Protein AF-0000000069280669 (afdb_homodimer)

Secondary structure (DSSP, 8-state):
--------------SSSSSS-----SSS----------THHHHT----SHHHHHHHHHHTT------S------------------------------TT----S--SSS---SEEEEEE-STT-EEEEEEE-GGG---SEEEEEEGGGTTT--EEEE-EEE--EEE-EE-GGGTS-SS--TTPPPHHHHHHHH--TTTSB-TTT-PBPTT-----HHHHHHHHTT--EEPPTT-GGGEEE--EEEEEEE-SPPTT-EEEEEETT----EEEEPPPBGGG--SEEEEEE----SSHHHHHHHHHHHHH--SEEEE-S--S--TT-THHHHHHHHHHHHHHTTS-EEE---GGGTTTTTTTHHHHHHS---TTTTT-SSTT-EEEEEBTEEEEE--TTS--STTSHHHHHHHHHHHH--TTT-SEEEEE-SS-S---BSTTTTTTHHHHHHHHHHHHHTT--EEEE-SSSSEEEESSEETTEE-TTSBEEEEE--SS-TT-----BPP-STT-SS-TTEEEEE-SEEEEEEEE-SSSEEEEEEEEEEEEETTEEE--TTT---TT---TTTT--EEEEEEE--TTT-GGG--/-----------------SSS-----SSS----------THHHHT----SHHHHHHHHHHTT-TT----------------------------------------S--SSS---SEEEEEE-STT-EEEEEEE-GGG---SEEEEEEGGGTTT--EEEE-EEE--EEE-EE-GGGTS-SS--TTPPPHHHHHHHH--TTTSB-TTT-PBPTT-----HHHHHHHHTT--EEPPTT-GGGEEE--EEEEEEE-SPPTT-EEEEEETT----EEEEPPPBGGG--SEEEEEE----SSHHHHHHHHHHHHH--SEEEE-S--S--TT-THHHHHHHHHHHHHHTTS-EEE---GGGTTTTTTTHHHHHHS---TTTTT-SSTT-EEEEEBTEEEEE--TTS--STTSHHHHHHHHHHHH--TTT-SEEEEE-SS-S---BSTTTTTTHHHHHHHHHHHHHTT--EEEE-SSSSEEEEPSEETTEE-TTSBEEEEE--SS-TT-----BPP-STT-SS-TTEEEEE-SEEEEEEEE-SSSEEEEEEEEEEEEETTEEE--TTT---TT---TTTT--EEEEEEE--TTT-GGG--

Radius of gyration: 35.8 Å; Cα contacts (8 Å, |Δi|>4): 2822; chains: 2; bounding box: 84×148×97 Å

Sequence (1182 aa):
MVSARRVGSSCVHLFALLAGFVFCCSGSTCEEPSALEDDTALLDLRFEDDSALELLQRAATKKEVSSHGARQQSQSADIPLGVTSIYSRPAKFDALPESNFVPNSECGGGNCSQQVHITLGGPGEMVVSFASSPDAETPAEVKFALAADWGLAREAAEGTTETYSQLMFWNPQLVNPAVKGRFDLSAEAEAKIRSTDTWAFDKETGKHYKAWKHMTAKQVVHEFDRGTVQGKYKNPSEYYDSPALHTVVLKGLKPGQEYKYQVANDDRVFSFRMPEDGRKAFPFKVGVISDVGQTPVSNSTFFGLAKMSPDVVVLSGDLSYADGYYHRWDTYGQLAEQLGAFVPVMSCPGNHEVGDGEAFVSYRIRYPMPFAASGSSDSSYWSRDMGPMHVISINSYAGTAPGTSQFRWLSQDLQKYSRERTPWLVVLMHVPFYNSNSGHLGEAKLQQENIEDMLYQYGVNVVISGHVHSYERTFPTYHNKTHPCGLTYLNMGDAGNREGPYMDWLPGQKGASSPEWSAFREGSFGFGSLLIQNETHMHFTWQRNACFDHGQLSFDAENCSTTRDNSEDKASNSDDAWIVRSQLACENQRGMVSARRVGSSCVHLFALLAGFVFCCSGSTCEEPSALEDDTALLDLRFEDDSALELLQRAATKKEVSSHGARQQSQSADIPLGVTSIYSRPAKFDALPESNFVPNSECGGGNCSQQVHITLGGPGEMVVSFASSPDAETPAEVKFALAADWGLAREAAEGTTETYSQLMFWNPQLVNPAVKGRFDLSAEAEAKIRSTDTWAFDKETGKHYKAWKHMTAKQVVHEFDRGTVQGKYKNPSEYYDSPALHTVVLKGLKPGQEYKYQVANDDRVFSFRMPEDGRKAFPFKVGVISDVGQTPVSNSTFFGLAKMSPDVVVLSGDLSYADGYYHRWDTYGQLAEQLGAFVPVMSCPGNHEVGDGEAFVSYRIRYPMPFAASGSSDSSYWSRDMGPMHVISINSYAGTAPGTSQFRWLSQDLQKYSRERTPWLVVLMHVPFYNSNSGHLGEAKLQQENIEDMLYQYGVNVVISGHVHSYERTFPTYHNKTHPCGLTYLNMGDAGNREGPYMDWLPGQKGASSPEWSAFREGSFGFGSLLIQNETHMHFTWQRNACFDHGQLSFDAENCSTTRDNSEDKASNSDDAWIVRSQLACENQRG

InterPro domains:
  IPR004843 Calcineurin-like, phosphoesterase domain [PF00149] (284-471)
  IPR008963 Purple acid phosphatase-like, N-terminal [SSF49363] (238-275)
  IPR015914 Purple acid phosphatase, N-terminal [PF16656] (114-273)
  IPR025733 Purple acid phosphatase, C-terminal domain [PF14008] (488-546)
  IPR029052 Metallo-dependent phosphatase-like [G3DSA:3.60.21.10] (280-581)
  IPR029052 Metallo-dependent phosphatase-like [SSF56300] (283-545)
  IPR039331 Purple acid phosphatase-like [PTHR22953] (96-546)
  IPR041792 Purple acid phosphatase, metallophosphatase domain [cd00839] (283-545)

Foldseek 3Di:
DPDPPCPDPPVPPPDDPPPVPPPPDPDDDPPDPPDCPPPVVVVPDFDLALVVLVCQLQVLAAPDPDPDDDDPPDPPPPPDDQHDHPDDDPDDPPDDPLPPLPPCCPDPDFFAFLFWFWADAFVQKIKIKTFHAQVPPFFQKKWKDFPVCPVPDIDMWHWDKDKDKFFFKDFPCLQPFLFDFDNRDHLARVQVLQAPQVPQADPVPRHGHPNHDRGHSVNSNVVNVVGMDTGDPPRPSRMDIGTIMHMTMDGDHAAQTKMKMDGTRRPDIAIEHHFHFFAPRPFAKEWEAEQQAGHSLSLLLLVVVVVVVHQAYEYQENQHLCLRVCVSLSSSSSSNRSRRRYHHYHYAYDPSCPHNRNNVVSVCRRRFDHAVSQVAPDRRWGWHDGRLEIETEDELPADCAPPGRRVVSVLVSLVPDDCNGRLAYEYRHADDCDDQFPPCPCVSVVVCVRPQVVCLLLQHAEYEYARQQWWWWWRQDDPQAHDSSHYIYTYHNASHHRNAWGAGGHADPPPHRHHNGINDIEGAHWIKMWTRHHSFKIKIKIFGQWGDEPSDIDRSLQQDFYPNRPDPCRNPGMDIRMRGHHLSHHVSSHD/DPPPPPPPPPPPPPQCPDPVPRPPDPDDDPPDPPDCPPPVVVVPDFDLALVVLVCQLQVVADDDPDDDDDDPPDPPPPPDDQDDHPDDDPDDPPPDPVQDDLPCVPQVDFFTFSFWFWADAFVQKIKIKTFHAQVPPFFQKKWKDFPVCPVPDIDMFHWDKDKDKFFFKDFPCLAPFLFDFDNRDHLARVQVLQAPQVPQADPVPRHGHPNHDRGHSVNSNVVNVVGMDTGDPPRPSRMDIGTIMHMTMDGDHAAQTKMKMDGTRRPDIAIEHHHHFFAPRPFAKEWEAEQQAGHSLSLSLLVVVVVVVHQAYEYQENQHLCLRVCVSLSSSSSSNRSRRRYHHYHYAYDPSCPHNRNNVVSVCRRRFDHAVSQVAPDRRWGWHDGRLEIETEDELPADCAPPGRRVVSVLVSLVPDDCNGRLAYEYRHADDCDDQFPPCPCVSVVVCVRPQVVCLLLQHAEYEYARQQWWWWWRQDDPQAHDSSHYIYTYHNASHHRNAWGAGGHADPPPHRHHNGINDIEGAHWIKMWTRHHSFKIKIKIFGQWGDEPSDIDRSLQQDFHPNRPDPCRNPGMDIRIRGHHLSHHVSSHD

Solvent-accessible surface area (backbone atoms only — not comparable to full-atom values): 61969 Å² total; per-residue (Å²): 138,84,79,80,78,78,80,75,79,78,75,79,82,75,71,51,65,74,78,80,40,70,76,66,65,84,81,67,81,78,71,77,80,72,80,81,76,60,73,64,61,69,73,67,67,76,45,73,45,61,67,61,44,36,43,48,58,59,50,54,30,47,66,61,84,76,79,79,82,82,78,80,69,81,78,67,86,63,73,80,61,77,50,69,65,48,73,74,79,69,80,74,71,79,65,68,88,61,83,71,64,68,64,50,70,49,47,92,69,75,51,49,46,55,30,43,32,32,22,55,40,46,94,40,26,41,29,41,26,36,31,36,61,56,74,62,74,66,60,33,36,36,39,33,25,49,52,90,35,54,87,75,55,66,47,77,34,67,45,46,57,39,40,55,52,39,64,26,21,48,38,50,57,50,57,61,42,66,39,71,41,88,80,59,45,48,46,58,58,49,14,59,45,72,31,30,68,89,65,32,43,40,85,88,79,63,47,70,35,87,65,42,34,81,53,43,37,68,54,47,54,55,48,35,75,75,36,69,42,74,47,53,87,66,37,76,67,32,43,43,71,55,52,32,38,25,42,27,60,43,68,85,49,57,62,59,38,50,32,31,34,31,49,52,69,28,76,61,74,43,43,38,56,40,53,32,63,30,76,71,28,57,71,34,39,34,32,38,39,8,21,24,27,63,18,65,50,19,54,49,43,46,51,53,47,47,73,65,63,39,54,33,32,43,31,15,13,26,57,38,64,29,40,19,43,62,69,32,50,56,55,30,43,19,62,44,23,82,33,22,44,47,28,33,52,44,68,24,49,24,65,47,32,34,39,55,41,34,49,35,50,68,53,52,72,65,56,63,58,28,6,66,71,47,68,32,47,26,78,56,30,32,40,48,79,55,22,34,27,36,38,36,29,39,39,69,70,45,58,40,46,89,67,28,60,53,29,50,44,51,54,54,50,59,70,67,59,53,36,68,44,20,55,37,34,35,37,32,24,9,57,45,70,78,67,59,39,64,63,73,39,64,52,23,46,68,53,36,72,50,40,46,66,58,42,44,58,68,27,36,44,37,37,37,15,7,77,39,26,19,36,37,34,37,38,35,31,51,92,90,29,64,31,81,65,26,28,28,41,40,31,34,10,16,19,20,41,35,76,54,59,47,36,57,57,46,61,21,70,95,80,34,74,45,41,88,28,58,52,46,43,33,32,35,24,30,48,35,38,38,38,32,57,53,82,38,42,28,41,36,39,37,39,43,50,28,22,59,38,94,82,38,80,42,60,49,31,85,79,51,55,26,75,74,35,66,39,94,39,38,82,55,41,62,48,62,40,52,48,65,61,39,50,70,51,19,77,40,44,48,97,136,82,77,79,74,77,78,75,79,77,75,76,80,74,78,64,63,68,83,83,46,73,80,66,66,86,81,66,80,77,69,77,78,72,79,80,77,60,74,64,58,70,74,69,67,77,45,72,46,62,68,60,45,36,41,48,60,60,46,58,32,59,81,60,84,76,84,88,87,85,78,84,70,79,78,66,86,63,73,80,64,73,58,72,68,56,73,75,78,71,80,77,76,67,76,66,82,74,66,79,91,68,56,47,69,48,46,93,65,76,50,44,42,51,31,41,32,32,21,55,42,46,95,40,27,42,28,41,27,35,30,37,59,56,72,60,74,65,61,36,36,37,37,32,25,48,51,91,35,55,88,76,55,66,46,76,33,67,44,45,58,37,39,53,51,39,63,26,22,48,38,50,57,49,58,61,42,66,40,72,42,88,82,58,44,49,46,58,58,50,15,58,44,73,31,30,67,86,63,30,43,40,84,87,78,62,47,69,36,88,67,42,35,82,53,45,37,67,55,47,56,54,50,34,76,75,37,70,40,75,47,53,87,65,38,77,65,30,44,44,72,54,51,32,36,24,42,26,61,43,69,83,49,56,60,58,38,49,30,31,35,32,49,51,70,28,76,61,74,43,43,38,55,39,53,31,63,29,75,70,29,57,71,36,39,34,31,37,40,9,22,24,28,62,18,63,52,18,54,49,42,46,51,52,47,47,72,64,62,41,55,32,32,42,31,14,14,26,58,40,63,29,40,19,42,62,70,33,49,58,55,31,43,16,58,45,23,82,33,23,44,44,28,32,53,44,69,25,48,24,65,46,33,33,39,54,42,34,50,35,51,67,52,53,73,65,55,62,59,29,5,64,70,47,69,33,47,26,77,56,30,32,40,48,78,55,22,34,25,35,37,36,30,38,39,67,72,44,57,40,46,88,66,28,62,54,30,50,44,50,53,53,51,59,71,68,58,53,38,67,44,20,54,38,34,35,37,32,24,8,58,44,72,78,65,59,37,62,64,74,37,67,52,24,46,68,54,37,72,48,40,46,66,59,42,46,58,68,27,36,45,36,36,38,17,8,76,40,28,18,35,38,33,36,38,33,30,51,95,88,29,65,31,81,62,26,28,28,41,41,32,33,10,15,19,19,40,34,76,52,59,47,34,57,57,46,61,21,70,94,80,34,74,44,41,88,29,56,49,48,42,33,32,36,25,29,46,33,37,37,39,34,57,56,81,38,41,29,41,36,37,38,39,42,50,28,24,58,38,95,82,38,80,42,67,49,31,83,81,49,56,25,75,73,33,68,41,95,39,39,81,54,44,61,49,67,42,55,50,67,60,39,53,69,49,20,76,42,43,48,96

Structure (mmCIF, N/CA/C/O backbone):
data_AF-0000000069280669-model_v1
#
loop_
_entity.id
_entity.type
_entity.pdbx_description
1 polymer 'Purple acid phosphatase'
#
loop_
_atom_site.group_PDB
_atom_site.id
_atom_site.type_symbol
_atom_site.label_atom_id
_atom_site.label_alt_id
_atom_site.label_comp_id
_atom_site.label_asym_id
_atom_site.label_entity_id
_atom_site.label_seq_id
_atom_site.pdbx_PDB_ins_code
_atom_site.Cartn_x
_atom_site.Cartn_y
_atom_site.Cartn_z
_atom_site.occupancy
_atom_site.B_iso_or_equiv
_atom_site.auth_seq_id
_atom_site.auth_comp_id
_atom_site.auth_asym_id
_atom_site.auth_atom_id
_atom_site.pdbx_PDB_model_num
ATOM 1 N N . MET A 1 1 ? 34.656 -82.125 11.367 1 19.73 1 MET A N 1
ATOM 2 C CA . MET A 1 1 ? 34.125 -82.438 10.039 1 19.73 1 MET A CA 1
ATOM 3 C C . MET A 1 1 ? 33.125 -81.375 9.586 1 19.73 1 MET A C 1
ATOM 5 O O . MET A 1 1 ? 31.953 -81.438 9.945 1 19.73 1 MET A O 1
ATOM 9 N N . VAL A 1 2 ? 33.438 -80.062 9.727 1 22.11 2 VAL A N 1
ATOM 10 C CA . VAL A 1 2 ? 32.8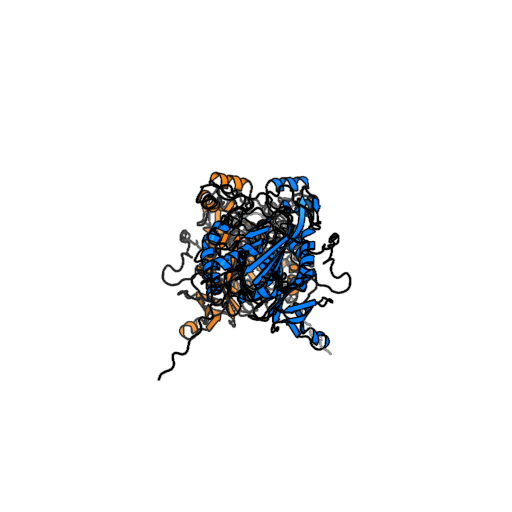75 -78.75 9.656 1 22.11 2 VAL A CA 1
ATOM 11 C C . VAL A 1 2 ? 32.344 -78.5 8.258 1 22.11 2 VAL A C 1
ATOM 13 O O . VAL A 1 2 ? 33.094 -78.5 7.285 1 22.11 2 VAL A O 1
ATOM 16 N N . SER A 1 3 ? 31.062 -78.938 7.977 1 19.75 3 SER A N 1
ATOM 17 C CA . SER A 1 3 ? 30.375 -79.125 6.703 1 19.75 3 SER A CA 1
ATOM 18 C C . SER A 1 3 ? 30.25 -77.812 5.938 1 19.75 3 SER A C 1
ATOM 20 O O . SER A 1 3 ? 30.125 -76.75 6.539 1 19.75 3 SER A O 1
ATOM 22 N N . ALA A 1 4 ? 30.672 -77.625 4.613 1 21 4 ALA A N 1
ATOM 23 C CA . ALA A 1 4 ? 30.922 -76.688 3.479 1 21 4 ALA A CA 1
ATOM 24 C C . ALA A 1 4 ? 29.625 -76.125 2.949 1 21 4 ALA A C 1
ATOM 26 O O . ALA A 1 4 ? 28.922 -76.75 2.158 1 21 4 ALA A O 1
ATOM 27 N N . ARG A 1 5 ? 28.75 -75.562 3.91 1 20.16 5 ARG A N 1
ATOM 28 C CA . ARG A 1 5 ? 27.406 -75.25 3.43 1 20.16 5 ARG A CA 1
ATOM 29 C C . ARG A 1 5 ? 27.438 -74.375 2.186 1 20.16 5 ARG A C 1
ATOM 31 O O . ARG A 1 5 ? 28.172 -73.375 2.148 1 20.16 5 ARG A O 1
ATOM 38 N N . ARG A 1 6 ? 26.984 -74.938 0.994 1 21.2 6 ARG A N 1
ATOM 39 C CA . ARG A 1 6 ? 26.891 -74.5 -0.405 1 21.2 6 ARG A CA 1
ATOM 40 C C . ARG A 1 6 ? 26.062 -73.25 -0.548 1 21.2 6 ARG A C 1
ATOM 42 O O . ARG A 1 6 ? 24.875 -73.25 -0.212 1 21.2 6 ARG A O 1
ATOM 49 N N . VAL A 1 7 ? 26.516 -72.062 -0.05 1 25.36 7 VAL A N 1
ATOM 50 C CA . VAL A 1 7 ? 25.828 -70.75 -0.18 1 25.36 7 VAL A CA 1
ATOM 51 C C . VAL A 1 7 ? 25.469 -70.562 -1.643 1 25.36 7 VAL A C 1
ATOM 53 O O . VAL A 1 7 ? 26.344 -70.438 -2.5 1 25.36 7 VAL A O 1
ATOM 56 N N . GLY A 1 8 ? 24.422 -71.25 -2.119 1 21.98 8 GLY A N 1
ATOM 57 C CA . GLY A 1 8 ? 23.891 -71.25 -3.473 1 21.98 8 GLY A CA 1
ATOM 58 C C . GLY A 1 8 ? 23.656 -69.812 -3.982 1 21.98 8 GLY A C 1
ATOM 59 O O . GLY A 1 8 ? 23.234 -68.938 -3.223 1 21.98 8 GLY A O 1
ATOM 60 N N . SER A 1 9 ? 24.391 -69.312 -5.035 1 22.91 9 SER A N 1
ATOM 61 C CA . SER A 1 9 ? 24.594 -68.188 -5.906 1 22.91 9 SER A CA 1
ATOM 62 C C . SER A 1 9 ? 23.281 -67.688 -6.531 1 22.91 9 SER A C 1
ATOM 64 O O . SER A 1 9 ? 22.828 -68.25 -7.531 1 22.91 9 SER A O 1
ATOM 66 N N . SER A 1 10 ? 22.109 -67.625 -5.734 1 23.42 10 SER A N 1
ATOM 67 C CA . SER A 1 10 ? 20.891 -67.25 -6.461 1 23.42 10 SER A CA 1
ATOM 68 C C . SER A 1 10 ? 21.047 -65.938 -7.215 1 23.42 10 SER A C 1
ATOM 70 O O . SER A 1 10 ? 21.203 -64.875 -6.605 1 23.42 10 SER A O 1
ATOM 72 N N . CYS A 1 11 ? 21.781 -65.938 -8.359 1 22.55 11 CYS A N 1
ATOM 73 C CA . CYS A 1 11 ? 21.984 -64.875 -9.359 1 22.55 11 CYS A CA 1
ATOM 74 C C . CYS A 1 11 ? 20.641 -64.25 -9.781 1 22.55 11 CYS A C 1
ATOM 76 O O . CYS A 1 11 ? 19.781 -65 -10.312 1 22.55 11 CYS A O 1
ATOM 78 N N . VAL A 1 12 ? 20.125 -63.312 -8.945 1 23 12 VAL A N 1
ATOM 79 C CA . VAL A 1 12 ? 18.906 -62.562 -9.195 1 23 12 VAL A CA 1
ATOM 80 C C . VAL A 1 12 ? 18.922 -62.031 -10.633 1 23 12 VAL A C 1
ATOM 82 O O . VAL A 1 12 ? 19.875 -61.375 -11.062 1 23 12 VAL A O 1
ATOM 85 N N . HIS A 1 13 ? 18.234 -62.719 -11.594 1 24.06 13 HIS A N 1
ATOM 86 C CA . HIS A 1 13 ? 17.859 -62.562 -12.992 1 24.06 13 HIS A CA 1
ATOM 87 C C . HIS A 1 13 ? 17.281 -61.156 -13.234 1 24.06 13 HIS A C 1
ATOM 89 O O . HIS A 1 13 ? 16.062 -61.031 -13.383 1 24.06 13 HIS A O 1
ATOM 95 N N . LEU A 1 14 ? 17.547 -60.156 -12.406 1 24.53 14 LEU A N 1
ATOM 96 C CA . LEU A 1 14 ? 16.812 -58.906 -12.523 1 24.53 14 LEU A CA 1
ATOM 97 C C . LEU A 1 14 ? 17.188 -58.156 -13.805 1 24.53 14 LEU A C 1
ATOM 99 O O . LEU A 1 14 ? 17.297 -56.938 -13.805 1 24.53 14 LEU A O 1
ATOM 103 N N . PHE A 1 15 ? 18.031 -58.875 -14.633 1 22.78 15 PHE A N 1
ATOM 104 C CA . PHE A 1 15 ? 18.766 -58 -15.531 1 22.78 15 PHE A CA 1
ATOM 105 C C . PHE A 1 15 ? 17.781 -57.219 -16.406 1 22.78 15 PHE A C 1
ATOM 107 O O . PHE A 1 15 ? 17.859 -55.969 -16.469 1 22.78 15 PHE A O 1
ATOM 114 N N . ALA A 1 16 ? 17.641 -57.719 -17.719 1 23.11 16 ALA A N 1
ATOM 115 C CA . ALA A 1 16 ? 17.75 -57.219 -19.078 1 23.11 16 ALA A CA 1
ATOM 116 C C . ALA A 1 16 ? 16.391 -56.719 -19.594 1 23.11 16 ALA A C 1
ATOM 118 O O . ALA A 1 16 ? 16.25 -56.406 -20.781 1 23.11 16 ALA A O 1
ATOM 119 N N . LEU A 1 17 ? 15.383 -57 -18.797 1 25.45 17 LEU A N 1
ATOM 120 C CA . LEU A 1 17 ? 14.141 -56.906 -19.562 1 25.45 17 LEU A CA 1
ATOM 121 C C . LEU A 1 17 ? 13.867 -55.469 -19.969 1 25.45 17 LEU A C 1
ATOM 123 O O . LEU A 1 17 ? 12.812 -55.156 -20.547 1 25.45 17 LEU A O 1
ATOM 127 N N . LEU A 1 18 ? 14.695 -54.594 -19.422 1 25.52 18 LEU A N 1
ATOM 128 C CA . LEU A 1 18 ? 14.133 -53.281 -19.609 1 25.52 18 LEU A CA 1
ATOM 129 C C . LEU A 1 18 ? 14.211 -52.844 -21.062 1 25.52 18 LEU A C 1
ATOM 131 O O . LEU A 1 18 ? 13.375 -52.062 -21.531 1 25.52 18 LEU A O 1
ATOM 135 N N . ALA A 1 19 ? 15.398 -52.781 -21.578 1 26.34 19 ALA A N 1
ATOM 136 C CA . ALA A 1 19 ? 15.609 -52.156 -22.875 1 26.34 19 ALA A CA 1
ATOM 137 C C . ALA A 1 19 ? 15.281 -53.156 -24 1 26.34 19 ALA A C 1
ATOM 139 O O . ALA A 1 19 ? 16.172 -53.625 -24.688 1 26.34 19 ALA A O 1
ATOM 140 N N . GLY A 1 20 ? 13.938 -53.656 -24.234 1 29.59 20 GLY A N 1
ATOM 141 C CA . GLY A 1 20 ? 13.422 -54.531 -25.281 1 29.59 20 GLY A CA 1
ATOM 142 C C . GLY A 1 20 ? 14.195 -55.812 -25.406 1 29.59 20 GLY A C 1
ATOM 143 O O . GLY A 1 20 ? 13.938 -56.625 -26.312 1 29.59 20 GLY A O 1
ATOM 144 N N . PHE A 1 21 ? 15.359 -55.844 -24.891 1 27.34 21 PHE A N 1
ATOM 145 C CA . PHE A 1 21 ? 16.125 -57.094 -25.047 1 27.34 21 PHE A CA 1
ATOM 146 C C . PHE A 1 21 ? 15.664 -58.156 -24.078 1 27.34 21 PHE A C 1
ATOM 148 O O . PHE A 1 21 ? 15.586 -57.906 -22.875 1 27.34 21 PHE A O 1
ATOM 155 N N . VAL A 1 22 ? 14.602 -58.969 -24.578 1 26.7 22 VAL A N 1
ATOM 156 C CA . VAL A 1 22 ? 14.219 -60.188 -23.859 1 26.7 22 VAL A CA 1
ATOM 157 C C . VAL A 1 22 ? 15.391 -61.156 -23.812 1 26.7 22 VAL A C 1
ATOM 159 O O . VAL A 1 22 ? 15.875 -61.594 -24.859 1 26.7 22 VAL A O 1
ATOM 162 N N . PHE A 1 23 ? 16.344 -61.062 -22.891 1 26.44 23 PHE A N 1
ATOM 163 C CA . PHE A 1 23 ? 17.266 -62.188 -22.828 1 26.44 23 PHE A CA 1
ATOM 164 C C . PHE A 1 23 ? 16.531 -63.438 -22.406 1 26.44 23 PHE A C 1
ATOM 166 O O . PHE A 1 23 ? 15.953 -63.5 -21.312 1 26.44 23 PHE A O 1
ATOM 173 N N . CYS A 1 24 ? 15.789 -64.125 -23.422 1 25.7 24 CYS A N 1
ATOM 174 C CA . CYS A 1 24 ? 15.172 -65.438 -23.25 1 25.7 24 CYS A CA 1
ATOM 175 C C . CYS A 1 24 ? 16.188 -66.5 -22.75 1 25.7 24 CYS A C 1
ATOM 177 O O . CYS A 1 24 ? 17.266 -66.625 -23.344 1 25.7 24 CYS A O 1
ATOM 179 N N . CYS A 1 25 ? 16.281 -66.688 -21.453 1 26.27 25 CYS A N 1
ATOM 180 C CA . CYS A 1 25 ? 17 -67.875 -21.188 1 26.27 25 CYS A CA 1
ATOM 181 C C . CYS A 1 25 ? 16.562 -69 -22.125 1 26.27 25 CYS A C 1
ATOM 183 O O . CYS A 1 25 ? 15.461 -69 -22.656 1 26.27 25 CYS A O 1
ATOM 185 N N . SER A 1 26 ? 17.391 -69.938 -22.594 1 26.88 26 SER A N 1
ATOM 186 C CA . SER A 1 26 ? 17.188 -70.938 -23.609 1 26.88 26 SER A CA 1
ATOM 187 C C . SER A 1 26 ? 15.758 -71.5 -23.594 1 26.88 26 SER A C 1
ATOM 189 O O . SER A 1 26 ? 15.148 -71.625 -24.656 1 26.88 26 SER A O 1
ATOM 191 N N . GLY A 1 27 ? 15.391 -72.375 -22.734 1 28.83 27 GLY A N 1
ATOM 192 C CA . GLY A 1 27 ? 14.375 -73.375 -22.984 1 28.83 27 GLY A CA 1
ATOM 193 C C . GLY A 1 27 ? 12.969 -72.812 -23 1 28.83 27 GLY A C 1
ATOM 194 O O . GLY A 1 27 ? 12.047 -73.438 -23.547 1 28.83 27 GLY A O 1
ATOM 195 N N . SER A 1 28 ? 12.617 -72.062 -21.844 1 26.52 28 SER A N 1
ATOM 196 C CA . SER A 1 28 ? 11.18 -72 -21.609 1 26.52 28 SER A CA 1
ATOM 197 C C . SER A 1 28 ? 10.531 -70.875 -22.453 1 26.52 28 SER A C 1
ATOM 199 O O . SER A 1 28 ? 11.195 -69.875 -22.828 1 26.52 28 SER A O 1
ATOM 201 N N . THR A 1 29 ? 9.414 -71.125 -23.141 1 28.22 29 THR A N 1
ATOM 202 C CA . THR A 1 29 ? 8.602 -70.375 -24.062 1 28.22 29 THR A CA 1
ATOM 203 C C . THR A 1 29 ? 8.328 -68.938 -23.516 1 28.22 29 THR A C 1
ATOM 205 O O . THR A 1 29 ? 7.949 -68.812 -22.344 1 28.22 29 THR A O 1
ATOM 208 N N . CYS A 1 30 ? 9.062 -67.875 -23.891 1 28.83 30 CYS A N 1
ATOM 209 C CA . CYS A 1 30 ? 9.008 -66.5 -23.5 1 28.83 30 CYS A CA 1
ATOM 210 C C . CYS A 1 30 ? 7.586 -65.938 -23.625 1 28.83 30 CYS A C 1
ATOM 212 O O . CYS A 1 30 ? 7.055 -65.812 -24.734 1 28.83 30 CYS A O 1
ATOM 214 N N . GLU A 1 31 ? 6.594 -66.438 -22.734 1 27.55 31 GLU A N 1
ATOM 215 C CA . GLU A 1 31 ? 5.234 -65.938 -22.859 1 27.55 31 GLU A CA 1
ATOM 216 C C . GLU A 1 31 ? 5.227 -64.375 -22.891 1 27.55 31 GLU A C 1
ATOM 218 O O . GLU A 1 31 ? 6.086 -63.75 -22.266 1 27.55 31 GLU A O 1
ATOM 223 N N . GLU A 1 32 ? 4.621 -63.781 -23.875 1 29.58 32 GLU A N 1
ATOM 224 C CA . GLU A 1 32 ? 4.434 -62.344 -24.172 1 29.58 32 GLU A CA 1
ATOM 225 C C . GLU A 1 32 ? 3.996 -61.562 -22.938 1 29.58 32 GLU A C 1
ATOM 227 O O . GLU A 1 32 ? 3.039 -61.969 -22.266 1 29.58 32 GLU A O 1
ATOM 232 N N . PRO A 1 33 ? 4.926 -60.906 -22.25 1 26.59 33 PRO A N 1
ATOM 233 C CA . PRO A 1 33 ? 4.48 -60.219 -21.016 1 26.59 33 PRO A CA 1
ATOM 234 C C . PRO A 1 33 ? 3.24 -59.375 -21.234 1 26.59 33 PRO A C 1
ATOM 236 O O . PRO A 1 33 ? 3.125 -58.688 -22.25 1 26.59 33 PRO A O 1
ATOM 239 N N . SER A 1 34 ? 2.023 -59.781 -20.875 1 26.44 34 SER A N 1
ATOM 240 C CA . SER A 1 34 ? 0.783 -59.031 -20.766 1 26.44 34 SER A CA 1
ATOM 241 C C . SER A 1 34 ? 1.044 -57.594 -20.297 1 26.44 34 SER A C 1
ATOM 243 O O . SER A 1 34 ? 1.966 -57.375 -19.516 1 26.44 34 SER A O 1
ATOM 245 N N . ALA A 1 35 ? 0.532 -56.562 -20.984 1 30.94 35 ALA A N 1
ATOM 246 C CA . ALA A 1 35 ? 0.453 -55.125 -20.75 1 30.94 35 ALA A CA 1
ATOM 247 C C . ALA A 1 35 ? 0.312 -54.812 -19.266 1 30.94 35 ALA A C 1
ATOM 249 O O . ALA A 1 35 ? -0.604 -55.312 -18.609 1 30.94 35 ALA A O 1
ATOM 250 N N . LEU A 1 36 ? 1.306 -54.594 -18.562 1 29.56 36 LEU A N 1
ATOM 251 C CA . LEU A 1 36 ? 1.244 -54.156 -17.156 1 29.56 36 LEU A CA 1
ATOM 252 C C . LEU A 1 36 ? 0.158 -53.125 -16.953 1 29.56 36 LEU A C 1
ATOM 254 O O . LEU A 1 36 ? 0.308 -51.969 -17.391 1 29.56 36 LEU A O 1
ATOM 258 N N . GLU A 1 37 ? -1.107 -53.375 -17.094 1 30.3 37 GLU A N 1
ATOM 259 C CA . GLU A 1 37 ? -2.271 -52.562 -16.719 1 30.3 37 GLU A CA 1
ATOM 260 C C . GLU A 1 37 ? -2.068 -51.906 -15.359 1 30.3 37 GLU A C 1
ATOM 262 O O . GLU A 1 37 ? -2.906 -51.094 -14.93 1 30.3 37 GLU A O 1
ATOM 267 N N . ASP A 1 38 ? -1.384 -52.531 -14.391 1 29.11 38 ASP A N 1
ATOM 268 C CA . ASP A 1 38 ? -1.481 -52.062 -13.008 1 29.11 38 ASP A CA 1
ATOM 269 C C . ASP A 1 38 ? -0.515 -50.906 -12.75 1 29.11 38 ASP A C 1
ATOM 271 O O . ASP A 1 38 ? 0.704 -51.094 -12.805 1 29.11 38 ASP A O 1
ATOM 275 N N . ASP A 1 39 ? -0.913 -49.625 -12.898 1 37.12 39 ASP A N 1
ATOM 276 C CA . ASP A 1 39 ? -0.299 -48.344 -12.508 1 37.12 39 ASP A CA 1
ATOM 277 C C . ASP A 1 39 ? 0.441 -48.469 -11.18 1 37.12 39 ASP A C 1
ATOM 279 O O . ASP A 1 39 ? 1.128 -47.562 -10.75 1 37.12 39 ASP A O 1
ATOM 283 N N . THR A 1 40 ? 0.177 -49.531 -10.406 1 35 40 THR A N 1
ATOM 284 C CA . THR A 1 40 ? 0.791 -49.719 -9.094 1 35 40 THR A CA 1
ATOM 285 C C . THR A 1 40 ? 2.285 -50 -9.234 1 35 40 THR A C 1
ATOM 287 O O . THR A 1 40 ? 3.045 -49.812 -8.281 1 35 40 THR A O 1
ATOM 290 N N . ALA A 1 41 ? 2.693 -50.5 -10.352 1 35.84 41 ALA A N 1
ATOM 291 C CA . ALA A 1 41 ? 4.086 -50.938 -10.453 1 35.84 41 ALA A CA 1
ATOM 292 C C . ALA A 1 41 ? 5.023 -49.719 -10.547 1 35.84 41 ALA A C 1
ATOM 294 O O . ALA A 1 41 ? 6.137 -49.75 -10.008 1 35.84 41 ALA A O 1
ATOM 295 N N . LEU A 1 42 ? 4.547 -48.719 -11.172 1 40.28 42 LEU A N 1
ATOM 296 C CA . LEU A 1 42 ? 5.387 -47.531 -11.297 1 40.28 42 LEU A CA 1
ATOM 297 C C . LEU A 1 42 ? 5.562 -46.844 -9.953 1 40.28 42 LEU A C 1
ATOM 299 O O . LEU A 1 42 ? 6.598 -46.219 -9.695 1 40.28 42 LEU A O 1
ATOM 303 N N . LEU A 1 43 ? 4.621 -47.031 -9.078 1 42.5 43 LEU A N 1
ATOM 304 C CA . LEU A 1 43 ? 4.578 -46.312 -7.805 1 42.5 43 LEU A CA 1
ATOM 305 C C . LEU A 1 43 ? 5.617 -46.875 -6.836 1 42.5 43 LEU A C 1
ATOM 307 O O . LEU A 1 43 ? 5.969 -46.219 -5.852 1 42.5 43 LEU A O 1
ATOM 311 N N . ASP A 1 44 ? 6.129 -48.188 -7.031 1 38.56 44 ASP A N 1
ATOM 312 C CA . ASP A 1 44 ? 7.059 -48.844 -6.113 1 38.56 44 ASP A CA 1
ATOM 313 C C . ASP A 1 44 ? 8.492 -48.75 -6.629 1 38.56 44 ASP A C 1
ATOM 315 O O . ASP A 1 44 ? 9.398 -49.344 -6.055 1 38.56 44 ASP A O 1
ATOM 319 N N . LEU A 1 45 ? 8.672 -48.031 -7.719 1 39.38 45 LEU A N 1
ATOM 320 C CA . LEU A 1 45 ? 10.008 -48.062 -8.297 1 39.38 45 LEU A CA 1
ATOM 321 C C . LEU A 1 45 ? 10.945 -47.094 -7.547 1 39.38 45 LEU A C 1
ATOM 323 O O . LEU A 1 45 ? 10.594 -45.938 -7.305 1 39.38 45 LEU A O 1
ATOM 327 N N . ARG A 1 46 ? 11.891 -47.594 -6.688 1 48 46 ARG A N 1
ATOM 328 C CA . ARG A 1 46 ? 12.984 -46.906 -6.023 1 48 46 ARG A CA 1
ATOM 329 C C . ARG A 1 46 ? 14.266 -46.969 -6.855 1 48 46 ARG A C 1
ATOM 331 O O . ARG A 1 46 ? 14.625 -48.031 -7.359 1 48 46 ARG A O 1
ATOM 338 N N . PHE A 1 47 ? 14.695 -45.875 -7.355 1 44.28 47 PHE A N 1
ATOM 339 C CA . PHE A 1 47 ? 15.836 -45.906 -8.266 1 44.28 47 PHE A CA 1
ATOM 340 C C . PHE A 1 47 ? 17.125 -45.562 -7.523 1 44.28 47 PHE A C 1
ATOM 342 O O . PHE A 1 47 ? 17.219 -44.562 -6.828 1 44.28 47 PHE A O 1
ATOM 349 N N . GLU A 1 48 ? 18.016 -46.5 -7.316 1 43.66 48 GLU A N 1
ATOM 350 C CA . GLU A 1 48 ? 19.328 -46.344 -6.691 1 43.66 48 GLU A CA 1
ATOM 351 C C . GLU A 1 48 ? 20.328 -45.688 -7.645 1 43.66 48 GLU A C 1
ATOM 353 O O . GLU A 1 48 ? 21.406 -45.281 -7.223 1 43.66 48 GLU A O 1
ATOM 358 N N . ASP A 1 49 ? 20.031 -45.719 -9.023 1 45.91 49 ASP A N 1
ATOM 359 C CA . ASP A 1 49 ? 21.031 -45.219 -9.953 1 45.91 49 ASP A CA 1
ATOM 360 C C . ASP A 1 49 ? 20.5 -44.062 -10.789 1 45.91 49 ASP A C 1
ATOM 362 O O . ASP A 1 49 ? 19.312 -44.031 -11.141 1 45.91 49 ASP A O 1
ATOM 366 N N . ASP A 1 50 ? 21.312 -43 -11.062 1 50.12 50 ASP A N 1
ATOM 367 C CA . ASP A 1 50 ? 21.047 -41.75 -11.766 1 50.12 50 ASP A CA 1
ATOM 368 C C . ASP A 1 50 ? 20.453 -42 -13.148 1 50.12 50 ASP A C 1
ATOM 370 O O . ASP A 1 50 ? 19.531 -41.281 -13.578 1 50.12 50 ASP A O 1
ATOM 374 N N . SER A 1 51 ? 20.969 -43.031 -13.812 1 46.66 51 SER A N 1
ATOM 375 C CA . SER A 1 51 ? 20.578 -43.25 -15.195 1 46.66 51 SER A CA 1
ATOM 376 C C . SER A 1 51 ? 19.125 -43.656 -15.297 1 46.66 51 SER A C 1
ATOM 378 O O . SER A 1 51 ? 18.391 -43.188 -16.172 1 46.66 51 SER A O 1
ATOM 380 N N . ALA A 1 52 ? 18.656 -44.531 -14.414 1 44.06 52 ALA A N 1
ATOM 381 C CA . ALA A 1 52 ? 17.266 -45.031 -14.414 1 44.06 52 ALA A CA 1
ATOM 382 C C . ALA A 1 52 ? 16.312 -43.906 -14 1 44.06 52 ALA A C 1
ATOM 384 O O . ALA A 1 52 ? 15.234 -43.75 -14.586 1 44.06 52 ALA A O 1
ATOM 385 N N . LEU A 1 53 ? 16.734 -43.125 -13.133 1 45.25 53 LEU A N 1
ATOM 386 C CA . LEU A 1 53 ? 15.938 -41.969 -12.703 1 45.25 53 LEU A CA 1
ATOM 387 C C . LEU A 1 53 ? 15.734 -41 -13.859 1 45.25 53 LEU A C 1
ATOM 389 O O . LEU A 1 53 ? 14.617 -40.531 -14.086 1 45.25 53 LEU A O 1
ATOM 393 N N . GLU A 1 54 ? 16.75 -40.844 -14.492 1 50.72 54 GLU A N 1
ATOM 394 C CA . GLU A 1 54 ? 16.688 -39.938 -15.641 1 50.72 54 GLU A CA 1
ATOM 395 C C . GLU A 1 54 ? 15.727 -40.469 -16.703 1 50.72 54 GLU A C 1
ATOM 397 O O . GLU A 1 54 ? 14.984 -39.688 -17.297 1 50.72 54 GLU A O 1
ATOM 402 N N . LEU A 1 55 ? 15.82 -41.781 -16.938 1 47.88 55 LEU A N 1
ATOM 403 C CA . LEU A 1 55 ? 14.953 -42.406 -17.938 1 47.88 55 LEU A CA 1
ATOM 404 C C . LEU A 1 55 ? 13.484 -42.25 -17.562 1 47.88 55 LEU A C 1
ATOM 406 O O . LEU A 1 55 ? 12.656 -41.938 -18.406 1 47.88 55 LEU A O 1
ATOM 410 N N . LEU A 1 56 ? 13.312 -42.344 -16.391 1 45.91 56 LEU A N 1
ATOM 411 C CA . LEU A 1 56 ? 11.938 -42.188 -15.914 1 45.91 56 LEU A CA 1
ATOM 412 C C . LEU A 1 56 ? 11.508 -40.719 -15.977 1 45.91 56 LEU A C 1
ATOM 414 O O . LEU A 1 56 ? 10.375 -40.438 -16.344 1 45.91 56 LEU A O 1
ATOM 418 N N . GLN A 1 57 ? 12.492 -40 -15.57 1 48.97 57 GLN A N 1
ATOM 419 C CA . GLN A 1 57 ? 12.211 -38.594 -15.594 1 48.97 57 GLN A CA 1
ATOM 420 C C . GLN A 1 57 ? 12.008 -38.094 -17.016 1 48.97 57 GLN A C 1
ATOM 422 O O . GLN A 1 57 ? 11.281 -37.125 -17.25 1 48.97 57 GLN A O 1
ATOM 427 N N . ARG A 1 58 ? 12.648 -38.906 -17.875 1 43.75 58 ARG A N 1
ATOM 428 C CA . ARG A 1 58 ? 12.555 -38.531 -19.297 1 43.75 58 ARG A CA 1
ATOM 429 C C . ARG A 1 58 ? 11.461 -39.344 -19.984 1 43.75 58 ARG A C 1
ATOM 431 O O . ARG A 1 58 ? 10.883 -38.875 -20.969 1 43.75 58 ARG A O 1
ATOM 438 N N . ALA A 1 59 ? 11.383 -40.812 -19.688 1 40 59 ALA A N 1
ATOM 439 C CA . ALA A 1 59 ? 10.461 -41.75 -20.312 1 40 59 ALA A CA 1
ATOM 440 C C . ALA A 1 59 ? 9.008 -41.375 -20.047 1 40 59 ALA A C 1
ATOM 442 O O . ALA A 1 59 ? 8.125 -41.688 -20.844 1 40 59 ALA A O 1
ATOM 443 N N . ALA A 1 60 ? 8.773 -40.781 -19.078 1 38.53 60 ALA A N 1
ATOM 444 C CA . ALA A 1 60 ? 7.355 -40.594 -18.781 1 38.53 60 ALA A CA 1
ATOM 445 C C . ALA A 1 60 ? 6.648 -39.844 -19.906 1 38.53 60 ALA A C 1
ATOM 447 O O . ALA A 1 60 ? 5.449 -39.562 -19.828 1 38.53 60 ALA A O 1
ATOM 448 N N . THR A 1 61 ? 7.523 -39.656 -21.078 1 34.44 61 THR A N 1
ATOM 449 C CA . THR A 1 61 ? 6.789 -38.938 -22.125 1 34.44 61 THR A CA 1
ATOM 450 C C . THR A 1 61 ? 6.418 -39.906 -23.25 1 34.44 61 THR A C 1
ATOM 452 O O . THR A 1 61 ? 5.621 -39.531 -24.125 1 34.44 61 THR A O 1
ATOM 455 N N . LYS A 1 62 ? 7.039 -41.156 -23.641 1 37.16 62 LYS A N 1
ATOM 456 C CA . LYS A 1 62 ? 7.078 -41.688 -24.984 1 37.16 62 LYS A CA 1
ATOM 457 C C . LYS A 1 62 ? 5.906 -42.656 -25.234 1 37.16 62 LYS A C 1
ATOM 459 O O . LYS A 1 62 ? 5.891 -43.375 -26.219 1 37.16 62 LYS A O 1
ATOM 464 N N . LYS A 1 63 ? 4.863 -42.938 -24.766 1 35.06 63 LYS A N 1
ATOM 465 C CA . LYS A 1 63 ? 4.23 -44.094 -25.359 1 35.06 63 LYS A CA 1
ATOM 466 C C . LYS A 1 63 ? 3.742 -43.812 -26.766 1 35.06 63 LYS A C 1
ATOM 468 O O . LYS A 1 63 ? 2.668 -43.219 -26.953 1 35.06 63 LYS A O 1
ATOM 473 N N . GLU A 1 64 ? 4.691 -43.5 -27.797 1 27.72 64 GLU A N 1
ATOM 474 C CA . GLU A 1 64 ? 4.137 -43.562 -29.141 1 27.72 64 GLU A CA 1
ATOM 475 C C . GLU A 1 64 ? 3.799 -45 -29.531 1 27.72 64 GLU A C 1
ATOM 477 O O . GLU A 1 64 ? 4.57 -45.938 -29.234 1 27.72 64 GLU A O 1
ATOM 482 N N . VAL A 1 65 ? 2.545 -45.219 -29.969 1 25.69 65 VAL A N 1
ATOM 483 C CA . VAL A 1 65 ? 1.944 -46.375 -30.641 1 25.69 65 VAL A CA 1
ATOM 484 C C . VAL A 1 65 ? 2.615 -46.594 -31.984 1 25.69 65 VAL A C 1
ATOM 486 O O . VAL A 1 65 ? 2.426 -45.812 -32.906 1 25.69 65 VAL A O 1
ATOM 489 N N . SER A 1 66 ? 3.926 -46.844 -32.188 1 24.61 66 SER A N 1
ATOM 490 C CA . SER A 1 66 ? 4.414 -47.188 -33.5 1 24.61 66 SER A CA 1
ATOM 491 C C . SER A 1 66 ? 3.732 -48.438 -34.062 1 24.61 66 SER A C 1
ATOM 493 O O . SER A 1 66 ? 3.77 -49.5 -33.438 1 24.61 66 SER A O 1
ATOM 495 N N . SER A 1 67 ? 2.844 -48.312 -35 1 22.94 67 SER A N 1
ATOM 496 C CA . SER A 1 67 ? 2.389 -49.375 -35.844 1 22.94 67 SER A CA 1
ATOM 497 C C . SER A 1 67 ? 3.555 -50.031 -36.594 1 22.94 67 SER A C 1
ATOM 499 O O . SER A 1 67 ? 3.557 -51.25 -36.844 1 22.94 67 SER A O 1
ATOM 501 N N . HIS A 1 68 ? 4.203 -49.219 -37.594 1 23.27 68 HIS A N 1
ATOM 502 C CA . HIS A 1 68 ? 4.684 -49.969 -38.75 1 23.27 68 HIS A CA 1
ATOM 503 C C . HIS A 1 68 ? 5.902 -50.812 -38.406 1 23.27 68 HIS A C 1
ATOM 505 O O . HIS A 1 68 ? 6.457 -50.688 -37.312 1 23.27 68 HIS A O 1
ATOM 511 N N . GLY A 1 69 ? 6.816 -51.062 -39.594 1 24.78 69 GLY A N 1
ATOM 512 C CA . GLY A 1 69 ? 7.785 -52.094 -39.969 1 24.78 69 GLY A CA 1
ATOM 513 C C . GLY A 1 69 ? 9.055 -52.062 -39.156 1 24.78 69 GLY A C 1
ATOM 514 O O . GLY A 1 69 ? 9.438 -51 -38.625 1 24.78 69 GLY A O 1
ATOM 515 N N . ALA A 1 70 ? 9.602 -53.281 -38.812 1 25.81 70 ALA A N 1
ATOM 516 C CA . ALA A 1 70 ? 10.641 -53.875 -37.969 1 25.81 70 ALA A CA 1
ATOM 517 C C . ALA A 1 70 ? 12.031 -53.406 -38.438 1 25.81 70 ALA A C 1
ATOM 519 O O . ALA A 1 70 ? 12.992 -54.188 -38.375 1 25.81 70 ALA A O 1
ATOM 520 N N . ARG A 1 71 ? 12.258 -52.375 -39.406 1 27.7 71 ARG A N 1
ATOM 521 C CA . ARG A 1 71 ? 13.664 -52.5 -39.781 1 27.7 71 ARG A CA 1
ATOM 522 C C . ARG A 1 71 ? 14.578 -52.188 -38.625 1 27.7 71 ARG A C 1
ATOM 524 O O . ARG A 1 71 ? 14.289 -51.312 -37.812 1 27.7 71 ARG A O 1
ATOM 531 N N . GLN A 1 72 ? 15.531 -53.062 -38.312 1 23.05 72 GLN A N 1
ATOM 532 C CA . GLN A 1 72 ? 16.594 -53.281 -37.312 1 23.05 72 GLN A CA 1
ATOM 533 C C . GLN A 1 72 ? 17.531 -52.094 -37.25 1 23.05 72 GLN A C 1
ATOM 535 O O . GLN A 1 72 ? 18.688 -52.188 -37.656 1 23.05 72 GLN A O 1
ATOM 540 N N . GLN A 1 73 ? 17.188 -50.844 -37.688 1 22.62 73 GLN A N 1
ATOM 541 C CA . GLN A 1 73 ? 18.359 -49.969 -37.719 1 22.62 73 GLN A CA 1
ATOM 542 C C . GLN A 1 73 ? 18.984 -49.844 -36.344 1 22.62 73 GLN A C 1
ATOM 544 O O . GLN A 1 73 ? 18.281 -49.906 -35.312 1 22.62 73 GLN A O 1
ATOM 549 N N . SER A 1 74 ? 20.344 -49.812 -36.312 1 25.67 74 SER A N 1
ATOM 550 C CA . SER A 1 74 ? 21.328 -49.719 -35.25 1 25.67 74 SER A CA 1
ATOM 551 C C . SER A 1 74 ? 20.984 -48.594 -34.281 1 25.67 74 SER A C 1
ATOM 553 O O . SER A 1 74 ? 20.734 -47.469 -34.688 1 25.67 74 SER A O 1
ATOM 555 N N . GLN A 1 75 ? 20.484 -48.969 -33.062 1 24.52 75 GLN A N 1
ATOM 556 C CA . GLN A 1 75 ? 19.969 -48.219 -31.891 1 24.52 75 GLN A CA 1
ATOM 557 C C . GLN A 1 75 ? 20.984 -47.219 -31.375 1 24.52 75 GLN A C 1
ATOM 559 O O . GLN A 1 75 ? 21.828 -47.562 -30.531 1 24.52 75 GLN A O 1
ATOM 564 N N . SER A 1 76 ? 21.719 -46.5 -32.344 1 25.17 76 SER A N 1
ATOM 565 C CA . SER A 1 76 ? 22.562 -45.5 -31.672 1 25.17 76 SER A CA 1
ATOM 566 C C . SER A 1 76 ? 21.797 -44.781 -30.562 1 25.17 76 SER A C 1
ATOM 568 O O . SER A 1 76 ? 20.594 -44.531 -30.688 1 25.17 76 SER A O 1
ATOM 570 N N . ALA A 1 77 ? 22.406 -44.75 -29.328 1 32.81 77 ALA A N 1
ATOM 571 C CA . ALA A 1 77 ? 22.062 -44.125 -28.047 1 32.81 77 ALA A CA 1
ATOM 572 C C . ALA A 1 77 ? 21.516 -42.719 -28.266 1 32.81 77 ALA A C 1
ATOM 574 O O . ALA A 1 77 ? 22.234 -41.719 -28.141 1 32.81 77 ALA A O 1
ATOM 575 N N . ASP A 1 78 ? 20.797 -42.594 -29.344 1 28.52 78 ASP A N 1
ATOM 576 C CA . ASP A 1 78 ? 20.297 -41.25 -29.578 1 28.52 78 ASP A CA 1
ATOM 577 C C . ASP A 1 78 ? 19.438 -40.75 -28.406 1 28.52 78 ASP A C 1
ATOM 579 O O . ASP A 1 78 ? 18.578 -41.5 -27.938 1 28.52 78 ASP A O 1
ATOM 583 N N . ILE A 1 79 ? 20.047 -39.906 -27.578 1 30.45 79 ILE A N 1
ATOM 584 C CA . ILE A 1 79 ? 19.438 -39.188 -26.469 1 30.45 79 ILE A CA 1
ATOM 585 C C . ILE A 1 79 ? 18.016 -38.781 -26.828 1 30.45 79 ILE A C 1
ATOM 587 O O . ILE A 1 79 ? 17.797 -38.125 -27.859 1 30.45 79 ILE A O 1
ATOM 591 N N . PRO A 1 80 ? 17.172 -39.594 -26.297 1 30.58 80 PRO A N 1
ATOM 592 C CA . PRO A 1 80 ? 15.781 -39.344 -26.688 1 30.58 80 PRO A CA 1
ATOM 593 C C . PRO A 1 80 ? 15.438 -37.844 -26.688 1 30.58 80 PRO A C 1
ATOM 595 O O . PRO A 1 80 ? 15.867 -37.125 -25.812 1 30.58 80 PRO A O 1
ATOM 598 N N . LEU A 1 81 ? 15.312 -37.344 -27.875 1 30.5 81 LEU A N 1
ATOM 599 C CA . LEU A 1 81 ? 14.688 -36.062 -28.141 1 30.5 81 LEU A CA 1
ATOM 600 C C . LEU A 1 81 ? 13.352 -35.938 -27.422 1 30.5 81 LEU A C 1
ATOM 602 O O . LEU A 1 81 ? 12.734 -36.938 -27.078 1 30.5 81 LEU A O 1
ATOM 606 N N . GLY A 1 82 ? 13 -34.812 -27.125 1 27.48 82 GLY A N 1
ATOM 607 C CA . GLY A 1 82 ? 11.742 -34.438 -26.484 1 27.48 82 GLY A CA 1
ATOM 608 C C . GLY A 1 82 ? 10.539 -35.156 -27.094 1 27.48 82 GLY A C 1
ATOM 609 O O . GLY A 1 82 ? 10.484 -35.375 -28.297 1 27.48 82 GLY A O 1
ATOM 610 N N . VAL A 1 83 ? 10.203 -36.281 -26.594 1 29.08 83 VAL A N 1
ATOM 611 C CA . VAL A 1 83 ? 9.086 -37.062 -27.109 1 29.08 83 VAL A CA 1
ATOM 612 C C . VAL A 1 83 ? 7.809 -36.219 -27.062 1 29.08 83 VAL A C 1
ATOM 614 O O . VAL A 1 83 ? 7.617 -35.438 -26.156 1 29.08 83 VAL A O 1
ATOM 617 N N . THR A 1 84 ? 7.156 -36.25 -28.266 1 23.52 84 THR A N 1
ATOM 618 C CA . THR A 1 84 ? 5.781 -35.781 -28.422 1 23.52 84 THR A CA 1
ATOM 619 C C . THR A 1 84 ? 4.801 -36.781 -27.828 1 23.52 84 THR A C 1
ATOM 621 O O . THR A 1 84 ? 4.914 -38 -28.062 1 23.52 84 THR A O 1
ATOM 624 N N . SER A 1 85 ? 4.129 -36.469 -26.844 1 27.45 85 SER A N 1
ATOM 625 C CA . SER A 1 85 ? 3.119 -37.219 -26.078 1 27.45 85 SER A CA 1
ATOM 626 C C . SER A 1 85 ? 2.135 -37.906 -27.016 1 27.45 85 SER A C 1
ATOM 628 O O . SER A 1 85 ? 1.74 -37.375 -28.047 1 27.45 85 SER A O 1
ATOM 630 N N . ILE A 1 86 ? 2.211 -39.25 -27.031 1 25.44 86 ILE A N 1
ATOM 631 C CA . ILE A 1 86 ? 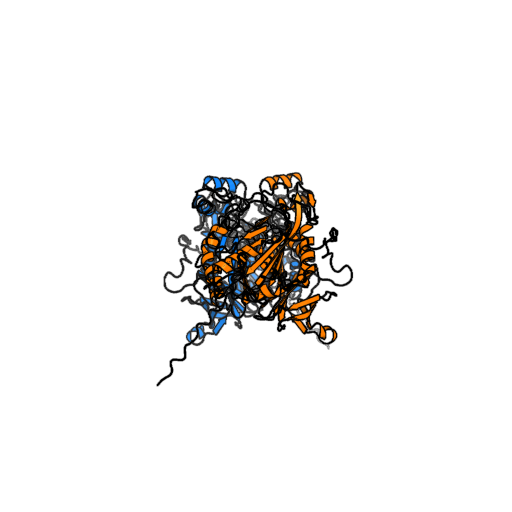1.146 -40.031 -27.672 1 25.44 86 ILE A CA 1
ATOM 632 C C . ILE A 1 86 ? -0.129 -39.938 -26.844 1 25.44 86 ILE A C 1
ATOM 634 O O . ILE A 1 86 ? -0.32 -40.719 -25.906 1 25.44 86 ILE A O 1
ATOM 638 N N . TYR A 1 87 ? -0.707 -38.812 -26.656 1 27.89 87 TYR A N 1
ATOM 639 C CA . TYR A 1 87 ? -1.919 -38.5 -25.906 1 27.89 87 TYR A CA 1
ATOM 640 C C . TYR A 1 87 ? -3.09 -39.344 -26.375 1 27.89 87 TYR A C 1
ATOM 642 O O . TYR A 1 87 ? -3.357 -39.438 -27.578 1 27.89 87 TYR A O 1
ATOM 650 N N . SER A 1 88 ? -3.33 -40.5 -25.766 1 26.77 88 SER A N 1
ATOM 651 C CA . SER A 1 88 ? -4.707 -40.906 -26 1 26.77 88 SER A CA 1
ATOM 652 C C . SER A 1 88 ? -5.699 -39.969 -25.328 1 26.77 88 SER A C 1
ATOM 654 O O . SER A 1 88 ? -5.461 -39.531 -24.203 1 26.77 88 SER A O 1
ATOM 656 N N . ARG A 1 89 ? -6.836 -39.656 -26.094 1 27.41 89 ARG A N 1
ATOM 657 C CA . ARG A 1 89 ? -7.742 -38.531 -25.938 1 27.41 89 ARG A CA 1
ATOM 658 C C . ARG A 1 89 ? -8.625 -38.719 -24.703 1 27.41 89 ARG A C 1
ATOM 660 O O . ARG A 1 89 ? -9.359 -39.688 -24.578 1 27.41 89 ARG A O 1
ATOM 667 N N . PRO A 1 90 ? -8.242 -38.375 -23.578 1 28 90 PRO A N 1
ATOM 668 C CA . PRO A 1 90 ? -9.32 -38.438 -22.578 1 28 90 PRO A CA 1
ATOM 669 C C . PRO A 1 90 ? -10.633 -37.844 -23.094 1 28 90 PRO A C 1
ATOM 671 O O . PRO A 1 90 ? -10.633 -37.062 -24.047 1 28 90 PRO A O 1
ATOM 674 N N . ALA A 1 91 ? -11.82 -38.5 -22.609 1 28.25 91 ALA A N 1
ATOM 675 C CA . ALA A 1 91 ? -13.18 -38.094 -23 1 28.25 91 ALA A CA 1
ATOM 676 C C . ALA A 1 91 ? -13.352 -36.594 -22.969 1 28.25 91 ALA A C 1
ATOM 678 O O . ALA A 1 91 ? -12.656 -35.906 -22.219 1 28.25 91 ALA A O 1
ATOM 679 N N . LYS A 1 92 ? -13.961 -36.219 -24.078 1 30.47 92 LYS A N 1
ATOM 680 C CA . LYS A 1 92 ? -14.32 -34.875 -24.469 1 30.47 92 LYS A CA 1
ATOM 681 C C . LYS A 1 92 ? -15 -34.125 -23.328 1 30.47 92 LYS A C 1
ATOM 683 O O . LYS A 1 92 ? -15.898 -34.688 -22.672 1 30.47 92 LYS A O 1
ATOM 688 N N . PHE A 1 93 ? -14.211 -33.406 -22.703 1 32.81 93 PHE A N 1
ATOM 689 C CA . PHE A 1 93 ? -14.953 -32.5 -21.828 1 32.81 93 PHE A CA 1
ATOM 690 C C . PHE A 1 93 ? -15.961 -31.672 -22.609 1 32.81 93 PHE A C 1
ATOM 692 O O . PHE A 1 93 ? -15.633 -31.156 -23.688 1 32.81 93 PHE A O 1
ATOM 699 N N . ASP A 1 94 ? -17.234 -32.219 -22.703 1 32.09 94 ASP A N 1
ATOM 700 C CA . ASP A 1 94 ? -18.234 -31.359 -23.281 1 32.09 94 ASP A CA 1
ATOM 701 C C . ASP A 1 94 ? -18.016 -29.906 -22.859 1 32.09 94 ASP A C 1
ATOM 703 O O . ASP A 1 94 ? -17.828 -29.609 -21.688 1 32.09 94 ASP A O 1
ATOM 707 N N . ALA A 1 95 ? -17.5 -29.203 -23.859 1 35.28 95 ALA A N 1
ATOM 708 C CA . ALA A 1 95 ? -17.25 -27.766 -23.797 1 35.28 95 ALA A CA 1
ATOM 709 C C . ALA A 1 95 ? -18.359 -27.047 -23.031 1 35.28 95 ALA A C 1
ATOM 711 O O . ALA A 1 95 ? -19.516 -27.484 -23.047 1 35.28 95 ALA A O 1
ATOM 712 N N . LEU A 1 96 ? -18.047 -26.406 -22.391 1 39 96 LEU A N 1
ATOM 713 C CA . LEU A 1 96 ? -18.422 -25.266 -21.562 1 39 96 LEU A CA 1
ATOM 714 C C . LEU A 1 96 ? -18.984 -24.141 -22.391 1 39 96 LEU A C 1
ATOM 716 O O . LEU A 1 96 ? -18.328 -23.641 -23.312 1 39 96 LEU A O 1
ATOM 720 N N . PRO A 1 97 ? -20.109 -24.141 -23.266 1 37.19 97 PRO A N 1
ATOM 721 C CA . PRO A 1 97 ? -20.562 -22.766 -23.375 1 37.19 97 PRO A CA 1
ATOM 722 C C . PRO A 1 97 ? -20.516 -22.016 -22.047 1 37.19 97 PRO A C 1
ATOM 724 O O . PRO A 1 97 ? -21.203 -22.375 -21.094 1 37.19 97 PRO A O 1
ATOM 727 N N . GLU A 1 98 ? -19.453 -21.297 -21.812 1 40.22 98 GLU A N 1
ATOM 728 C CA . GLU A 1 98 ? -19.109 -20.391 -20.719 1 40.22 98 GLU A CA 1
ATOM 729 C C . GLU A 1 98 ? -20 -19.156 -20.734 1 40.22 98 GLU A C 1
ATOM 731 O O . GLU A 1 98 ? -19.766 -18.203 -19.984 1 40.22 98 GLU A O 1
ATOM 736 N N . SER A 1 99 ? -20.75 -18.734 -21.531 1 39.44 99 SER A N 1
ATOM 737 C CA . SER A 1 99 ? -21.266 -17.375 -21.625 1 39.44 99 SER A CA 1
ATOM 738 C C . SER A 1 99 ? -21.438 -16.734 -20.25 1 39.44 99 SER A C 1
ATOM 740 O O . SER A 1 99 ? -21.234 -15.531 -20.094 1 39.44 99 SER A O 1
ATOM 742 N N . ASN A 1 100 ? -22.422 -17.266 -19.312 1 38.69 100 ASN A N 1
ATOM 743 C CA . ASN A 1 100 ? -23.031 -16.547 -18.203 1 38.69 100 ASN A CA 1
ATOM 744 C C . ASN A 1 100 ? -22.031 -16.281 -17.078 1 38.69 100 ASN A C 1
ATOM 746 O O . ASN A 1 100 ? -22.406 -16.281 -15.906 1 38.69 100 ASN A O 1
ATOM 750 N N . PHE A 1 101 ? -21.125 -16.156 -17.25 1 42.94 101 PHE A N 1
ATOM 751 C CA . PHE A 1 101 ? -20.391 -15.898 -16.016 1 42.94 101 PHE A CA 1
ATOM 752 C C . PHE A 1 101 ? -21.156 -14.93 -15.117 1 42.94 101 PHE A C 1
ATOM 754 O O . PHE A 1 101 ? -20.938 -14.891 -13.906 1 42.94 101 PHE A O 1
ATOM 761 N N . VAL A 1 102 ? -22.359 -14.5 -14.859 1 47.66 102 VAL A N 1
ATOM 762 C CA . VAL A 1 102 ? -22.484 -13.305 -14.031 1 47.66 102 VAL A CA 1
ATOM 763 C C . VAL A 1 102 ? -22.406 -13.68 -12.555 1 47.66 102 VAL A C 1
ATOM 765 O O . VAL A 1 102 ? -23.266 -13.312 -11.766 1 47.66 102 VAL A O 1
ATOM 768 N N . PRO A 1 103 ? -21.922 -14.75 -12.078 1 47.75 103 PRO A N 1
ATOM 769 C CA . PRO A 1 103 ? -22.344 -14.984 -10.688 1 47.75 103 PRO A CA 1
ATOM 770 C C . PRO A 1 103 ? -21.734 -13.969 -9.719 1 47.75 103 PRO A C 1
ATOM 772 O O . PRO A 1 103 ? -22.078 -13.977 -8.531 1 47.75 103 PRO A O 1
ATOM 775 N N . ASN A 1 104 ? -21.031 -12.891 -8.945 1 49.72 104 ASN A N 1
ATOM 776 C CA . ASN A 1 104 ? -21.547 -12.398 -7.664 1 49.72 104 ASN A CA 1
ATOM 777 C C . ASN A 1 104 ? -22.828 -11.609 -7.836 1 49.72 104 ASN A C 1
ATOM 779 O O . ASN A 1 104 ? -22.844 -10.383 -7.691 1 49.72 104 ASN A O 1
ATOM 783 N N . SER A 1 105 ? -23.688 -11.734 -8.633 1 47.19 105 SER A N 1
ATOM 784 C CA . SER A 1 105 ? -24.859 -10.992 -9.086 1 47.19 105 SER A CA 1
ATOM 785 C C . SER A 1 105 ? -25.875 -10.82 -7.961 1 47.19 105 SER A C 1
ATOM 787 O O . SER A 1 105 ? -27.094 -10.844 -8.203 1 47.19 105 SER A O 1
ATOM 789 N N . GLU A 1 106 ? -25.25 -10.555 -6.852 1 48.44 106 GLU A N 1
ATOM 790 C CA . GLU A 1 106 ? -24.938 -11.094 -5.535 1 48.44 106 GLU A CA 1
ATOM 791 C C . GLU A 1 106 ? -26.188 -11.555 -4.805 1 48.44 106 GLU A C 1
ATOM 793 O O . GLU A 1 106 ? -27.266 -11.008 -5.016 1 48.44 106 GLU A O 1
ATOM 798 N N . CYS A 1 107 ? -26.875 -11.656 -4.027 1 52.94 107 CYS A N 1
ATOM 799 C CA . CYS A 1 107 ? -27.547 -12.734 -3.316 1 52.94 107 CYS A CA 1
ATOM 800 C C . CYS A 1 107 ? -28.984 -12.906 -3.83 1 52.94 107 CYS A C 1
ATOM 802 O O . CYS A 1 107 ? -29.828 -12.039 -3.635 1 52.94 107 CYS A O 1
ATOM 804 N N . GLY A 1 108 ? -29.375 -12.969 -5.223 1 49.22 108 GLY A N 1
ATOM 805 C CA . GLY A 1 108 ? -30.625 -13.047 -5.957 1 49.22 108 GLY A CA 1
ATOM 806 C C . GLY A 1 108 ? -31.844 -13.242 -5.059 1 49.22 108 GLY A C 1
ATOM 807 O O . GLY A 1 108 ? -32.969 -13.156 -5.516 1 49.22 108 GLY A O 1
ATOM 808 N N . GLY A 1 109 ? -31.547 -13.766 -3.678 1 56.16 109 GLY A N 1
ATOM 809 C CA . GLY A 1 109 ? -32.531 -13.805 -2.609 1 56.16 109 GLY A CA 1
ATOM 810 C C . GLY A 1 109 ? -31.906 -13.82 -1.225 1 56.16 109 GLY A C 1
ATOM 811 O O . GLY A 1 109 ? -30.766 -14.25 -1.057 1 56.16 109 GLY A O 1
ATOM 812 N N . GLY A 1 110 ? -32.188 -13.008 -0.264 1 63.81 110 GLY A N 1
ATOM 813 C CA . GLY A 1 110 ? -31.797 -12.898 1.136 1 63.81 110 GLY A CA 1
ATOM 814 C C . GLY A 1 110 ? -30.578 -12.031 1.36 1 63.81 110 GLY A C 1
ATOM 815 O O . GLY A 1 110 ? -30.125 -11.336 0.448 1 63.81 110 GLY A O 1
ATOM 816 N N . ASN A 1 111 ? -29.938 -12.086 2.543 1 79.31 111 ASN A N 1
ATOM 817 C CA . ASN A 1 111 ? -28.734 -11.352 2.924 1 79.31 111 ASN A CA 1
ATOM 818 C C . ASN A 1 111 ? -27.469 -12.039 2.408 1 79.31 111 ASN A C 1
ATOM 820 O O . ASN A 1 111 ? -27.312 -13.25 2.564 1 79.31 111 ASN A O 1
ATOM 824 N N . CYS A 1 112 ? -26.703 -11.305 1.61 1 81.38 112 CYS A N 1
ATOM 825 C CA . CYS A 1 112 ? -25.484 -11.945 1.102 1 81.38 112 CYS A CA 1
ATOM 826 C C . CYS A 1 112 ? -24.312 -10.977 1.139 1 81.38 112 CYS A C 1
ATOM 828 O O . CYS A 1 112 ? -24.469 -9.773 0.943 1 81.38 112 CYS A O 1
ATOM 830 N N . SER A 1 113 ? -23.172 -11.617 1.478 1 86.38 113 SER A N 1
ATOM 831 C CA . SER A 1 113 ? -21.922 -10.891 1.336 1 86.38 113 SER A CA 1
ATOM 832 C C . SER A 1 113 ? -21.531 -10.734 -0.13 1 86.38 113 SER A C 1
ATOM 834 O O . SER A 1 113 ? -22.016 -11.484 -0.987 1 86.38 113 SER A O 1
ATOM 836 N N . GLN A 1 114 ? -20.656 -9.852 -0.391 1 89.06 114 GLN A N 1
ATOM 837 C CA . GLN A 1 114 ? -20.25 -9.578 -1.766 1 89.06 114 GLN A CA 1
ATOM 838 C C . GLN A 1 114 ? -19.359 -10.68 -2.311 1 89.06 114 GLN A C 1
ATOM 840 O O . GLN A 1 114 ? -19.359 -10.953 -3.512 1 89.06 114 GLN A O 1
ATOM 845 N N . GLN A 1 115 ? -18.609 -11.297 -1.449 1 93.62 115 GLN A N 1
ATOM 846 C CA . GLN A 1 115 ? -17.703 -12.391 -1.792 1 93.62 115 GLN A CA 1
ATOM 847 C C . GLN A 1 115 ? -17.141 -13.062 -0.537 1 93.62 115 GLN A C 1
ATOM 849 O O . GLN A 1 115 ? -17.047 -12.438 0.518 1 93.62 115 GLN A O 1
ATOM 854 N N . VAL A 1 116 ? -16.797 -14.344 -0.688 1 96.56 116 VAL A N 1
ATOM 855 C CA . VAL A 1 116 ? -16.219 -15.141 0.386 1 96.56 116 VAL A CA 1
ATOM 856 C C . VAL A 1 116 ? -15.047 -15.953 -0.158 1 96.56 116 VAL A C 1
ATOM 858 O O . VAL A 1 116 ? -15.141 -16.547 -1.239 1 96.56 116 VAL A O 1
ATOM 861 N N . HIS A 1 117 ? -13.969 -15.961 0.541 1 98.25 117 HIS A N 1
ATOM 862 C CA . HIS A 1 117 ? -12.781 -16.719 0.166 1 98.25 117 HIS A CA 1
ATOM 863 C C . HIS A 1 117 ? -12.125 -17.344 1.389 1 98.25 117 HIS A C 1
ATOM 865 O O . HIS A 1 117 ? -12.258 -16.844 2.504 1 98.25 117 HIS A O 1
ATOM 871 N N . ILE A 1 118 ? -11.398 -18.453 1.194 1 98.75 118 ILE A N 1
ATOM 872 C CA . ILE A 1 118 ? -10.648 -19.047 2.293 1 98.75 118 ILE A CA 1
ATOM 873 C C . ILE A 1 118 ? -9.203 -19.266 1.866 1 98.75 118 ILE A C 1
ATOM 875 O O . ILE A 1 118 ? -8.922 -19.5 0.689 1 98.75 118 ILE A O 1
ATOM 879 N N . THR A 1 119 ? -8.266 -19.188 2.715 1 98.75 119 THR A N 1
ATOM 880 C CA . THR A 1 119 ? -6.844 -19.5 2.619 1 98.75 119 THR A CA 1
ATOM 881 C C . THR A 1 119 ? -6.375 -20.25 3.865 1 98.75 119 THR A C 1
ATOM 883 O O . THR A 1 119 ? -7.027 -20.203 4.91 1 98.75 119 THR A O 1
ATOM 886 N N . LEU A 1 120 ? -5.285 -20.922 3.738 1 98.38 120 LEU A N 1
ATOM 887 C CA . LEU A 1 120 ? -4.715 -21.578 4.914 1 98.38 120 LEU A CA 1
ATOM 888 C C . LEU A 1 120 ? -3.941 -20.562 5.766 1 98.38 120 LEU A C 1
ATOM 890 O O . LEU A 1 120 ? -3.129 -19.797 5.242 1 98.38 120 LEU A O 1
ATOM 894 N N . GLY A 1 121 ? -4.273 -20.531 7.086 1 97.88 121 GLY A N 1
ATOM 895 C CA . GLY A 1 121 ? -3.445 -19.812 8.039 1 97.88 121 GLY A CA 1
ATOM 896 C C . GLY A 1 121 ? -2.297 -20.641 8.578 1 97.88 121 GLY A C 1
ATOM 897 O O . GLY A 1 121 ? -1.671 -21.406 7.84 1 97.88 121 GLY A O 1
ATOM 898 N N . GLY A 1 122 ? -1.943 -20.453 9.797 1 96.5 122 GLY A N 1
ATOM 899 C CA . GLY A 1 122 ? -0.987 -21.328 10.453 1 96.5 122 GLY A CA 1
ATOM 900 C C . GLY A 1 122 ? -1.508 -22.734 10.633 1 96.5 122 GLY A C 1
ATOM 901 O O . GLY A 1 122 ? -2.602 -23.078 10.172 1 96.5 122 GLY A O 1
ATOM 902 N N . PRO A 1 123 ? -0.733 -23.594 11.266 1 94.81 123 PRO A N 1
ATOM 903 C CA . PRO A 1 123 ? -1.194 -24.969 11.508 1 94.81 123 PRO A CA 1
ATOM 904 C C . PRO A 1 123 ? -2.559 -25.016 12.195 1 94.81 123 PRO A C 1
ATOM 906 O O . PRO A 1 123 ? -2.766 -24.359 13.219 1 94.81 123 PRO A O 1
ATOM 909 N N . GLY A 1 124 ? -3.475 -25.719 11.57 1 96.44 124 GLY A N 1
ATOM 910 C CA . GLY A 1 124 ? -4.805 -25.891 12.133 1 96.44 124 GLY A CA 1
ATOM 911 C C . GLY A 1 124 ? -5.699 -24.688 11.93 1 96.44 124 GLY A C 1
ATOM 912 O O . GLY A 1 124 ? -6.727 -24.547 12.602 1 96.44 124 GLY A O 1
ATOM 913 N N . GLU A 1 125 ? -5.262 -23.859 11.055 1 98.19 125 GLU A N 1
ATOM 914 C CA . GLU A 1 125 ? -6.035 -22.641 10.883 1 98.19 125 GLU A CA 1
ATOM 915 C C . GLU A 1 125 ? -6.523 -22.5 9.438 1 98.19 125 GLU A C 1
ATOM 917 O O . GLU A 1 125 ? -5.832 -22.891 8.5 1 98.19 125 GLU A O 1
ATOM 922 N N . MET A 1 126 ? -7.715 -22.031 9.289 1 98.75 126 MET A N 1
ATOM 923 C CA . MET A 1 126 ? -8.281 -21.547 8.031 1 98.75 126 MET A CA 1
ATOM 924 C C . MET A 1 126 ? -8.688 -20.078 8.133 1 98.75 126 MET A C 1
ATOM 926 O O . MET A 1 126 ? -9.312 -19.672 9.117 1 98.75 126 MET A O 1
ATOM 930 N N . VAL A 1 127 ? -8.25 -19.266 7.215 1 98.88 127 VAL A N 1
ATOM 931 C CA . VAL A 1 127 ? -8.609 -17.844 7.199 1 98.88 127 VAL A CA 1
ATOM 932 C C . VAL A 1 127 ? -9.805 -17.641 6.27 1 98.88 127 VAL A C 1
ATOM 934 O O . VAL A 1 127 ? -9.773 -18.031 5.102 1 98.88 127 VAL A O 1
ATOM 937 N N . VAL A 1 128 ? -10.852 -17.078 6.754 1 98.88 128 VAL A N 1
ATOM 938 C CA . VAL A 1 128 ? -12.016 -16.703 5.961 1 98.88 128 VAL A CA 1
ATOM 939 C C . VAL A 1 128 ? -12 -15.195 5.711 1 98.88 128 VAL A C 1
ATOM 941 O O . VAL A 1 128 ? -11.953 -14.398 6.652 1 98.88 128 VAL A O 1
ATOM 944 N N . SER A 1 129 ? -11.984 -14.812 4.473 1 98.69 129 SER A N 1
ATOM 945 C CA . SER A 1 129 ? -12.102 -13.414 4.055 1 98.69 129 SER A CA 1
ATOM 946 C C . SER A 1 129 ? -13.422 -13.164 3.336 1 98.69 129 SER A C 1
ATOM 948 O O . SER A 1 129 ? -13.82 -13.938 2.463 1 98.69 129 SER A O 1
ATOM 950 N N . PHE A 1 130 ? -14.117 -12.141 3.723 1 97.31 130 PHE A N 1
ATOM 951 C CA . PHE A 1 130 ? -15.344 -11.789 3.016 1 97.31 130 PHE A CA 1
ATOM 952 C C . PHE A 1 130 ? -15.555 -10.281 3.016 1 97.31 130 PHE A C 1
ATOM 954 O O . PHE A 1 130 ? -14.859 -9.555 3.727 1 97.31 130 PHE A O 1
ATOM 961 N N . ALA A 1 131 ? -16.375 -9.82 2.059 1 95.44 131 ALA A N 1
ATOM 962 C CA . ALA A 1 131 ? -16.594 -8.383 1.877 1 95.44 131 ALA A CA 1
ATOM 963 C C . ALA A 1 131 ? -18.062 -8.031 2.039 1 95.44 131 ALA A C 1
ATOM 965 O O . ALA A 1 131 ? -18.938 -8.789 1.618 1 95.44 131 ALA A O 1
ATOM 966 N N . SER A 1 132 ? -18.297 -6.93 2.703 1 92.38 132 SER A N 1
ATOM 967 C CA . SER A 1 132 ? -19.641 -6.383 2.832 1 92.38 132 SER A CA 1
ATOM 968 C C . SER A 1 132 ? -19.672 -4.891 2.527 1 92.38 132 SER A C 1
ATOM 970 O O . SER A 1 132 ? -18.609 -4.254 2.445 1 92.38 132 SER A O 1
ATOM 972 N N . SER A 1 133 ? -20.844 -4.457 2.334 1 85.12 133 SER A N 1
ATOM 973 C CA . SER A 1 133 ? -20.953 -3.008 2.201 1 85.12 133 SER A CA 1
ATOM 974 C C . SER A 1 133 ? -20.562 -2.299 3.494 1 85.12 133 SER A C 1
ATOM 976 O O . SER A 1 133 ? -20.891 -2.771 4.586 1 85.12 133 SER A O 1
ATOM 978 N N . PRO A 1 134 ? -19.922 -1.202 3.309 1 74.75 134 PRO A N 1
ATOM 979 C CA . PRO A 1 134 ? -19.516 -0.496 4.527 1 74.75 134 PRO A CA 1
ATOM 980 C C . PRO A 1 134 ? -20.703 -0.033 5.363 1 74.75 134 PRO A C 1
ATOM 982 O O . PRO A 1 134 ? -20.578 0.147 6.578 1 74.75 134 PRO A O 1
ATOM 985 N N . ASP A 1 135 ? -21.75 0.093 4.801 1 69.44 135 ASP A N 1
ATOM 986 C CA . ASP A 1 135 ? -22.938 0.606 5.492 1 69.44 135 ASP A CA 1
ATOM 987 C C . ASP A 1 135 ? -23.641 -0.503 6.262 1 69.44 135 ASP A C 1
ATOM 989 O O . ASP A 1 135 ? -24.484 -0.229 7.113 1 69.44 135 ASP A O 1
ATOM 993 N N . ALA A 1 136 ? -23.312 -1.687 6.082 1 66.06 136 ALA A N 1
ATOM 994 C CA . ALA A 1 136 ? -24.062 -2.805 6.645 1 66.06 136 ALA A CA 1
ATOM 995 C C . ALA A 1 136 ? -23.594 -3.125 8.062 1 66.06 136 ALA A C 1
ATOM 997 O O . ALA A 1 136 ? -24.25 -3.871 8.789 1 66.06 136 ALA A O 1
ATOM 998 N N . GLU A 1 137 ? -22.844 -2.488 8.656 1 78.69 137 GLU A N 1
ATOM 999 C CA . GLU A 1 137 ? -22.312 -2.793 9.984 1 78.69 137 GLU A CA 1
ATOM 1000 C C . GLU A 1 137 ? -22.125 -4.297 10.172 1 78.69 137 GLU A C 1
ATOM 1002 O O . GLU A 1 137 ? -22.547 -4.855 11.188 1 78.69 137 GLU A O 1
ATOM 1007 N N . THR A 1 138 ? -21.766 -5.027 9.234 1 91.38 138 THR A N 1
ATOM 1008 C CA . THR A 1 138 ? -21.5 -6.461 9.305 1 91.38 138 THR A CA 1
ATOM 1009 C C . THR A 1 138 ? -20.281 -6.746 10.188 1 91.38 138 THR A C 1
ATOM 1011 O O . THR A 1 138 ? -19.188 -6.23 9.938 1 91.38 138 THR A O 1
ATOM 1014 N N . PRO A 1 139 ? -20.547 -7.527 11.258 1 94.75 139 PRO A N 1
ATOM 1015 C CA . PRO A 1 139 ? -19.391 -7.871 12.086 1 94.75 139 PRO A CA 1
ATOM 1016 C C . PRO A 1 139 ? -18.453 -8.867 11.406 1 94.75 139 PRO A C 1
ATOM 1018 O O . PRO A 1 139 ? -18.891 -9.656 10.562 1 94.75 139 PRO A O 1
ATOM 1021 N N . ALA A 1 140 ? -17.234 -8.852 11.758 1 97.31 140 ALA A N 1
ATOM 1022 C CA . ALA A 1 140 ? -16.281 -9.859 11.312 1 97.31 140 ALA A CA 1
ATOM 1023 C C . ALA A 1 140 ? -16.422 -11.156 12.109 1 97.31 140 ALA A C 1
ATOM 1025 O O . ALA A 1 140 ? -15.656 -11.414 13.031 1 97.31 140 ALA A O 1
ATOM 1026 N N . GLU A 1 141 ? -17.406 -11.852 11.758 1 98.31 141 GLU A N 1
ATOM 1027 C CA . GLU A 1 141 ? -17.719 -13.078 12.484 1 98.31 141 GLU A CA 1
ATOM 1028 C C . GLU A 1 141 ? -18.031 -14.227 11.531 1 98.31 141 GLU A C 1
ATOM 1030 O O . GLU A 1 141 ? -18.703 -14.031 10.516 1 98.31 141 GLU A O 1
ATOM 1035 N N . VAL A 1 142 ? -17.547 -15.391 11.883 1 98.75 142 VAL A N 1
ATOM 1036 C CA . VAL A 1 142 ? -17.812 -16.609 11.125 1 98.75 142 VAL A CA 1
ATOM 1037 C C . VAL A 1 142 ? -18.234 -17.734 12.07 1 98.75 142 VAL A C 1
ATOM 1039 O O . VAL A 1 142 ? -17.547 -18 13.062 1 98.75 142 VAL A O 1
ATOM 1042 N N . LYS A 1 143 ? -19.328 -18.297 11.789 1 98.62 143 LYS A N 1
ATOM 1043 C CA . LYS A 1 143 ? -19.719 -19.531 12.469 1 98.62 143 LYS A CA 1
ATOM 1044 C C . LYS A 1 143 ? -19.219 -20.766 11.727 1 98.62 143 LYS A C 1
ATOM 1046 O O . LYS A 1 143 ? -19.203 -20.781 10.492 1 98.62 143 LYS A O 1
ATOM 1051 N N . PHE A 1 144 ? -18.75 -21.75 12.508 1 98.81 144 PHE A N 1
ATOM 1052 C CA . PHE A 1 144 ? -18.234 -22.953 11.844 1 98.81 144 PHE A CA 1
ATOM 1053 C C . PHE A 1 144 ? -18.375 -24.172 12.75 1 98.81 144 PHE A C 1
ATOM 1055 O O . PHE A 1 144 ? -18.547 -24.031 13.961 1 98.81 144 PHE A O 1
ATOM 1062 N N . ALA A 1 145 ? -18.328 -25.281 12.203 1 98.56 145 ALA A N 1
ATOM 1063 C CA . ALA A 1 145 ? -18.406 -26.578 12.891 1 98.56 145 ALA A CA 1
ATOM 1064 C C . ALA A 1 145 ? -17.984 -27.703 11.969 1 98.56 145 ALA A C 1
ATOM 1066 O O . ALA A 1 145 ? -17.922 -27.531 10.742 1 98.56 145 ALA A O 1
ATOM 1067 N N . LEU A 1 146 ? -17.656 -28.781 12.664 1 98.12 146 LEU A N 1
ATOM 1068 C CA . LEU A 1 146 ? -17.594 -29.984 11.852 1 98.12 146 LEU A CA 1
ATOM 1069 C C . LEU A 1 146 ? -18.891 -30.188 11.07 1 98.12 146 LEU A C 1
ATOM 1071 O O . LEU A 1 146 ? -19.969 -29.938 11.594 1 98.12 146 LEU A O 1
ATOM 1075 N N . ALA A 1 147 ? -18.719 -30.641 9.812 1 97.25 147 ALA A N 1
ATOM 1076 C CA . ALA A 1 147 ? -19.875 -30.781 8.938 1 97.25 147 ALA A CA 1
ATOM 1077 C C . ALA A 1 147 ? -20.953 -31.656 9.586 1 97.25 147 ALA A C 1
ATOM 1079 O O . ALA A 1 147 ? -22.141 -31.344 9.492 1 97.25 147 ALA A O 1
ATOM 1080 N N . ALA A 1 148 ? -20.562 -32.625 10.258 1 95.25 148 ALA A N 1
ATOM 1081 C CA . ALA A 1 148 ? -21.484 -33.562 10.898 1 95.25 148 ALA A CA 1
ATOM 1082 C C . ALA A 1 148 ? -22.203 -32.906 12.078 1 95.25 148 ALA A C 1
ATOM 1084 O O . ALA A 1 148 ? -23.297 -33.312 12.453 1 95.25 148 ALA A O 1
ATOM 1085 N N . ASP A 1 149 ? -21.578 -31.844 12.617 1 96.06 149 ASP A N 1
ATOM 1086 C CA . ASP A 1 149 ? -22.094 -31.219 13.836 1 96.06 149 ASP A CA 1
ATOM 1087 C C . ASP A 1 149 ? -22.797 -29.891 13.523 1 96.06 149 ASP A C 1
ATOM 1089 O O . ASP A 1 149 ? -23.188 -29.156 14.438 1 96.06 149 ASP A O 1
ATOM 1093 N N . TRP A 1 150 ? -22.938 -29.547 12.336 1 95.81 150 TRP A N 1
ATOM 1094 C CA . TRP A 1 150 ? -23.438 -28.234 11.938 1 95.81 150 TRP A CA 1
ATOM 1095 C C . TRP A 1 150 ? -24.828 -27.984 12.508 1 95.81 150 TRP A C 1
ATOM 1097 O O . TRP A 1 150 ? -25.156 -26.859 12.859 1 95.81 150 TRP A O 1
ATOM 1107 N N . GLY A 1 151 ? -25.641 -28.969 12.656 1 93.81 151 GLY A N 1
ATOM 1108 C CA . GLY A 1 151 ? -27 -28.844 13.148 1 93.81 151 GLY A CA 1
ATOM 1109 C C . GLY A 1 151 ? -27.094 -28.875 14.664 1 93.81 151 GLY A C 1
ATOM 1110 O O . GLY A 1 151 ? -28.141 -28.594 15.234 1 93.81 151 GLY A O 1
ATOM 1111 N N . LEU A 1 152 ? -26.031 -29.141 15.273 1 93.69 152 LEU A N 1
ATOM 1112 C CA . LEU A 1 152 ? -26.016 -29.312 16.719 1 93.69 152 LEU A CA 1
ATOM 1113 C C . LEU A 1 152 ? -25.406 -28.094 17.406 1 93.69 152 LEU A C 1
ATOM 1115 O O . LEU A 1 152 ? -26.094 -27.375 18.141 1 93.69 152 LEU A O 1
ATOM 1119 N N . ALA A 1 153 ? -24.078 -27.906 17.219 1 92.56 153 ALA A N 1
ATOM 1120 C CA . ALA A 1 153 ? -23.359 -26.797 17.828 1 92.56 153 ALA A CA 1
ATOM 1121 C C . ALA A 1 153 ? -22.375 -26.156 16.844 1 92.56 153 ALA A C 1
ATOM 1123 O O . ALA A 1 153 ? -21.719 -26.859 16.078 1 92.56 153 ALA A O 1
ATOM 1124 N N . ARG A 1 154 ? -22.422 -24.906 16.906 1 95.31 154 ARG A N 1
ATOM 1125 C CA . ARG A 1 154 ? -21.5 -24.125 16.062 1 95.31 154 ARG A CA 1
ATOM 1126 C C . ARG A 1 154 ? -20.609 -23.25 16.922 1 95.31 154 ARG A C 1
ATOM 1128 O O . ARG A 1 154 ? -21.016 -22.766 17.969 1 95.31 154 ARG A O 1
ATOM 1135 N N . GLU A 1 155 ? -19.406 -23.188 16.562 1 97.56 155 GLU A N 1
ATOM 1136 C CA . GLU A 1 155 ? -18.484 -22.234 17.172 1 97.56 155 GLU A CA 1
ATOM 1137 C C . GLU A 1 155 ? -18.453 -20.922 16.406 1 97.56 155 GLU A C 1
ATOM 1139 O O . GLU A 1 155 ? -18.719 -20.891 15.195 1 97.56 155 GLU A O 1
ATOM 1144 N N . ALA A 1 156 ? -18.203 -19.906 17.094 1 98.31 156 ALA A N 1
ATOM 1145 C CA . ALA A 1 156 ? -18.078 -18.594 16.469 1 98.31 156 ALA A CA 1
ATOM 1146 C C . ALA A 1 156 ? -16.672 -18.047 16.625 1 98.31 156 ALA A C 1
ATOM 1148 O O . ALA A 1 156 ? -16.062 -18.141 17.703 1 98.31 156 ALA A O 1
ATOM 1149 N N . ALA A 1 157 ? -16.109 -17.625 15.523 1 98.75 157 ALA A N 1
ATOM 1150 C CA . ALA A 1 157 ? -14.828 -16.938 15.531 1 98.75 157 ALA A CA 1
ATOM 1151 C C . ALA A 1 157 ? -14.984 -15.477 15.156 1 98.75 157 ALA A C 1
ATOM 1153 O O . ALA A 1 157 ? -15.789 -15.133 14.281 1 98.75 157 ALA A O 1
ATOM 1154 N N . GLU A 1 158 ? -14.25 -14.633 15.812 1 98.5 158 GLU A N 1
ATOM 1155 C CA . GLU A 1 158 ? -14.242 -13.203 15.531 1 98.5 158 GLU A CA 1
ATOM 1156 C C . GLU A 1 158 ? -12.938 -12.773 14.867 1 98.5 158 GLU A C 1
ATOM 1158 O O . GLU A 1 158 ? -11.898 -13.398 15.07 1 98.5 158 GLU A O 1
ATOM 1163 N N . GLY A 1 159 ? -13.055 -11.758 14 1 98.12 159 GLY A N 1
ATOM 1164 C CA . GLY A 1 159 ? -11.883 -11.258 13.297 1 98.12 159 GLY A CA 1
ATOM 1165 C C . GLY A 1 159 ? -11.828 -9.742 13.242 1 98.12 159 GLY A C 1
ATOM 1166 O O . GLY A 1 159 ? -12.195 -9.062 14.203 1 98.12 159 GLY A O 1
ATOM 1167 N N . THR A 1 160 ? -11.195 -9.281 12.188 1 96.5 160 THR A N 1
ATOM 1168 C CA . THR A 1 160 ? -11 -7.844 12.023 1 96.5 160 THR A CA 1
ATOM 1169 C C . THR A 1 160 ? -11.633 -7.359 10.719 1 96.5 160 THR A C 1
ATOM 1171 O O . THR A 1 160 ? -11.867 -8.148 9.812 1 96.5 160 THR A O 1
ATOM 1174 N N . THR A 1 161 ? -11.984 -6.137 10.664 1 96.31 161 THR A N 1
ATOM 1175 C CA . THR A 1 161 ? -12.484 -5.461 9.477 1 96.31 161 THR A CA 1
ATOM 1176 C C . THR A 1 161 ? -11.539 -4.328 9.062 1 96.31 161 THR A C 1
ATOM 1178 O O . THR A 1 161 ? -11.086 -3.557 9.906 1 96.31 161 THR A O 1
ATOM 1181 N N . GLU A 1 162 ? -11.227 -4.242 7.801 1 96.31 162 GLU A N 1
ATOM 1182 C CA . GLU A 1 162 ? -10.398 -3.166 7.262 1 96.31 162 GLU A CA 1
ATOM 1183 C C . GLU A 1 162 ? -11.039 -2.541 6.027 1 96.31 162 GLU A C 1
ATOM 1185 O O . GLU A 1 162 ? -11.719 -3.229 5.258 1 96.31 162 GLU A O 1
ATOM 1190 N N . THR A 1 163 ? -10.898 -1.288 5.852 1 96.44 163 THR A N 1
ATOM 1191 C CA . THR A 1 163 ? -11.18 -0.555 4.625 1 96.44 163 THR A CA 1
ATOM 1192 C C . THR A 1 163 ? -9.961 0.242 4.172 1 96.44 163 THR A C 1
ATOM 1194 O O . THR A 1 163 ? -9.016 0.434 4.945 1 96.44 163 THR A O 1
ATOM 1197 N N . TYR A 1 164 ? -9.891 0.611 2.906 1 96.75 164 TYR A N 1
ATOM 1198 C CA . TYR A 1 164 ? -8.789 1.412 2.381 1 96.75 164 TYR A CA 1
ATOM 1199 C C . TYR A 1 164 ? -9.234 2.215 1.164 1 96.75 164 TYR A C 1
ATOM 1201 O O . TYR A 1 164 ? -10.242 1.896 0.536 1 96.75 164 TYR A O 1
ATOM 1209 N N . SER A 1 165 ? -8.508 3.25 0.904 1 96.44 165 SER A N 1
ATOM 1210 C CA . SER A 1 165 ? -8.664 4.059 -0.301 1 96.44 165 SER A CA 1
ATOM 1211 C C . SER A 1 165 ? -7.359 4.137 -1.089 1 96.44 165 SER A C 1
ATOM 1213 O O . SER A 1 165 ? -6.273 4.102 -0.507 1 96.44 165 SER A O 1
ATOM 1215 N N . GLN A 1 166 ? -7.492 4.191 -2.42 1 96.75 166 GLN A N 1
ATOM 1216 C CA . GLN A 1 166 ? -6.328 4.32 -3.293 1 96.75 166 GLN A CA 1
ATOM 1217 C C . GLN A 1 166 ? -6.621 5.254 -4.465 1 96.75 166 GLN A C 1
ATOM 1219 O O . GLN A 1 166 ? -7.758 5.328 -4.938 1 96.75 166 GLN A O 1
ATOM 1224 N N . LEU A 1 167 ? -5.609 6.012 -4.93 1 96.88 167 LEU A N 1
ATOM 1225 C CA . LEU A 1 167 ? -5.684 6.805 -6.152 1 96.88 167 LEU A CA 1
ATOM 1226 C C . LEU A 1 167 ? -5.574 5.918 -7.387 1 96.88 167 LEU A C 1
ATOM 1228 O O . LEU A 1 167 ? -4.633 5.125 -7.504 1 96.88 167 LEU A O 1
ATOM 1232 N N . MET A 1 168 ? -6.469 6.039 -8.328 1 95.81 168 MET A N 1
ATOM 1233 C CA . MET A 1 168 ? -6.516 5.145 -9.484 1 95.81 168 MET A CA 1
ATOM 1234 C C . MET A 1 168 ? -5.406 5.477 -10.477 1 95.81 168 MET A C 1
ATOM 1236 O O . MET A 1 168 ? -4.953 6.617 -10.555 1 95.81 168 MET A O 1
ATOM 1240 N N . PHE A 1 169 ? -4.973 4.539 -11.227 1 93.44 169 PHE A N 1
ATOM 1241 C CA . PHE A 1 169 ? -4.098 4.617 -12.391 1 93.44 169 PHE A CA 1
ATOM 1242 C C . PHE A 1 169 ? -4.793 4.062 -13.625 1 93.44 169 PHE A C 1
ATOM 1244 O O . PHE A 1 169 ? -5.555 3.098 -13.539 1 93.44 169 PHE A O 1
ATOM 1251 N N . TRP A 1 170 ? -4.492 4.695 -14.758 1 91.62 170 TRP A N 1
ATOM 1252 C CA . TRP A 1 170 ? -5.184 4.355 -16 1 91.62 170 TRP A CA 1
ATOM 1253 C C . TRP A 1 170 ? -4.234 3.691 -16.984 1 91.62 170 TRP A C 1
ATOM 1255 O O . TRP A 1 170 ? -3.389 4.359 -17.594 1 91.62 170 TRP A O 1
ATOM 1265 N N . ASN A 1 171 ? -4.434 2.453 -17.125 1 89.38 171 ASN A N 1
ATOM 1266 C CA . ASN A 1 171 ? -3.652 1.61 -18.016 1 89.38 171 ASN A CA 1
ATOM 1267 C C . ASN A 1 171 ? -4.371 1.392 -19.344 1 89.38 171 ASN A C 1
ATOM 1269 O O . ASN A 1 171 ? -5.594 1.224 -19.375 1 89.38 171 ASN A O 1
ATOM 1273 N N . PRO A 1 172 ? -3.6 1.479 -20.453 1 86.88 172 PRO A N 1
ATOM 1274 C CA . PRO A 1 172 ? -4.242 1.347 -21.766 1 86.88 172 PRO A CA 1
ATOM 1275 C C . PRO A 1 172 ? -5.043 0.054 -21.906 1 86.88 172 PRO A C 1
ATOM 1277 O O . PRO A 1 172 ? -6.059 0.024 -22.609 1 86.88 172 PRO A O 1
ATOM 1280 N N . GLN A 1 173 ? -4.668 -1.017 -21.25 1 87 173 GLN A N 1
ATOM 1281 C CA . GLN A 1 173 ? -5.32 -2.312 -21.391 1 87 173 GLN A CA 1
ATOM 1282 C C . GLN A 1 173 ? -6.688 -2.318 -20.719 1 87 173 GLN A C 1
ATOM 1284 O O . GLN A 1 173 ? -7.488 -3.23 -20.922 1 87 173 GLN A O 1
ATOM 1289 N N . LEU A 1 174 ? -6.988 -1.319 -19.906 1 86.56 174 LEU A N 1
ATOM 1290 C CA . LEU A 1 174 ? -8.297 -1.221 -19.281 1 86.56 174 LEU A CA 1
ATOM 1291 C C . LEU A 1 174 ? -9.375 -0.909 -20.312 1 86.56 174 LEU A C 1
ATOM 1293 O O . LEU A 1 174 ? -10.531 -1.322 -20.156 1 86.56 174 LEU A O 1
ATOM 1297 N N . VAL A 1 175 ? -8.969 -0.194 -21.359 1 86.19 175 VAL A N 1
ATOM 1298 C CA . VAL A 1 175 ? -9.93 0.269 -22.359 1 86.19 175 VAL A CA 1
ATOM 1299 C C . VAL A 1 175 ? -9.844 -0.604 -23.609 1 86.19 175 VAL A C 1
ATOM 1301 O O . VAL A 1 175 ? -10.844 -0.805 -24.312 1 86.19 175 VAL A O 1
ATOM 1304 N N . ASN A 1 176 ? -8.633 -1.113 -23.875 1 84.06 176 ASN A N 1
ATOM 1305 C CA . ASN A 1 176 ? -8.422 -1.898 -25.094 1 84.06 176 ASN A CA 1
ATOM 1306 C C . ASN A 1 176 ? -7.609 -3.158 -24.812 1 84.06 176 ASN A C 1
ATOM 1308 O O . ASN A 1 176 ? -6.5 -3.314 -25.328 1 84.06 176 ASN A O 1
ATOM 1312 N N . PRO A 1 177 ? -8.305 -4.094 -24.156 1 86.62 177 PRO A N 1
ATOM 1313 C CA . PRO A 1 177 ? -7.586 -5.348 -23.891 1 86.62 177 PRO A CA 1
ATOM 1314 C C . PRO A 1 177 ? -7.543 -6.266 -25.109 1 86.62 177 PRO A C 1
ATOM 1316 O O . PRO A 1 177 ? -8.391 -6.152 -26 1 86.62 177 PRO A O 1
ATOM 1319 N N . ALA A 1 178 ? -6.555 -7.125 -25.141 1 83.19 178 ALA A N 1
ATOM 1320 C CA . ALA A 1 178 ? -6.469 -8.125 -26.203 1 83.19 178 ALA A CA 1
ATOM 1321 C C . ALA A 1 178 ? -7.613 -9.125 -26.109 1 83.19 178 ALA A C 1
ATOM 1323 O O . ALA A 1 178 ? -8.172 -9.539 -27.125 1 83.19 178 ALA A O 1
ATOM 1324 N N . VAL A 1 179 ? -7.871 -9.555 -24.891 1 84.06 179 VAL A N 1
ATOM 1325 C CA . VAL A 1 179 ? -8.992 -10.445 -24.625 1 84.06 179 VAL A CA 1
ATOM 1326 C C . VAL A 1 179 ? -10.055 -9.703 -23.812 1 84.06 179 VAL A C 1
ATOM 1328 O O . VAL A 1 179 ? -9.82 -9.352 -22.656 1 84.06 179 VAL A O 1
ATOM 1331 N N . LYS A 1 180 ? -11.172 -9.508 -24.328 1 79.94 180 LYS A N 1
ATOM 1332 C CA . LYS A 1 180 ? -12.219 -8.695 -23.719 1 79.94 180 LYS A CA 1
ATOM 1333 C C . LYS A 1 180 ? -12.953 -9.469 -22.625 1 79.94 180 LYS A C 1
ATOM 1335 O O . LYS A 1 180 ? -13.117 -10.688 -22.719 1 79.94 180 LYS A O 1
ATOM 1340 N N . GLY A 1 181 ? -13.328 -8.641 -21.594 1 77.19 181 GLY A N 1
ATOM 1341 C CA . GLY A 1 181 ? -14.133 -9.172 -20.516 1 77.19 181 GLY A CA 1
ATOM 1342 C C . GLY A 1 181 ? -15.336 -8.32 -20.188 1 77.19 181 GLY A C 1
ATOM 1343 O O . GLY A 1 181 ? -15.562 -7.285 -20.812 1 77.19 181 GLY A O 1
ATOM 1344 N N . ARG A 1 182 ? -16.094 -8.719 -19.203 1 70.25 182 ARG A N 1
ATOM 1345 C CA . ARG A 1 182 ? -17.359 -8.117 -18.828 1 70.25 182 ARG A CA 1
ATOM 1346 C C . ARG A 1 182 ? -17.141 -6.754 -18.172 1 70.25 182 ARG A C 1
ATOM 1348 O O . ARG A 1 182 ? -18 -5.867 -18.266 1 70.25 182 ARG A O 1
ATOM 1355 N N . PHE A 1 183 ? -16.047 -6.551 -17.594 1 68.44 183 PHE A N 1
ATOM 1356 C CA . PHE A 1 183 ? -15.875 -5.379 -16.75 1 68.44 183 PHE A CA 1
ATOM 1357 C C . PHE A 1 183 ? -14.891 -4.395 -17.375 1 68.44 183 PHE A C 1
ATOM 1359 O O . PHE A 1 183 ? -14.258 -3.611 -16.672 1 68.44 183 PHE A O 1
ATOM 1366 N N . ASP A 1 184 ? -14.82 -4.477 -18.594 1 77.25 184 ASP A N 1
ATOM 1367 C CA . ASP A 1 184 ? -13.961 -3.535 -19.312 1 77.25 184 ASP A CA 1
ATOM 1368 C C . ASP A 1 184 ? -14.578 -2.137 -19.344 1 77.25 184 ASP A C 1
ATOM 1370 O O . ASP A 1 184 ? -15.805 -1.993 -19.359 1 77.25 184 ASP A O 1
ATOM 1374 N N . LEU A 1 185 ? -13.695 -1.172 -19.234 1 84.62 185 LEU A N 1
ATOM 1375 C CA . LEU A 1 185 ? -14.094 0.232 -19.25 1 84.62 185 LEU A CA 1
ATOM 1376 C C . LEU A 1 185 ? -14.094 0.776 -20.688 1 84.62 185 LEU A C 1
ATOM 1378 O O . LEU A 1 185 ? -13.195 0.462 -21.469 1 84.62 185 LEU A O 1
ATOM 1382 N N . SER A 1 186 ? -15.125 1.555 -21.016 1 88.81 186 SER A N 1
ATOM 1383 C CA . SER A 1 186 ? -15.062 2.279 -22.281 1 88.81 186 SER A CA 1
ATOM 1384 C C . SER A 1 186 ? -14.281 3.58 -22.141 1 88.81 186 SER A C 1
ATOM 1386 O O . SER A 1 186 ? -14.133 4.102 -21.031 1 88.81 186 SER A O 1
ATOM 1388 N N . ALA A 1 187 ? -13.773 4.027 -23.266 1 92.69 187 ALA A N 1
ATOM 1389 C CA . ALA A 1 187 ? -13.078 5.312 -23.266 1 92.69 187 ALA A CA 1
ATOM 1390 C C . ALA A 1 187 ? -14.008 6.43 -22.797 1 92.69 187 ALA A C 1
ATOM 1392 O O . ALA A 1 187 ? -13.578 7.367 -22.125 1 92.69 187 ALA A O 1
ATOM 1393 N N . GLU A 1 188 ? -15.305 6.34 -23.156 1 94.19 188 GLU A N 1
ATOM 1394 C CA . GLU A 1 188 ? -16.297 7.332 -22.75 1 94.19 188 GLU A CA 1
ATOM 1395 C C . GLU A 1 188 ? -16.5 7.324 -21.234 1 94.19 188 GLU A C 1
ATOM 1397 O O . GLU A 1 188 ? -16.547 8.383 -20.609 1 94.19 188 GLU A O 1
ATOM 1402 N N . ALA A 1 189 ? -16.594 6.141 -20.766 1 93 189 ALA A N 1
ATOM 1403 C CA . ALA A 1 189 ? -16.797 6.012 -19.328 1 93 189 ALA A CA 1
ATOM 1404 C C . ALA A 1 189 ? -15.578 6.527 -18.562 1 93 189 ALA A C 1
ATOM 1406 O O . ALA A 1 189 ? -15.727 7.215 -17.547 1 93 189 ALA A O 1
ATOM 1407 N N . GLU A 1 190 ? -14.477 6.176 -19.016 1 93.88 190 GLU A N 1
ATOM 1408 C CA . GLU A 1 190 ? -13.258 6.656 -18.375 1 93.88 190 GLU A CA 1
ATOM 1409 C C . GLU A 1 190 ? -13.156 8.18 -18.453 1 93.88 190 GLU A C 1
ATOM 1411 O O . GLU A 1 190 ? -12.75 8.828 -17.5 1 93.88 190 GLU A O 1
ATOM 1416 N N . ALA A 1 191 ? -13.461 8.727 -19.562 1 95.94 191 ALA A N 1
ATOM 1417 C CA . ALA A 1 191 ? -13.445 10.18 -19.734 1 95.94 191 ALA A CA 1
ATOM 1418 C C . ALA A 1 191 ? -14.336 10.859 -18.703 1 95.94 191 ALA A C 1
ATOM 1420 O O . ALA A 1 191 ? -13.961 11.883 -18.125 1 95.94 191 ALA A O 1
ATOM 1421 N N . LYS A 1 192 ? -15.453 10.305 -18.5 1 95.62 192 LYS A N 1
ATOM 1422 C CA . LYS A 1 192 ? -16.391 10.867 -17.516 1 95.62 192 LYS A CA 1
ATOM 1423 C C . LYS A 1 192 ? -15.797 10.844 -16.109 1 95.62 192 LYS A C 1
ATOM 1425 O O . LYS A 1 192 ? -15.914 11.82 -15.367 1 95.62 192 LYS A O 1
ATOM 1430 N N . ILE A 1 193 ? -15.172 9.773 -15.789 1 94.81 193 ILE A N 1
ATOM 1431 C CA . ILE A 1 193 ? -14.586 9.609 -14.461 1 94.81 193 ILE A CA 1
ATOM 1432 C C . ILE A 1 193 ? -13.445 10.609 -14.273 1 94.81 193 ILE A C 1
ATOM 1434 O O . ILE A 1 193 ? -13.305 11.211 -13.211 1 94.81 193 ILE A O 1
ATOM 1438 N N . ARG A 1 194 ? -12.688 10.844 -15.273 1 95.5 194 ARG A N 1
ATOM 1439 C CA . ARG A 1 194 ? -11.469 11.641 -15.172 1 95.5 194 ARG A CA 1
ATOM 1440 C C . ARG A 1 194 ? -11.766 13.125 -15.32 1 95.5 194 ARG A C 1
ATOM 1442 O O . ARG A 1 194 ? -10.898 13.969 -15.086 1 95.5 194 ARG A O 1
ATOM 1449 N N . SER A 1 195 ? -12.984 13.469 -15.68 1 96.81 195 SER A N 1
ATOM 1450 C CA . SER A 1 195 ? -13.367 14.875 -15.812 1 96.81 195 SER A CA 1
ATOM 1451 C C . SER A 1 195 ? -13.68 15.492 -14.461 1 96.81 195 SER A C 1
ATOM 1453 O O . SER A 1 195 ? -14.117 14.797 -13.539 1 96.81 195 SER A O 1
ATOM 1455 N N . THR A 1 196 ? -13.359 16.812 -14.328 1 95.44 196 THR A N 1
ATOM 1456 C CA . THR A 1 196 ? -13.672 17.562 -13.117 1 95.44 196 THR A CA 1
ATOM 1457 C C . THR A 1 196 ? -14.68 18.672 -13.414 1 95.44 196 THR A C 1
ATOM 1459 O O . THR A 1 196 ? -14.898 19.562 -12.578 1 95.44 196 THR A O 1
ATOM 1462 N N . ASP A 1 197 ? -15.297 18.625 -14.531 1 94.62 197 ASP A N 1
ATOM 1463 C CA . ASP A 1 197 ? -16.141 19.688 -15.047 1 94.62 197 ASP A CA 1
ATOM 1464 C C . ASP A 1 197 ? -17.484 19.734 -14.32 1 94.62 197 ASP A C 1
ATOM 1466 O O . ASP A 1 197 ? -18.281 20.641 -14.547 1 94.62 197 ASP A O 1
ATOM 1470 N N . THR A 1 198 ? -17.656 18.844 -13.406 1 90.75 198 THR A N 1
ATOM 1471 C CA . THR A 1 198 ? -18.922 18.844 -12.672 1 90.75 198 THR A CA 1
ATOM 1472 C C . THR A 1 198 ? -18.797 19.594 -11.352 1 90.75 198 THR A C 1
ATOM 1474 O O . THR A 1 198 ? -19.797 19.938 -10.719 1 90.75 198 THR A O 1
ATOM 1477 N N . TRP A 1 199 ? -17.484 19.938 -11.016 1 90.25 199 TRP A N 1
ATOM 1478 C CA . TRP A 1 199 ? -17.391 20.531 -9.688 1 90.25 199 TRP A CA 1
ATOM 1479 C C . TRP A 1 199 ? -16.297 21.594 -9.648 1 90.25 199 TRP A C 1
ATOM 1481 O O . TRP A 1 199 ? -16.266 22.438 -8.742 1 90.25 199 TRP A O 1
ATOM 1491 N N . ALA A 1 200 ? -15.328 21.625 -10.523 1 92.62 200 ALA A N 1
ATOM 1492 C CA . ALA A 1 200 ? -14.148 22.484 -10.438 1 92.62 200 ALA A CA 1
ATOM 1493 C C . ALA A 1 200 ? -14.438 23.859 -11.031 1 92.62 200 ALA A C 1
ATOM 1495 O O . ALA A 1 200 ? -13.688 24.344 -11.883 1 92.62 200 ALA A O 1
ATOM 1496 N N . PHE A 1 201 ? -15.453 24.453 -10.625 1 91.44 201 PHE A N 1
ATOM 1497 C CA . PHE A 1 201 ? -15.836 25.797 -11.031 1 91.44 201 PHE A CA 1
ATOM 1498 C C . PHE A 1 201 ? -16.641 26.5 -9.938 1 91.44 201 PHE A C 1
ATOM 1500 O O . PHE A 1 201 ? -17.141 25.844 -9.023 1 91.44 201 PHE A O 1
ATOM 1507 N N . ASP A 1 202 ? -16.578 27.812 -9.953 1 88.19 202 ASP A N 1
ATOM 1508 C CA . ASP A 1 202 ? -17.391 28.609 -9.031 1 88.19 202 ASP A CA 1
ATOM 1509 C C . ASP A 1 202 ? -18.859 28.531 -9.406 1 88.19 202 ASP A C 1
ATOM 1511 O O . ASP A 1 202 ? -19.266 28.984 -10.484 1 88.19 202 ASP A O 1
ATOM 1515 N N . LYS A 1 203 ? -19.609 28.062 -8.57 1 84.88 203 LYS A N 1
ATOM 1516 C CA . LYS A 1 203 ? -21.016 27.844 -8.883 1 84.88 203 LYS A CA 1
ATOM 1517 C C . LYS A 1 203 ? -21.75 29.156 -9.062 1 84.88 203 LYS A C 1
ATOM 1519 O O . LYS A 1 203 ? -22.75 29.234 -9.781 1 84.88 203 LYS A O 1
ATOM 1524 N N . GLU A 1 204 ? -21.297 30.156 -8.398 1 82.94 204 GLU A N 1
ATOM 1525 C CA . GLU A 1 204 ? -21.969 31.453 -8.469 1 82.94 204 GLU A CA 1
ATOM 1526 C C . GLU A 1 204 ? -21.562 32.219 -9.734 1 82.94 204 GLU A C 1
ATOM 1528 O O . GLU A 1 204 ? -22.422 32.781 -10.43 1 82.94 204 GLU A O 1
ATOM 1533 N N . THR A 1 205 ? -20.312 32.188 -10.055 1 85.38 205 THR A N 1
ATOM 1534 C CA . THR A 1 205 ? -19.812 33 -11.148 1 85.38 205 THR A CA 1
ATOM 1535 C C . THR A 1 205 ? -19.641 32.188 -12.422 1 85.38 205 THR A C 1
ATOM 1537 O O . THR A 1 205 ? -19.562 32.75 -13.523 1 85.38 205 THR A O 1
ATOM 1540 N N . GLY A 1 206 ? -19.5 30.922 -12.242 1 88.81 206 GLY A N 1
ATOM 1541 C CA . GLY A 1 206 ? -19.25 30.047 -13.383 1 88.81 206 GLY A CA 1
ATOM 1542 C C . GLY A 1 206 ? -17.781 29.984 -13.773 1 88.81 206 GLY A C 1
ATOM 1543 O O . GLY A 1 206 ? -17.406 29.234 -14.68 1 88.81 206 GLY A O 1
ATOM 1544 N N . LYS A 1 207 ? -17.016 30.688 -13.055 1 89.75 207 LYS A N 1
ATOM 1545 C CA . LYS A 1 207 ? -15.586 30.719 -13.375 1 89.75 207 LYS A CA 1
ATOM 1546 C C . LYS A 1 207 ? -14.93 29.375 -13.109 1 89.75 207 LYS A C 1
ATOM 1548 O O . LYS A 1 207 ? -15.156 28.75 -12.062 1 89.75 207 LYS A O 1
ATOM 1553 N N . HIS A 1 208 ? -14.086 28.984 -14.055 1 93.44 208 HIS A N 1
ATOM 1554 C CA . HIS A 1 208 ? -13.383 27.703 -13.945 1 93.44 208 HIS A CA 1
ATOM 1555 C C . HIS A 1 208 ? -12.156 27.828 -13.039 1 93.44 208 HIS A C 1
ATOM 1557 O O . HIS A 1 208 ? -11.422 28.812 -13.117 1 93.44 208 HIS A O 1
ATOM 1563 N N . TYR A 1 209 ? -12.031 26.891 -12.18 1 91.5 209 TYR A N 1
ATOM 1564 C CA . TYR A 1 209 ? -10.781 26.781 -11.43 1 91.5 209 TYR A CA 1
ATOM 1565 C C . TYR A 1 209 ? -9.688 26.156 -12.289 1 91.5 209 TYR A C 1
ATOM 1567 O O . TYR A 1 209 ? -9.977 25.594 -13.352 1 91.5 209 TYR A O 1
ATOM 1575 N N . LYS A 1 210 ? -8.445 26.25 -11.82 1 88.75 210 LYS A N 1
ATOM 1576 C CA . LYS A 1 210 ? -7.32 25.656 -12.539 1 88.75 210 LYS A CA 1
ATOM 1577 C C . LYS A 1 210 ? -7.512 24.156 -12.711 1 88.75 210 LYS A C 1
ATOM 1579 O O . LYS A 1 210 ? -7.074 23.562 -13.703 1 88.75 210 LYS A O 1
ATOM 1584 N N . ALA A 1 211 ? -8.219 23.531 -11.82 1 90.31 211 ALA A N 1
ATOM 1585 C CA . ALA A 1 211 ? -8.414 22.078 -11.82 1 90.31 211 ALA A CA 1
ATOM 1586 C C . ALA A 1 211 ? -9.508 21.672 -12.812 1 90.31 211 ALA A C 1
ATOM 1588 O O . ALA A 1 211 ? -9.711 20.484 -13.07 1 90.31 211 ALA A O 1
ATOM 1589 N N . TRP A 1 212 ? -10.172 22.656 -13.453 1 94.62 212 TRP A N 1
ATOM 1590 C CA . TRP A 1 212 ? -11.266 22.344 -14.367 1 94.62 212 TRP A CA 1
ATOM 1591 C C . TRP A 1 212 ? -10.758 21.594 -15.594 1 94.62 212 TRP A C 1
ATOM 1593 O O . TRP A 1 212 ? -9.812 22.031 -16.25 1 94.62 212 TRP A O 1
ATOM 1603 N N . LYS A 1 213 ? -11.391 20.484 -15.836 1 94.5 213 LYS A N 1
ATOM 1604 C CA . LYS A 1 213 ? -11.016 19.656 -16.984 1 94.5 213 LYS A CA 1
ATOM 1605 C C . LYS A 1 213 ? -12.227 18.891 -17.531 1 94.5 213 LYS A C 1
ATOM 1607 O O . LYS A 1 213 ? -12.945 18.25 -16.766 1 94.5 213 LYS A O 1
ATOM 1612 N N . HIS A 1 214 ? -12.477 19.094 -18.766 1 95.75 214 HIS A N 1
ATOM 1613 C CA . HIS A 1 214 ? -13.406 18.25 -19.516 1 95.75 214 HIS A CA 1
ATOM 1614 C C . HIS A 1 214 ? -12.672 17.344 -20.484 1 95.75 214 HIS A C 1
ATOM 1616 O O . HIS A 1 214 ? -12.047 17.812 -21.438 1 95.75 214 HIS A O 1
ATOM 1622 N N . MET A 1 215 ? -12.828 16.062 -20.266 1 95.56 215 MET A N 1
ATOM 1623 C CA . MET A 1 215 ? -12.102 15.094 -21.094 1 95.56 215 MET A CA 1
ATOM 1624 C C . MET A 1 215 ? -13.047 14.391 -22.062 1 95.56 215 MET A C 1
ATOM 1626 O O . MET A 1 215 ? -14.172 14.039 -21.703 1 95.56 215 MET A O 1
ATOM 1630 N N . THR A 1 216 ? -12.562 14.164 -23.281 1 96.44 216 THR A N 1
ATOM 1631 C CA . THR A 1 216 ? -13.289 13.383 -24.266 1 96.44 216 THR A CA 1
ATOM 1632 C C . THR A 1 216 ? -12.711 11.977 -24.375 1 96.44 216 THR A C 1
ATOM 1634 O O . THR A 1 216 ? -11.594 11.719 -23.922 1 96.44 216 THR A O 1
ATOM 1637 N N . ALA A 1 217 ? -13.508 11.125 -25 1 95.06 217 ALA A N 1
ATOM 1638 C CA . ALA A 1 217 ? -13.023 9.766 -25.266 1 95.06 217 ALA A CA 1
ATOM 1639 C C . ALA A 1 217 ? -11.758 9.789 -26.109 1 95.06 217 ALA A C 1
ATOM 1641 O O . ALA A 1 217 ? -10.844 8.984 -25.891 1 95.06 217 ALA A O 1
ATOM 1642 N N . LYS A 1 218 ? -11.703 10.672 -27.016 1 94.69 218 LYS A N 1
ATOM 1643 C CA . LYS A 1 218 ? -10.547 10.805 -27.906 1 94.69 218 LYS A CA 1
ATOM 1644 C C . LYS A 1 218 ? -9.297 11.18 -27.109 1 94.69 218 LYS A C 1
ATOM 1646 O O . LYS A 1 218 ? -8.203 10.68 -27.406 1 94.69 218 LYS A O 1
ATOM 1651 N N . GLN A 1 219 ? -9.445 12 -26.156 1 94.06 219 GLN A N 1
ATOM 1652 C CA . GLN A 1 219 ? -8.32 12.414 -25.328 1 94.06 219 GLN A CA 1
ATOM 1653 C C . GLN A 1 219 ? -7.82 11.25 -24.469 1 94.06 219 GLN A C 1
ATOM 1655 O O . GLN A 1 219 ? -6.617 11.109 -24.25 1 94.06 219 GLN A O 1
ATOM 1660 N N . VAL A 1 220 ? -8.742 10.492 -24 1 92.31 220 VAL A N 1
ATOM 1661 C CA . VAL A 1 220 ? -8.375 9.312 -23.219 1 92.31 220 VAL A CA 1
ATOM 1662 C C . VAL A 1 220 ? -7.488 8.398 -24.062 1 92.31 220 VAL A C 1
ATOM 1664 O O . VAL A 1 220 ? -6.406 8 -23.625 1 92.31 220 VAL A O 1
ATOM 1667 N N . VAL A 1 221 ? -7.867 8.172 -25.234 1 90.06 221 VAL A N 1
ATOM 1668 C CA . VAL A 1 221 ? -7.145 7.266 -26.125 1 90.06 221 VAL A CA 1
ATOM 1669 C C . VAL A 1 221 ? -5.77 7.848 -26.453 1 90.06 221 VAL A C 1
ATOM 1671 O O . VAL A 1 221 ? -4.773 7.121 -26.484 1 90.06 221 VAL A O 1
ATOM 1674 N N . HIS A 1 222 ? -5.719 9.133 -26.641 1 88.75 222 HIS A N 1
ATOM 1675 C CA . HIS A 1 222 ? -4.453 9.797 -26.938 1 88.75 222 HIS A CA 1
ATOM 1676 C C . HIS A 1 222 ? -3.473 9.664 -25.781 1 88.75 222 HIS A C 1
ATOM 1678 O O . HIS A 1 222 ? -2.273 9.469 -26 1 88.75 222 HIS A O 1
ATOM 1684 N N . GLU A 1 223 ? -3.947 9.773 -24.594 1 86.12 223 GLU A N 1
ATOM 1685 C CA . GLU A 1 223 ? -3.092 9.641 -23.422 1 86.12 223 GLU A CA 1
ATOM 1686 C C . GLU A 1 223 ? -2.555 8.219 -23.297 1 86.12 223 GLU A C 1
ATOM 1688 O O . GLU A 1 223 ? -1.419 8.016 -22.859 1 86.12 223 GLU A O 1
ATOM 1693 N N . PHE A 1 224 ? -3.314 7.32 -23.656 1 83.31 224 PHE A N 1
ATOM 1694 C CA . PHE A 1 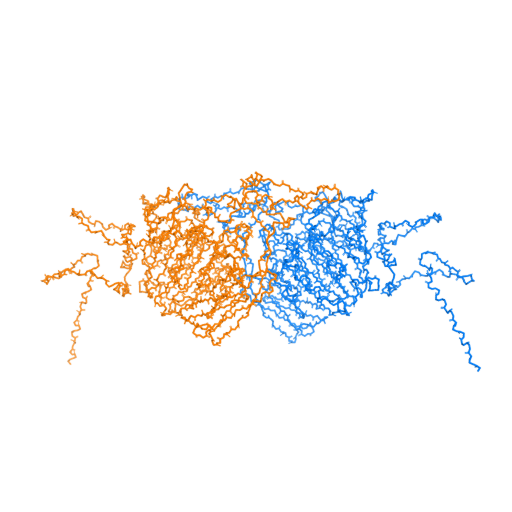224 ? -2.889 5.93 -23.594 1 83.31 224 PHE A CA 1
ATOM 1695 C C . PHE A 1 224 ? -1.728 5.668 -24.547 1 83.31 224 PHE A C 1
ATOM 1697 O O . PHE A 1 224 ? -0.906 4.781 -24.297 1 83.31 224 PHE A O 1
ATOM 1704 N N . ASP A 1 225 ? -1.679 6.449 -25.609 1 80.88 225 ASP A N 1
ATOM 1705 C CA . ASP A 1 225 ? -0.563 6.328 -26.547 1 80.88 225 ASP A CA 1
ATOM 1706 C C . ASP A 1 225 ? 0.762 6.66 -25.859 1 80.88 225 ASP A C 1
ATOM 1708 O O . ASP A 1 225 ? 1.824 6.234 -26.328 1 80.88 225 ASP A O 1
ATOM 1712 N N . ARG A 1 226 ? 0.587 7.266 -24.734 1 78.06 226 ARG A N 1
ATOM 1713 C CA . ARG A 1 226 ? 1.793 7.684 -24.031 1 78.06 226 ARG A CA 1
ATOM 1714 C C . ARG A 1 226 ? 2.078 6.77 -22.844 1 78.06 226 ARG A C 1
ATOM 1716 O O . ARG A 1 226 ? 3.115 6.902 -22.188 1 78.06 226 ARG A O 1
ATOM 1723 N N . GLY A 1 227 ? 1.183 5.852 -22.578 1 81.44 227 GLY A N 1
ATOM 1724 C CA . GLY A 1 227 ? 1.389 4.902 -21.5 1 81.44 227 GLY A CA 1
ATOM 1725 C C . GLY A 1 227 ? 0.417 5.086 -20.344 1 81.44 227 GLY A C 1
ATOM 1726 O O . GLY A 1 227 ? -0.655 5.672 -20.516 1 81.44 227 GLY A O 1
ATOM 1727 N N . THR A 1 228 ? 0.71 4.477 -19.234 1 86.38 228 THR A N 1
ATOM 1728 C CA . THR A 1 228 ? -0.132 4.551 -18.047 1 86.38 228 THR A CA 1
ATOM 1729 C C . THR A 1 228 ? -0.113 5.957 -17.453 1 86.38 228 THR A C 1
ATOM 1731 O O . THR A 1 228 ? 0.942 6.594 -17.375 1 86.38 228 THR A O 1
ATOM 1734 N N . VAL A 1 229 ? -1.318 6.328 -17.031 1 88.31 229 VAL A N 1
ATOM 1735 C CA . VAL A 1 229 ? -1.463 7.672 -16.5 1 88.31 229 VAL A CA 1
ATOM 1736 C C . VAL A 1 229 ? -1.989 7.598 -15.062 1 88.31 229 VAL A C 1
ATOM 1738 O O . VAL A 1 229 ? -2.943 6.867 -14.781 1 88.31 229 VAL A O 1
ATOM 1741 N N . GLN A 1 230 ? -1.395 8.266 -14.172 1 89.31 230 GLN A N 1
ATOM 1742 C CA . GLN A 1 230 ? -1.892 8.367 -12.805 1 89.31 230 GLN A CA 1
ATOM 1743 C C . GLN A 1 230 ? -3.113 9.281 -12.727 1 89.31 230 GLN A C 1
ATOM 1745 O O . GLN A 1 230 ? -3.166 10.312 -13.398 1 89.31 230 GLN A O 1
ATOM 1750 N N . GLY A 1 231 ? -4.039 8.859 -11.867 1 91.56 231 GLY A N 1
ATOM 1751 C CA . GLY A 1 231 ? -5.16 9.734 -11.586 1 91.56 231 GLY A CA 1
ATOM 1752 C C . GLY A 1 231 ? -4.754 11.016 -10.883 1 91.56 231 GLY A C 1
ATOM 1753 O O . GLY A 1 231 ? -3.625 11.133 -10.398 1 91.56 231 GLY A O 1
ATOM 1754 N N . LYS A 1 232 ? -5.703 11.914 -10.953 1 91.38 232 LYS A N 1
ATOM 1755 C CA . LYS A 1 232 ? -5.441 13.203 -10.328 1 91.38 232 LYS A CA 1
ATOM 1756 C C . LYS A 1 232 ? -5.945 13.227 -8.883 1 91.38 232 LYS A C 1
ATOM 1758 O O . LYS A 1 232 ? -7.148 13.102 -8.641 1 91.38 232 LYS A O 1
ATOM 1763 N N . TYR A 1 233 ? -5.066 13.477 -7.969 1 92.19 233 TYR A N 1
ATOM 1764 C CA . TYR A 1 233 ? -5.418 13.422 -6.555 1 92.19 233 TYR A CA 1
ATOM 1765 C C . TYR A 1 233 ? -6.512 14.43 -6.23 1 92.19 233 TYR A C 1
ATOM 1767 O O . TYR A 1 233 ? -7.238 14.273 -5.246 1 92.19 233 TYR A O 1
ATOM 1775 N N . LYS A 1 234 ? -6.703 15.477 -7.023 1 92.44 234 LYS A N 1
ATOM 1776 C CA . LYS A 1 234 ? -7.691 16.516 -6.734 1 92.44 234 LYS A CA 1
ATOM 1777 C C . LYS A 1 234 ? -9.07 16.125 -7.273 1 92.44 234 LYS A C 1
ATOM 1779 O O . LYS A 1 234 ? -10.039 16.875 -7.098 1 92.44 234 LYS A O 1
ATOM 1784 N N . ASN A 1 235 ? -9.195 15.031 -7.953 1 93.88 235 ASN A N 1
ATOM 1785 C CA . ASN A 1 235 ? -10.484 14.555 -8.445 1 93.88 235 ASN A CA 1
ATOM 1786 C C . ASN A 1 235 ? -11.023 13.414 -7.59 1 93.88 235 ASN A C 1
ATOM 1788 O O . ASN A 1 235 ? -10.594 12.266 -7.727 1 93.88 235 ASN A O 1
ATOM 1792 N N . PRO A 1 236 ? -12.039 13.641 -6.859 1 91.06 236 PRO A N 1
ATOM 1793 C CA . PRO A 1 236 ? -12.57 12.609 -5.969 1 91.06 236 PRO A CA 1
ATOM 1794 C C . PRO A 1 236 ? -13.094 11.391 -6.723 1 91.06 236 PRO A C 1
ATOM 1796 O O . PRO A 1 236 ? -13.188 10.297 -6.148 1 91.06 236 PRO A O 1
ATOM 1799 N N . SER A 1 237 ? -13.406 11.594 -7.98 1 91.69 237 SER A N 1
ATOM 1800 C CA . SER A 1 237 ? -13.898 10.461 -8.758 1 91.69 237 SER A CA 1
ATOM 1801 C C . SER A 1 237 ? -12.773 9.5 -9.117 1 91.69 237 SER A C 1
ATOM 1803 O O . SER A 1 237 ? -13.023 8.367 -9.531 1 91.69 237 SER A O 1
ATOM 1805 N N . GLU A 1 238 ? -11.57 9.93 -8.922 1 94.62 238 GLU A N 1
ATOM 1806 C CA . GLU A 1 238 ? -10.43 9.102 -9.32 1 94.62 238 GLU A CA 1
ATOM 1807 C C . GLU A 1 238 ? -9.836 8.383 -8.117 1 94.62 238 GLU A C 1
ATOM 1809 O O . GLU A 1 238 ? -8.719 7.852 -8.195 1 94.62 238 GLU A O 1
ATOM 1814 N N . TYR A 1 239 ? -10.594 8.32 -7.012 1 94.69 239 TYR A N 1
ATOM 1815 C CA . TYR A 1 239 ? -10.25 7.492 -5.863 1 94.69 239 TYR A CA 1
ATOM 1816 C C . TYR A 1 239 ? -11.141 6.258 -5.797 1 94.69 239 TYR A C 1
ATOM 1818 O O . TYR A 1 239 ? -12.32 6.316 -6.16 1 94.69 239 TYR A O 1
ATOM 1826 N N . TYR A 1 240 ? -10.523 5.27 -5.328 1 96.25 240 TYR A N 1
ATOM 1827 C CA . TYR A 1 240 ? -11.25 4.047 -5.004 1 96.25 240 TYR A CA 1
ATOM 1828 C C . TYR A 1 240 ? -11.406 3.887 -3.498 1 96.25 240 TYR A C 1
ATOM 1830 O O . TYR A 1 240 ? -10.445 4.059 -2.746 1 96.25 240 TYR A O 1
ATOM 1838 N N . ASP A 1 241 ? -12.625 3.646 -2.996 1 96.06 241 ASP A N 1
ATOM 1839 C CA . ASP A 1 241 ? -12.922 3.201 -1.636 1 96.06 241 ASP A CA 1
ATOM 1840 C C . ASP A 1 241 ? -13.312 1.726 -1.613 1 96.06 241 ASP A C 1
ATOM 1842 O O . ASP A 1 241 ? -14.281 1.325 -2.266 1 96.06 241 ASP A O 1
ATOM 1846 N N . SER A 1 242 ? -12.648 0.973 -0.833 1 96.69 242 SER A N 1
ATOM 1847 C CA . SER A 1 242 ? -12.938 -0.456 -0.778 1 96.69 242 SER A CA 1
ATOM 1848 C C . SER A 1 242 ? -14.227 -0.731 -0.01 1 96.69 242 SER A C 1
ATOM 1850 O O . SER A 1 242 ? -14.68 0.108 0.77 1 96.69 242 SER A O 1
ATOM 1852 N N . PRO A 1 243 ? -14.859 -1.909 -0.225 1 94.88 243 PRO A N 1
ATOM 1853 C CA . PRO A 1 243 ? -15.844 -2.381 0.753 1 94.88 243 PRO A CA 1
ATOM 1854 C C . PRO A 1 243 ? -15.219 -2.709 2.107 1 94.88 243 PRO A C 1
ATOM 1856 O O . PRO A 1 243 ? -14.008 -2.527 2.295 1 94.88 243 PRO A O 1
ATOM 1859 N N . ALA A 1 244 ? -16.109 -3.021 3.053 1 96 244 ALA A N 1
ATOM 1860 C CA . ALA A 1 244 ? -15.578 -3.551 4.305 1 96 244 ALA A CA 1
ATOM 1861 C C . ALA A 1 244 ? -15.016 -4.957 4.109 1 96 244 ALA A C 1
ATOM 1863 O O . ALA A 1 244 ? -15.734 -5.867 3.695 1 96 244 ALA A O 1
ATOM 1864 N N . LEU A 1 245 ? -13.773 -5.09 4.34 1 97.69 245 LEU A N 1
ATOM 1865 C CA . LEU A 1 245 ? -13.094 -6.367 4.156 1 97.69 245 LEU A CA 1
ATOM 1866 C C . LEU A 1 245 ? -12.852 -7.055 5.5 1 97.69 245 LEU A C 1
ATOM 1868 O O . LEU A 1 245 ? -12.148 -6.52 6.355 1 97.69 245 LEU A O 1
ATOM 1872 N N . HIS A 1 246 ? -13.445 -8.188 5.645 1 97.94 246 HIS A N 1
ATOM 1873 C CA . HIS A 1 246 ? -13.391 -8.93 6.902 1 97.94 246 HIS A CA 1
ATOM 1874 C C . HIS A 1 246 ? -12.43 -10.102 6.809 1 97.94 246 HIS A C 1
ATOM 1876 O O . HIS A 1 246 ? -12.398 -10.812 5.801 1 97.94 246 HIS A O 1
ATOM 1882 N N . THR A 1 247 ? -11.633 -10.273 7.828 1 98.62 247 THR A N 1
ATOM 1883 C CA . THR A 1 247 ? -10.727 -11.414 7.949 1 98.62 247 THR A CA 1
ATOM 1884 C C . THR A 1 247 ? -10.938 -12.141 9.273 1 98.62 247 THR A C 1
ATOM 1886 O O . THR A 1 247 ? -10.789 -11.547 10.344 1 98.62 247 THR A O 1
ATOM 1889 N N . VAL A 1 248 ? -11.273 -13.367 9.219 1 98.88 248 VAL A N 1
ATOM 1890 C CA . VAL A 1 248 ? -11.531 -14.172 10.406 1 98.88 248 VAL A CA 1
ATOM 1891 C C . VAL A 1 248 ? -10.695 -15.453 10.352 1 98.88 248 VAL A C 1
ATOM 1893 O O . VAL A 1 248 ? -10.75 -16.188 9.367 1 98.88 248 VAL A O 1
ATOM 1896 N N . VAL A 1 249 ? -9.977 -15.727 11.383 1 98.88 249 VAL A N 1
ATOM 1897 C CA . VAL A 1 249 ? -9.164 -16.938 11.453 1 98.88 249 VAL A CA 1
ATOM 1898 C C . VAL A 1 249 ? -9.891 -18 12.273 1 98.88 249 VAL A C 1
ATOM 1900 O O . VAL A 1 249 ? -10.188 -17.781 13.445 1 98.88 249 VAL A O 1
ATOM 1903 N N . LEU A 1 250 ? -10.219 -19.062 11.648 1 98.88 250 LEU A N 1
ATOM 1904 C CA . LEU A 1 250 ? -10.727 -20.234 12.344 1 98.88 250 LEU A CA 1
ATOM 1905 C C . LEU A 1 250 ? -9.578 -21.078 12.891 1 98.88 250 LEU A C 1
ATOM 1907 O O . LEU A 1 250 ? -8.633 -21.406 12.164 1 98.88 250 LEU A O 1
ATOM 1911 N N . LYS A 1 251 ? -9.672 -21.469 14.125 1 98.38 251 LYS A N 1
ATOM 1912 C CA . LYS A 1 251 ? -8.578 -22.172 14.781 1 98.38 251 LYS A CA 1
ATOM 1913 C C . LYS A 1 251 ? -9.016 -23.547 15.281 1 98.38 251 LYS A C 1
ATOM 1915 O O . LYS A 1 251 ? -10.219 -23.828 15.344 1 98.38 251 LYS A O 1
ATOM 1920 N N . GLY A 1 252 ? -8.016 -24.344 15.562 1 97.62 252 GLY A N 1
ATOM 1921 C CA . GLY A 1 252 ? -8.281 -25.641 16.156 1 97.62 252 GLY A CA 1
ATOM 1922 C C . GLY A 1 252 ? -8.859 -26.641 15.18 1 97.62 252 GLY A C 1
ATOM 1923 O O . GLY A 1 252 ? -9.578 -27.562 15.57 1 97.62 252 GLY A O 1
ATOM 1924 N N . LEU A 1 253 ? -8.602 -26.516 13.945 1 97.81 253 LEU A N 1
ATOM 1925 C CA . LEU A 1 253 ? -9.18 -27.375 12.914 1 97.81 253 LEU A CA 1
ATOM 1926 C C . LEU A 1 253 ? -8.367 -28.641 12.75 1 97.81 253 LEU A C 1
ATOM 1928 O O . LEU A 1 253 ? -7.137 -28.625 12.828 1 97.81 253 LEU A O 1
ATOM 1932 N N . LYS A 1 254 ? -9.047 -29.688 12.523 1 95.69 254 LYS A N 1
ATOM 1933 C CA . LYS A 1 254 ? -8.414 -31 12.43 1 95.69 254 LYS A CA 1
ATOM 1934 C C . LYS A 1 254 ? -8.109 -31.359 10.984 1 95.69 254 LYS A C 1
ATOM 1936 O O . LYS A 1 254 ? -8.938 -31.141 10.094 1 95.69 254 LYS A O 1
ATOM 1941 N N . PRO A 1 255 ? -6.949 -31.953 10.781 1 94.62 255 PRO A N 1
ATOM 1942 C CA . PRO A 1 255 ? -6.598 -32.375 9.422 1 94.62 255 PRO A CA 1
ATOM 1943 C C . PRO A 1 255 ? -7.582 -33.375 8.844 1 94.62 255 PRO A C 1
ATOM 1945 O O . PRO A 1 255 ? -8.055 -34.281 9.555 1 94.62 255 PRO A O 1
ATOM 1948 N N . GLY A 1 256 ? -7.945 -33.156 7.57 1 93.62 256 GLY A N 1
ATOM 1949 C CA . GLY A 1 256 ? -8.734 -34.094 6.812 1 93.62 256 GLY A CA 1
ATOM 1950 C C . GLY A 1 256 ? -10.227 -34 7.082 1 93.62 256 GLY A C 1
ATOM 1951 O O . GLY A 1 256 ? -11.023 -34.688 6.445 1 93.62 256 GLY A O 1
ATOM 1952 N N . GLN A 1 257 ? -10.586 -33.125 7.953 1 96.12 257 GLN A N 1
ATOM 1953 C CA . GLN A 1 257 ? -11.992 -33.031 8.32 1 96.12 257 GLN A CA 1
ATOM 1954 C C . GLN A 1 257 ? -12.711 -31.969 7.5 1 96.12 257 GLN A C 1
ATOM 1956 O O . GLN A 1 257 ? -12.102 -30.969 7.117 1 96.12 257 GLN A O 1
ATOM 1961 N N . GLU A 1 258 ? -13.977 -32.312 7.277 1 97.62 258 GLU A N 1
ATOM 1962 C CA . GLU A 1 258 ? -14.828 -31.344 6.574 1 97.62 258 GLU A CA 1
ATOM 1963 C C . GLU A 1 258 ? -15.531 -30.406 7.551 1 97.62 258 GLU A C 1
ATOM 1965 O O . GLU A 1 258 ? -16.062 -30.859 8.57 1 97.62 258 GLU A O 1
ATOM 1970 N N . TYR A 1 259 ? -15.539 -29.141 7.25 1 98.69 259 TYR A N 1
ATOM 1971 C CA . TYR A 1 259 ? -16.203 -28.125 8.047 1 98.69 259 TYR A CA 1
ATOM 1972 C C . TYR A 1 259 ? -17.25 -27.375 7.227 1 98.69 259 TYR A C 1
ATOM 1974 O O . TYR A 1 259 ? -17.109 -27.266 6.004 1 98.69 259 TYR A O 1
ATOM 1982 N N . LYS A 1 260 ? -18.281 -27.016 7.895 1 98.56 260 LYS A N 1
ATOM 1983 C CA . LYS A 1 260 ? -19.203 -26.016 7.367 1 98.56 260 LYS A CA 1
ATOM 1984 C C . LYS A 1 260 ? -19 -24.656 8.055 1 98.56 260 LYS A C 1
ATOM 1986 O O . LYS A 1 260 ? -18.562 -24.594 9.203 1 98.56 260 LYS A O 1
ATOM 1991 N N . TYR A 1 261 ? -19.266 -23.578 7.328 1 98.62 261 TYR A N 1
ATOM 1992 C CA . TYR A 1 261 ? -19.125 -22.266 7.926 1 98.62 261 TYR A CA 1
ATOM 1993 C C . TYR A 1 261 ? -20.078 -21.266 7.281 1 98.62 261 TYR A C 1
ATOM 1995 O O . TYR A 1 261 ? -20.562 -21.484 6.168 1 98.62 261 TYR A O 1
ATOM 2003 N N . GLN A 1 262 ? -20.375 -20.25 8.023 1 97.38 262 GLN A N 1
ATOM 2004 C CA . GLN A 1 262 ? -21.266 -19.156 7.613 1 97.38 262 GLN A CA 1
ATOM 2005 C C . GLN A 1 262 ? -20.734 -17.812 8.07 1 97.38 262 GLN A C 1
ATOM 2007 O O . GLN A 1 262 ? -20.406 -17.625 9.25 1 97.38 262 GLN A O 1
ATOM 2012 N N . VAL A 1 263 ? -20.625 -16.906 7.102 1 97.5 263 VAL A N 1
ATOM 2013 C CA . VAL A 1 263 ? -20.125 -15.586 7.461 1 97.5 263 VAL A CA 1
ATOM 2014 C C . VAL A 1 263 ? -21.297 -14.711 7.918 1 97.5 263 VAL A C 1
ATOM 2016 O O . VAL A 1 263 ? -22.438 -14.953 7.562 1 97.5 263 VAL A O 1
ATOM 2019 N N . ALA A 1 264 ? -20.969 -13.672 8.625 1 96.19 264 ALA A N 1
ATOM 2020 C CA . ALA A 1 264 ? -22 -12.797 9.188 1 96.19 264 ALA A CA 1
ATOM 2021 C C . ALA A 1 264 ? -22.812 -12.125 8.086 1 96.19 264 ALA A C 1
ATOM 2023 O O . ALA A 1 264 ? -22.266 -11.711 7.066 1 96.19 264 ALA A O 1
ATOM 2024 N N . ASN A 1 265 ? -24.125 -12.086 8.305 1 92.25 265 ASN A N 1
ATOM 2025 C CA . ASN A 1 265 ? -25.094 -11.43 7.441 1 92.25 265 ASN A CA 1
ATOM 2026 C C . ASN A 1 265 ? -25.141 -12.086 6.062 1 92.25 265 ASN A C 1
ATOM 2028 O O . ASN A 1 265 ? -25.281 -11.398 5.051 1 92.25 265 ASN A O 1
ATOM 2032 N N . ASP A 1 266 ? -24.844 -13.289 5.953 1 93.25 266 ASP A N 1
ATOM 2033 C CA . ASP A 1 266 ? -24.953 -14.117 4.758 1 93.25 266 ASP A CA 1
ATOM 2034 C C . ASP A 1 266 ? -25.734 -15.398 5.035 1 93.25 266 ASP A C 1
ATOM 2036 O O . ASP A 1 266 ? -25.359 -16.188 5.898 1 93.25 266 ASP A O 1
ATOM 2040 N N . ASP A 1 267 ? -26.781 -15.594 4.305 1 92 267 ASP A N 1
ATOM 2041 C CA . ASP A 1 267 ? -27.656 -16.734 4.539 1 92 267 ASP A CA 1
ATOM 2042 C C . ASP A 1 267 ? -27.062 -18.016 3.951 1 92 267 ASP A C 1
ATOM 2044 O O . ASP A 1 267 ? -27.5 -19.109 4.27 1 92 267 ASP A O 1
ATOM 2048 N N . ARG A 1 268 ? -26.109 -17.922 3.135 1 93.88 268 ARG A N 1
ATOM 2049 C CA . ARG A 1 268 ? -25.484 -19.094 2.533 1 93.88 268 ARG A CA 1
ATOM 2050 C C . ARG A 1 268 ? -24.562 -19.797 3.529 1 93.88 268 ARG A C 1
ATOM 2052 O O . ARG A 1 268 ? -23.906 -19.141 4.344 1 93.88 268 ARG A O 1
ATOM 2059 N N . VAL A 1 269 ? -24.484 -21.062 3.404 1 94.81 269 VAL A N 1
ATOM 2060 C CA . VAL A 1 269 ? -23.562 -21.891 4.176 1 94.81 269 VAL A CA 1
ATOM 2061 C C . VAL A 1 269 ? -22.531 -22.5 3.248 1 94.81 269 VAL A C 1
ATOM 2063 O O . VAL A 1 269 ? -22.875 -23.094 2.219 1 94.81 269 VAL A O 1
ATOM 2066 N N . PHE A 1 270 ? -21.297 -22.406 3.605 1 96.75 270 PHE A N 1
ATOM 2067 C CA . PHE A 1 270 ? -20.203 -22.938 2.814 1 96.75 270 PHE A CA 1
ATOM 2068 C C . PHE A 1 270 ? -19.531 -24.109 3.523 1 96.75 270 PHE A C 1
ATOM 2070 O O . PHE A 1 270 ? -19.859 -24.406 4.676 1 96.75 270 PHE A O 1
ATOM 2077 N N . SER A 1 271 ? -18.672 -24.766 2.785 1 97.62 271 SER A N 1
ATOM 2078 C CA . SER A 1 271 ? -17.922 -25.875 3.379 1 97.62 271 SER A CA 1
ATOM 2079 C C . SER A 1 271 ? -16.516 -25.953 2.803 1 97.62 271 SER A C 1
ATOM 2081 O O . SER A 1 271 ? -16.25 -25.438 1.713 1 97.62 271 SER A O 1
ATOM 2083 N N . PHE A 1 272 ? -15.688 -26.453 3.602 1 98.25 272 PHE A N 1
ATOM 2084 C CA . PHE A 1 272 ? -14.328 -26.75 3.16 1 98.25 272 PHE A CA 1
ATOM 2085 C C . PHE A 1 272 ? -13.789 -27.984 3.879 1 98.25 272 PHE A C 1
ATOM 2087 O O . PHE A 1 272 ? -14.336 -28.406 4.898 1 98.25 272 PHE A O 1
ATOM 2094 N N . ARG A 1 273 ? -12.781 -28.578 3.273 1 96.88 273 ARG A N 1
ATOM 2095 C CA . ARG A 1 273 ? -12.047 -29.672 3.908 1 96.88 273 ARG A CA 1
ATOM 2096 C C . ARG A 1 273 ? -10.625 -29.25 4.254 1 96.88 273 ARG A C 1
ATOM 2098 O O . ARG A 1 273 ? -9.906 -28.703 3.408 1 96.88 273 ARG A O 1
ATOM 2105 N N . MET A 1 274 ? -10.227 -29.438 5.547 1 96.75 274 MET A N 1
ATOM 2106 C CA . MET A 1 274 ? -8.836 -29.188 5.91 1 96.75 274 MET A CA 1
ATOM 2107 C C . MET A 1 274 ? -7.914 -30.203 5.219 1 96.75 274 MET A C 1
ATOM 2109 O O . MET A 1 274 ? -8.227 -31.391 5.137 1 96.75 274 MET A O 1
ATOM 2113 N N . PRO A 1 275 ? -6.812 -29.625 4.66 1 94.06 275 PRO A N 1
ATOM 2114 C CA . PRO A 1 275 ? -5.852 -30.578 4.113 1 94.06 275 PRO A CA 1
ATOM 2115 C C . PRO A 1 275 ? -5.344 -31.562 5.164 1 94.06 275 PRO A C 1
ATOM 2117 O O . PRO A 1 275 ? -5.18 -31.203 6.332 1 94.06 275 PRO A O 1
ATOM 2120 N N . GLU A 1 276 ? -5.078 -32.75 4.66 1 89.5 276 GLU A N 1
ATOM 2121 C CA . GLU A 1 276 ? -4.469 -33.75 5.539 1 89.5 276 GLU A CA 1
ATOM 2122 C C . GLU A 1 276 ? -3.072 -33.312 5.98 1 89.5 276 GLU A C 1
ATOM 2124 O O . GLU A 1 276 ? -2.422 -32.531 5.305 1 89.5 276 GLU A O 1
ATOM 2129 N N . ASP A 1 277 ? -2.762 -33.781 7.188 1 76.69 277 ASP A N 1
ATOM 2130 C CA . ASP A 1 277 ? -1.454 -33.406 7.723 1 76.69 277 ASP A CA 1
ATOM 2131 C C . ASP A 1 277 ? -0.372 -34.375 7.234 1 76.69 277 ASP A C 1
ATOM 2133 O O . ASP A 1 277 ? -0.6 -35.562 7.145 1 76.69 277 ASP A O 1
ATOM 2137 N N . GLY A 1 278 ? 0.751 -33.969 6.91 1 71.12 278 GLY A N 1
ATOM 2138 C CA . GLY A 1 278 ? 2.086 -34.531 6.828 1 71.12 278 GLY A CA 1
ATOM 2139 C C . GLY A 1 278 ? 2.168 -35.719 5.902 1 71.12 278 GLY A C 1
ATOM 2140 O O . GLY A 1 278 ? 1.524 -35.75 4.848 1 71.12 278 GLY A O 1
ATOM 2141 N N . ARG A 1 279 ? 2.857 -36.875 6.398 1 65.38 279 ARG A N 1
ATOM 2142 C CA . ARG A 1 279 ? 3.479 -37.969 5.684 1 65.38 279 ARG A CA 1
ATOM 2143 C C . ARG A 1 279 ? 2.424 -38.938 5.129 1 65.38 279 ARG A C 1
ATOM 2145 O O . ARG A 1 279 ? 2.691 -39.688 4.188 1 65.38 279 ARG A O 1
ATOM 2152 N N . LYS A 1 280 ? 1.27 -38.75 5.504 1 70.75 280 LYS A N 1
ATOM 2153 C CA . LYS A 1 280 ? 0.367 -39.781 5 1 70.75 280 LYS A CA 1
ATOM 2154 C C . LYS A 1 280 ? -0.805 -39.156 4.242 1 70.75 280 LYS A C 1
ATOM 2156 O O . LYS A 1 280 ? -1.831 -39.812 4.039 1 70.75 280 LYS A O 1
ATOM 2161 N N . ALA A 1 281 ? -0.505 -38.125 3.684 1 79.62 281 ALA A N 1
ATOM 2162 C CA . ALA A 1 281 ? -1.595 -37.375 3.033 1 79.62 281 ALA A CA 1
ATOM 2163 C C . ALA A 1 281 ? -1.609 -37.656 1.531 1 79.62 281 ALA A C 1
ATOM 2165 O O . ALA A 1 281 ? -1.284 -36.781 0.734 1 79.62 281 ALA A O 1
ATOM 2166 N N . PHE A 1 282 ? -1.837 -39.031 1.189 1 89.19 282 PHE A N 1
ATOM 2167 C CA . PHE A 1 282 ? -1.865 -39.375 -0.23 1 89.19 282 PHE A CA 1
ATOM 2168 C C . PHE A 1 282 ? -3.172 -40.062 -0.598 1 89.19 282 PHE A C 1
ATOM 2170 O O . PHE A 1 282 ? -3.721 -40.812 0.199 1 89.19 282 PHE A O 1
ATOM 2177 N N . PRO A 1 283 ? -3.664 -39.875 -1.865 1 93.62 283 PRO A N 1
ATOM 2178 C CA . PRO A 1 283 ? -3.229 -38.875 -2.848 1 93.62 283 PRO A CA 1
ATOM 2179 C C . PRO A 1 283 ? -3.631 -37.469 -2.465 1 93.62 283 PRO A C 1
ATOM 2181 O O . PRO A 1 283 ? -4.566 -37.281 -1.687 1 93.62 283 PRO A O 1
ATOM 2184 N N . PHE A 1 284 ? -2.889 -36.562 -2.82 1 95.81 284 PHE A N 1
ATOM 2185 C CA . PHE A 1 284 ? -3.133 -35.156 -2.596 1 95.81 284 PHE A CA 1
ATOM 2186 C C . PHE A 1 284 ? -3.211 -34.406 -3.92 1 95.81 284 PHE A C 1
ATOM 2188 O O . PHE A 1 284 ? -2.303 -34.5 -4.75 1 95.81 284 PHE A O 1
ATOM 2195 N N . LYS A 1 285 ? -4.285 -33.719 -4.148 1 96.44 285 LYS A N 1
ATOM 2196 C CA . LYS A 1 285 ? -4.535 -33.062 -5.434 1 96.44 285 LYS A CA 1
ATOM 2197 C C . LYS A 1 285 ? -4.359 -31.547 -5.328 1 96.44 285 LYS A C 1
ATOM 2199 O O . LYS A 1 285 ? -5.012 -30.906 -4.504 1 96.44 285 LYS A O 1
ATOM 2204 N N . VAL A 1 286 ? -3.541 -30.984 -6.191 1 97.94 286 VAL A N 1
ATOM 2205 C CA . VAL A 1 286 ? -3.24 -29.547 -6.188 1 97.94 286 VAL A CA 1
ATOM 2206 C C . VAL A 1 286 ? -3.635 -28.938 -7.531 1 97.94 286 VAL A C 1
ATOM 2208 O O . VAL A 1 286 ? -3.207 -29.422 -8.586 1 97.94 286 VAL A O 1
ATOM 2211 N N . GLY A 1 287 ? -4.52 -27.938 -7.469 1 98.38 287 GLY A N 1
ATOM 2212 C CA . GLY A 1 287 ? -4.723 -27.125 -8.656 1 98.38 287 GLY A CA 1
ATOM 2213 C C . GLY A 1 287 ? -3.654 -26.062 -8.836 1 98.38 287 GLY A C 1
ATOM 2214 O O . GLY A 1 287 ? -3.184 -25.469 -7.863 1 98.38 287 GLY A O 1
ATOM 2215 N N . VAL A 1 288 ? -3.232 -25.844 -10.086 1 98.44 288 VAL A N 1
ATOM 2216 C CA . VAL A 1 288 ? -2.129 -24.922 -10.359 1 98.44 288 VAL A CA 1
ATOM 2217 C C . VAL A 1 288 ? -2.535 -23.938 -11.445 1 98.44 288 VAL A C 1
ATOM 2219 O O . VAL A 1 288 ? -2.889 -24.328 -12.555 1 98.44 288 VAL A O 1
ATOM 2222 N N . ILE A 1 289 ? -2.467 -22.625 -11.07 1 98.12 289 ILE A N 1
ATOM 2223 C CA . ILE A 1 289 ? -2.777 -21.609 -12.062 1 98.12 289 ILE A CA 1
ATOM 2224 C C . ILE A 1 289 ? -1.944 -20.359 -11.789 1 98.12 289 ILE A C 1
ATOM 2226 O O . ILE A 1 289 ? -1.373 -20.203 -10.711 1 98.12 289 ILE A O 1
ATOM 2230 N N . SER A 1 290 ? -1.782 -19.484 -12.766 1 98.31 290 SER A N 1
ATOM 2231 C CA . SER A 1 290 ? -1.238 -18.141 -12.672 1 98.31 290 SER A CA 1
ATOM 2232 C C . SER A 1 290 ? -1.784 -17.25 -13.773 1 98.31 290 SER A C 1
ATOM 2234 O O . SER A 1 290 ? -2.293 -17.734 -14.789 1 98.31 290 SER A O 1
ATOM 2236 N N . ASP A 1 291 ? -1.766 -15.953 -13.578 1 98.38 291 ASP A N 1
ATOM 2237 C CA . ASP A 1 291 ? -2.148 -14.977 -14.594 1 98.38 291 ASP A CA 1
ATOM 2238 C C . ASP A 1 291 ? -3.594 -15.188 -15.039 1 98.38 291 ASP A C 1
ATOM 2240 O O . ASP A 1 291 ? -3.854 -15.438 -16.219 1 98.38 291 ASP A O 1
ATOM 2244 N N . VAL A 1 292 ? -4.504 -14.992 -14.164 1 96.56 292 VAL A N 1
ATOM 2245 C CA . VAL A 1 292 ? -5.891 -15.398 -14.383 1 96.56 292 VAL A CA 1
ATOM 2246 C C . VAL A 1 292 ? -6.664 -14.258 -15.047 1 96.56 292 VAL A C 1
ATOM 2248 O O . VAL A 1 292 ? -7.125 -14.391 -16.188 1 96.56 292 VAL A O 1
ATOM 2251 N N . GLY A 1 293 ? -6.777 -13.117 -14.32 1 92.88 293 GLY A N 1
ATOM 2252 C CA . GLY A 1 293 ? -7.578 -12.008 -14.82 1 92.88 293 GLY A CA 1
ATOM 2253 C C . GLY A 1 293 ? -9.07 -12.25 -14.695 1 92.88 293 GLY A C 1
ATOM 2254 O O . GLY A 1 293 ? -9.531 -12.836 -13.719 1 92.88 293 GLY A O 1
ATOM 2255 N N . GLN A 1 294 ? -9.844 -11.641 -15.562 1 89.94 294 GLN A N 1
ATOM 2256 C CA . GLN A 1 294 ? -11.297 -11.703 -15.492 1 89.94 294 GLN A CA 1
ATOM 2257 C C . GLN A 1 294 ? -11.914 -11.82 -16.891 1 89.94 294 GLN A C 1
ATOM 2259 O O . GLN A 1 294 ? -12.812 -11.055 -17.234 1 89.94 294 GLN A O 1
ATOM 2264 N N . THR A 1 295 ? -11.484 -12.719 -17.609 1 88.62 295 THR A N 1
ATOM 2265 C CA . THR A 1 295 ? -12 -13.008 -18.938 1 88.62 295 THR A CA 1
ATOM 2266 C C . THR A 1 295 ? -12.883 -14.25 -18.922 1 88.62 295 THR A C 1
ATOM 2268 O O . THR A 1 295 ? -12.977 -14.938 -17.891 1 88.62 295 THR A O 1
ATOM 2271 N N . PRO A 1 296 ? -13.516 -14.523 -20.062 1 86.06 296 PRO A N 1
ATOM 2272 C CA . PRO A 1 296 ? -14.258 -15.789 -20.125 1 86.06 296 PRO A CA 1
ATOM 2273 C C . PRO A 1 296 ? -13.359 -17 -19.891 1 86.06 296 PRO A C 1
ATOM 2275 O O . PRO A 1 296 ? -13.812 -18.016 -19.344 1 86.06 296 PRO A O 1
ATOM 2278 N N . VAL A 1 297 ? -12.156 -16.922 -20.312 1 90 297 VAL A N 1
ATOM 2279 C CA . VAL A 1 297 ? -11.195 -18 -20.078 1 90 297 VAL A CA 1
ATOM 2280 C C . VAL A 1 297 ? -10.953 -18.172 -18.578 1 90 297 VAL A C 1
ATOM 2282 O O . VAL A 1 297 ? -10.852 -19.297 -18.078 1 90 297 VAL A O 1
ATOM 2285 N N . SER A 1 298 ? -10.82 -17.047 -17.875 1 91.94 298 SER A N 1
ATOM 2286 C CA . SER A 1 298 ? -10.641 -17.078 -16.422 1 91.94 298 SER A CA 1
ATOM 2287 C C . SER A 1 298 ? -11.766 -17.844 -15.742 1 91.94 298 SER A C 1
ATOM 2289 O O . SER A 1 298 ? -11.523 -18.656 -14.859 1 91.94 298 SER A O 1
ATOM 2291 N N . ASN A 1 299 ? -12.938 -17.469 -16.156 1 88.56 299 ASN A N 1
ATOM 2292 C CA . ASN A 1 299 ? -14.109 -18.156 -15.609 1 88.56 299 ASN A CA 1
ATOM 2293 C C . ASN A 1 299 ? -14.055 -19.656 -15.867 1 88.56 299 ASN A C 1
ATOM 2295 O O . ASN A 1 299 ? -14.344 -20.453 -14.977 1 88.56 299 ASN A O 1
ATOM 2299 N N . SER A 1 300 ? -13.719 -20 -17.062 1 88.56 300 SER A N 1
ATOM 2300 C CA . SER A 1 300 ? -13.602 -21.406 -17.438 1 88.56 300 SER A CA 1
ATOM 2301 C C . SER A 1 300 ? -12.531 -22.109 -16.609 1 88.56 300 SER A C 1
ATOM 2303 O O . SER A 1 300 ? -12.695 -23.266 -16.234 1 88.56 300 SER A O 1
ATOM 2305 N N . THR A 1 301 ? -11.508 -21.438 -16.375 1 93.25 301 THR A N 1
ATOM 2306 C CA . THR A 1 301 ? -10.414 -21.984 -15.578 1 93.25 301 THR A CA 1
ATOM 2307 C C . THR A 1 301 ? -10.883 -22.266 -14.156 1 93.25 301 THR A C 1
ATOM 2309 O O . THR A 1 301 ? -10.617 -23.344 -13.609 1 93.25 301 THR A O 1
ATOM 2312 N N . PHE A 1 302 ? -11.602 -21.344 -13.523 1 92.12 302 PHE A N 1
ATOM 2313 C CA . PHE A 1 302 ? -12.094 -21.547 -12.164 1 92.12 302 PHE A CA 1
ATOM 2314 C C . PHE A 1 302 ? -13.078 -22.703 -12.117 1 92.12 302 PHE A C 1
ATOM 2316 O O . PHE A 1 302 ? -13.055 -23.5 -11.18 1 92.12 302 PHE A O 1
ATOM 2323 N N . PHE A 1 303 ? -13.875 -22.781 -13.055 1 86.69 303 PHE A N 1
ATOM 2324 C CA . PHE A 1 303 ? -14.836 -23.875 -13.125 1 86.69 303 PHE A CA 1
ATOM 2325 C C . PHE A 1 303 ? -14.117 -25.219 -13.273 1 86.69 303 PHE A C 1
ATOM 2327 O O . PHE A 1 303 ? -14.492 -26.203 -12.633 1 86.69 303 PHE A O 1
ATOM 2334 N N . GLY A 1 304 ? -13.156 -25.203 -14.211 1 88.88 304 GLY A N 1
ATOM 2335 C CA . GLY A 1 304 ? -12.375 -26.406 -14.406 1 88.88 304 GLY A CA 1
ATOM 2336 C C . GLY A 1 304 ? -11.672 -26.875 -13.141 1 88.88 304 GLY A C 1
ATOM 2337 O O . GLY A 1 304 ? -11.664 -28.062 -12.836 1 88.88 304 GLY A O 1
ATOM 2338 N N . LEU A 1 305 ? -11.094 -25.953 -12.492 1 93.5 305 LEU A N 1
ATOM 2339 C CA . LEU A 1 305 ? -10.422 -26.281 -11.234 1 93.5 305 LEU A CA 1
ATOM 2340 C C . LEU A 1 305 ? -11.414 -26.797 -10.203 1 93.5 305 LEU A C 1
ATOM 2342 O O . LEU A 1 305 ? -11.125 -27.75 -9.484 1 93.5 305 LEU A O 1
ATOM 2346 N N . ALA A 1 306 ? -12.539 -26.141 -10.07 1 89.62 306 ALA A N 1
ATOM 2347 C CA . ALA A 1 306 ? -13.547 -26.578 -9.109 1 89.62 306 ALA A CA 1
ATOM 2348 C C . ALA A 1 306 ? -13.992 -28 -9.375 1 89.62 306 ALA A C 1
ATOM 2350 O O . ALA A 1 306 ? -14.195 -28.781 -8.445 1 89.62 306 ALA A O 1
ATOM 2351 N N . LYS A 1 307 ? -14.117 -28.344 -10.555 1 86.56 307 LYS A N 1
ATOM 2352 C CA . LYS A 1 307 ? -14.586 -29.672 -10.953 1 86.56 307 LYS A CA 1
ATOM 2353 C C . LYS A 1 307 ? -13.578 -30.75 -10.555 1 86.56 307 LYS A C 1
ATOM 2355 O O . LYS A 1 307 ? -13.953 -31.891 -10.266 1 86.56 307 LYS A O 1
ATOM 2360 N N . MET A 1 308 ? -12.383 -30.328 -10.5 1 89.88 308 MET A N 1
ATOM 2361 C CA . MET A 1 308 ? -11.336 -31.281 -10.141 1 89.88 308 MET A CA 1
ATOM 2362 C C . MET A 1 308 ? -11.352 -31.562 -8.641 1 89.88 308 MET A C 1
ATOM 2364 O O . MET A 1 308 ? -10.75 -32.531 -8.18 1 89.88 308 MET A O 1
ATOM 2368 N N . SER A 1 309 ? -12 -30.828 -7.844 1 91.81 309 SER A N 1
ATOM 2369 C CA . SER A 1 309 ? -12.094 -30.953 -6.395 1 91.81 309 SER A CA 1
ATOM 2370 C C . SER A 1 309 ? -10.703 -31.047 -5.762 1 91.81 309 SER A C 1
ATOM 2372 O O . SER A 1 309 ? -10.406 -31.984 -5.035 1 91.81 309 SER A O 1
ATOM 2374 N N . PRO A 1 310 ? -9.922 -30.062 -6.035 1 97.31 310 PRO A N 1
ATOM 2375 C CA . PRO A 1 310 ? -8.578 -30.078 -5.449 1 97.31 310 PRO A CA 1
ATOM 2376 C C . PRO A 1 310 ? -8.594 -29.875 -3.934 1 97.31 310 PRO A C 1
ATOM 2378 O O . PRO A 1 310 ? -9.555 -29.312 -3.391 1 97.31 310 PRO A O 1
ATOM 2381 N N . ASP A 1 311 ? -7.531 -30.391 -3.266 1 96.81 311 ASP A N 1
ATOM 2382 C CA . ASP A 1 311 ? -7.352 -30.141 -1.839 1 96.81 311 ASP A CA 1
ATOM 2383 C C . ASP A 1 311 ? -6.895 -28.719 -1.581 1 96.81 311 ASP A C 1
ATOM 2385 O O . ASP A 1 311 ? -7.195 -28.141 -0.532 1 96.81 311 ASP A O 1
ATOM 2389 N N . VAL A 1 312 ? -6.117 -28.234 -2.479 1 97.88 312 VAL A N 1
ATOM 2390 C CA . VAL A 1 312 ? -5.621 -26.859 -2.432 1 97.88 312 VAL A CA 1
ATOM 2391 C C . VAL A 1 312 ? -5.352 -26.359 -3.848 1 97.88 312 VAL A C 1
ATOM 2393 O O . VAL A 1 312 ? -5.152 -27.156 -4.77 1 97.88 312 VAL A O 1
ATOM 2396 N N . VAL A 1 313 ? -5.445 -25.078 -4.035 1 98.62 313 VAL A N 1
ATOM 2397 C CA . VAL A 1 313 ? -5.035 -24.438 -5.277 1 98.62 313 VAL A CA 1
ATOM 2398 C C . VAL A 1 313 ? -3.881 -23.484 -5.008 1 98.62 313 VAL A C 1
ATOM 2400 O O . VAL A 1 313 ? -3.896 -22.75 -4.016 1 98.62 313 VAL A O 1
ATOM 2403 N N . VAL A 1 314 ? -2.834 -23.578 -5.828 1 98.75 314 VAL A N 1
ATOM 2404 C CA . VAL A 1 314 ? -1.748 -22.594 -5.762 1 98.75 314 VAL A CA 1
ATOM 2405 C C . VAL A 1 314 ? -1.798 -21.688 -6.984 1 98.75 314 VAL A C 1
ATOM 2407 O O . VAL A 1 314 ? -2.021 -22.156 -8.109 1 98.75 314 VAL A O 1
ATOM 2410 N N . LEU A 1 315 ? -1.736 -20.406 -6.746 1 98.75 315 LEU A N 1
ATOM 2411 C CA . LEU A 1 315 ? -1.818 -19.359 -7.762 1 98.75 315 LEU A CA 1
ATOM 2412 C C . LEU A 1 315 ? -0.573 -18.484 -7.734 1 98.75 315 LEU A C 1
ATOM 2414 O O . LEU A 1 315 ? -0.396 -17.672 -6.82 1 98.75 315 LEU A O 1
ATOM 2418 N N . SER A 1 316 ? 0.25 -18.547 -8.797 1 98.38 316 SER A N 1
ATOM 2419 C CA . SER A 1 316 ? 1.578 -17.938 -8.75 1 98.38 316 SER A CA 1
ATOM 2420 C C . SER A 1 316 ? 1.565 -16.531 -9.328 1 98.38 316 SER A C 1
ATOM 2422 O O . SER A 1 316 ? 2.373 -16.203 -10.195 1 98.38 316 SER A O 1
ATOM 2424 N N . GLY A 1 317 ? 0.657 -15.773 -8.969 1 98.44 317 GLY A N 1
ATOM 2425 C CA . GLY A 1 317 ? 0.712 -14.336 -9.203 1 98.44 317 GLY A CA 1
ATOM 2426 C C . GLY A 1 317 ? -0.191 -13.883 -10.336 1 98.44 317 GLY A C 1
ATOM 2427 O O . GLY A 1 317 ? -0.611 -14.695 -11.164 1 98.44 317 GLY A O 1
ATOM 2428 N N . ASP A 1 318 ? -0.45 -12.523 -10.398 1 98.5 318 ASP A N 1
ATOM 2429 C CA . ASP A 1 318 ? -1.304 -11.828 -11.352 1 98.5 318 ASP A CA 1
ATOM 2430 C C . ASP A 1 318 ? -2.748 -12.312 -11.266 1 98.5 318 ASP A C 1
ATOM 2432 O O . ASP A 1 318 ? -3.221 -13.039 -12.141 1 98.5 318 ASP A O 1
ATOM 2436 N N . LEU A 1 319 ? -3.424 -11.859 -10.281 1 98.31 319 LEU A N 1
ATOM 2437 C CA . LEU A 1 319 ? -4.758 -12.344 -9.938 1 98.31 319 LEU A CA 1
ATOM 2438 C C . LEU A 1 319 ? -5.824 -11.57 -10.703 1 98.31 319 LEU A C 1
ATOM 2440 O O . LEU A 1 319 ? -6.285 -12.016 -11.758 1 98.31 319 LEU A O 1
ATOM 2444 N N . SER A 1 320 ? -6.004 -10.273 -10.398 1 95.81 320 SER A N 1
ATOM 2445 C CA . SER A 1 320 ? -7.191 -9.539 -10.812 1 95.81 320 SER A CA 1
ATOM 2446 C C . SER A 1 320 ? -6.953 -8.789 -12.117 1 95.81 320 SER A C 1
ATOM 2448 O O . SER A 1 320 ? -7.902 -8.461 -12.828 1 95.81 320 SER A O 1
ATOM 2450 N N . TYR A 1 321 ? -5.68 -8.43 -12.375 1 95.56 321 TYR A N 1
ATOM 2451 C CA . TYR A 1 321 ? -5.348 -7.512 -13.453 1 95.56 321 TYR A CA 1
ATOM 2452 C C . TYR A 1 321 ? -6.109 -6.199 -13.312 1 95.56 321 TYR A C 1
ATOM 2454 O O . TYR A 1 321 ? -6.641 -5.672 -14.297 1 95.56 321 TYR A O 1
ATOM 2462 N N . ALA A 1 322 ? -6.18 -5.723 -12.062 1 95.31 322 ALA A N 1
ATOM 2463 C CA . ALA A 1 322 ? -6.816 -4.43 -11.828 1 95.31 322 ALA A CA 1
ATOM 2464 C C . ALA A 1 322 ? -6.012 -3.301 -12.469 1 95.31 322 ALA A C 1
ATOM 2466 O O . ALA A 1 322 ? -6.582 -2.355 -13.016 1 95.31 322 ALA A O 1
ATOM 2467 N N . ASP A 1 323 ? -4.68 -3.383 -12.312 1 93.56 323 ASP A N 1
ATOM 2468 C CA . ASP A 1 323 ? -3.752 -2.475 -12.969 1 93.56 323 ASP A CA 1
ATOM 2469 C C . ASP A 1 323 ? -4.117 -1.018 -12.695 1 93.56 323 ASP A C 1
ATOM 2471 O O . ASP A 1 323 ? -4.215 -0.21 -13.625 1 93.56 323 ASP A O 1
ATOM 2475 N N . GLY A 1 324 ? -4.449 -0.702 -11.445 1 94 324 GLY A N 1
ATOM 2476 C CA . GLY A 1 324 ? -4.719 0.668 -11.039 1 94 324 GLY A CA 1
ATOM 2477 C C . GLY A 1 324 ? -6.195 1 -11 1 94 324 GLY A C 1
ATOM 2478 O O . GLY A 1 324 ? -6.602 1.99 -10.383 1 94 324 GLY A O 1
ATOM 2479 N N . TYR A 1 325 ? -7.066 0.344 -11.75 1 94.88 325 TYR A N 1
ATOM 2480 C CA . TYR A 1 325 ? -8.516 0.446 -11.617 1 94.88 325 TYR A CA 1
ATOM 2481 C C . TYR A 1 325 ? -9.039 -0.559 -10.602 1 94.88 325 TYR A C 1
ATOM 2483 O O . TYR A 1 325 ? -9.578 -1.604 -10.977 1 94.88 325 TYR A O 1
ATOM 2491 N N . TYR A 1 326 ? -9.094 -0.236 -9.414 1 96.19 326 TYR A N 1
ATOM 2492 C CA . TYR A 1 326 ? -9.148 -1.121 -8.258 1 96.19 326 TYR A CA 1
ATOM 2493 C C . TYR A 1 326 ? -10.523 -1.759 -8.125 1 96.19 326 TYR A C 1
ATOM 2495 O O . TYR A 1 326 ? -10.688 -2.75 -7.406 1 96.19 326 TYR A O 1
ATOM 2503 N N . HIS A 1 327 ? -11.578 -1.277 -8.812 1 93.75 327 HIS A N 1
ATOM 2504 C CA . HIS A 1 327 ? -12.891 -1.926 -8.852 1 93.75 327 HIS A CA 1
ATOM 2505 C C . HIS A 1 327 ? -12.773 -3.359 -9.359 1 93.75 327 HIS A C 1
ATOM 2507 O O . HIS A 1 327 ? -13.602 -4.211 -9.016 1 93.75 327 HIS A O 1
ATOM 2513 N N . ARG A 1 328 ? -11.742 -3.607 -10.062 1 93.81 328 ARG A N 1
ATOM 2514 C CA . ARG A 1 328 ? -11.57 -4.938 -10.648 1 93.81 328 ARG A CA 1
ATOM 2515 C C . ARG A 1 328 ? -11.156 -5.949 -9.578 1 93.81 328 ARG A C 1
ATOM 2517 O O . ARG A 1 328 ? -11.289 -7.16 -9.781 1 93.81 328 ARG A O 1
ATOM 2524 N N . TRP A 1 329 ? -10.648 -5.531 -8.43 1 96.25 329 TRP A N 1
ATOM 2525 C CA . TRP A 1 329 ? -10.453 -6.453 -7.316 1 96.25 329 TRP A CA 1
ATOM 2526 C C . TRP A 1 329 ? -11.789 -6.949 -6.777 1 96.25 329 TRP A C 1
ATOM 2528 O O . TRP A 1 329 ? -11.906 -8.094 -6.332 1 96.25 329 TRP A O 1
ATOM 2538 N N . ASP A 1 330 ? -12.836 -6.062 -6.793 1 93.25 330 ASP A N 1
ATOM 2539 C CA . ASP A 1 330 ? -14.164 -6.461 -6.355 1 93.25 330 ASP A CA 1
ATOM 2540 C C . ASP A 1 330 ? -14.758 -7.516 -7.285 1 93.25 330 ASP A C 1
ATOM 2542 O O . ASP A 1 330 ? -15.234 -8.562 -6.828 1 93.25 330 ASP A O 1
ATOM 2546 N N . THR A 1 331 ? -14.664 -7.262 -8.547 1 91.19 331 THR A N 1
ATOM 2547 C CA . THR A 1 331 ? -15.273 -8.18 -9.5 1 91.19 331 THR A CA 1
ATOM 2548 C C . THR A 1 331 ? -14.477 -9.477 -9.602 1 91.19 331 THR A C 1
ATOM 2550 O O . THR A 1 331 ? -15.039 -10.547 -9.812 1 91.19 331 THR A O 1
ATOM 2553 N N . TYR A 1 332 ? -13.172 -9.398 -9.438 1 94.56 332 TYR A N 1
ATOM 2554 C CA . TYR A 1 332 ? -12.359 -10.617 -9.406 1 94.56 332 TYR A CA 1
ATOM 2555 C C . TYR A 1 332 ? -12.781 -11.523 -8.258 1 94.56 332 TYR A C 1
ATOM 2557 O O . TYR A 1 332 ? -12.914 -12.734 -8.438 1 94.56 332 TYR A O 1
ATOM 2565 N N . GLY A 1 333 ? -12.906 -10.883 -7.086 1 94.12 333 GLY A N 1
ATOM 2566 C CA . GLY A 1 333 ? -13.336 -11.68 -5.945 1 94.12 333 GLY A CA 1
ATOM 2567 C C . GLY A 1 333 ? -14.664 -12.367 -6.164 1 94.12 333 GLY A C 1
ATOM 2568 O O . GLY A 1 333 ? -14.852 -13.516 -5.75 1 94.12 333 GLY A O 1
ATOM 2569 N N . GLN A 1 334 ? -15.57 -11.68 -6.77 1 90.88 334 GLN A N 1
ATOM 2570 C CA . GLN A 1 334 ? -16.875 -12.266 -7.07 1 90.88 334 GLN A CA 1
ATOM 2571 C C . GLN A 1 334 ? -16.75 -13.445 -8.031 1 90.88 334 GLN A C 1
ATOM 2573 O O . GLN A 1 334 ? -17.375 -14.484 -7.832 1 90.88 334 GLN A O 1
ATOM 2578 N N . LEU A 1 335 ? -15.922 -13.258 -8.992 1 89.75 335 LEU A N 1
ATOM 2579 C CA . LEU A 1 335 ? -15.688 -14.312 -9.977 1 89.75 335 LEU A CA 1
ATOM 2580 C C . LEU A 1 335 ? -15.031 -15.523 -9.344 1 89.75 335 LEU A C 1
ATOM 2582 O O . LEU A 1 335 ? -15.422 -16.656 -9.609 1 89.75 335 LEU A O 1
ATOM 2586 N N . ALA A 1 336 ? -14.094 -15.289 -8.523 1 93.62 336 ALA A N 1
ATOM 2587 C CA . ALA A 1 336 ? -13.258 -16.344 -7.969 1 93.62 336 ALA A CA 1
ATOM 2588 C C . ALA A 1 336 ? -13.961 -17.062 -6.824 1 93.62 336 ALA A C 1
ATOM 2590 O O . ALA A 1 336 ? -13.547 -18.141 -6.402 1 93.62 336 ALA A O 1
ATOM 2591 N N . GLU A 1 337 ? -15.039 -16.531 -6.324 1 93.62 337 GLU A N 1
ATOM 2592 C CA . GLU A 1 337 ? -15.734 -17.078 -5.16 1 93.62 337 GLU A CA 1
ATOM 2593 C C . GLU A 1 337 ? -16.172 -18.516 -5.41 1 93.62 337 GLU A C 1
ATOM 2595 O O . GLU A 1 337 ? -16.156 -19.344 -4.492 1 93.62 337 GLU A O 1
ATOM 2600 N N . GLN A 1 338 ? -16.484 -18.891 -6.602 1 89.5 338 GLN A N 1
ATOM 2601 C CA . GLN A 1 338 ? -16.969 -20.219 -6.945 1 89.5 338 GLN A CA 1
ATOM 2602 C C . GLN A 1 338 ? -15.953 -21.281 -6.574 1 89.5 338 GLN A C 1
ATOM 2604 O O . GLN A 1 338 ? -16.312 -22.438 -6.328 1 89.5 338 GLN A O 1
ATOM 2609 N N . LEU A 1 339 ? -14.758 -20.859 -6.562 1 94.5 339 LEU A N 1
ATOM 2610 C CA . LEU A 1 339 ? -13.672 -21.734 -6.141 1 94.5 339 LEU A CA 1
ATOM 2611 C C . LEU A 1 339 ? -13.203 -21.391 -4.734 1 94.5 339 LEU A C 1
ATOM 2613 O O . LEU A 1 339 ? -13.102 -22.266 -3.869 1 94.5 339 LEU A O 1
ATOM 2617 N N . GLY A 1 340 ? -13.023 -20.125 -4.488 1 96.38 340 GLY A N 1
ATOM 2618 C CA . GLY A 1 340 ? -12.312 -19.609 -3.332 1 96.38 340 GLY A CA 1
ATOM 2619 C C . GLY A 1 340 ? -13.094 -19.75 -2.039 1 96.38 340 GLY A C 1
ATOM 2620 O O . GLY A 1 340 ? -12.531 -19.625 -0.95 1 96.38 340 GLY A O 1
ATOM 2621 N N . ALA A 1 341 ? -14.367 -20.031 -2.113 1 96.19 341 ALA A N 1
ATOM 2622 C CA . ALA A 1 341 ? -15.172 -20.203 -0.906 1 96.19 341 ALA A CA 1
ATOM 2623 C C . ALA A 1 341 ? -15.133 -21.656 -0.435 1 96.19 341 ALA A C 1
ATOM 2625 O O . ALA A 1 341 ? -15.547 -21.969 0.687 1 96.19 341 ALA A O 1
ATOM 2626 N N . PHE A 1 342 ? -14.57 -22.547 -1.229 1 96.56 342 PHE A N 1
ATOM 2627 C CA . PHE A 1 342 ? -14.703 -23.969 -0.944 1 96.56 342 PHE A CA 1
ATOM 2628 C C . PHE A 1 342 ? -13.328 -24.625 -0.838 1 96.56 342 PHE A C 1
ATOM 2630 O O . PHE A 1 342 ? -13.188 -25.672 -0.193 1 96.56 342 PHE A O 1
ATOM 2637 N N . VAL A 1 343 ? -12.375 -24.078 -1.571 1 97.62 343 VAL A N 1
ATOM 2638 C CA . VAL A 1 343 ? -11.016 -24.594 -1.6 1 97.62 343 VAL A CA 1
ATOM 2639 C C . VAL A 1 343 ? -10.031 -23.469 -1.254 1 97.62 343 VAL A C 1
ATOM 2641 O O . VAL A 1 343 ? -10.156 -22.359 -1.753 1 97.62 343 VAL A O 1
ATOM 2644 N N . PRO A 1 344 ? -9.055 -23.781 -0.287 1 98.31 344 PRO A N 1
ATOM 2645 C CA . PRO A 1 344 ? -8.062 -22.734 -0.044 1 98.31 344 PRO A CA 1
ATOM 2646 C C . PRO A 1 344 ? -7.223 -22.422 -1.28 1 98.31 344 PRO A C 1
ATOM 2648 O O . PRO A 1 344 ? -6.664 -23.328 -1.899 1 98.31 344 PRO A O 1
ATOM 2651 N N . VAL A 1 345 ? -7.16 -21.156 -1.672 1 98.69 345 VAL A N 1
ATOM 2652 C CA . VAL A 1 345 ? -6.316 -20.688 -2.762 1 98.69 345 VAL A CA 1
ATOM 2653 C C . VAL A 1 345 ? -5.113 -19.938 -2.195 1 98.69 345 VAL A C 1
ATOM 2655 O O . VAL A 1 345 ? -5.258 -18.828 -1.664 1 98.69 345 VAL A O 1
ATOM 2658 N N . MET A 1 346 ? -3.947 -20.547 -2.318 1 98.75 346 MET A N 1
ATOM 2659 C CA . MET A 1 346 ? -2.703 -19.953 -1.822 1 98.75 346 MET A CA 1
ATOM 2660 C C . MET A 1 346 ? -1.932 -19.281 -2.949 1 98.75 346 MET A C 1
ATOM 2662 O O . MET A 1 346 ? -1.78 -19.844 -4.031 1 98.75 346 MET A O 1
ATOM 2666 N N . SER A 1 347 ? -1.446 -18 -2.713 1 98.75 347 SER A N 1
ATOM 2667 C CA . SER A 1 347 ? -0.88 -17.281 -3.854 1 98.75 347 SER A CA 1
ATOM 2668 C C . SER A 1 347 ? 0.389 -16.531 -3.461 1 98.75 347 SER A C 1
ATOM 2670 O O . SER A 1 347 ? 0.664 -16.344 -2.273 1 98.75 347 SER A O 1
ATOM 2672 N N . CYS A 1 348 ? 1.238 -16.234 -4.387 1 98.44 348 CYS A N 1
ATOM 2673 C CA . CYS A 1 348 ? 2.252 -15.18 -4.316 1 98.44 348 CYS A CA 1
ATOM 2674 C C . CYS A 1 348 ? 1.891 -14.008 -5.223 1 98.44 348 CYS A C 1
ATOM 2676 O O . CYS A 1 348 ? 1.068 -14.156 -6.129 1 98.44 348 CYS A O 1
ATOM 2678 N N . PRO A 1 349 ? 2.408 -12.883 -4.977 1 98.25 349 PRO A N 1
ATOM 2679 C CA . PRO A 1 349 ? 2.055 -11.742 -5.82 1 98.25 349 PRO A CA 1
ATOM 2680 C C . PRO A 1 349 ? 2.887 -11.68 -7.102 1 98.25 349 PRO A C 1
ATOM 2682 O O . PRO A 1 349 ? 3.99 -12.227 -7.152 1 98.25 349 PRO A O 1
ATOM 2685 N N . GLY A 1 350 ? 2.35 -11.109 -8.18 1 98.38 350 GLY A N 1
ATOM 2686 C CA . GLY A 1 350 ? 3.039 -10.812 -9.422 1 98.38 350 GLY A CA 1
ATOM 2687 C C . GLY A 1 350 ? 3.162 -9.328 -9.703 1 98.38 350 GLY A C 1
ATOM 2688 O O . GLY A 1 350 ? 2.992 -8.508 -8.797 1 98.38 350 GLY A O 1
ATOM 2689 N N . ASN A 1 351 ? 3.617 -9.008 -10.953 1 97.62 351 ASN A N 1
ATOM 2690 C CA . ASN A 1 351 ? 3.832 -7.602 -11.289 1 97.62 351 ASN A CA 1
ATOM 2691 C C . ASN A 1 351 ? 2.516 -6.828 -11.328 1 97.62 351 ASN A C 1
ATOM 2693 O O . ASN A 1 351 ? 2.49 -5.625 -11.047 1 97.62 351 ASN A O 1
ATOM 2697 N N . HIS A 1 352 ? 1.4 -7.453 -11.531 1 97.44 352 HIS A N 1
ATOM 2698 C CA . HIS A 1 352 ? 0.109 -6.773 -11.578 1 97.44 352 HIS A CA 1
ATOM 2699 C C . HIS A 1 352 ? -0.418 -6.5 -10.172 1 97.44 352 HIS A C 1
ATOM 2701 O O . HIS A 1 352 ? -1.397 -5.773 -10 1 97.44 352 HIS A O 1
ATOM 2707 N N . GLU A 1 353 ? 0.214 -7.062 -9.164 1 97.94 353 GLU A N 1
ATOM 2708 C CA . GLU A 1 353 ? -0.126 -6.754 -7.777 1 97.94 353 GLU A CA 1
ATOM 2709 C C . GLU A 1 353 ? 0.745 -5.625 -7.234 1 97.94 353 GLU A C 1
ATOM 2711 O O . GLU A 1 353 ? 0.472 -5.086 -6.16 1 97.94 353 GLU A O 1
ATOM 2716 N N . VAL A 1 354 ? 1.806 -5.238 -7.961 1 97.06 354 VAL A N 1
ATOM 2717 C CA . VAL A 1 354 ? 2.686 -4.203 -7.426 1 97.06 354 VAL A CA 1
ATOM 2718 C C . VAL A 1 354 ? 2.713 -3.008 -8.375 1 97.06 354 VAL A C 1
ATOM 2720 O O . VAL A 1 354 ? 2.842 -1.862 -7.938 1 97.06 354 VAL A O 1
ATOM 2723 N N . GLY A 1 355 ? 2.602 -3.184 -9.68 1 95.06 355 GLY A N 1
ATOM 2724 C CA . GLY A 1 355 ? 2.682 -2.127 -10.672 1 95.06 355 GLY A CA 1
ATOM 2725 C C . GLY A 1 355 ? 1.438 -1.259 -10.719 1 95.06 355 GLY A C 1
ATOM 2726 O O . GLY A 1 355 ? 0.471 -1.51 -10 1 95.06 355 GLY A O 1
ATOM 2727 N N . ASP A 1 356 ? 1.539 -0.176 -11.453 1 92.75 356 ASP A N 1
ATOM 2728 C CA . ASP A 1 356 ? 0.419 0.729 -11.688 1 92.75 356 ASP A CA 1
ATOM 2729 C C . ASP A 1 356 ? -0.191 1.206 -10.375 1 92.75 356 ASP A C 1
ATOM 2731 O O . ASP A 1 356 ? -1.412 1.178 -10.203 1 92.75 356 ASP A O 1
ATOM 2735 N N . GLY A 1 357 ? 0.627 1.457 -9.414 1 93.5 357 GLY A N 1
ATOM 2736 C CA . GLY A 1 357 ? 0.171 2.043 -8.164 1 93.5 357 GLY A CA 1
ATOM 2737 C C . GLY A 1 357 ? -0.411 1.024 -7.207 1 93.5 357 GLY A C 1
ATOM 2738 O O . GLY A 1 357 ? -0.827 1.373 -6.098 1 93.5 357 GLY A O 1
ATOM 2739 N N . GLU A 1 358 ? -0.452 -0.277 -7.523 1 97 358 GLU A N 1
ATOM 2740 C CA . GLU A 1 358 ? -1.055 -1.315 -6.691 1 97 358 GLU A CA 1
ATOM 2741 C C . GLU A 1 358 ? -0.341 -1.43 -5.348 1 97 358 GLU A C 1
ATOM 2743 O O . GLU A 1 358 ? -0.987 -1.49 -4.301 1 97 358 GLU A O 1
ATOM 2748 N N . ALA A 1 359 ? 0.977 -1.521 -5.398 1 97.06 359 ALA A N 1
ATOM 2749 C CA . ALA A 1 359 ? 1.839 -1.517 -4.219 1 97.06 359 ALA A CA 1
ATOM 2750 C C . ALA A 1 359 ? 1.456 -2.639 -3.258 1 97.06 359 ALA A C 1
ATOM 2752 O O . ALA A 1 359 ? 1.585 -2.49 -2.041 1 97.06 359 ALA A O 1
ATOM 2753 N N . PHE A 1 360 ? 0.816 -3.697 -3.725 1 98 360 PHE A N 1
ATOM 2754 C CA . PHE A 1 360 ? 0.43 -4.914 -3.021 1 98 360 PHE A CA 1
ATOM 2755 C C . PHE A 1 360 ? -0.724 -4.641 -2.064 1 98 360 PHE A C 1
ATOM 2757 O O . PHE A 1 360 ? -1.146 -5.535 -1.323 1 98 360 PHE A O 1
ATOM 2764 N N . VAL A 1 361 ? -1.307 -3.451 -2.023 1 98.06 361 VAL A N 1
ATOM 2765 C CA . VAL A 1 361 ? -2.27 -3.072 -0.996 1 98.06 361 VAL A CA 1
ATOM 2766 C C . VAL A 1 361 ? -3.514 -3.951 -1.104 1 98.06 361 VAL A C 1
ATOM 2768 O O . VAL A 1 361 ? -3.883 -4.633 -0.145 1 98.06 361 VAL A O 1
ATOM 2771 N N . SER A 1 362 ? -4.121 -3.973 -2.299 1 98.19 362 SER A N 1
ATOM 2772 C CA . SER A 1 362 ? -5.344 -4.746 -2.48 1 98.19 362 SER A CA 1
ATOM 2773 C C . SER A 1 362 ? -5.098 -6.234 -2.236 1 98.19 362 SER A C 1
ATOM 2775 O O . SER A 1 362 ? -5.898 -6.898 -1.578 1 98.19 362 SER A O 1
ATOM 2777 N N . TYR A 1 363 ? -3.998 -6.699 -2.723 1 98.44 363 TYR A N 1
ATOM 2778 C CA . TYR A 1 363 ? -3.652 -8.109 -2.605 1 98.44 363 TYR A CA 1
ATOM 2779 C C . TYR A 1 363 ? -3.5 -8.516 -1.145 1 98.44 363 TYR A C 1
ATOM 2781 O O . TYR A 1 363 ? -4.098 -9.5 -0.7 1 98.44 363 TYR A O 1
ATOM 2789 N N . ARG A 1 364 ? -2.738 -7.75 -0.405 1 97.25 364 ARG A N 1
ATOM 2790 C CA . ARG A 1 364 ? -2.406 -8.086 0.976 1 97.25 364 ARG A CA 1
ATOM 2791 C C . ARG A 1 364 ? -3.652 -8.078 1.854 1 97.25 364 ARG A C 1
ATOM 2793 O O . ARG A 1 364 ? -3.807 -8.93 2.73 1 97.25 364 ARG A O 1
ATOM 2800 N N . ILE A 1 365 ? -4.508 -7.121 1.644 1 97.62 365 ILE A N 1
ATOM 2801 C CA . ILE A 1 365 ? -5.656 -6.949 2.531 1 97.62 365 ILE A CA 1
ATOM 2802 C C . ILE A 1 365 ? -6.723 -7.988 2.201 1 97.62 365 ILE A C 1
ATOM 2804 O O . ILE A 1 365 ? -7.391 -8.508 3.1 1 97.62 365 ILE A O 1
ATOM 2808 N N . ARG A 1 366 ? -6.871 -8.367 1.007 1 98.12 366 ARG A N 1
ATOM 2809 C CA . ARG A 1 366 ? -7.973 -9.219 0.565 1 98.12 366 ARG A CA 1
ATOM 2810 C C . ARG A 1 366 ? -7.613 -10.695 0.701 1 98.12 366 ARG A C 1
ATOM 2812 O O . ARG A 1 366 ? -8.492 -11.531 0.928 1 98.12 366 ARG A O 1
ATOM 2819 N N . TYR A 1 367 ? -6.348 -10.984 0.537 1 98 367 TYR A N 1
ATOM 2820 C CA . TYR A 1 367 ? -5.926 -12.383 0.521 1 98 367 TYR A CA 1
ATOM 2821 C C . TYR A 1 367 ? -4.734 -12.602 1.443 1 98 367 TYR A C 1
ATOM 2823 O O . TYR A 1 367 ? -3.631 -12.906 0.98 1 98 367 TYR A O 1
ATOM 2831 N N . PRO A 1 368 ? -5 -12.609 2.738 1 97.38 368 PRO A N 1
ATOM 2832 C CA . PRO A 1 368 ? -3.898 -12.789 3.688 1 97.38 368 PRO A CA 1
ATOM 2833 C C . PRO A 1 368 ? -3.26 -14.172 3.6 1 97.38 368 PRO A C 1
ATOM 2835 O O . PRO A 1 368 ? -3.967 -15.188 3.617 1 97.38 368 PRO A O 1
ATOM 2838 N N . MET A 1 369 ? -2.01 -14.188 3.441 1 98.56 369 MET A N 1
ATOM 2839 C CA . MET A 1 369 ? -1.198 -15.398 3.436 1 98.56 369 MET A CA 1
ATOM 2840 C C . MET A 1 369 ? -0.529 -15.609 4.789 1 98.56 369 MET A C 1
ATOM 2842 O O . MET A 1 369 ? -0.461 -14.695 5.605 1 98.56 369 MET A O 1
ATOM 2846 N N . PRO A 1 370 ? -0.075 -16.766 5.09 1 98.38 370 PRO A N 1
ATOM 2847 C CA . PRO A 1 370 ? 0.44 -17.078 6.426 1 98.38 370 PRO A CA 1
ATOM 2848 C C . PRO A 1 370 ? 1.893 -16.641 6.613 1 98.38 370 PRO A C 1
ATOM 2850 O O . PRO A 1 370 ? 2.711 -17.422 7.113 1 98.38 370 PRO A O 1
ATOM 2853 N N . PHE A 1 371 ? 2.191 -15.43 6.34 1 98.19 371 PHE A N 1
ATOM 2854 C CA . PHE A 1 371 ? 3.561 -14.938 6.41 1 98.19 371 PHE A CA 1
ATOM 2855 C C . PHE A 1 371 ? 4.059 -14.93 7.848 1 98.19 371 PHE A C 1
ATOM 2857 O O . PHE A 1 371 ? 5.184 -15.352 8.125 1 98.19 371 PHE A O 1
ATOM 2864 N N . ALA A 1 372 ? 3.213 -14.516 8.766 1 96.38 372 ALA A N 1
ATOM 2865 C CA . ALA A 1 372 ? 3.641 -14.461 10.156 1 96.38 372 ALA A CA 1
ATOM 2866 C C . ALA A 1 372 ? 3.893 -15.852 10.719 1 96.38 372 ALA A C 1
ATOM 2868 O O . ALA A 1 372 ? 4.875 -16.078 11.43 1 96.38 372 ALA A O 1
ATOM 2869 N N . ALA A 1 373 ? 3.023 -16.734 10.383 1 96.94 373 ALA A N 1
ATOM 2870 C CA . ALA A 1 373 ? 3.154 -18.109 10.867 1 96.94 373 ALA A CA 1
ATOM 2871 C C . ALA A 1 373 ? 4.422 -18.766 10.32 1 96.94 373 ALA A C 1
ATOM 2873 O O . ALA A 1 373 ? 4.934 -19.719 10.898 1 96.94 373 ALA A O 1
ATOM 2874 N N . SER A 1 374 ? 4.891 -18.234 9.227 1 97.75 374 SER A N 1
ATOM 2875 C CA . SER A 1 374 ? 6.082 -18.828 8.617 1 97.75 374 SER A CA 1
ATOM 2876 C C . SER A 1 374 ? 7.34 -18.078 9.031 1 97.75 374 SER A C 1
ATOM 2878 O O . SER A 1 374 ? 8.422 -18.328 8.508 1 97.75 374 SER A O 1
ATOM 2880 N N . GLY A 1 375 ? 7.168 -17.078 9.883 1 95.62 375 GLY A N 1
ATOM 2881 C CA . GLY A 1 375 ? 8.305 -16.344 10.406 1 95.62 375 GLY A CA 1
ATOM 2882 C C . GLY A 1 375 ? 8.742 -15.203 9.508 1 95.62 375 GLY A C 1
ATOM 2883 O O . GLY A 1 375 ? 9.828 -14.648 9.695 1 95.62 375 GLY A O 1
ATOM 2884 N N . SER A 1 376 ? 7.984 -14.883 8.539 1 96.69 376 SER A N 1
ATOM 2885 C CA . SER A 1 376 ? 8.305 -13.773 7.645 1 96.69 376 SER A CA 1
ATOM 2886 C C . SER A 1 376 ? 7.84 -12.445 8.227 1 96.69 376 SER A C 1
ATOM 2888 O O . SER A 1 376 ? 6.777 -12.367 8.852 1 96.69 376 SER A O 1
ATOM 2890 N N . SER A 1 377 ? 8.609 -11.375 8.016 1 95 377 SER A N 1
ATOM 2891 C CA . SER A 1 377 ? 8.227 -10.023 8.414 1 95 377 SER A CA 1
ATOM 2892 C C . SER A 1 377 ? 7.543 -9.289 7.27 1 95 377 SER A C 1
ATOM 2894 O O . SER A 1 377 ? 7.184 -8.117 7.406 1 95 377 SER A O 1
ATOM 2896 N N . ASP A 1 378 ? 7.414 -9.914 6.191 1 96.5 378 ASP A N 1
ATOM 2897 C CA . ASP A 1 378 ? 6.824 -9.352 4.98 1 96.5 378 ASP A CA 1
ATOM 2898 C C . ASP A 1 378 ? 5.648 -10.203 4.496 1 96.5 378 ASP A C 1
ATOM 2900 O O . ASP A 1 378 ? 5.789 -11.414 4.312 1 96.5 378 ASP A O 1
ATOM 2904 N N . SER A 1 379 ? 4.578 -9.547 4.238 1 95.62 379 SER A N 1
ATOM 2905 C CA . SER A 1 379 ? 3.35 -10.266 3.91 1 95.62 379 SER A CA 1
ATOM 2906 C C . SER A 1 379 ? 3.4 -10.836 2.496 1 95.62 379 SER A C 1
ATOM 2908 O O . SER A 1 379 ? 2.562 -11.656 2.121 1 95.62 379 SER A O 1
ATOM 2910 N N . SER A 1 380 ? 4.441 -10.516 1.733 1 97.12 380 SER A N 1
ATOM 2911 C CA . SER A 1 380 ? 4.449 -10.875 0.32 1 97.12 380 SER A CA 1
ATOM 2912 C C . SER A 1 380 ? 5.195 -12.188 0.088 1 97.12 380 SER A C 1
ATOM 2914 O O . SER A 1 380 ? 5.25 -12.688 -1.038 1 97.12 380 SER A O 1
ATOM 2916 N N . TYR A 1 381 ? 5.82 -12.773 1.109 1 98.44 381 TYR A N 1
ATOM 2917 C CA . TYR A 1 381 ? 6.414 -14.102 0.991 1 98.44 381 TYR A CA 1
ATOM 2918 C C . TYR A 1 381 ? 6.195 -14.914 2.264 1 98.44 381 TYR A C 1
ATOM 2920 O O . TYR A 1 381 ? 6.109 -14.352 3.357 1 98.44 381 TYR A O 1
ATOM 2928 N N . TRP A 1 382 ? 6.07 -16.219 2.094 1 98.69 382 TRP A N 1
ATOM 2929 C CA . TRP A 1 382 ? 5.602 -17.094 3.16 1 98.69 382 TRP A CA 1
ATOM 2930 C C . TRP A 1 382 ? 5.91 -18.547 2.838 1 98.69 382 TRP A C 1
ATOM 2932 O O . TRP A 1 382 ? 6.324 -18.875 1.722 1 98.69 382 TRP A O 1
ATOM 2942 N N . SER A 1 383 ? 5.723 -19.406 3.857 1 98.69 383 SER A N 1
ATOM 2943 C CA . SER A 1 383 ? 5.73 -20.859 3.658 1 98.69 383 SER A CA 1
ATOM 2944 C C . SER A 1 383 ? 4.66 -21.531 4.504 1 98.69 383 SER A C 1
ATOM 2946 O O . SER A 1 383 ? 4.168 -20.953 5.477 1 98.69 383 SER A O 1
ATOM 2948 N N . ARG A 1 384 ? 4.305 -22.688 4.074 1 97.44 384 ARG A N 1
ATOM 2949 C CA . ARG A 1 384 ? 3.264 -23.453 4.758 1 97.44 384 ARG A CA 1
ATOM 2950 C C . ARG A 1 384 ? 3.311 -24.922 4.359 1 97.44 384 ARG A C 1
ATOM 2952 O O . ARG A 1 384 ? 3.484 -25.25 3.184 1 97.44 384 ARG A O 1
ATOM 2959 N N . ASP A 1 385 ? 3.199 -25.797 5.359 1 96.25 385 ASP A N 1
ATOM 2960 C CA . ASP A 1 385 ? 2.951 -27.203 5.078 1 96.25 385 ASP A CA 1
ATOM 2961 C C . ASP A 1 385 ? 1.5 -27.438 4.66 1 96.25 385 ASP A C 1
ATOM 2963 O O . ASP A 1 385 ? 0.575 -27.016 5.359 1 96.25 385 ASP A O 1
ATOM 2967 N N . MET A 1 386 ? 1.329 -28.047 3.541 1 94.12 386 MET A N 1
ATOM 2968 C CA . MET A 1 386 ? 0.025 -28.438 3.006 1 94.12 386 MET A CA 1
ATOM 2969 C C . MET A 1 386 ? 0.033 -29.875 2.525 1 94.12 386 MET A C 1
ATOM 2971 O O . MET A 1 386 ? 0.402 -30.156 1.383 1 94.12 386 MET A O 1
ATOM 2975 N N . GLY A 1 387 ? -0.565 -30.719 3.289 1 94.56 387 GLY A N 1
ATOM 2976 C CA . GLY A 1 387 ? -0.414 -32.125 2.977 1 94.56 387 GLY A CA 1
ATOM 2977 C C . GLY A 1 387 ? 1.032 -32.594 2.955 1 94.56 387 GLY A C 1
ATOM 2978 O O . GLY A 1 387 ? 1.78 -32.344 3.904 1 94.56 387 GLY A O 1
ATOM 2979 N N . PRO A 1 388 ? 1.361 -33.219 1.835 1 95.12 388 PRO A N 1
ATOM 2980 C CA . PRO A 1 388 ? 2.725 -33.75 1.765 1 95.12 388 PRO A CA 1
ATOM 2981 C C . PRO A 1 388 ? 3.734 -32.719 1.259 1 95.12 388 PRO A C 1
ATOM 2983 O O . PRO A 1 388 ? 4.891 -33.062 0.995 1 95.12 388 PRO A O 1
ATOM 2986 N N . MET A 1 389 ? 3.326 -31.5 1.172 1 96.06 389 MET A N 1
ATOM 2987 C CA . MET A 1 389 ? 4.203 -30.484 0.6 1 96.06 389 MET A CA 1
ATOM 2988 C C . MET A 1 389 ? 4.551 -29.422 1.636 1 96.06 389 MET A C 1
ATOM 2990 O O . MET A 1 389 ? 3.703 -29.031 2.439 1 96.06 389 MET A O 1
ATOM 2994 N N . HIS A 1 390 ? 5.762 -29.078 1.652 1 97.12 390 HIS A N 1
ATOM 2995 C CA . HIS A 1 390 ? 6.145 -27.75 2.156 1 97.12 390 HIS A CA 1
ATOM 2996 C C . HIS A 1 390 ? 6.223 -26.734 1.025 1 97.12 390 HIS A C 1
ATOM 2998 O O . HIS A 1 390 ? 7.035 -26.875 0.109 1 97.12 390 HIS A O 1
ATOM 3004 N N . VAL A 1 391 ? 5.348 -25.734 1.045 1 98.38 391 VAL A N 1
ATOM 3005 C CA . VAL A 1 391 ? 5.281 -24.75 -0.027 1 98.38 391 VAL A CA 1
ATOM 3006 C C . VAL A 1 391 ? 5.902 -23.438 0.441 1 98.38 391 VAL A C 1
ATOM 3008 O O . VAL A 1 391 ? 5.562 -22.922 1.513 1 98.38 391 VAL A O 1
ATOM 3011 N N . ILE A 1 392 ? 6.852 -22.938 -0.33 1 98.88 392 ILE A N 1
ATOM 3012 C CA . ILE A 1 392 ? 7.492 -21.641 -0.092 1 98.88 392 ILE A CA 1
ATOM 3013 C C . ILE A 1 392 ? 7.098 -20.656 -1.189 1 98.88 392 ILE A C 1
ATOM 3015 O O . ILE A 1 392 ? 7.254 -20.953 -2.377 1 98.88 392 ILE A O 1
ATOM 3019 N N . SER A 1 393 ? 6.527 -19.547 -0.819 1 98.88 393 SER A N 1
ATOM 3020 C CA . SER A 1 393 ? 6.215 -18.469 -1.751 1 98.88 393 SER A CA 1
ATOM 3021 C C . SER A 1 393 ? 7.266 -17.359 -1.692 1 98.88 393 SER A C 1
ATOM 3023 O O . SER A 1 393 ? 7.523 -16.797 -0.627 1 98.88 393 SER A O 1
ATOM 3025 N N . ILE A 1 394 ? 7.809 -17.078 -2.855 1 98.38 394 ILE A N 1
ATOM 3026 C CA . ILE A 1 394 ? 8.805 -16.031 -3.02 1 98.38 394 ILE A CA 1
ATOM 3027 C C . ILE A 1 394 ? 8.195 -14.852 -3.775 1 98.38 394 ILE A C 1
ATOM 3029 O O . ILE A 1 394 ? 7.449 -15.047 -4.738 1 98.38 394 ILE A O 1
ATOM 3033 N N . ASN A 1 395 ? 8.516 -13.664 -3.295 1 98.56 395 ASN A N 1
ATOM 3034 C CA . ASN A 1 395 ? 8.141 -12.461 -4.039 1 98.56 395 ASN A CA 1
ATOM 3035 C C . ASN A 1 395 ? 9.195 -12.102 -5.082 1 98.56 395 ASN A C 1
ATOM 3037 O O . ASN A 1 395 ? 10.312 -11.711 -4.734 1 98.56 395 ASN A O 1
ATOM 3041 N N . SER A 1 396 ? 8.812 -12.188 -6.348 1 98.19 396 SER A N 1
ATOM 3042 C CA . SER A 1 396 ? 9.742 -11.906 -7.438 1 98.19 396 SER A CA 1
ATOM 3043 C C . SER A 1 396 ? 10.141 -10.438 -7.465 1 98.19 396 SER A C 1
ATOM 3045 O O . SER A 1 396 ? 11.094 -10.055 -8.156 1 98.19 396 SER A O 1
ATOM 3047 N N . TYR A 1 397 ? 9.516 -9.609 -6.711 1 97.5 397 TYR A N 1
ATOM 3048 C CA . TYR A 1 397 ? 9.727 -8.164 -6.75 1 97.5 397 TYR A CA 1
ATOM 3049 C C . TYR A 1 397 ? 10.227 -7.652 -5.41 1 97.5 397 TYR A C 1
ATOM 3051 O O . TYR A 1 397 ? 9.945 -6.516 -5.027 1 97.5 397 TYR A O 1
ATOM 3059 N N . ALA A 1 398 ? 10.844 -8.461 -4.672 1 97.06 398 ALA A N 1
ATOM 3060 C CA . ALA A 1 398 ? 11.633 -8.164 -3.48 1 97.06 398 ALA A CA 1
ATOM 3061 C C . ALA A 1 398 ? 13.055 -8.688 -3.621 1 97.06 398 ALA A C 1
ATOM 3063 O O . ALA A 1 398 ? 13.32 -9.594 -4.418 1 97.06 398 ALA A O 1
ATOM 3064 N N . GLY A 1 399 ? 13.906 -8.133 -2.842 1 95.5 399 GLY A N 1
ATOM 3065 C CA . GLY A 1 399 ? 15.305 -8.516 -2.938 1 95.5 399 GLY A CA 1
ATOM 3066 C C . GLY A 1 399 ? 15.562 -9.961 -2.549 1 95.5 399 GLY A C 1
ATOM 3067 O O . GLY A 1 399 ? 14.938 -10.477 -1.621 1 95.5 399 GLY A O 1
ATOM 3068 N N . THR A 1 400 ? 16.484 -10.562 -3.262 1 96.38 400 THR A N 1
ATOM 3069 C CA . THR A 1 400 ? 16.859 -11.945 -2.965 1 96.38 400 THR A CA 1
ATOM 3070 C C . THR A 1 400 ? 18.375 -12.086 -2.836 1 96.38 400 THR A C 1
ATOM 3072 O O . THR A 1 400 ? 18.891 -13.203 -2.695 1 96.38 400 THR A O 1
ATOM 3075 N N . ALA A 1 401 ? 19.094 -10.984 -2.984 1 94.88 401 ALA A N 1
ATOM 3076 C CA . ALA A 1 401 ? 20.531 -11.039 -2.744 1 94.88 401 ALA A CA 1
ATOM 3077 C C . ALA A 1 401 ? 20.828 -11.328 -1.276 1 94.88 401 ALA A C 1
ATOM 3079 O O . ALA A 1 401 ? 20.031 -10.992 -0.395 1 94.88 401 ALA A O 1
ATOM 3080 N N . PRO A 1 402 ? 21.984 -11.922 -1.013 1 94.12 402 PRO A N 1
ATOM 3081 C CA . PRO A 1 402 ? 22.344 -12.125 0.391 1 94.12 402 PRO A CA 1
ATOM 3082 C C . PRO A 1 402 ? 22.25 -10.844 1.216 1 94.12 402 PRO A C 1
ATOM 3084 O O . PRO A 1 402 ? 22.688 -9.781 0.758 1 94.12 402 PRO A O 1
ATOM 3087 N N . GLY A 1 403 ? 21.656 -10.938 2.295 1 90.56 403 GLY A N 1
ATOM 3088 C CA . GLY A 1 403 ? 21.516 -9.781 3.166 1 90.56 403 GLY A CA 1
ATOM 3089 C C . GLY A 1 403 ? 20.125 -9.156 3.123 1 90.56 403 GLY A C 1
ATOM 3090 O O . GLY A 1 403 ? 19.766 -8.398 4.016 1 90.56 403 GLY A O 1
ATOM 3091 N N . THR A 1 404 ? 19.406 -9.391 2.111 1 93.5 404 THR A N 1
ATOM 3092 C CA . THR A 1 404 ? 18.047 -8.875 2.043 1 93.5 404 THR A CA 1
ATOM 3093 C C . THR A 1 404 ? 17.125 -9.656 2.982 1 93.5 404 THR A C 1
ATOM 3095 O O . THR A 1 404 ? 17.438 -10.773 3.387 1 93.5 404 THR A O 1
ATOM 3098 N N . SER A 1 405 ? 16.047 -9.078 3.318 1 94.94 405 SER A N 1
ATOM 3099 C CA . SER A 1 405 ? 15.086 -9.695 4.234 1 94.94 405 SER A CA 1
ATOM 3100 C C . SER A 1 405 ? 14.547 -11 3.662 1 94.94 405 SER A C 1
ATOM 3102 O O . SER A 1 405 ? 14.453 -12.008 4.371 1 94.94 405 SER A O 1
ATOM 3104 N N . GLN A 1 406 ? 14.211 -11.062 2.424 1 97.12 406 GLN A N 1
ATOM 3105 C CA . GLN A 1 406 ? 13.648 -12.266 1.829 1 97.12 406 GLN A CA 1
ATOM 3106 C C . GLN A 1 406 ? 14.688 -13.383 1.765 1 97.12 406 GLN A C 1
ATOM 3108 O O . GLN A 1 406 ? 14.375 -14.547 2.039 1 97.12 406 GLN A O 1
ATOM 3113 N N . PHE A 1 407 ? 15.922 -13.039 1.37 1 96.94 407 PHE A N 1
ATOM 3114 C CA . PHE A 1 407 ? 16.984 -14.031 1.318 1 96.94 407 PHE A CA 1
ATOM 3115 C C . PHE A 1 407 ? 17.203 -14.664 2.686 1 96.94 407 PHE A C 1
ATOM 3117 O O . PHE A 1 407 ? 17.312 -15.891 2.797 1 96.94 407 PHE A O 1
ATOM 3124 N N . ARG A 1 408 ? 17.25 -13.859 3.691 1 95.38 408 ARG A N 1
ATOM 3125 C CA . ARG A 1 408 ? 17.5 -14.352 5.047 1 95.38 408 ARG A CA 1
ATOM 3126 C C . ARG A 1 408 ? 16.344 -15.234 5.52 1 95.38 408 ARG A C 1
ATOM 3128 O O . ARG A 1 408 ? 16.578 -16.297 6.094 1 95.38 408 ARG A O 1
ATOM 3135 N N . TRP A 1 409 ? 15.164 -14.742 5.305 1 96.94 409 TRP A N 1
ATOM 3136 C CA . TRP A 1 409 ? 13.984 -15.516 5.695 1 96.94 409 TRP A CA 1
ATOM 3137 C C . TRP A 1 409 ? 13.961 -16.859 4.98 1 96.94 409 TRP A C 1
ATOM 3139 O O . TRP A 1 409 ? 13.719 -17.891 5.602 1 96.94 409 TRP A O 1
ATOM 3149 N N . LEU A 1 410 ? 14.211 -16.859 3.68 1 98.38 410 LEU A N 1
ATOM 3150 C CA . LEU A 1 410 ? 14.219 -18.078 2.885 1 98.38 410 LEU A CA 1
ATOM 3151 C C . LEU A 1 410 ? 15.25 -19.062 3.41 1 98.38 410 LEU A C 1
ATOM 3153 O O . LEU A 1 410 ? 14.961 -20.25 3.547 1 98.38 410 LEU A O 1
ATOM 3157 N N . SER A 1 411 ? 16.422 -18.594 3.654 1 97.44 411 SER A N 1
ATOM 3158 C CA . SER A 1 411 ? 17.5 -19.422 4.188 1 97.44 411 SER A CA 1
ATOM 3159 C C . SER A 1 411 ? 17.078 -20.062 5.508 1 97.44 411 SER A C 1
ATOM 3161 O O . SER A 1 411 ? 17.312 -21.266 5.719 1 97.44 411 SER A O 1
ATOM 3163 N N . GLN A 1 412 ? 16.469 -19.312 6.367 1 96.56 412 GLN A N 1
ATOM 3164 C CA . GLN A 1 412 ? 16.047 -19.828 7.668 1 96.56 412 GLN A CA 1
ATOM 3165 C C . GLN A 1 412 ? 14.93 -20.844 7.516 1 96.56 412 GLN A C 1
ATOM 3167 O O . GLN A 1 412 ? 14.914 -21.875 8.211 1 96.56 412 GLN A O 1
ATOM 3172 N N . ASP A 1 413 ? 14.023 -20.562 6.668 1 98.19 413 ASP A N 1
ATOM 3173 C CA . ASP A 1 413 ? 12.914 -21.469 6.434 1 98.19 413 ASP A CA 1
ATOM 3174 C C . ASP A 1 413 ? 13.414 -22.812 5.91 1 98.19 413 ASP A C 1
ATOM 3176 O O . ASP A 1 413 ? 12.969 -23.875 6.371 1 98.19 413 ASP A O 1
ATOM 3180 N N . LEU A 1 414 ? 14.336 -22.812 4.977 1 98.31 414 LEU A N 1
ATOM 3181 C CA . LEU A 1 414 ? 14.875 -24.016 4.367 1 98.31 414 LEU A CA 1
ATOM 3182 C C . LEU A 1 414 ? 15.711 -24.812 5.371 1 98.31 414 LEU A C 1
ATOM 3184 O O . LEU A 1 414 ? 15.734 -26.047 5.328 1 98.31 414 LEU A O 1
ATOM 3188 N N . GLN A 1 415 ? 16.344 -24.141 6.262 1 97.19 415 GLN A N 1
ATOM 3189 C CA . GLN A 1 415 ? 17.141 -24.797 7.293 1 97.19 415 GLN A CA 1
ATOM 3190 C C . GLN A 1 415 ? 16.25 -25.594 8.242 1 97.19 415 GLN A C 1
ATOM 3192 O O . GLN A 1 415 ? 16.656 -26.625 8.781 1 97.19 415 GLN A O 1
ATOM 3197 N N . LYS A 1 416 ? 15.047 -25.156 8.383 1 96.12 416 LYS A N 1
ATOM 3198 C CA . LYS A 1 416 ? 14.117 -25.797 9.305 1 96.12 416 LYS A CA 1
ATOM 3199 C C . LYS A 1 416 ? 13.305 -26.875 8.602 1 96.12 416 LYS A C 1
ATOM 3201 O O . LYS A 1 416 ? 12.609 -27.656 9.25 1 96.12 416 LYS A O 1
ATOM 3206 N N . TYR A 1 417 ? 13.414 -26.984 7.375 1 95.12 417 TYR A N 1
ATOM 3207 C CA . TYR A 1 417 ? 12.625 -27.906 6.562 1 95.12 417 TYR A CA 1
ATOM 3208 C C . TYR A 1 417 ? 12.977 -29.344 6.871 1 95.12 417 TYR A C 1
ATOM 3210 O O . TYR A 1 417 ? 14.156 -29.688 7.02 1 95.12 417 TYR A O 1
ATOM 3218 N N . SER A 1 418 ? 11.891 -30.141 7.039 1 93.62 418 SER A N 1
ATOM 3219 C CA . SER A 1 418 ? 12.047 -31.578 7.25 1 93.62 418 SER A CA 1
ATOM 3220 C C . SER A 1 418 ? 11.383 -32.375 6.137 1 93.62 418 SER A C 1
ATOM 3222 O O . SER A 1 418 ? 10.156 -32.438 6.066 1 93.62 418 SER A O 1
ATOM 3224 N N . ARG A 1 419 ? 12.141 -33.062 5.379 1 93.12 419 ARG A N 1
ATOM 3225 C CA . ARG A 1 419 ? 11.617 -33.844 4.273 1 93.12 419 ARG A CA 1
ATOM 3226 C C . ARG A 1 419 ? 10.875 -35.094 4.789 1 93.12 419 ARG A C 1
ATOM 3228 O O . ARG A 1 419 ? 10.008 -35.625 4.098 1 93.12 419 ARG A O 1
ATOM 3235 N N . GLU A 1 420 ? 11.164 -35.5 5.984 1 90.62 420 GLU A N 1
ATOM 3236 C CA . GLU A 1 420 ? 10.438 -36.594 6.594 1 90.62 420 GLU A CA 1
ATOM 3237 C C . GLU A 1 420 ? 8.977 -36.25 6.836 1 90.62 420 GLU A C 1
ATOM 3239 O O . GLU A 1 420 ? 8.094 -37.094 6.684 1 90.62 420 GLU A O 1
ATOM 3244 N N . ARG A 1 421 ? 8.773 -35.031 7.102 1 92.12 421 ARG A N 1
ATOM 3245 C CA . ARG A 1 421 ? 7.414 -34.594 7.387 1 92.12 421 ARG A CA 1
ATOM 3246 C C . ARG A 1 421 ? 6.656 -34.281 6.102 1 92.12 421 ARG A C 1
ATOM 3248 O O . ARG A 1 421 ? 5.488 -34.656 5.957 1 92.12 421 ARG A O 1
ATOM 3255 N N . THR A 1 422 ? 7.262 -33.562 5.246 1 95.12 422 THR A N 1
ATOM 3256 C CA . THR A 1 422 ? 6.711 -33.219 3.939 1 95.12 422 THR A CA 1
ATOM 3257 C C . THR A 1 422 ? 7.688 -33.625 2.828 1 95.12 422 THR A C 1
ATOM 3259 O O . THR A 1 422 ? 8.57 -32.844 2.477 1 95.12 422 THR A O 1
ATOM 3262 N N . PRO A 1 423 ? 7.516 -34.75 2.256 1 94.06 423 PRO A N 1
ATOM 3263 C CA . PRO A 1 423 ? 8.5 -35.25 1.307 1 94.06 423 PRO A CA 1
ATOM 3264 C C . PRO A 1 423 ? 8.688 -34.344 0.093 1 94.06 423 PRO A C 1
ATOM 3266 O O . PRO A 1 423 ? 9.719 -34.438 -0.581 1 94.06 423 PRO A O 1
ATOM 3269 N N . TRP A 1 424 ? 7.719 -33.562 -0.222 1 96.19 424 TRP A N 1
ATOM 3270 C CA . TRP A 1 424 ? 7.797 -32.688 -1.405 1 96.19 424 TRP A CA 1
ATOM 3271 C C . TRP A 1 424 ? 8.023 -31.25 -1.014 1 96.19 424 TRP A C 1
ATOM 3273 O O . TRP A 1 424 ? 7.352 -30.719 -0.122 1 96.19 424 TRP A O 1
ATOM 3283 N N . LEU A 1 425 ? 8.984 -30.609 -1.563 1 97.81 425 LEU A N 1
ATOM 3284 C CA . LEU A 1 425 ? 9.305 -29.188 -1.396 1 97.81 425 LEU A CA 1
ATOM 3285 C C . LEU A 1 425 ? 9 -28.422 -2.674 1 97.81 425 LEU A C 1
ATOM 3287 O O . LEU A 1 425 ? 9.594 -28.672 -3.721 1 97.81 425 LEU A O 1
ATOM 3291 N N . VAL A 1 426 ? 8.039 -27.484 -2.58 1 98.56 426 VAL A N 1
ATOM 3292 C CA . VAL A 1 426 ? 7.543 -26.75 -3.738 1 98.56 426 VAL A CA 1
ATOM 3293 C C . VAL A 1 426 ? 7.742 -25.25 -3.523 1 98.56 426 VAL A C 1
ATOM 3295 O O . VAL A 1 426 ? 7.535 -24.734 -2.42 1 98.56 426 VAL A O 1
ATOM 3298 N N . VAL A 1 427 ? 8.203 -24.531 -4.547 1 98.88 427 VAL A N 1
ATOM 3299 C CA . VAL A 1 427 ? 8.375 -23.078 -4.488 1 98.88 427 VAL A CA 1
ATOM 3300 C C . VAL A 1 427 ? 7.395 -22.406 -5.449 1 98.88 427 VAL A C 1
ATOM 3302 O O . VAL A 1 427 ? 7.242 -22.828 -6.594 1 98.88 427 VAL A O 1
ATOM 3305 N N . LEU A 1 428 ? 6.73 -21.453 -4.953 1 98.75 428 LEU A N 1
ATOM 3306 C CA . LEU A 1 428 ? 5.859 -20.578 -5.73 1 98.75 428 LEU A CA 1
ATOM 3307 C C . LEU A 1 428 ? 6.52 -19.219 -5.953 1 98.75 428 LEU A C 1
ATOM 3309 O O . LEU A 1 428 ? 6.941 -18.562 -4.996 1 98.75 428 LEU A O 1
ATOM 3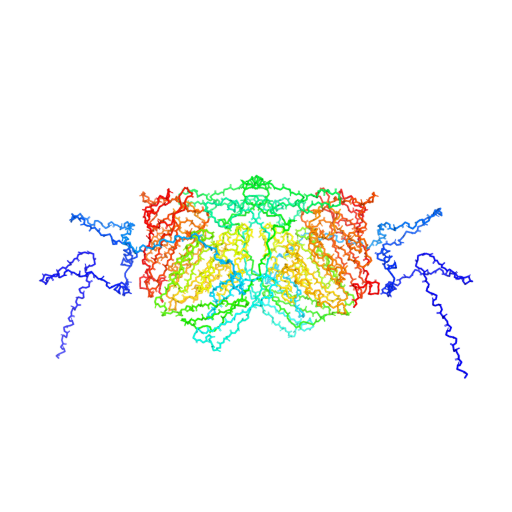313 N N . MET A 1 429 ? 6.66 -18.766 -7.191 1 98.69 429 MET A N 1
ATOM 3314 C CA . MET A 1 429 ? 7.141 -17.422 -7.551 1 98.69 429 MET A CA 1
ATOM 3315 C C . MET A 1 429 ? 6.527 -16.969 -8.867 1 98.69 429 MET A C 1
ATOM 3317 O O . MET A 1 429 ? 6.043 -17.781 -9.656 1 98.69 429 MET A O 1
ATOM 3321 N N . HIS A 1 430 ? 6.555 -15.727 -9.125 1 98.81 430 HIS A N 1
ATOM 3322 C CA . HIS A 1 430 ? 5.812 -15.25 -10.289 1 98.81 430 HIS A CA 1
ATOM 3323 C C . HIS A 1 430 ? 6.691 -15.25 -11.531 1 98.81 430 HIS A C 1
ATOM 3325 O O . HIS A 1 430 ? 6.281 -15.734 -12.586 1 98.81 430 HIS A O 1
ATOM 3331 N N . VAL A 1 431 ? 7.918 -14.727 -11.445 1 98.5 431 VAL A N 1
ATOM 3332 C CA . VAL A 1 431 ? 8.789 -14.602 -12.602 1 98.5 431 VAL A CA 1
ATOM 3333 C C . VAL A 1 431 ? 9.672 -15.852 -12.719 1 98.5 431 VAL A C 1
ATOM 3335 O O . VAL A 1 431 ? 10.406 -16.188 -11.789 1 98.5 431 VAL A O 1
ATOM 3338 N N . PRO A 1 432 ? 9.633 -16.516 -13.828 1 98.31 432 PRO A N 1
ATOM 3339 C CA . PRO A 1 432 ? 10.336 -17.797 -13.938 1 98.31 432 PRO A CA 1
ATOM 3340 C C . PRO A 1 432 ? 11.836 -17.625 -14.148 1 98.31 432 PRO A C 1
ATOM 3342 O O . PRO A 1 432 ? 12.266 -16.719 -14.867 1 98.31 432 PRO A O 1
ATOM 3345 N N . PHE A 1 433 ? 12.633 -18.516 -13.578 1 97.56 433 PHE A N 1
ATOM 3346 C CA . PHE A 1 433 ? 14.07 -18.594 -13.828 1 97.56 433 PHE A CA 1
ATOM 3347 C C . PHE A 1 433 ? 14.344 -19.047 -15.25 1 97.56 433 PHE A C 1
ATOM 3349 O O . PHE A 1 433 ? 15.266 -18.547 -15.906 1 97.56 433 PHE A O 1
ATOM 3356 N N . TYR A 1 434 ? 13.617 -20.031 -15.695 1 96.69 434 TYR A N 1
ATOM 3357 C CA . TYR A 1 434 ? 13.797 -20.625 -17.016 1 96.69 434 TYR A CA 1
ATOM 3358 C C . TYR A 1 434 ? 12.609 -20.297 -17.922 1 96.69 434 TYR A C 1
ATOM 3360 O O . TYR A 1 434 ? 11.477 -20.672 -17.625 1 96.69 434 TYR A O 1
ATOM 3368 N N . ASN A 1 435 ? 12.867 -19.641 -18.922 1 95.25 435 ASN A N 1
ATOM 3369 C CA . ASN A 1 435 ? 11.914 -19.172 -19.922 1 95.25 435 ASN A CA 1
ATOM 3370 C C . ASN A 1 435 ? 12.531 -19.141 -21.312 1 95.25 435 ASN A C 1
ATOM 3372 O O . ASN A 1 435 ? 13.547 -18.484 -21.531 1 95.25 435 ASN A O 1
ATOM 3376 N N . SER A 1 436 ? 11.938 -19.906 -22.203 1 94.5 436 SER A N 1
ATOM 3377 C CA . SER A 1 436 ? 12.477 -19.906 -23.562 1 94.5 436 SER A CA 1
ATOM 3378 C C . SER A 1 436 ? 11.578 -19.141 -24.516 1 94.5 436 SER A C 1
ATOM 3380 O O . SER A 1 436 ? 11.656 -19.312 -25.734 1 94.5 436 SER A O 1
ATOM 3382 N N . ASN A 1 437 ? 10.625 -18.391 -23.984 1 94.56 437 ASN A N 1
ATOM 3383 C CA . ASN A 1 437 ? 9.852 -17.438 -24.766 1 94.56 437 ASN A CA 1
ATOM 3384 C C . ASN A 1 437 ? 10.539 -16.062 -24.828 1 94.56 437 ASN A C 1
ATOM 3386 O O . ASN A 1 437 ? 11.258 -15.688 -23.906 1 94.56 437 ASN A O 1
ATOM 3390 N N . SER A 1 438 ? 10.305 -15.359 -25.953 1 91.62 438 SER A N 1
ATOM 3391 C CA . SER A 1 438 ? 10.891 -14.031 -26.078 1 91.62 438 SER A CA 1
ATOM 3392 C C . SER A 1 438 ? 10.266 -13.062 -25.078 1 91.62 438 SER A C 1
ATOM 3394 O O . SER A 1 438 ? 10.891 -12.078 -24.672 1 91.62 438 SER A O 1
ATOM 3396 N N . GLY A 1 439 ? 9.039 -13.406 -24.734 1 92.81 439 GLY A N 1
ATOM 3397 C CA . GLY A 1 439 ? 8.367 -12.578 -23.734 1 92.81 439 GLY A CA 1
ATOM 3398 C C . GLY A 1 439 ? 9.016 -12.648 -22.359 1 92.81 439 GLY A C 1
ATOM 3399 O O . GLY A 1 439 ? 9.219 -13.742 -21.828 1 92.81 439 GLY A O 1
ATOM 3400 N N . HIS A 1 440 ? 9.414 -11.5 -21.844 1 94.56 440 HIS A N 1
ATOM 3401 C CA . HIS A 1 440 ? 9.953 -11.336 -20.5 1 94.56 440 HIS A CA 1
ATOM 3402 C C . HIS A 1 440 ? 11.266 -12.102 -20.344 1 94.56 440 HIS A C 1
ATOM 3404 O O . HIS A 1 440 ? 11.625 -12.492 -19.234 1 94.56 440 HIS A O 1
ATOM 3410 N N . LEU A 1 441 ? 11.961 -12.297 -21.422 1 93 441 LEU A N 1
ATOM 3411 C CA . LEU A 1 441 ? 13.195 -13.07 -21.406 1 93 441 LEU A CA 1
ATOM 3412 C C . LEU A 1 441 ? 14.234 -12.43 -20.484 1 93 441 LEU A C 1
ATOM 3414 O O . LEU A 1 441 ? 14.5 -11.234 -20.594 1 93 441 LEU A O 1
ATOM 3418 N N . GLY A 1 442 ? 14.727 -13.219 -19.531 1 91.12 442 GLY A N 1
ATOM 3419 C CA . GLY A 1 442 ? 15.844 -12.812 -18.688 1 91.12 442 GLY A CA 1
ATOM 3420 C C . GLY A 1 442 ? 15.422 -12.039 -17.453 1 91.12 442 GLY A C 1
ATOM 3421 O O . GLY A 1 442 ? 16.25 -11.68 -16.625 1 91.12 442 GLY A O 1
ATOM 3422 N N . GLU A 1 443 ? 14.219 -11.836 -17.219 1 93.81 443 GLU A N 1
ATOM 3423 C CA . GLU A 1 443 ? 13.742 -10.93 -16.172 1 93.81 443 GLU A CA 1
ATOM 3424 C C . GLU A 1 443 ? 14.078 -11.453 -14.781 1 93.81 443 GLU A C 1
ATOM 3426 O O . GLU A 1 443 ? 14.219 -10.68 -13.836 1 93.81 443 GLU A O 1
ATOM 3431 N N . ALA A 1 444 ? 14.227 -12.758 -14.625 1 95.12 444 ALA A N 1
ATOM 3432 C CA . ALA A 1 444 ? 14.492 -13.32 -13.305 1 95.12 444 ALA A CA 1
ATOM 3433 C C . ALA A 1 444 ? 15.945 -13.758 -13.18 1 95.12 444 ALA A C 1
ATOM 3435 O O . ALA A 1 444 ? 16.297 -14.484 -12.258 1 95.12 444 ALA A O 1
ATOM 3436 N N . LYS A 1 445 ? 16.812 -13.359 -14.062 1 93.5 445 LYS A N 1
ATOM 3437 C CA . LYS A 1 445 ? 18.188 -13.836 -14.102 1 93.5 445 LYS A CA 1
ATOM 3438 C C . LYS A 1 445 ? 18.906 -13.539 -12.789 1 93.5 445 LYS A C 1
ATOM 3440 O O . LYS A 1 445 ? 19.609 -14.398 -12.25 1 93.5 445 LYS A O 1
ATOM 3445 N N . LEU A 1 446 ? 18.812 -12.328 -12.297 1 93.62 446 LEU A N 1
ATOM 3446 C CA . LEU A 1 446 ? 19.516 -11.961 -11.07 1 93.62 446 LEU A CA 1
ATOM 3447 C C . LEU A 1 446 ? 18.969 -12.75 -9.883 1 93.62 446 LEU A C 1
ATOM 3449 O O . LEU A 1 446 ? 19.734 -13.172 -9.016 1 93.62 446 LEU A O 1
ATOM 3453 N N . GLN A 1 447 ? 17.688 -12.883 -9.797 1 96.81 447 GLN A N 1
ATOM 3454 C CA . GLN A 1 447 ? 17.109 -13.703 -8.742 1 96.81 447 GLN A CA 1
ATOM 3455 C C . GLN A 1 447 ? 17.594 -15.148 -8.828 1 96.81 447 GLN A C 1
ATOM 3457 O O . GLN A 1 447 ? 17.891 -15.773 -7.805 1 96.81 447 GLN A O 1
ATOM 3462 N N . GLN A 1 448 ? 17.625 -15.688 -10.031 1 97.25 448 GLN A N 1
ATOM 3463 C CA . GLN A 1 448 ? 18.156 -17.031 -10.25 1 97.25 448 GLN A CA 1
ATOM 3464 C C . GLN A 1 448 ? 19.594 -17.141 -9.727 1 97.25 448 GLN A C 1
ATOM 3466 O O . GLN A 1 448 ? 19.906 -18.109 -9.016 1 97.25 448 GLN A O 1
ATOM 3471 N N . GLU A 1 449 ? 20.375 -16.172 -10.062 1 95.81 449 GLU A N 1
ATOM 3472 C CA . GLU A 1 449 ? 21.766 -16.188 -9.617 1 95.81 449 GLU A CA 1
ATOM 3473 C C . GLU A 1 449 ? 21.859 -16.125 -8.094 1 95.81 449 GLU A C 1
ATOM 3475 O O . GLU A 1 449 ? 22.781 -16.703 -7.5 1 95.81 449 GLU A O 1
ATOM 3480 N N . ASN A 1 450 ? 20.938 -15.469 -7.504 1 97.38 450 ASN A N 1
ATOM 3481 C CA . ASN A 1 450 ? 20.984 -15.258 -6.062 1 97.38 450 ASN A CA 1
ATOM 3482 C C . ASN A 1 450 ? 20.531 -16.5 -5.301 1 97.38 450 ASN A C 1
ATOM 3484 O O . ASN A 1 450 ? 21.062 -16.797 -4.23 1 97.38 450 ASN A O 1
ATOM 3488 N N . ILE A 1 451 ? 19.484 -17.297 -5.875 1 98.44 451 ILE A N 1
ATOM 3489 C CA . ILE A 1 451 ? 18.891 -18.219 -4.914 1 98.44 451 ILE A CA 1
ATOM 3490 C C . ILE A 1 451 ? 18.766 -19.609 -5.547 1 98.44 451 ILE A C 1
ATOM 3492 O O . ILE A 1 451 ? 18.422 -20.578 -4.867 1 98.44 451 ILE A O 1
ATOM 3496 N N . GLU A 1 452 ? 19.094 -19.828 -6.812 1 98.5 452 GLU A N 1
ATOM 3497 C CA . GLU A 1 452 ? 18.938 -21.141 -7.426 1 98.5 452 GLU A CA 1
ATOM 3498 C C . GLU A 1 452 ? 19.781 -22.203 -6.711 1 98.5 452 GLU A C 1
ATOM 3500 O O . GLU A 1 452 ? 19.328 -23.328 -6.496 1 98.5 452 GLU A O 1
ATOM 3505 N N . ASP A 1 453 ? 21.031 -21.859 -6.406 1 98.5 453 ASP A N 1
ATOM 3506 C CA . ASP A 1 453 ? 21.906 -22.797 -5.715 1 98.5 453 ASP A CA 1
ATOM 3507 C C . ASP A 1 453 ? 21.297 -23.25 -4.387 1 98.5 453 ASP A C 1
ATOM 3509 O O . ASP A 1 453 ? 21.375 -24.422 -4.027 1 98.5 453 ASP A O 1
ATOM 3513 N N . MET A 1 454 ? 20.766 -22.281 -3.689 1 98.44 454 MET A N 1
ATOM 3514 C CA . MET A 1 454 ? 20.141 -22.594 -2.412 1 98.44 454 MET A CA 1
ATOM 3515 C C . MET A 1 454 ? 18.953 -23.531 -2.607 1 98.44 454 MET A C 1
ATOM 3517 O O . MET A 1 454 ? 18.812 -24.5 -1.864 1 98.44 454 MET A O 1
ATOM 3521 N N . LEU A 1 455 ? 18.141 -23.312 -3.582 1 98.75 455 LEU A N 1
ATOM 3522 C CA . LEU A 1 455 ? 16.984 -24.172 -3.846 1 98.75 455 LEU A CA 1
ATOM 3523 C C . LEU A 1 455 ? 17.422 -25.578 -4.215 1 98.75 455 LEU A C 1
ATOM 3525 O O . LEU A 1 455 ? 16.812 -26.562 -3.764 1 98.75 455 LEU A O 1
ATOM 3529 N N . TYR A 1 456 ? 18.438 -25.641 -5.039 1 98.38 456 TYR A N 1
ATOM 3530 C CA . TYR A 1 456 ? 18.984 -26.938 -5.426 1 98.38 456 TYR A CA 1
ATOM 3531 C C . TYR A 1 456 ? 19.531 -27.672 -4.215 1 98.38 456 TYR A C 1
ATOM 3533 O O . TYR A 1 456 ? 19.266 -28.875 -4.031 1 98.38 456 TYR A O 1
ATOM 3541 N N . GLN A 1 457 ? 20.297 -27.031 -3.412 1 97.62 457 GLN A N 1
ATOM 3542 C CA . GLN A 1 457 ? 20.969 -27.625 -2.266 1 97.62 457 GLN A CA 1
ATOM 3543 C C . GLN A 1 457 ? 19.969 -28.219 -1.288 1 97.62 457 GLN A C 1
ATOM 3545 O O . GLN A 1 457 ? 20.219 -29.266 -0.693 1 97.62 457 GLN A O 1
ATOM 3550 N N . TYR A 1 458 ? 18.859 -27.594 -1.151 1 97.81 458 TYR A N 1
ATOM 3551 C CA . TYR A 1 458 ? 17.875 -28.062 -0.188 1 97.81 458 TYR A CA 1
ATOM 3552 C C . TYR A 1 458 ? 16.891 -29.016 -0.846 1 97.81 458 TYR A C 1
ATOM 3554 O O . TYR A 1 458 ? 15.953 -29.5 -0.195 1 97.81 458 TYR A O 1
ATOM 3562 N N . GLY A 1 459 ? 17.031 -29.281 -2.131 1 97.5 459 GLY A N 1
ATOM 3563 C CA . GLY A 1 459 ? 16.281 -30.328 -2.82 1 97.5 459 GLY A CA 1
ATOM 3564 C C . GLY A 1 459 ? 14.875 -29.922 -3.189 1 97.5 459 GLY A C 1
ATOM 3565 O O . GLY A 1 459 ? 13.938 -30.719 -3.09 1 97.5 459 GLY A O 1
ATOM 3566 N N . VAL A 1 460 ? 14.703 -28.641 -3.545 1 98.44 460 VAL A N 1
ATOM 3567 C CA . VAL A 1 460 ? 13.406 -28.234 -4.074 1 98.44 460 VAL A CA 1
ATOM 3568 C C . VAL A 1 460 ? 13.047 -29.094 -5.281 1 98.44 460 VAL A C 1
ATOM 3570 O O . VAL A 1 460 ? 13.883 -29.344 -6.152 1 98.44 460 VAL A O 1
ATOM 3573 N N . ASN A 1 461 ? 11.773 -29.562 -5.301 1 98 461 ASN A N 1
ATOM 3574 C CA . ASN A 1 461 ? 11.367 -30.484 -6.352 1 98 461 ASN A CA 1
ATOM 3575 C C . ASN A 1 461 ? 10.727 -29.75 -7.531 1 98 461 ASN A C 1
ATOM 3577 O O . ASN A 1 461 ? 11 -30.078 -8.688 1 98 461 ASN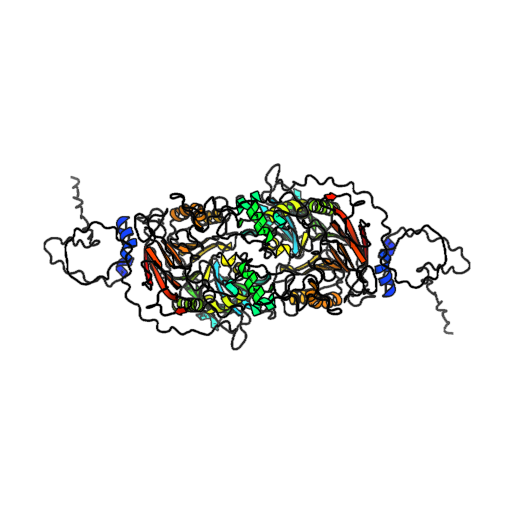 A O 1
ATOM 3581 N N . VAL A 1 462 ? 9.859 -28.844 -7.184 1 98.56 462 VAL A N 1
ATOM 3582 C CA . VAL A 1 462 ? 9.07 -28.172 -8.211 1 98.56 462 VAL A CA 1
ATOM 3583 C C . VAL A 1 462 ? 9.047 -26.656 -7.93 1 98.56 462 VAL A C 1
ATOM 3585 O O . VAL A 1 462 ? 8.953 -26.234 -6.773 1 98.56 462 VAL A O 1
ATOM 3588 N N . VAL A 1 463 ? 9.203 -25.859 -8.938 1 98.88 463 VAL A N 1
ATOM 3589 C CA . VAL A 1 463 ? 8.961 -24.422 -8.906 1 98.88 463 VAL A CA 1
ATOM 3590 C C . VAL A 1 463 ? 7.797 -24.062 -9.828 1 98.88 463 VAL A C 1
ATOM 3592 O O . VAL A 1 463 ? 7.793 -24.453 -11.008 1 98.88 463 VAL A O 1
ATOM 3595 N N . ILE A 1 464 ? 6.832 -23.422 -9.305 1 98.88 464 ILE A N 1
ATOM 3596 C CA . ILE A 1 464 ? 5.664 -23 -10.07 1 98.88 464 ILE A CA 1
ATOM 3597 C C . ILE A 1 464 ? 5.695 -21.484 -10.281 1 98.88 464 ILE A C 1
ATOM 3599 O O . ILE A 1 464 ? 5.816 -20.734 -9.32 1 98.88 464 ILE A O 1
ATOM 3603 N N . SER A 1 465 ? 5.602 -21.062 -11.531 1 98.75 465 SER A N 1
ATOM 3604 C CA . SER A 1 465 ? 5.684 -19.656 -11.883 1 98.75 465 SER A CA 1
ATOM 3605 C C . SER A 1 465 ? 4.59 -19.266 -12.875 1 98.75 465 SER A C 1
ATOM 3607 O O . SER A 1 465 ? 3.793 -20.109 -13.289 1 98.75 465 SER A O 1
ATOM 3609 N N . GLY A 1 466 ? 4.473 -17.969 -13.195 1 98.5 466 GLY A N 1
ATOM 3610 C CA . GLY A 1 466 ? 3.596 -17.391 -14.195 1 98.5 466 GLY A CA 1
ATOM 3611 C C . GLY A 1 466 ? 4.285 -16.328 -15.047 1 98.5 466 GLY A C 1
ATOM 3612 O O . GLY A 1 466 ? 5.363 -16.578 -15.586 1 98.5 466 GLY A O 1
ATOM 3613 N N . HIS A 1 467 ? 3.68 -15.234 -15.242 1 98.25 467 HIS A N 1
ATOM 3614 C CA . HIS A 1 467 ? 4.281 -14.023 -15.797 1 98.25 467 HIS A CA 1
ATOM 3615 C C . HIS A 1 467 ? 4.414 -14.125 -17.312 1 98.25 467 HIS A C 1
ATOM 3617 O O . HIS A 1 467 ? 4.102 -13.172 -18.031 1 98.25 467 HIS A O 1
ATOM 3623 N N . VAL A 1 468 ? 5.039 -15.188 -17.812 1 98 468 VAL A N 1
ATOM 3624 C CA . VAL A 1 468 ? 5.086 -15.445 -19.25 1 98 468 VAL A CA 1
ATOM 3625 C C . VAL A 1 468 ? 3.768 -16.062 -19.703 1 98 468 VAL A C 1
ATOM 3627 O O . VAL A 1 468 ? 3.406 -17.156 -19.266 1 98 468 VAL A O 1
ATOM 3630 N N . HIS A 1 469 ? 3.062 -15.391 -20.609 1 96.25 469 HIS A N 1
ATOM 3631 C CA . HIS A 1 469 ? 1.698 -15.773 -20.953 1 96.25 469 HIS A CA 1
ATOM 3632 C C . HIS A 1 469 ? 1.688 -16.953 -21.906 1 96.25 469 HIS A C 1
ATOM 3634 O O . HIS A 1 469 ? 1.122 -16.875 -23 1 96.25 469 HIS A O 1
ATOM 3640 N N . SER A 1 470 ? 2.23 -18 -21.469 1 95.62 470 SER A N 1
ATOM 3641 C CA . SER A 1 470 ? 2.33 -19.297 -22.125 1 95.62 470 SER A CA 1
ATOM 3642 C C . SER A 1 470 ? 2.664 -20.406 -21.141 1 95.62 470 SER A C 1
ATOM 3644 O O . SER A 1 470 ? 2.873 -20.141 -19.953 1 95.62 470 SER A O 1
ATOM 3646 N N . TYR A 1 471 ? 2.59 -21.641 -21.656 1 96.75 471 TYR A N 1
ATOM 3647 C CA . TYR A 1 471 ? 2.92 -22.781 -20.812 1 96.75 471 TYR A CA 1
ATOM 3648 C C . TYR A 1 471 ? 4.266 -23.391 -21.203 1 96.75 471 TYR A C 1
ATOM 3650 O O . TYR A 1 471 ? 4.555 -23.562 -22.391 1 96.75 471 TYR A O 1
ATOM 3658 N N . GLU A 1 472 ? 5.137 -23.609 -20.203 1 97.56 472 GLU A N 1
ATOM 3659 C CA . GLU A 1 472 ? 6.402 -24.312 -20.422 1 97.56 472 GLU A CA 1
ATOM 3660 C C . GLU A 1 472 ? 6.789 -25.141 -19.203 1 97.56 472 GLU A C 1
ATOM 3662 O O . GLU A 1 472 ? 6.73 -24.672 -18.062 1 97.56 472 GLU A O 1
ATOM 3667 N N . ARG A 1 473 ? 7.094 -26.406 -19.391 1 98.38 473 ARG A N 1
ATOM 3668 C CA . ARG A 1 473 ? 7.652 -27.297 -18.359 1 98.38 473 ARG A CA 1
ATOM 3669 C C . ARG A 1 473 ? 9.094 -27.672 -18.703 1 98.38 473 ARG A C 1
ATOM 3671 O O . ARG A 1 473 ? 9.406 -27.969 -19.859 1 98.38 473 ARG A O 1
ATOM 3678 N N . THR A 1 474 ? 9.922 -27.688 -17.688 1 98 474 THR A N 1
ATOM 3679 C CA . THR A 1 474 ? 11.297 -28.156 -17.891 1 98 474 THR A CA 1
ATOM 3680 C C . THR A 1 474 ? 11.43 -29.625 -17.484 1 98 474 THR A C 1
ATOM 3682 O O . THR A 1 474 ? 10.609 -30.141 -16.734 1 98 474 THR A O 1
ATOM 3685 N N . PHE A 1 475 ? 12.445 -30.219 -18.047 1 95.19 475 PHE A N 1
ATOM 3686 C CA . PHE A 1 475 ? 13.031 -31.359 -17.359 1 95.19 475 PHE A CA 1
ATOM 3687 C C . PHE A 1 475 ? 13.641 -30.938 -16.031 1 95.19 475 PHE A C 1
ATOM 3689 O O . PHE A 1 475 ? 13.773 -29.734 -15.758 1 95.19 475 PHE A O 1
ATOM 3696 N N . PRO A 1 476 ? 13.945 -31.953 -15.078 1 96.56 476 PRO A N 1
ATOM 3697 C CA . PRO A 1 476 ? 14.758 -31.5 -13.938 1 96.56 476 PRO A CA 1
ATOM 3698 C C . PRO A 1 476 ? 16 -30.734 -14.367 1 96.56 476 PRO A C 1
ATOM 3700 O O . PRO A 1 476 ? 16.781 -31.219 -15.195 1 96.56 476 PRO A O 1
ATOM 3703 N N . THR A 1 477 ? 16.109 -29.5 -13.875 1 97.31 477 THR A N 1
ATOM 3704 C CA . THR A 1 477 ? 17.078 -28.562 -14.422 1 97.31 477 THR A CA 1
ATOM 3705 C C . THR A 1 477 ? 17.844 -27.859 -13.305 1 97.31 477 THR A C 1
ATOM 3707 O O . THR A 1 477 ? 17.266 -27.531 -12.266 1 97.31 477 THR A O 1
ATOM 3710 N N . TYR A 1 478 ? 19.094 -27.641 -13.461 1 97 478 TYR A N 1
ATOM 3711 C CA . TYR A 1 478 ? 20 -26.891 -12.594 1 97 478 TYR A CA 1
ATOM 3712 C C . TYR A 1 478 ? 21.141 -26.297 -13.383 1 97 478 TYR A C 1
ATOM 3714 O O . TYR A 1 478 ? 21.781 -26.984 -14.188 1 97 478 TYR A O 1
ATOM 3722 N N . HIS A 1 479 ? 21.328 -25.016 -13.234 1 95.31 479 HIS A N 1
ATOM 3723 C CA . HIS A 1 479 ? 22.391 -24.281 -13.914 1 95.31 479 HIS A CA 1
ATOM 3724 C C . HIS A 1 479 ? 22.281 -24.438 -15.43 1 95.31 479 HIS A C 1
ATOM 3726 O O . HIS A 1 479 ? 23.266 -24.75 -16.094 1 95.31 479 HIS A O 1
ATOM 3732 N N . ASN A 1 480 ? 21.078 -24.359 -15.93 1 91.62 480 ASN A N 1
ATOM 3733 C CA . ASN A 1 480 ? 20.75 -24.266 -17.344 1 91.62 480 ASN A CA 1
ATOM 3734 C C . ASN A 1 480 ? 20.984 -25.594 -18.062 1 91.62 480 ASN A C 1
ATOM 3736 O O . ASN A 1 480 ? 21.109 -25.625 -19.297 1 91.62 480 ASN A O 1
ATOM 3740 N N . LYS A 1 481 ? 21.062 -26.625 -17.297 1 93.12 481 LYS A N 1
ATOM 3741 C CA . LYS A 1 481 ? 21.219 -27.969 -17.844 1 93.12 481 LYS A CA 1
ATOM 3742 C C . LYS A 1 481 ? 20.281 -28.969 -17.156 1 93.12 481 LYS A C 1
ATOM 3744 O O . LYS A 1 481 ? 19.906 -28.781 -16 1 93.12 481 LYS A O 1
ATOM 3749 N N . THR A 1 482 ? 19.906 -29.922 -17.953 1 94.56 482 THR A N 1
ATOM 3750 C CA . THR A 1 482 ? 19.172 -31 -17.312 1 94.56 482 THR A CA 1
ATOM 3751 C C . THR A 1 482 ? 20.016 -31.672 -16.234 1 94.56 482 THR A C 1
ATOM 3753 O O . THR A 1 482 ? 21.219 -31.875 -16.422 1 94.56 482 THR A O 1
ATOM 3756 N N . HIS A 1 483 ? 19.453 -31.938 -15.117 1 94 483 HIS A N 1
ATOM 3757 C CA . HIS A 1 483 ? 20.109 -32.594 -13.977 1 94 483 HIS A CA 1
ATOM 3758 C C . HIS A 1 483 ? 19.125 -33.5 -13.242 1 94 483 HIS A C 1
ATOM 3760 O O . HIS A 1 483 ? 18.094 -33.031 -12.758 1 94 483 HIS A O 1
ATOM 3766 N N . PRO A 1 484 ? 19.406 -34.812 -13.117 1 90.25 484 PRO A N 1
ATOM 3767 C CA . PRO A 1 484 ? 18.438 -35.75 -12.547 1 90.25 484 PRO A CA 1
ATOM 3768 C C . PRO A 1 484 ? 17.984 -35.344 -11.148 1 90.25 484 PRO A C 1
ATOM 3770 O O . PRO A 1 484 ? 16.875 -35.688 -10.734 1 90.25 484 PRO A O 1
ATOM 3773 N N . CYS A 1 485 ? 18.828 -34.594 -10.445 1 94.44 485 CYS A N 1
ATOM 3774 C CA . CYS A 1 485 ? 18.484 -34.188 -9.094 1 94.44 485 CYS A CA 1
ATOM 3775 C C . CYS A 1 485 ? 18.062 -32.719 -9.07 1 94.44 485 CYS A C 1
ATOM 3777 O O . CYS A 1 485 ? 18 -32.094 -8.008 1 94.44 485 CYS A O 1
ATOM 3779 N N . GLY A 1 486 ? 17.844 -32.094 -10.258 1 97 486 GLY A N 1
ATOM 3780 C CA . GLY A 1 486 ? 17.453 -30.719 -10.359 1 97 486 GLY A CA 1
ATOM 3781 C C . GLY A 1 486 ? 15.977 -30.484 -10.07 1 97 486 GLY A C 1
ATOM 3782 O O . GLY A 1 486 ? 15.289 -31.391 -9.594 1 97 486 GLY A O 1
ATOM 3783 N N . LEU A 1 487 ? 15.555 -29.312 -10.203 1 97.81 487 LEU A N 1
ATOM 3784 C CA . LEU A 1 487 ? 14.172 -28.906 -10 1 97.81 487 LEU A CA 1
ATOM 3785 C C . LEU A 1 487 ? 13.391 -28.984 -11.305 1 97.81 487 LEU A C 1
ATOM 3787 O O . LEU A 1 487 ? 13.945 -28.75 -12.383 1 97.81 487 LEU A O 1
ATOM 3791 N N . THR A 1 488 ? 12.141 -29.344 -11.25 1 98.38 488 THR A N 1
ATOM 3792 C CA . THR A 1 488 ? 11.227 -29.156 -12.375 1 98.38 488 THR A CA 1
ATOM 3793 C C . THR A 1 488 ? 10.523 -27.812 -12.281 1 98.38 488 THR A C 1
ATOM 3795 O O . THR A 1 488 ? 9.93 -27.484 -11.258 1 98.38 488 THR A O 1
ATOM 3798 N N . TYR A 1 489 ? 10.609 -27.031 -13.344 1 98.62 489 TYR A N 1
ATOM 3799 C CA . TYR A 1 489 ? 9.961 -25.719 -13.406 1 98.62 489 TYR A CA 1
ATOM 3800 C C . TYR A 1 489 ? 8.688 -25.797 -14.242 1 98.62 489 TYR A C 1
ATOM 3802 O O . TYR A 1 489 ? 8.711 -26.266 -15.375 1 98.62 489 TYR A O 1
ATOM 3810 N N . LEU A 1 490 ? 7.594 -25.406 -13.641 1 98.62 490 LEU A N 1
ATOM 3811 C CA . LEU A 1 490 ? 6.297 -25.281 -14.297 1 98.62 490 LEU A CA 1
ATOM 3812 C C . LEU A 1 490 ? 5.926 -23.812 -14.492 1 98.62 490 LEU A C 1
ATOM 3814 O O . LEU A 1 490 ? 5.488 -23.156 -13.547 1 98.62 490 LEU A O 1
ATOM 3818 N N . ASN A 1 491 ? 6.074 -23.281 -15.656 1 97.94 491 ASN A N 1
ATOM 3819 C CA . ASN A 1 491 ? 5.66 -21.938 -16 1 97.94 491 ASN A CA 1
ATOM 3820 C C . ASN A 1 491 ? 4.238 -21.906 -16.547 1 97.94 491 ASN A C 1
ATOM 3822 O O . ASN A 1 491 ? 4 -22.297 -17.688 1 97.94 491 ASN A O 1
ATOM 3826 N N . MET A 1 492 ? 3.346 -21.297 -15.773 1 96.56 492 MET A N 1
ATOM 3827 C CA . MET A 1 492 ? 1.923 -21.422 -16.078 1 96.56 492 MET A CA 1
ATOM 3828 C C . MET A 1 492 ? 1.28 -20.047 -16.219 1 96.56 492 MET A C 1
ATOM 3830 O O . MET A 1 492 ? 0.246 -19.766 -15.602 1 96.56 492 MET A O 1
ATOM 3834 N N . GLY A 1 493 ? 1.783 -19.156 -17.016 1 97.25 493 GLY A N 1
ATOM 3835 C CA . GLY A 1 493 ? 1.242 -17.812 -17.141 1 97.25 493 GLY A CA 1
ATOM 3836 C C . GLY A 1 493 ? 0.059 -17.734 -18.094 1 97.25 493 GLY A C 1
ATOM 3837 O O . GLY A 1 493 ? -0.056 -16.781 -18.875 1 97.25 493 GLY A O 1
ATOM 3838 N N . ASP A 1 494 ? -0.92 -18.656 -18.047 1 95.31 494 ASP A N 1
ATOM 3839 C CA . ASP A 1 494 ? -1.86 -18.812 -19.156 1 95.31 494 ASP A CA 1
ATOM 3840 C C . ASP A 1 494 ? -3.262 -19.141 -18.641 1 95.31 494 ASP A C 1
ATOM 3842 O O . ASP A 1 494 ? -4.051 -19.781 -19.328 1 95.31 494 ASP A O 1
ATOM 3846 N N . ALA A 1 495 ? -3.619 -18.703 -17.469 1 96.81 495 ALA A N 1
ATOM 3847 C CA . ALA A 1 495 ? -4.879 -19.172 -16.891 1 96.81 495 ALA A CA 1
ATOM 3848 C C . ALA A 1 495 ? -6.043 -18.297 -17.359 1 96.81 495 ALA A C 1
ATOM 3850 O O . ALA A 1 495 ? -7.203 -18.594 -17.062 1 96.81 495 ALA A O 1
ATOM 3851 N N . GLY A 1 496 ? -5.793 -17.141 -18.047 1 92.62 496 GLY A N 1
ATOM 3852 C CA . GLY A 1 496 ? -6.945 -16.422 -18.562 1 92.62 496 GLY A CA 1
ATOM 3853 C C . GLY A 1 496 ? -6.719 -14.93 -18.703 1 92.62 496 GLY A C 1
ATOM 3854 O O . GLY A 1 496 ? -7.672 -14.164 -18.859 1 92.62 496 GLY A O 1
ATOM 3855 N N . ASN A 1 497 ? -5.562 -14.398 -18.578 1 89.81 497 ASN A N 1
ATOM 3856 C CA . ASN A 1 497 ? -5.246 -12.977 -18.578 1 89.81 497 ASN A CA 1
ATOM 3857 C C . ASN A 1 497 ? -5.781 -12.281 -19.828 1 89.81 497 ASN A C 1
ATOM 3859 O O . ASN A 1 497 ? -6.027 -12.922 -20.844 1 89.81 497 ASN A O 1
ATOM 3863 N N . ARG A 1 498 ? -5.938 -11.047 -19.781 1 89.44 498 ARG A N 1
ATOM 3864 C CA . ARG A 1 498 ? -6.57 -10.273 -20.844 1 89.44 498 ARG A CA 1
ATOM 3865 C C . ARG A 1 498 ? -5.547 -9.859 -21.906 1 89.44 498 ARG A C 1
ATOM 3867 O O . ARG A 1 498 ? -5.91 -9.297 -22.938 1 89.44 498 ARG A O 1
ATOM 3874 N N . GLU A 1 499 ? -4.293 -10.102 -21.703 1 90.56 499 GLU A N 1
ATOM 3875 C CA . GLU A 1 499 ? -3.24 -9.594 -22.578 1 90.56 499 GLU A CA 1
ATOM 3876 C C . GLU A 1 499 ? -2.936 -10.578 -23.703 1 90.56 499 GLU A C 1
ATOM 3878 O O . GLU A 1 499 ? -2.26 -10.234 -24.672 1 90.56 499 GLU A O 1
ATOM 3883 N N . GLY A 1 500 ? -3.459 -11.828 -23.641 1 87.56 500 GLY A N 1
ATOM 3884 C CA . GLY A 1 500 ? -3.254 -12.82 -24.672 1 87.56 500 GLY A CA 1
ATOM 3885 C C . GLY A 1 500 ? -1.984 -13.633 -24.484 1 87.56 500 GLY A C 1
ATOM 3886 O O . GLY A 1 500 ? -1.149 -13.297 -23.641 1 87.56 500 GLY A O 1
ATOM 3887 N N . PRO A 1 501 ? -1.847 -14.68 -25.266 1 90.88 501 PRO A N 1
ATOM 3888 C CA . PRO A 1 501 ? -0.697 -15.578 -25.109 1 90.88 501 PRO A CA 1
ATOM 3889 C C . PRO A 1 501 ? 0.532 -15.086 -25.875 1 90.88 501 PRO A C 1
ATOM 3891 O O . PRO A 1 501 ? 0.4 -14.383 -26.891 1 90.88 501 PRO A O 1
ATOM 3894 N N . TYR A 1 502 ? 1.696 -15.453 -25.375 1 92.69 502 TYR A N 1
ATOM 3895 C CA . TYR A 1 502 ? 2.955 -15.242 -26.078 1 92.69 502 TYR A CA 1
ATOM 3896 C C . TYR A 1 502 ? 3.295 -16.438 -26.969 1 92.69 502 TYR A C 1
ATOM 3898 O O . TYR A 1 502 ? 3.055 -17.578 -26.578 1 92.69 502 TYR A O 1
ATOM 3906 N N . MET A 1 503 ? 3.865 -16.203 -28.219 1 90.62 503 MET A N 1
ATOM 3907 C CA . MET A 1 503 ? 3.924 -17.266 -29.219 1 90.62 503 MET A CA 1
ATOM 3908 C C . MET A 1 503 ? 5.34 -17.422 -29.766 1 90.62 503 MET A C 1
ATOM 3910 O O . MET A 1 503 ? 5.625 -18.359 -30.5 1 90.62 503 MET A O 1
ATOM 3914 N N . ASP A 1 504 ? 6.199 -16.484 -29.422 1 91.62 504 ASP A N 1
ATOM 3915 C CA . ASP A 1 504 ? 7.535 -16.5 -30 1 91.62 504 ASP A CA 1
ATOM 3916 C C . ASP A 1 504 ? 8.523 -17.25 -29.109 1 91.62 504 ASP A C 1
ATOM 3918 O O . ASP A 1 504 ? 9.078 -16.688 -28.172 1 91.62 504 ASP A O 1
ATOM 3922 N N . TRP A 1 505 ? 8.812 -18.5 -29.469 1 93.81 505 TRP A N 1
ATOM 3923 C CA . TRP A 1 505 ? 9.711 -19.359 -28.703 1 93.81 505 TRP A CA 1
ATOM 3924 C C . TRP A 1 505 ? 11.109 -19.359 -29.297 1 93.81 505 TRP A C 1
ATOM 3926 O O . TRP A 1 505 ? 11.273 -19.344 -30.531 1 93.81 505 TRP A O 1
ATOM 3936 N N . LEU A 1 506 ? 12.102 -19.375 -28.438 1 89.75 506 LEU A N 1
ATOM 3937 C CA . LEU A 1 506 ? 13.5 -19.406 -28.859 1 89.75 506 LEU A CA 1
ATOM 3938 C C . LEU A 1 506 ? 13.922 -20.812 -29.234 1 89.75 506 LEU A C 1
ATOM 3940 O O . LEU A 1 506 ? 13.484 -21.781 -28.609 1 89.75 506 LEU A O 1
ATOM 3944 N N . PRO A 1 507 ? 14.867 -20.859 -30.203 1 86.75 507 PRO A N 1
ATOM 3945 C CA . PRO A 1 507 ? 15.438 -22.172 -30.516 1 86.75 507 PRO A CA 1
ATOM 3946 C C . PRO A 1 507 ? 16.484 -22.625 -29.5 1 86.75 507 PRO A C 1
ATOM 3948 O O . PRO A 1 507 ? 16.875 -21.844 -28.625 1 86.75 507 PRO A O 1
ATOM 3951 N N . GLY A 1 508 ? 16.812 -23.891 -29.531 1 83.62 508 GLY A N 1
ATOM 3952 C CA . GLY A 1 508 ? 17.922 -24.406 -28.734 1 83.62 508 GLY A CA 1
ATOM 3953 C C . GLY A 1 508 ? 19.281 -24.141 -29.344 1 83.62 508 GLY A C 1
ATOM 3954 O O . GLY A 1 508 ? 19.406 -23.344 -30.281 1 83.62 508 GLY A O 1
ATOM 3955 N N . GLN A 1 509 ? 20.328 -24.672 -28.625 1 74.12 509 GLN A N 1
ATOM 3956 C CA . GLN A 1 509 ? 21.688 -24.547 -29.125 1 74.12 509 GLN A CA 1
ATOM 3957 C C . GLN A 1 509 ? 21.953 -25.562 -30.234 1 74.12 509 GLN A C 1
ATOM 3959 O O . GLN A 1 509 ? 21.297 -26.609 -30.297 1 74.12 509 GLN A O 1
ATOM 3964 N N . LYS A 1 510 ? 22.875 -25.234 -31.141 1 76.38 510 LYS A N 1
ATOM 3965 C CA . LYS A 1 510 ? 23.422 -26.125 -32.156 1 76.38 510 LYS A CA 1
ATOM 3966 C C . LYS A 1 510 ? 22.312 -26.672 -33.062 1 76.38 510 LYS A C 1
ATOM 3968 O O . LYS A 1 510 ? 22.25 -27.891 -33.281 1 76.38 510 LYS A O 1
ATOM 3973 N N . GLY A 1 511 ? 21.359 -25.844 -33.312 1 73.19 511 GLY A N 1
ATOM 3974 C CA . GLY A 1 511 ? 20.344 -26.203 -34.281 1 73.19 511 GLY A CA 1
ATOM 3975 C C . GLY A 1 511 ? 19.141 -26.891 -33.656 1 73.19 511 GLY A C 1
ATOM 3976 O O . GLY A 1 511 ? 18.172 -27.203 -34.344 1 73.19 511 GLY A O 1
ATOM 3977 N N . ALA A 1 512 ? 19.172 -27.094 -32.406 1 72.88 512 ALA A N 1
ATOM 3978 C CA . ALA A 1 512 ? 18.031 -27.688 -31.703 1 72.88 512 ALA A CA 1
ATOM 3979 C C . ALA A 1 512 ? 16.828 -26.75 -31.703 1 72.88 512 ALA A C 1
ATOM 3981 O O . ALA A 1 512 ? 17 -25.531 -31.766 1 72.88 512 ALA A O 1
ATOM 3982 N N . SER A 1 513 ? 15.656 -27.312 -31.688 1 79.56 513 SER A N 1
ATOM 3983 C CA . SER A 1 513 ? 14.422 -26.547 -31.766 1 79.56 513 SER A CA 1
ATOM 3984 C C . SER A 1 513 ? 14.102 -25.875 -30.438 1 79.56 513 SER A C 1
ATOM 3986 O O . SER A 1 513 ? 13.391 -24.859 -30.406 1 79.56 513 SER A O 1
ATOM 3988 N N . SER A 1 514 ? 14.539 -26.453 -29.406 1 88.19 514 SER A N 1
ATOM 3989 C CA . SER A 1 514 ? 14.312 -25.891 -28.078 1 88.19 514 SER A CA 1
ATOM 3990 C C . SER A 1 514 ? 15.523 -26.094 -27.188 1 88.19 514 SER A C 1
ATOM 3992 O O . SER A 1 514 ? 16.375 -26.938 -27.469 1 88.19 514 SER A O 1
ATOM 3994 N N . PRO A 1 515 ? 15.648 -25.25 -26.188 1 90.69 515 PRO A N 1
ATOM 3995 C CA . PRO A 1 515 ? 16.719 -25.5 -25.219 1 90.69 515 PRO A CA 1
ATOM 3996 C C . PRO A 1 515 ? 16.641 -26.891 -24.609 1 90.69 515 PRO A C 1
ATOM 3998 O O . PRO A 1 515 ? 15.539 -27.422 -24.406 1 90.69 515 PRO A O 1
ATOM 4001 N N . GLU A 1 516 ? 17.781 -27.469 -24.172 1 89.62 516 GLU A N 1
ATOM 4002 C CA . GLU A 1 516 ? 17.875 -28.828 -23.688 1 89.62 516 GLU A CA 1
ATOM 4003 C C . GLU A 1 516 ? 17 -29.031 -22.438 1 89.62 516 GLU A C 1
ATOM 4005 O O . GLU A 1 516 ? 16.453 -30.109 -22.234 1 89.62 516 GLU A O 1
ATOM 4010 N N . TRP A 1 517 ? 16.828 -27.969 -21.688 1 94.81 517 TRP A N 1
ATOM 4011 C CA . TRP A 1 517 ? 16.109 -28.094 -20.422 1 94.81 517 TRP A CA 1
ATOM 4012 C C . TRP A 1 517 ? 14.609 -27.984 -20.641 1 94.81 517 TRP A C 1
ATOM 4014 O O . TRP A 1 517 ? 13.828 -28.297 -19.734 1 94.81 517 TRP A O 1
ATOM 4024 N N . SER A 1 518 ? 14.125 -27.516 -21.75 1 95.62 518 SER A N 1
ATOM 4025 C CA . SER A 1 518 ? 12.695 -27.344 -22.016 1 95.62 518 SER A CA 1
ATOM 4026 C C . SER A 1 518 ? 12.055 -28.656 -22.453 1 95.62 518 SER A C 1
ATOM 4028 O O . SER A 1 518 ? 12.422 -29.25 -23.469 1 95.62 518 SER A O 1
ATOM 4030 N N . ALA A 1 519 ? 11.047 -29.141 -21.719 1 95.75 519 ALA A N 1
ATOM 4031 C CA . ALA A 1 519 ? 10.43 -30.438 -21.969 1 95.75 519 ALA A CA 1
ATOM 4032 C C . ALA A 1 519 ? 9.156 -30.297 -22.797 1 95.75 519 ALA A C 1
ATOM 4034 O O . ALA A 1 519 ? 8.828 -31.172 -23.609 1 95.75 519 ALA A O 1
ATOM 4035 N N . PHE A 1 520 ? 8.367 -29.281 -22.562 1 95.06 520 PHE A N 1
ATOM 4036 C CA . PHE A 1 520 ? 7.09 -29.031 -23.219 1 95.06 520 PHE A CA 1
ATOM 4037 C C . PHE A 1 520 ? 6.777 -27.531 -23.219 1 95.06 520 PHE A C 1
ATOM 4039 O O . PHE A 1 520 ? 7.012 -26.844 -22.219 1 95.06 520 PHE A O 1
ATOM 4046 N N . ARG A 1 521 ? 6.312 -27.016 -24.297 1 94.62 521 ARG A N 1
ATOM 4047 C CA . ARG A 1 521 ? 5.953 -25.609 -24.344 1 94.62 521 ARG A CA 1
ATOM 4048 C C . ARG A 1 521 ? 4.805 -25.375 -25.328 1 94.62 521 ARG A C 1
ATOM 4050 O O . ARG A 1 521 ? 4.715 -26.047 -26.359 1 94.62 521 ARG A O 1
ATOM 4057 N N . GLU A 1 522 ? 3.852 -24.516 -24.953 1 92.5 522 GLU A N 1
ATOM 4058 C CA . GLU A 1 522 ? 2.637 -24.25 -25.719 1 92.5 522 GLU A CA 1
ATOM 4059 C C . GLU A 1 522 ? 2.141 -22.828 -25.469 1 92.5 522 GLU A C 1
ATOM 4061 O O . GLU A 1 522 ? 2.08 -22.375 -24.312 1 92.5 522 GLU A O 1
ATOM 4066 N N . GLY A 1 523 ? 1.771 -22.094 -26.578 1 93.06 523 GLY A N 1
ATOM 4067 C CA . GLY A 1 523 ? 1.266 -20.734 -26.469 1 93.06 523 GLY A CA 1
ATOM 4068 C C . GLY A 1 523 ? -0.249 -20.656 -26.5 1 93.06 523 GLY A C 1
ATOM 4069 O O . GLY A 1 523 ? -0.829 -20.094 -27.422 1 93.06 523 GLY A O 1
ATOM 4070 N N . SER A 1 524 ? -0.983 -21.25 -25.516 1 92.69 524 SER A N 1
ATOM 4071 C CA . SER A 1 524 ? -2.432 -21.25 -25.344 1 92.69 524 SER A CA 1
ATOM 4072 C C . SER A 1 524 ? -2.816 -21.062 -23.875 1 92.69 524 SER A C 1
ATOM 4074 O O . SER A 1 524 ? -1.948 -20.875 -23.016 1 92.69 524 SER A O 1
ATOM 4076 N N . PHE A 1 525 ? -4.137 -21.031 -23.609 1 93.94 525 PHE A N 1
ATOM 4077 C CA . PHE A 1 525 ? -4.625 -20.922 -22.234 1 93.94 525 PHE A CA 1
ATOM 4078 C C . PHE A 1 525 ? -4.902 -22.297 -21.656 1 93.94 525 PHE A C 1
ATOM 4080 O O . PHE A 1 525 ? -5.34 -23.203 -22.375 1 93.94 525 PHE A O 1
ATOM 4087 N N . GLY A 1 526 ? -4.613 -22.438 -20.422 1 95.31 526 GLY A N 1
ATOM 4088 C CA . GLY A 1 526 ? -4.855 -23.703 -19.75 1 95.31 526 GLY A CA 1
ATOM 4089 C C . GLY A 1 526 ? -4.633 -23.641 -18.25 1 95.31 526 GLY A C 1
ATOM 4090 O O . GLY A 1 526 ? -4.473 -22.562 -17.688 1 95.31 526 GLY A O 1
ATOM 4091 N N . PHE A 1 527 ? -4.754 -24.719 -17.516 1 96.38 527 PHE A N 1
ATOM 4092 C CA . PHE A 1 527 ? -4.496 -24.859 -16.078 1 96.38 527 PHE A CA 1
ATOM 4093 C C . PHE A 1 527 ? -3.914 -26.234 -15.766 1 96.38 527 PHE A C 1
ATOM 4095 O O . PHE A 1 527 ? -3.957 -27.141 -16.594 1 96.38 527 PHE A O 1
ATOM 4102 N N . GLY A 1 528 ? -3.275 -26.297 -14.641 1 97.12 528 GLY A N 1
ATOM 4103 C CA . GLY A 1 528 ? -2.547 -27.5 -14.281 1 97.12 528 GLY A CA 1
ATOM 4104 C C . GLY A 1 528 ? -3.115 -28.188 -13.055 1 97.12 528 GLY A C 1
ATOM 4105 O O . GLY A 1 528 ? -3.906 -27.609 -12.312 1 97.12 528 GLY A O 1
ATOM 4106 N N . SER A 1 529 ? -2.729 -29.469 -12.898 1 96.62 529 SER A N 1
ATOM 4107 C CA . SER A 1 529 ? -3.037 -30.281 -11.727 1 96.62 529 SER A CA 1
ATOM 4108 C C . SER A 1 529 ? -1.843 -31.141 -11.32 1 96.62 529 SER A C 1
ATOM 4110 O O . SER A 1 529 ? -1.14 -31.672 -12.172 1 96.62 529 SER A O 1
ATOM 4112 N N . LEU A 1 530 ? -1.579 -31.094 -10.086 1 97.06 530 LEU A N 1
ATOM 4113 C CA . LEU A 1 530 ? -0.61 -32 -9.477 1 97.06 530 LEU A CA 1
ATOM 4114 C C . LEU A 1 530 ? -1.306 -33.031 -8.586 1 97.06 530 LEU A C 1
ATOM 4116 O O . LEU A 1 530 ? -1.979 -32.656 -7.621 1 97.06 530 LEU A O 1
ATOM 4120 N N . LEU A 1 531 ? -1.163 -34.281 -8.977 1 96.56 531 LEU A N 1
ATOM 4121 C CA . LEU A 1 531 ? -1.619 -35.375 -8.109 1 96.56 531 LEU A CA 1
ATOM 4122 C C . LEU A 1 531 ? -0.44 -36.062 -7.422 1 96.56 531 LEU A C 1
ATOM 4124 O O . LEU A 1 531 ? 0.292 -36.812 -8.047 1 96.56 531 LEU A O 1
ATOM 4128 N N . ILE A 1 532 ? -0.284 -35.688 -6.195 1 95.88 532 ILE A N 1
ATOM 4129 C CA . ILE A 1 532 ? 0.783 -36.312 -5.414 1 95.88 532 ILE A CA 1
ATOM 4130 C C . ILE A 1 532 ? 0.344 -37.688 -4.938 1 95.88 532 ILE A C 1
ATOM 4132 O O . ILE A 1 532 ? -0.449 -37.812 -4 1 95.88 532 ILE A O 1
ATOM 4136 N N . GLN A 1 533 ? 1.001 -38.688 -5.504 1 93.94 533 GLN A N 1
ATOM 4137 C CA . GLN A 1 533 ? 0.549 -40.031 -5.293 1 93.94 533 GLN A CA 1
ATOM 4138 C C . GLN A 1 533 ? 1.186 -40.656 -4.043 1 93.94 533 GLN A C 1
ATOM 4140 O O . GLN A 1 533 ? 0.547 -41.406 -3.322 1 93.94 533 GLN A O 1
ATOM 4145 N N . ASN A 1 534 ? 2.43 -40.375 -3.84 1 91.75 534 ASN A N 1
ATOM 4146 C CA . ASN A 1 534 ? 3.176 -40.844 -2.678 1 91.75 534 ASN A CA 1
ATOM 4147 C C . ASN A 1 534 ? 4.43 -40 -2.438 1 91.75 534 ASN A C 1
ATOM 4149 O O . ASN A 1 534 ? 4.516 -38.875 -2.898 1 91.75 534 ASN A O 1
ATOM 4153 N N . GLU A 1 535 ? 5.398 -40.562 -1.71 1 91.62 535 GLU A N 1
ATOM 4154 C CA . GLU A 1 535 ? 6.559 -39.812 -1.266 1 91.62 535 GLU A CA 1
ATOM 4155 C C . GLU A 1 535 ? 7.523 -39.531 -2.42 1 91.62 535 GLU A C 1
ATOM 4157 O O . GLU A 1 535 ? 8.383 -38.656 -2.33 1 91.62 535 GLU A O 1
ATOM 4162 N N . THR A 1 536 ? 7.336 -40.25 -3.564 1 90.88 536 THR A N 1
ATOM 4163 C CA . THR A 1 536 ? 8.367 -40.125 -4.59 1 90.88 536 THR A CA 1
ATOM 4164 C C . THR A 1 536 ? 7.746 -39.812 -5.949 1 90.88 536 THR A C 1
ATOM 4166 O O . THR A 1 536 ? 8.445 -39.406 -6.879 1 90.88 536 THR A O 1
ATOM 4169 N N . HIS A 1 537 ? 6.43 -40.031 -6.094 1 91.06 537 HIS A N 1
ATOM 4170 C CA . HIS A 1 537 ? 5.805 -39.875 -7.402 1 91.06 537 HIS A CA 1
ATOM 4171 C C . HIS A 1 537 ? 4.676 -38.844 -7.359 1 91.06 537 HIS A C 1
ATOM 4173 O O . HIS A 1 537 ? 3.744 -38.969 -6.562 1 91.06 537 HIS A O 1
ATOM 4179 N N . MET A 1 538 ? 4.762 -37.812 -8.211 1 94.62 538 MET A N 1
ATOM 4180 C CA . MET A 1 538 ? 3.67 -36.906 -8.492 1 94.62 538 MET A CA 1
ATOM 4181 C C . MET A 1 538 ? 3.354 -36.875 -9.984 1 94.62 538 MET A C 1
ATOM 4183 O O . MET A 1 538 ? 4.262 -36.906 -10.812 1 94.62 538 MET A O 1
ATOM 4187 N N . HIS A 1 539 ? 2.109 -36.875 -10.258 1 94.31 539 HIS A N 1
ATOM 4188 C CA . HIS A 1 539 ? 1.644 -36.781 -11.641 1 94.31 539 HIS A CA 1
ATOM 4189 C C . HIS A 1 539 ? 1.146 -35.375 -11.961 1 94.31 539 HIS A C 1
ATOM 4191 O O . HIS A 1 539 ? 0.247 -34.875 -11.289 1 94.31 539 HIS A O 1
ATOM 4197 N N . PHE A 1 540 ? 1.822 -34.781 -12.953 1 96.94 540 PHE A N 1
ATOM 4198 C CA . PHE A 1 540 ? 1.428 -33.438 -13.383 1 96.94 540 PHE A CA 1
ATOM 4199 C C . PHE A 1 540 ? 0.702 -33.5 -14.727 1 96.94 540 PHE A C 1
ATOM 4201 O O . PHE A 1 540 ? 1.127 -34.219 -15.633 1 96.94 540 PHE A O 1
ATOM 4208 N N . THR A 1 541 ? -0.407 -32.719 -14.766 1 95.88 541 THR A N 1
ATOM 4209 C CA . THR A 1 541 ? -1.12 -32.562 -16.031 1 95.88 541 THR A CA 1
ATOM 4210 C C . THR A 1 541 ? -1.414 -31.094 -16.297 1 95.88 541 THR A C 1
ATOM 4212 O O . THR A 1 541 ? -1.778 -30.344 -15.391 1 95.88 541 THR A O 1
ATOM 4215 N N . TRP A 1 542 ? -1.092 -30.656 -17.438 1 96.69 542 TRP A N 1
ATOM 4216 C CA . TRP A 1 542 ? -1.579 -29.391 -17.984 1 96.69 542 TRP A CA 1
ATOM 4217 C C . TRP A 1 542 ? -2.586 -29.641 -19.109 1 96.69 542 TRP A C 1
ATOM 4219 O O . TRP A 1 542 ? -2.365 -30.5 -19.969 1 96.69 542 TRP A O 1
ATOM 4229 N N . GLN A 1 543 ? -3.699 -28.891 -19.094 1 93.12 543 GLN A N 1
ATOM 4230 C CA . GLN A 1 543 ? -4.73 -29.047 -20.109 1 93.12 543 GLN A CA 1
ATOM 4231 C C . GLN A 1 543 ? -5.078 -27.703 -20.734 1 93.12 543 GLN A C 1
ATOM 4233 O O . GLN A 1 543 ? -5.352 -26.734 -20.031 1 93.12 543 GLN A O 1
ATOM 4238 N N . ARG A 1 544 ? -5.09 -27.703 -22.047 1 92.88 544 ARG A N 1
ATOM 4239 C CA . ARG A 1 544 ? -5.562 -26.531 -22.781 1 92.88 544 ARG A CA 1
ATOM 4240 C C . ARG A 1 544 ? -7.047 -26.281 -22.5 1 92.88 544 ARG A C 1
ATOM 4242 O O . ARG A 1 544 ? -7.84 -27.234 -22.484 1 92.88 544 ARG A O 1
ATOM 4249 N N . ASN A 1 545 ? -7.332 -25.031 -22.266 1 89.94 545 ASN A N 1
ATOM 4250 C CA . ASN A 1 545 ? -8.742 -24.719 -22.047 1 89.94 545 ASN A CA 1
ATOM 4251 C C . ASN A 1 545 ? -9.281 -23.781 -23.125 1 89.94 545 ASN A C 1
ATOM 4253 O O . ASN A 1 545 ? -10.492 -23.703 -23.328 1 89.94 545 ASN A O 1
ATOM 4257 N N . ALA A 1 546 ? -8.367 -23.016 -23.703 1 89.88 546 ALA A N 1
ATOM 4258 C CA . ALA A 1 546 ? -8.766 -22.109 -24.766 1 89.88 546 ALA A CA 1
ATOM 4259 C C . ALA A 1 546 ? -7.562 -21.656 -25.594 1 89.88 546 ALA A C 1
ATOM 4261 O O . ALA A 1 546 ? -6.418 -21.797 -25.156 1 89.88 546 ALA A O 1
ATOM 4262 N N . CYS A 1 547 ? -7.887 -21.25 -26.797 1 88.94 547 CYS A N 1
ATOM 4263 C CA . CYS A 1 547 ? -6.883 -20.609 -27.641 1 88.94 547 CYS A CA 1
ATOM 4264 C C . CYS A 1 547 ? -7.383 -19.25 -28.141 1 88.94 547 CYS A C 1
ATOM 4266 O O . CYS A 1 547 ? -8.586 -18.984 -28.109 1 88.94 547 CYS A O 1
ATOM 4268 N N . PHE A 1 548 ? -6.496 -18.438 -28.281 1 84.62 548 PHE A N 1
ATOM 4269 C CA . PHE A 1 548 ? -6.797 -17.094 -28.766 1 84.62 548 PHE A CA 1
ATOM 4270 C C . PHE A 1 548 ? -6.039 -16.797 -30.062 1 84.62 548 PHE A C 1
ATOM 4272 O O . PHE A 1 548 ? -4.812 -16.922 -30.109 1 84.62 548 PHE A O 1
ATOM 4279 N N . ASP A 1 549 ? -6.855 -16.578 -31.203 1 76.56 549 ASP A N 1
ATOM 4280 C CA . ASP A 1 549 ? -6.234 -16.297 -32.5 1 76.56 549 ASP A CA 1
ATOM 4281 C C . ASP A 1 549 ? -6.969 -15.188 -33.219 1 76.56 549 ASP A C 1
ATOM 4283 O O . ASP A 1 549 ? -8.18 -15.258 -33.438 1 76.56 549 ASP A O 1
ATOM 4287 N N . HIS A 1 550 ? -6.199 -14.266 -33.625 1 70 550 HIS A N 1
ATOM 4288 C CA . HIS A 1 550 ? -6.668 -13.141 -34.438 1 70 550 HIS A CA 1
ATOM 4289 C C . HIS A 1 550 ? -7.945 -12.547 -33.844 1 70 550 HIS A C 1
ATOM 4291 O O . HIS A 1 550 ? -8.93 -12.359 -34.562 1 70 550 HIS A O 1
ATOM 4297 N N . GLY A 1 551 ? -7.934 -12.438 -32.594 1 72.25 551 GLY A N 1
ATOM 4298 C CA . GLY A 1 551 ? -9.031 -11.734 -31.938 1 72.25 551 GLY A CA 1
ATOM 4299 C C . GLY A 1 551 ? -10.188 -12.641 -31.594 1 72.25 551 GLY A C 1
ATOM 4300 O O . GLY A 1 551 ? -11.211 -12.172 -31.078 1 72.25 551 GLY A O 1
ATOM 4301 N N . GLN A 1 552 ? -10 -13.812 -31.844 1 80.25 552 GLN A N 1
ATOM 4302 C CA . GLN A 1 552 ? -11.117 -14.703 -31.562 1 80.25 552 GLN A CA 1
ATOM 4303 C C . GLN A 1 552 ? -10.742 -15.75 -30.5 1 80.25 552 GLN A C 1
ATOM 4305 O O . GLN A 1 552 ? -9.664 -16.344 -30.578 1 80.25 552 GLN A O 1
ATOM 4310 N N . LEU A 1 553 ? -11.609 -15.812 -29.578 1 85.38 553 LEU A N 1
ATOM 4311 C CA . LEU A 1 553 ? -11.453 -16.812 -28.516 1 85.38 553 LEU A CA 1
ATOM 4312 C C . LEU A 1 553 ? -12.203 -18.094 -28.859 1 85.38 553 LEU A C 1
ATOM 4314 O O . LEU A 1 553 ? -13.352 -18.047 -29.312 1 85.38 553 LEU A O 1
ATOM 4318 N N . SER A 1 554 ? -11.5 -19.188 -28.781 1 86.81 554 SER A N 1
ATOM 4319 C CA . SER A 1 554 ? -12.102 -20.5 -28.984 1 86.81 554 SER A CA 1
ATOM 4320 C C . SER A 1 554 ? -11.914 -21.391 -27.75 1 86.81 554 SER A C 1
ATOM 4322 O O . SER A 1 554 ? -10.812 -21.469 -27.203 1 86.81 554 SER A O 1
ATOM 4324 N N . PHE A 1 555 ? -12.953 -22.094 -27.375 1 87.75 555 PHE A N 1
ATOM 4325 C CA . PHE A 1 555 ? -12.898 -22.969 -26.203 1 87.75 555 PHE A CA 1
ATOM 4326 C C . PHE A 1 555 ? -12.859 -24.438 -26.641 1 87.75 555 PHE A C 1
ATOM 4328 O O . PHE A 1 555 ? -13.062 -25.344 -25.812 1 87.75 555 PHE A O 1
ATOM 4335 N N . ASP A 1 556 ? -12.602 -24.656 -27.891 1 85.75 556 ASP A N 1
ATOM 4336 C CA . ASP A 1 556 ? -12.43 -26.016 -28.375 1 85.75 556 ASP A CA 1
ATOM 4337 C C . ASP A 1 556 ? -11.016 -26.531 -28.078 1 85.75 556 ASP A C 1
ATOM 4339 O O . ASP A 1 556 ? -10.18 -26.609 -28.984 1 85.75 556 ASP A O 1
ATOM 4343 N N . ALA A 1 557 ? -10.766 -26.969 -26.984 1 84.69 557 ALA A N 1
ATOM 4344 C CA . ALA A 1 557 ? -9.438 -27.312 -26.484 1 84.69 557 ALA A CA 1
ATOM 4345 C C . ALA A 1 557 ? -8.773 -28.375 -27.359 1 84.69 557 ALA A C 1
ATOM 4347 O O . ALA A 1 557 ? -7.551 -28.391 -27.5 1 84.69 557 ALA A O 1
ATOM 4348 N N . GLU A 1 558 ? -9.539 -29.203 -27.984 1 85.25 558 GLU A N 1
ATOM 4349 C CA . GLU A 1 558 ? -9.008 -30.344 -28.734 1 85.25 558 GLU A CA 1
ATOM 4350 C C . GLU A 1 558 ? -8.562 -29.922 -30.125 1 85.25 558 GLU A C 1
ATOM 4352 O O . GLU A 1 558 ? -7.652 -30.516 -30.703 1 85.25 558 GLU A O 1
ATOM 4357 N N . ASN A 1 559 ? -9.172 -28.906 -30.562 1 83.75 559 ASN A N 1
ATOM 4358 C CA . ASN A 1 559 ? -8.977 -28.641 -31.984 1 83.75 559 ASN A CA 1
ATOM 4359 C C . ASN A 1 559 ? -8.555 -27.203 -32.219 1 83.75 559 ASN A C 1
ATOM 4361 O O . ASN A 1 559 ? -8.43 -26.781 -33.375 1 83.75 559 ASN A O 1
ATOM 4365 N N . CYS A 1 560 ? -8.297 -26.531 -31.188 1 84.81 560 CYS A N 1
ATOM 4366 C CA . CYS A 1 560 ? -7.879 -25.156 -31.469 1 84.81 560 CYS A CA 1
ATOM 4367 C C . CYS A 1 560 ? -6.375 -25 -31.281 1 84.81 560 CYS A C 1
ATOM 4369 O O . CYS A 1 560 ? -5.719 -25.891 -30.734 1 84.81 560 CYS A O 1
ATOM 4371 N N . SER A 1 561 ? -5.836 -24.031 -32.031 1 81.75 561 SER A N 1
ATOM 4372 C CA . SER A 1 561 ? -4.445 -23.641 -31.859 1 81.75 561 SER A CA 1
ATOM 4373 C C . SER A 1 561 ? -4.289 -22.125 -31.969 1 81.75 561 SER A C 1
ATOM 4375 O O . SER A 1 561 ? -5.168 -21.438 -32.5 1 81.75 561 SER A O 1
ATOM 4377 N N . THR A 1 562 ? -3.303 -21.656 -31.297 1 85.81 562 THR A N 1
ATOM 4378 C CA . THR A 1 562 ? -2.996 -20.234 -31.438 1 85.81 562 THR A CA 1
ATOM 4379 C C . THR A 1 562 ? -2.105 -19.984 -32.656 1 85.81 562 THR A C 1
ATOM 4381 O O . THR A 1 562 ? -1.026 -20.562 -32.75 1 85.81 562 THR A O 1
ATOM 4384 N N . THR A 1 563 ? -2.549 -19.062 -33.469 1 80.5 563 THR A N 1
ATOM 4385 C CA . THR A 1 563 ? -1.786 -18.766 -34.656 1 80.5 563 THR A CA 1
ATOM 4386 C C . THR A 1 563 ? -0.419 -18.188 -34.312 1 80.5 563 THR A C 1
ATOM 4388 O O . THR A 1 563 ? -0.295 -17.406 -33.375 1 80.5 563 THR A O 1
ATOM 4391 N N . ARG A 1 564 ? 0.626 -18.562 -34.906 1 83.38 564 ARG A N 1
ATOM 4392 C CA . ARG A 1 564 ? 1.991 -18.047 -34.781 1 83.38 564 ARG A CA 1
ATOM 4393 C C . ARG A 1 564 ? 2.75 -18.766 -33.688 1 83.38 564 ARG A C 1
ATOM 4395 O O . ARG A 1 564 ? 3.938 -18.5 -33.469 1 83.38 564 ARG A O 1
ATOM 4402 N N . ASP A 1 565 ? 2.008 -19.547 -32.906 1 89.88 565 ASP A N 1
ATOM 4403 C CA . ASP A 1 565 ? 2.748 -20.375 -31.953 1 89.88 565 ASP A CA 1
ATOM 4404 C C . ASP A 1 565 ? 3.787 -21.234 -32.688 1 89.88 565 ASP A C 1
ATOM 4406 O O . ASP A 1 565 ? 3.436 -22.141 -33.438 1 89.88 565 ASP A O 1
ATOM 4410 N N . ASN A 1 566 ? 5.066 -20.984 -32.469 1 89.31 566 ASN A N 1
ATOM 4411 C CA . ASN A 1 566 ? 6.117 -21.688 -33.188 1 89.31 566 ASN A CA 1
ATOM 4412 C C . ASN A 1 566 ? 6.688 -22.844 -32.344 1 89.31 566 ASN A C 1
ATOM 4414 O O . ASN A 1 566 ? 7.781 -23.328 -32.656 1 89.31 566 ASN A O 1
ATOM 4418 N N . SER A 1 567 ? 5.949 -23.188 -31.312 1 88.94 567 SER A N 1
ATOM 4419 C CA . SER A 1 567 ? 6.395 -24.328 -30.5 1 88.94 567 SER A CA 1
ATOM 4420 C C . SER A 1 567 ? 6.207 -25.641 -31.234 1 88.94 567 SER A C 1
ATOM 4422 O O . SER A 1 567 ? 5.281 -25.781 -32.031 1 88.94 567 SER A O 1
ATOM 4424 N N . GLU A 1 568 ? 7.051 -26.562 -30.922 1 84.62 568 GLU A N 1
ATOM 4425 C CA . GLU A 1 568 ? 6.922 -27.906 -31.5 1 84.62 568 GLU A CA 1
ATOM 4426 C C . GLU A 1 568 ? 5.652 -28.594 -31 1 84.62 568 GLU A C 1
ATOM 4428 O O . GLU A 1 568 ? 5.094 -29.453 -31.688 1 84.62 568 GLU A O 1
ATOM 4433 N N . ASP A 1 569 ? 5.125 -28.172 -29.828 1 87.12 569 ASP A N 1
ATOM 4434 C CA . ASP A 1 569 ? 3.98 -28.812 -29.203 1 87.12 569 ASP A CA 1
ATOM 4435 C C . ASP A 1 569 ? 2.691 -28.047 -29.453 1 87.12 569 ASP A C 1
ATOM 4437 O O . ASP A 1 569 ? 1.67 -28.281 -28.812 1 87.12 569 ASP A O 1
ATOM 4441 N N . LYS A 1 570 ? 2.666 -27.203 -30.391 1 86.69 570 LYS A N 1
ATOM 4442 C CA . LYS A 1 570 ? 1.559 -26.266 -30.594 1 86.69 570 LYS A CA 1
ATOM 4443 C C . LYS A 1 570 ? 0.266 -27.016 -30.906 1 86.69 570 LYS A C 1
ATOM 4445 O O . LYS A 1 570 ? -0.829 -26.484 -30.734 1 86.69 570 LYS A O 1
ATOM 4450 N N . ALA A 1 571 ? 0.421 -28.266 -31.344 1 85.19 571 ALA A N 1
ATOM 4451 C CA . ALA A 1 571 ? -0.767 -29.031 -31.719 1 85.19 571 ALA A CA 1
ATOM 4452 C C . ALA A 1 571 ? -1.212 -29.953 -30.562 1 85.19 571 ALA A C 1
ATOM 4454 O O . ALA A 1 571 ? -2.264 -30.594 -30.656 1 85.19 571 ALA A O 1
ATOM 4455 N N . SER A 1 572 ? -0.51 -29.938 -29.516 1 87.06 572 SER A N 1
ATOM 4456 C CA . SER A 1 572 ? -0.859 -30.75 -28.359 1 87.06 572 SER A CA 1
ATOM 4457 C C . SER A 1 572 ? -1.76 -29.984 -27.391 1 87.06 572 SER A C 1
ATOM 4459 O O . SER A 1 572 ? -1.497 -28.828 -27.078 1 87.06 572 SER A O 1
ATOM 4461 N N . ASN A 1 573 ? -2.77 -30.672 -26.969 1 87.44 573 ASN A N 1
ATOM 4462 C CA . ASN A 1 573 ? -3.721 -29.969 -26.125 1 87.44 573 ASN A CA 1
ATOM 4463 C C . ASN A 1 573 ? -3.516 -30.328 -24.656 1 87.44 573 ASN A C 1
ATOM 4465 O O . ASN A 1 573 ? -4.285 -29.906 -23.781 1 87.44 573 ASN A O 1
ATOM 4469 N N . SER A 1 574 ? -2.555 -31.172 -24.375 1 91.19 574 SER A N 1
ATOM 4470 C CA . SER A 1 574 ? -2.271 -31.531 -22.984 1 91.19 574 SER A CA 1
ATOM 4471 C C . SER A 1 574 ? -0.812 -31.938 -22.812 1 91.19 574 SER A C 1
ATOM 4473 O O . SER A 1 574 ? -0.154 -32.344 -23.766 1 91.19 574 SER A O 1
ATOM 4475 N N . ASP A 1 575 ? -0.317 -31.609 -21.641 1 93.88 575 ASP A N 1
ATOM 4476 C CA . ASP A 1 575 ? 0.961 -32.125 -21.156 1 93.88 575 ASP A CA 1
ATOM 4477 C C . ASP A 1 575 ? 0.764 -33.031 -19.938 1 93.88 575 ASP A C 1
ATOM 4479 O O . ASP A 1 575 ? -0.02 -32.719 -19.047 1 93.88 575 ASP A O 1
ATOM 4483 N N . ASP A 1 576 ? 1.337 -34.188 -19.938 1 93 576 ASP A N 1
ATOM 4484 C CA . ASP A 1 576 ? 1.259 -35.188 -18.891 1 93 576 ASP A CA 1
ATOM 4485 C C . ASP A 1 576 ? 2.648 -35.688 -18.516 1 93 576 ASP A C 1
ATOM 4487 O O . ASP A 1 576 ? 3.371 -36.25 -19.344 1 93 576 ASP A O 1
ATOM 4491 N N . ALA A 1 577 ? 2.967 -35.469 -17.281 1 92.56 577 ALA A N 1
ATOM 4492 C CA . ALA A 1 577 ? 4.328 -35.812 -16.891 1 92.56 577 ALA A CA 1
ATOM 4493 C C . ALA A 1 577 ? 4.371 -36.344 -15.445 1 92.56 577 ALA A C 1
ATOM 4495 O O . ALA A 1 577 ? 3.619 -35.875 -14.594 1 92.56 577 ALA A O 1
ATOM 4496 N N . TRP A 1 578 ? 5.293 -37.312 -15.219 1 92.88 578 TRP A N 1
ATOM 4497 C CA . TRP A 1 578 ? 5.605 -37.75 -13.859 1 92.88 578 TRP A CA 1
ATOM 4498 C C . TRP A 1 578 ? 6.797 -37 -13.305 1 92.88 578 TRP A C 1
ATOM 4500 O O . TRP A 1 578 ? 7.797 -36.781 -14 1 92.88 578 TRP A O 1
ATOM 4510 N N . ILE A 1 579 ? 6.691 -36.5 -12.195 1 93.75 579 ILE A N 1
ATOM 4511 C CA . ILE A 1 579 ? 7.785 -35.906 -11.43 1 93.75 579 ILE A CA 1
ATOM 4512 C C . ILE A 1 579 ? 8.195 -36.875 -10.305 1 93.75 579 ILE A C 1
ATOM 4514 O O . ILE A 1 579 ? 7.41 -37.125 -9.398 1 93.75 579 ILE A O 1
ATOM 4518 N N . VAL A 1 580 ? 9.398 -37.344 -10.453 1 92.38 580 VAL A N 1
ATOM 4519 C CA . VAL A 1 580 ? 9.859 -38.406 -9.562 1 92.38 580 VAL A CA 1
ATOM 4520 C C . VAL A 1 580 ? 11.094 -37.938 -8.797 1 92.38 580 VAL A C 1
ATOM 4522 O O . VAL A 1 580 ? 12.031 -37.406 -9.391 1 92.38 580 VAL A O 1
ATOM 4525 N N . ARG A 1 581 ? 11.039 -38.094 -7.5 1 90.25 581 ARG A N 1
ATOM 4526 C CA . ARG A 1 581 ? 12.219 -37.812 -6.691 1 90.25 581 ARG A CA 1
ATOM 4527 C C . ARG A 1 581 ? 12.836 -39.094 -6.172 1 90.25 581 ARG A C 1
ATOM 4529 O O . ARG A 1 581 ? 12.164 -40.125 -6.105 1 90.25 581 ARG A O 1
ATOM 4536 N N . SER A 1 582 ? 14.141 -39.031 -5.883 1 87.62 582 SER A N 1
ATOM 4537 C CA . SER A 1 582 ? 14.852 -40.188 -5.344 1 87.62 582 SER A CA 1
ATOM 4538 C C . SER A 1 582 ? 15.781 -39.781 -4.207 1 87.62 582 SER A C 1
ATOM 4540 O O . SER A 1 582 ? 16.75 -39.031 -4.414 1 87.62 582 SER A O 1
ATOM 4542 N N . GLN A 1 583 ? 15.539 -40.312 -3.061 1 86.44 583 GLN A N 1
ATOM 4543 C CA . GLN A 1 583 ? 16.406 -40.062 -1.912 1 86.44 583 GLN A CA 1
ATOM 4544 C C . GLN A 1 583 ? 17.719 -40.812 -2.051 1 86.44 583 GLN A C 1
ATOM 4546 O O . GLN A 1 583 ? 18.734 -40.406 -1.466 1 86.44 583 GLN A O 1
ATOM 4551 N N . LEU A 1 584 ? 17.719 -41.812 -2.785 1 83.81 584 LEU A N 1
ATOM 4552 C CA . LEU A 1 584 ? 18.906 -42.656 -2.922 1 83.81 584 LEU A CA 1
ATOM 4553 C C . LEU A 1 584 ? 19.875 -42.094 -3.955 1 83.81 584 LEU A C 1
ATOM 4555 O O . LEU A 1 584 ? 21.078 -42.062 -3.73 1 83.81 584 LEU A O 1
ATOM 4559 N N . ALA A 1 585 ? 19.266 -41.625 -4.988 1 86.94 585 ALA A N 1
ATOM 4560 C CA . ALA A 1 585 ? 20.094 -41.156 -6.094 1 86.94 585 ALA A CA 1
ATOM 4561 C C . ALA A 1 585 ? 20.516 -39.688 -5.898 1 86.94 585 ALA A C 1
ATOM 4563 O O . ALA A 1 585 ? 21.562 -39.25 -6.379 1 86.94 585 ALA A O 1
ATOM 4564 N N . CYS A 1 586 ? 19.734 -38.969 -5.219 1 93.31 586 CYS A N 1
ATOM 4565 C CA . CYS A 1 586 ? 19.953 -37.531 -5.098 1 93.31 586 CYS A CA 1
ATOM 4566 C C . CYS A 1 586 ? 20.281 -37.156 -3.662 1 93.31 586 CYS A C 1
ATOM 4568 O O . CYS A 1 586 ? 19.391 -37.062 -2.814 1 93.31 586 CYS A O 1
ATOM 4570 N N . GLU A 1 587 ? 21.469 -36.75 -3.432 1 92.19 587 GLU A N 1
ATOM 4571 C CA . GLU A 1 587 ? 21.922 -36.375 -2.092 1 92.19 587 GLU A CA 1
ATOM 4572 C C . GLU A 1 587 ? 21.141 -35.188 -1.544 1 92.19 587 GLU A C 1
ATOM 4574 O O . GLU A 1 587 ? 20.859 -35.125 -0.344 1 92.19 587 GLU A O 1
ATOM 4579 N N . ASN A 1 588 ? 20.797 -34.281 -2.385 1 93.69 588 ASN A N 1
ATOM 4580 C CA . ASN A 1 588 ? 20.094 -33.094 -1.94 1 93.69 588 ASN A CA 1
ATOM 4581 C C . ASN A 1 588 ? 18.625 -33.375 -1.618 1 93.69 588 ASN A C 1
ATOM 4583 O O . ASN A 1 588 ? 17.906 -32.531 -1.118 1 93.69 588 ASN A O 1
ATOM 4587 N N . GLN A 1 589 ? 18.203 -34.594 -1.877 1 92.38 589 GLN A N 1
ATOM 4588 C CA . GLN A 1 589 ? 16.797 -34.938 -1.638 1 92.38 589 GLN A CA 1
ATOM 4589 C C . GLN A 1 589 ? 16.672 -36 -0.553 1 92.38 589 GLN A C 1
ATOM 4591 O O . GLN A 1 589 ? 15.641 -36.656 -0.446 1 92.38 589 GLN A O 1
ATOM 4596 N N . ARG A 1 590 ? 17.766 -36.156 0.151 1 86.94 590 ARG A N 1
ATOM 4597 C CA . ARG A 1 590 ? 17.734 -37.125 1.238 1 86.94 590 ARG A CA 1
ATOM 4598 C C . ARG A 1 590 ? 16.922 -36.625 2.42 1 86.94 590 ARG A C 1
ATOM 4600 O O . ARG A 1 590 ? 16.797 -35.406 2.609 1 86.94 590 ARG A O 1
ATOM 4607 N N . GLY A 1 591 ? 16.422 -37.625 3.225 1 72.88 591 GLY A N 1
ATOM 4608 C CA . GLY A 1 591 ? 15.625 -37.344 4.406 1 72.88 591 GLY A CA 1
ATOM 4609 C C . GLY A 1 591 ? 14.148 -37.656 4.234 1 72.88 591 GLY A C 1
ATOM 4610 O O . GLY A 1 591 ? 13.688 -37.875 3.117 1 72.88 591 GLY A O 1
ATOM 4611 N N . MET B 1 1 ? -50.344 41.875 57.188 1 20.69 1 MET B N 1
ATOM 4612 C CA . MET B 1 1 ? -49.812 43.125 56.656 1 20.69 1 MET B CA 1
ATOM 4613 C C . MET B 1 1 ? -48.438 42.906 56.094 1 20.69 1 MET B C 1
ATOM 4615 O O . MET B 1 1 ? -47.438 42.781 56.812 1 20.69 1 MET B O 1
ATOM 4619 N N . VAL B 1 2 ? -48.281 42.031 55.156 1 21.14 2 VAL B N 1
ATOM 4620 C CA . VAL B 1 2 ? -47.312 41.188 54.406 1 21.14 2 VAL B CA 1
ATOM 4621 C C . VAL B 1 2 ? -46.406 42.094 53.594 1 21.14 2 VAL B C 1
ATOM 4623 O O . VAL B 1 2 ? -46.844 42.781 52.656 1 21.14 2 VAL B O 1
ATOM 4626 N N . SER B 1 3 ? -45.5 42.781 54.375 1 20.91 3 SER B N 1
ATOM 4627 C CA . SER B 1 3 ? -44.719 43.938 53.969 1 20.91 3 SER B CA 1
ATOM 4628 C C . SER B 1 3 ? -43.844 43.656 52.781 1 20.91 3 SER B C 1
ATOM 4630 O O . SER B 1 3 ? -43.156 42.625 52.75 1 20.91 3 SER B O 1
ATOM 4632 N N . ALA B 1 4 ? -44.219 44.062 51.531 1 20.36 4 ALA B N 1
ATOM 4633 C CA . ALA B 1 4 ? -43.812 43.969 50.125 1 20.36 4 ALA B CA 1
ATOM 4634 C C . ALA B 1 4 ? -42.406 44.5 49.938 1 20.36 4 ALA B C 1
ATOM 4636 O O . ALA B 1 4 ? -42.156 45.688 50.062 1 20.36 4 ALA B O 1
ATOM 4637 N N . ARG B 1 5 ? -41.438 43.719 50.5 1 20.12 5 ARG B N 1
ATOM 4638 C CA . ARG B 1 5 ? -40 44.062 50.531 1 20.12 5 ARG B CA 1
ATOM 4639 C C . ARG B 1 5 ? -39.531 44.531 49.156 1 20.12 5 ARG B C 1
ATOM 4641 O O . ARG B 1 5 ? -39.75 43.875 48.156 1 20.12 5 ARG B O 1
ATOM 4648 N N . ARG B 1 6 ? -39.406 45.812 49 1 19.84 6 ARG B N 1
ATOM 4649 C CA . ARG B 1 6 ? -39 46.594 47.844 1 19.84 6 ARG B CA 1
ATOM 4650 C C . ARG B 1 6 ? -37.656 46.062 47.281 1 19.84 6 ARG B C 1
ATOM 4652 O O . ARG B 1 6 ? -36.656 46 48 1 19.84 6 ARG B O 1
ATOM 4659 N N . VAL B 1 7 ? -37.625 44.938 46.5 1 23.22 7 VAL B N 1
ATOM 4660 C CA . VAL B 1 7 ? -36.531 44.312 45.781 1 23.22 7 VAL B CA 1
ATOM 4661 C C . VAL B 1 7 ? -35.812 45.344 44.969 1 23.22 7 VAL B C 1
ATOM 4663 O O . VAL B 1 7 ? -36.375 45.938 44.031 1 23.22 7 VAL B O 1
ATOM 4666 N N . GLY B 1 8 ? -35.156 46.281 45.656 1 22.52 8 GLY B N 1
ATOM 4667 C CA . GLY B 1 8 ? -34.344 47.344 45.031 1 22.52 8 GLY B CA 1
ATOM 4668 C C . GLY B 1 8 ? -33.438 46.844 43.938 1 22.52 8 GLY B C 1
ATOM 4669 O O . GLY B 1 8 ? -32.781 45.812 44.094 1 22.52 8 GLY B O 1
ATOM 4670 N N . SER B 1 9 ? -33.781 47.062 42.625 1 22.55 9 SER B N 1
ATOM 4671 C CA . SER B 1 9 ? -33.281 46.75 41.312 1 22.55 9 SER B CA 1
ATOM 4672 C C . SER B 1 9 ? -31.828 47.188 41.156 1 22.55 9 SER B C 1
ATOM 4674 O O . SER B 1 9 ? -31.531 48.375 41.062 1 22.55 9 SER B O 1
ATOM 4676 N N . SER B 1 10 ? -30.906 46.688 42 1 23.55 10 SER B N 1
ATOM 4677 C CA . SER B 1 10 ? -29.5 47.094 41.906 1 23.55 10 SER B CA 1
ATOM 4678 C C . SER B 1 10 ? -28.969 46.906 40.5 1 23.55 10 SER B C 1
ATOM 4680 O O . SER B 1 10 ? -28.922 45.781 39.969 1 23.55 10 SER B O 1
ATOM 4682 N N . CYS B 1 11 ? -29.281 47.844 39.562 1 22.41 11 CYS B N 1
ATOM 4683 C CA . CYS B 1 11 ? -28.797 48 38.188 1 22.41 11 CYS B CA 1
ATOM 4684 C C . CYS B 1 11 ? -27.266 47.906 38.125 1 22.41 11 CYS B C 1
ATOM 4686 O O . CYS B 1 11 ? -26.578 48.688 38.75 1 22.41 11 CYS B O 1
ATOM 4688 N N . VAL B 1 12 ? -26.719 46.656 38.125 1 23.48 12 VAL B N 1
ATOM 4689 C CA . VAL B 1 12 ? -25.297 46.344 37.969 1 23.48 12 VAL B CA 1
ATOM 4690 C C . VAL B 1 12 ? -24.719 47.156 36.812 1 23.48 12 VAL B C 1
ATOM 4692 O O . VAL B 1 12 ? -25.266 47.156 35.688 1 23.48 12 VAL B O 1
ATOM 4695 N N . HIS B 1 13 ? -24.078 48.312 37.062 1 23.66 13 HIS B N 1
ATOM 4696 C CA . HIS B 1 13 ? -23.281 49.219 36.25 1 23.66 13 HIS B CA 1
ATOM 4697 C C . HIS B 1 13 ? -22.266 48.438 35.406 1 23.66 13 HIS B C 1
ATOM 4699 O O . HIS B 1 13 ? -21.266 47.938 35.938 1 23.66 13 HIS B O 1
ATOM 4705 N N . LEU B 1 14 ? -22.75 47.562 34.438 1 23.42 14 LEU B N 1
ATOM 4706 C CA . LEU B 1 14 ? -21.875 46.875 33.5 1 23.42 14 LEU B CA 1
ATOM 4707 C C . LEU B 1 14 ? -21.031 47.875 32.719 1 23.42 14 LEU B C 1
ATOM 4709 O O . LEU B 1 14 ? -21.578 48.688 31.969 1 23.42 14 LEU B O 1
ATOM 4713 N N . PHE B 1 15 ? -19.891 48.25 33.281 1 24 15 PHE B N 1
ATOM 4714 C CA . PHE B 1 15 ? -18.844 49.094 32.719 1 24 15 PHE B CA 1
ATOM 4715 C C . PHE B 1 15 ? -18.469 48.625 31.328 1 24 15 PHE B C 1
ATOM 4717 O O . PHE B 1 15 ? -17.953 47.5 31.156 1 24 15 PHE B O 1
ATOM 4724 N N . ALA B 1 16 ? -19.359 49 30.344 1 23.67 16 ALA B N 1
ATOM 4725 C CA . ALA B 1 16 ? -19.125 48.781 28.906 1 23.67 16 ALA B CA 1
ATOM 4726 C C . ALA B 1 16 ? -17.844 49.469 28.453 1 23.67 16 ALA B C 1
ATOM 4728 O O . ALA B 1 16 ? -17.844 50.656 28.172 1 23.67 16 ALA B O 1
ATOM 4729 N N . LEU B 1 17 ? -16.797 49.344 29.266 1 25.78 17 LEU B N 1
ATOM 4730 C CA . LEU B 1 17 ? -15.555 50 28.875 1 25.78 17 LEU B CA 1
ATOM 4731 C C . LEU B 1 17 ? -15.062 49.469 27.531 1 25.78 17 LEU B C 1
ATOM 4733 O O . LEU B 1 17 ? -14.102 48.688 27.5 1 25.78 17 LEU B O 1
ATOM 4737 N N . LEU B 1 18 ? -15.891 48.719 26.891 1 24.95 18 LEU B N 1
ATOM 4738 C CA . LEU B 1 18 ? -15.195 48.094 25.766 1 24.95 18 LEU B CA 1
ATOM 4739 C C . LEU B 1 18 ? -14.742 49.156 24.75 1 24.95 18 LEU B C 1
ATOM 4741 O O . LEU B 1 18 ? -13.609 49.094 24.266 1 24.95 18 LEU B O 1
ATOM 4745 N N . ALA B 1 19 ? -15.617 49.531 23.922 1 26.23 19 ALA B N 1
ATOM 4746 C CA . ALA B 1 19 ? -15.328 50.25 22.688 1 26.23 19 ALA B CA 1
ATOM 4747 C C . ALA B 1 19 ? -15.078 51.75 22.953 1 26.23 19 ALA B C 1
ATOM 4749 O O . ALA B 1 19 ? -15.922 52.594 22.641 1 26.23 19 ALA B O 1
ATOM 4750 N N . GLY B 1 20 ? -13.891 52.219 23.703 1 29.11 20 GLY B N 1
ATOM 4751 C CA . GLY B 1 20 ? -13.383 53.562 23.938 1 29.11 20 GLY B CA 1
ATOM 4752 C C . GLY B 1 20 ? -14.398 54.469 24.625 1 29.11 20 GLY B C 1
ATOM 4753 O O . GLY B 1 20 ? -14.148 55.656 24.797 1 29.11 20 GLY B O 1
ATOM 4754 N N . PHE B 1 21 ? -15.609 54.094 24.609 1 27.67 21 PHE B N 1
ATOM 4755 C CA . PHE B 1 21 ? -16.562 55 25.219 1 27.67 21 PHE B CA 1
ATOM 4756 C C . PHE B 1 21 ? -16.531 54.906 26.734 1 27.67 21 PHE B C 1
ATOM 4758 O O . PHE B 1 21 ? -16.688 53.812 27.281 1 27.67 21 PHE B O 1
ATOM 4765 N N . VAL B 1 22 ? -15.602 55.75 27.359 1 27.05 22 VAL B N 1
ATOM 4766 C CA . VAL B 1 22 ? -15.617 55.906 28.812 1 27.05 22 VAL B CA 1
ATOM 4767 C C . VAL B 1 22 ? -16.922 56.562 29.234 1 27.05 22 VAL B C 1
ATOM 4769 O O . VAL B 1 22 ? -17.234 57.688 28.812 1 27.05 22 VAL B O 1
ATOM 4772 N N . PHE B 1 23 ? -18 55.844 29.484 1 27.05 23 PHE B N 1
ATOM 4773 C CA . PHE B 1 23 ? -19.094 56.562 30.109 1 27.05 23 PHE B CA 1
ATOM 4774 C C . PHE B 1 23 ? -18.719 57 31.516 1 27.05 23 PHE B C 1
ATOM 4776 O O . PHE B 1 23 ? -18.438 56.188 32.406 1 27.05 23 PHE B O 1
ATOM 4783 N N . CYS B 1 24 ? -17.906 58.156 31.609 1 26.62 24 CYS B N 1
ATOM 4784 C CA . CYS B 1 24 ? -17.562 58.812 32.875 1 26.62 24 CYS B CA 1
ATOM 4785 C C . CYS B 1 24 ? -18.812 59.25 33.625 1 26.62 24 CYS B C 1
ATOM 4787 O O . CYS B 1 24 ? -19.703 59.875 33.062 1 26.62 24 CYS B O 1
ATOM 4789 N N . CYS B 1 25 ? -19.266 58.438 34.562 1 26.42 25 CYS B N 1
ATOM 4790 C CA . CYS B 1 25 ? -20.234 59.094 35.438 1 26.42 25 CYS B CA 1
ATOM 4791 C C . CYS B 1 25 ? -19.766 60.5 35.812 1 26.42 25 CYS B C 1
ATOM 4793 O O . CYS B 1 25 ? -18.562 60.75 35.812 1 26.42 25 CYS B O 1
ATOM 4795 N N . SER B 1 26 ? -20.578 61.5 36.031 1 27.28 26 SER B N 1
ATOM 4796 C CA . SER B 1 26 ? -20.344 62.938 36.25 1 27.28 26 SER B CA 1
ATOM 4797 C C . SER B 1 26 ? -19.078 63.188 37.062 1 27.28 26 SER B C 1
ATOM 4799 O O . SER B 1 26 ? -18.281 64.062 36.75 1 27.28 26 SER B O 1
ATOM 4801 N N . GLY B 1 27 ? -19.141 63.094 38.375 1 29.3 27 GLY B N 1
ATOM 4802 C CA . GLY B 1 27 ? -18.312 63.844 39.312 1 29.3 27 GLY B CA 1
ATOM 4803 C C . GLY B 1 27 ? -16.859 63.406 39.312 1 29.3 27 GLY B C 1
ATOM 4804 O O . GLY B 1 27 ? -15.984 64.125 39.75 1 29.3 27 GLY B O 1
ATOM 4805 N N . SER B 1 28 ? -16.703 62.031 39.562 1 26.53 28 SER B N 1
ATOM 4806 C CA . SER B 1 28 ? -15.375 61.688 40.094 1 26.53 28 SER B CA 1
ATOM 4807 C C . SER B 1 28 ? -14.344 61.594 38.969 1 26.53 28 SER B C 1
ATOM 4809 O O . SER B 1 28 ? -14.688 61.344 37.812 1 26.53 28 SER B O 1
ATOM 4811 N N . THR B 1 29 ? -13.156 62.25 39.156 1 28.47 29 THR B N 1
ATOM 4812 C CA . THR B 1 29 ? -12 62.406 38.281 1 28.47 29 THR B CA 1
ATOM 4813 C C . THR B 1 29 ? -11.641 61.062 37.625 1 28.47 29 THR B C 1
ATOM 4815 O O . THR B 1 29 ? -11.547 60.062 38.312 1 28.47 29 THR B O 1
ATOM 4818 N N . CYS B 1 30 ? -12.078 60.781 36.375 1 28.91 30 CYS B N 1
ATOM 4819 C CA . CYS B 1 30 ? -11.867 59.594 35.562 1 28.91 30 CYS B CA 1
ATOM 4820 C C . CYS B 1 30 ? -10.391 59.219 35.531 1 28.91 30 CYS B C 1
ATOM 4822 O O . CYS B 1 30 ? -9.578 59.938 34.938 1 28.91 30 CYS B O 1
ATOM 4824 N N . GLU B 1 31 ? -9.789 58.75 36.719 1 27.83 31 GLU B N 1
ATOM 4825 C CA . GLU B 1 31 ? -8.375 58.406 36.688 1 27.83 31 GLU B CA 1
ATOM 4826 C C . GLU B 1 31 ? -8.078 57.469 35.5 1 27.83 31 GLU B C 1
ATOM 4828 O O . GLU B 1 31 ? -8.93 56.656 35.125 1 27.83 31 GLU B O 1
ATOM 4833 N N . GLU B 1 32 ? -7.133 57.812 34.656 1 29.05 32 GLU B N 1
ATOM 4834 C CA . GLU B 1 32 ? -6.617 57.125 33.469 1 29.05 32 GLU B CA 1
ATOM 4835 C C . GLU B 1 32 ? -6.391 55.625 33.75 1 29.05 32 GLU B C 1
ATOM 4837 O O . GLU B 1 32 ? -5.723 55.281 34.719 1 29.05 32 GLU B O 1
ATOM 4842 N N . PRO B 1 33 ? -7.332 54.781 33.375 1 26.66 33 PRO B N 1
ATOM 4843 C CA . PRO B 1 33 ? -7.102 53.375 33.719 1 26.66 33 PRO B CA 1
ATOM 4844 C C . PRO B 1 33 ? -5.715 52.875 33.312 1 26.66 33 PRO B C 1
ATOM 4846 O O . PRO B 1 33 ? -5.238 53.219 32.219 1 26.66 33 PRO B O 1
ATOM 4849 N N . SER B 1 34 ? -4.73 52.75 34.188 1 26.2 34 SER B N 1
ATOM 4850 C CA . SER B 1 34 ? -3.451 52.062 34.031 1 26.2 34 SER B CA 1
ATOM 4851 C C . SER B 1 34 ? -3.588 50.812 33.156 1 26.2 34 SER B C 1
ATOM 4853 O O . SER B 1 34 ? -4.633 50.156 33.156 1 26.2 34 SER B O 1
ATOM 4855 N N . ALA B 1 35 ? -2.74 50.625 32.094 1 30.78 35 ALA B N 1
ATOM 4856 C CA . ALA B 1 35 ? -2.482 49.562 31.156 1 30.78 35 ALA B CA 1
ATOM 4857 C C . ALA B 1 35 ? -2.672 48.188 31.828 1 30.78 35 ALA B C 1
ATOM 4859 O O . ALA B 1 35 ? -2.023 47.906 32.844 1 30.78 35 ALA B O 1
ATOM 4860 N N . LEU B 1 36 ? -3.773 47.625 31.828 1 29.33 36 LEU B N 1
ATOM 4861 C CA . LEU B 1 36 ? -3.984 46.281 32.344 1 29.33 36 LEU B CA 1
ATOM 4862 C C . LEU B 1 36 ? -2.855 45.344 31.906 1 29.33 36 LEU B C 1
ATOM 4864 O O . LEU B 1 36 ? -2.75 45 30.734 1 29.33 36 LEU B O 1
ATOM 4868 N N . GLU B 1 37 ? -1.641 45.469 32.375 1 30.28 37 GLU B N 1
ATOM 4869 C CA . GLU B 1 37 ? -0.509 44.531 32.25 1 30.28 37 GLU B CA 1
ATOM 4870 C C . GLU B 1 37 ? -0.955 43.094 32.406 1 30.28 37 GLU B C 1
ATOM 4872 O O . GLU B 1 37 ? -0.151 42.188 32.281 1 30.28 37 GLU B O 1
ATOM 4877 N N . ASP B 1 38 ? -1.929 42.75 33.25 1 29.14 38 ASP B N 1
ATOM 4878 C CA . ASP B 1 38 ? -2.129 41.375 33.688 1 29.14 38 ASP B CA 1
ATOM 4879 C C . ASP B 1 38 ? -2.939 40.594 32.656 1 29.14 38 ASP B C 1
ATOM 4881 O O . ASP B 1 38 ? -4.113 40.906 32.406 1 29.14 38 ASP B O 1
ATOM 4885 N N . ASP B 1 39 ? -2.328 39.938 31.656 1 37.12 39 ASP B N 1
ATOM 4886 C CA . ASP B 1 39 ? -2.822 38.938 30.703 1 37.12 39 ASP B CA 1
ATOM 4887 C C . ASP B 1 39 ? -3.902 38.062 31.328 1 37.12 39 ASP B C 1
ATOM 4889 O O . ASP B 1 39 ? -4.555 37.281 30.625 1 37.12 39 ASP B O 1
ATOM 4893 N N . THR B 1 40 ? -4.016 38.062 32.656 1 34.88 40 THR B N 1
ATOM 4894 C CA . THR B 1 40 ? -4.98 37.219 33.344 1 34.88 40 THR B CA 1
ATOM 4895 C C . THR B 1 40 ? -6.406 37.688 33.062 1 34.88 40 THR B C 1
ATOM 4897 O O . THR B 1 40 ? -7.363 36.938 33.25 1 34.88 40 THR B O 1
ATOM 4900 N N . ALA B 1 41 ? -6.57 38.938 32.75 1 37.03 41 ALA B N 1
ATOM 4901 C CA . ALA B 1 41 ? -7.926 39.469 32.625 1 37.03 41 ALA B CA 1
ATOM 4902 C C . ALA B 1 41 ? -8.617 38.938 31.375 1 37.03 41 ALA B C 1
ATOM 4904 O O . ALA B 1 41 ? -9.82 38.688 31.375 1 37.03 41 ALA B O 1
ATOM 4905 N N . LEU B 1 42 ? -7.82 38.75 30.359 1 40.16 42 LEU B N 1
ATOM 4906 C CA . LEU B 1 42 ? -8.406 38.25 29.125 1 40.16 42 LEU B CA 1
ATOM 4907 C C . LEU B 1 42 ? -8.852 36.812 29.266 1 40.16 42 LEU B C 1
ATOM 4909 O O . LEU B 1 42 ? -9.828 36.375 28.641 1 40.16 42 LEU B O 1
ATOM 4913 N N . LEU B 1 43 ? -8.227 36.094 30.172 1 42.81 43 LEU B N 1
ATOM 4914 C CA . LEU B 1 43 ? -8.445 34.688 30.328 1 42.81 43 LEU B CA 1
ATOM 4915 C C . LEU B 1 43 ? -9.781 34.406 31 1 42.81 43 LEU B C 1
ATOM 4917 O O . LEU B 1 43 ? -10.297 33.281 30.922 1 42.81 43 LEU B O 1
ATOM 4921 N N . ASP B 1 44 ? -10.398 35.438 31.75 1 39.09 44 ASP B N 1
ATOM 4922 C CA . ASP B 1 44 ? -11.641 35.25 32.5 1 39.09 44 ASP B CA 1
ATOM 4923 C C . ASP B 1 44 ? -12.836 35.781 31.75 1 39.09 44 ASP B C 1
ATOM 4925 O O . ASP B 1 44 ? -13.945 35.844 32.281 1 39.09 44 ASP B O 1
ATOM 4929 N N . LEU B 1 45 ? -12.609 36.25 30.531 1 39.81 45 LEU B N 1
ATOM 4930 C CA . LEU B 1 45 ? -13.711 36.906 29.828 1 39.81 45 LEU B CA 1
ATOM 4931 C C . LEU B 1 45 ? -14.672 35.875 29.25 1 39.81 45 LEU B C 1
ATOM 4933 O O . LEU B 1 45 ? -14.242 34.938 28.578 1 39.81 45 LEU B O 1
ATOM 4937 N N . ARG B 1 46 ? -15.891 35.656 29.859 1 48.41 46 ARG B N 1
ATOM 4938 C CA . ARG B 1 46 ? -17.016 34.844 29.359 1 48.41 46 ARG B CA 1
ATOM 4939 C C . ARG B 1 46 ? -18 35.719 28.594 1 48.41 46 ARG B C 1
ATOM 4941 O O . ARG B 1 46 ? -18.344 36.812 29.031 1 48.41 46 ARG B O 1
ATOM 4948 N N . PHE B 1 47 ? -18.109 35.5 27.344 1 44.78 47 PHE B N 1
ATOM 4949 C CA . PHE B 1 47 ? -18.938 36.406 26.531 1 44.78 47 PHE B CA 1
ATOM 4950 C C . PHE B 1 47 ? -20.328 35.812 26.328 1 44.78 47 PHE B C 1
ATOM 4952 O O . PHE B 1 47 ? -20.469 34.656 25.922 1 44.78 47 PHE B O 1
ATOM 4959 N N . GLU B 1 48 ? -21.359 36.344 26.906 1 44.06 48 GLU B N 1
ATOM 4960 C CA . GLU B 1 48 ? -22.766 35.969 26.766 1 44.06 48 GLU B CA 1
ATOM 4961 C C . GLU B 1 48 ? -23.344 36.438 25.438 1 44.06 48 GLU B C 1
ATOM 4963 O O . GLU B 1 48 ? -24.422 36 25.031 1 44.06 48 GLU B O 1
ATOM 4968 N N . ASP B 1 49 ? -22.656 37.5 24.781 1 46.34 49 ASP B N 1
ATOM 4969 C CA . ASP B 1 49 ? -23.281 38.062 23.594 1 46.34 49 ASP B CA 1
ATOM 4970 C C . ASP B 1 49 ? -22.359 37.938 22.375 1 46.34 49 ASP B C 1
ATOM 4972 O O . ASP B 1 49 ? -21.141 38.031 22.5 1 46.34 49 ASP B O 1
ATOM 4976 N N . ASP B 1 50 ? -22.891 37.625 21.156 1 50.16 50 ASP B N 1
ATOM 4977 C CA . ASP B 1 50 ? -22.266 37.375 19.859 1 50.16 50 ASP B CA 1
ATOM 4978 C C . ASP B 1 50 ? -21.328 38.531 19.469 1 50.16 50 ASP B C 1
ATOM 4980 O O . ASP B 1 50 ? -20.234 38.281 18.953 1 50.16 50 ASP B O 1
ATOM 4984 N N . SER B 1 51 ? -21.797 39.75 19.766 1 47.12 51 SER B N 1
ATOM 4985 C CA . SER B 1 51 ? -21.047 40.906 19.266 1 47.12 51 SER B CA 1
ATOM 4986 C C . SER B 1 51 ? -19.703 41.031 19.969 1 47.12 51 SER B C 1
ATOM 4988 O O . SER B 1 51 ? -18.688 41.312 19.328 1 47.12 51 SER B O 1
ATOM 4990 N N . ALA B 1 52 ? -19.656 40.812 21.266 1 43.91 52 ALA B N 1
ATOM 4991 C CA . ALA B 1 52 ? -18.406 40.906 22.031 1 43.91 52 ALA B CA 1
ATOM 4992 C C . ALA B 1 52 ? -17.453 39.75 21.672 1 43.91 52 ALA B C 1
ATOM 4994 O O . ALA B 1 52 ? -16.25 39.969 21.547 1 43.91 52 ALA B O 1
ATOM 4995 N N . LEU B 1 53 ? -17.984 38.656 21.422 1 45.53 53 LEU B N 1
ATOM 4996 C CA . LEU B 1 53 ? -17.188 37.531 20.984 1 45.53 53 LEU B CA 1
ATOM 4997 C C . LEU B 1 53 ? -16.531 37.781 19.641 1 45.53 53 LEU B C 1
ATOM 4999 O O . LEU B 1 53 ? -15.336 37.531 19.469 1 45.53 53 LEU B O 1
ATOM 5003 N N . GLU B 1 54 ? -17.297 38.344 18.875 1 50.81 54 GLU B N 1
ATOM 5004 C CA . GLU B 1 54 ? -16.781 38.656 17.562 1 50.81 54 GLU B CA 1
ATOM 5005 C C . GLU B 1 54 ? -15.641 39.688 17.641 1 50.81 54 GLU B C 1
ATOM 5007 O O . GLU B 1 54 ? -14.648 39.562 16.922 1 50.81 54 GLU B O 1
ATOM 5012 N N . LEU B 1 55 ? -15.867 40.688 18.531 1 47.31 55 LEU B N 1
ATOM 5013 C CA . LEU B 1 55 ? -14.852 41.719 18.703 1 47.31 55 LEU B CA 1
ATOM 5014 C C . LEU B 1 55 ? -13.539 41.125 19.203 1 47.31 55 LEU B C 1
ATOM 5016 O O . LEU B 1 55 ? -12.461 41.469 18.719 1 47.31 55 LEU B O 1
ATOM 5020 N N . LEU B 1 56 ? -13.734 40.25 20 1 45.75 56 LEU B N 1
ATOM 5021 C CA . LEU B 1 56 ? -12.555 39.562 20.531 1 45.75 56 LEU B CA 1
ATOM 5022 C C . LEU B 1 56 ? -11.914 38.688 19.469 1 45.75 56 LEU B C 1
ATOM 5024 O O . LEU B 1 56 ? -10.688 38.625 19.359 1 45.75 56 LEU B O 1
ATOM 5028 N N . GLN B 1 57 ? -12.859 38.062 18.859 1 48.84 57 GLN B N 1
ATOM 5029 C CA . GLN B 1 57 ? -12.383 37.156 17.812 1 48.84 57 GLN B CA 1
ATOM 5030 C C . GLN B 1 57 ? -11.703 37.969 16.688 1 48.84 57 GLN B C 1
ATOM 5032 O O . GLN B 1 57 ? -10.805 37.438 16.016 1 48.84 57 GLN B O 1
ATOM 5037 N N . ARG B 1 58 ? -12.195 39.25 16.656 1 43.69 58 ARG B N 1
ATOM 5038 C CA . ARG B 1 58 ? -11.656 40.125 15.625 1 43.69 58 ARG B CA 1
ATOM 5039 C C . ARG B 1 58 ? -10.531 41 16.188 1 43.69 58 ARG B C 1
ATOM 5041 O O . ARG B 1 58 ? -9.633 41.406 15.445 1 43.69 58 ARG B O 1
ATOM 5048 N N . ALA B 1 59 ? -10.797 41.688 17.5 1 39.53 59 ALA B N 1
ATOM 5049 C CA . ALA B 1 59 ? -9.891 42.625 18.156 1 39.53 59 ALA B CA 1
ATOM 5050 C C . ALA B 1 59 ? -8.547 41.969 18.469 1 39.53 59 ALA B C 1
ATOM 5052 O O . ALA B 1 59 ? -7.535 42.656 18.594 1 39.53 59 ALA B O 1
ATOM 5053 N N . ALA B 1 60 ? -8.523 40.875 18.672 1 38.22 60 ALA B N 1
ATOM 5054 C CA . ALA B 1 60 ? -7.266 40.375 19.203 1 38.22 60 ALA B CA 1
ATOM 5055 C C . ALA B 1 60 ? -6.102 40.688 18.266 1 38.22 60 ALA B C 1
ATOM 5057 O O . ALA B 1 60 ? -4.98 40.219 18.469 1 38.22 60 ALA B O 1
ATOM 5058 N N . THR B 1 61 ? -6.488 41.688 17.234 1 33.91 61 THR B N 1
ATOM 5059 C CA . THR B 1 61 ? -5.363 42.062 16.391 1 33.91 61 THR B CA 1
ATOM 5060 C C . THR B 1 61 ? -4.902 43.5 16.719 1 33.91 61 THR B C 1
ATOM 5062 O O . THR B 1 61 ? -4.008 44.031 16.062 1 33.91 61 THR B O 1
ATOM 5065 N N . LYS B 1 62 ? -5.535 44.5 17.562 1 35.38 62 LYS B N 1
ATOM 5066 C CA . LYS B 1 62 ? -5.449 45.938 17.406 1 35.38 62 LYS B CA 1
ATOM 5067 C C . LYS B 1 62 ? -4.102 46.469 17.906 1 35.38 62 LYS B C 1
ATOM 5069 O O . LYS B 1 62 ? -3.463 47.281 17.234 1 35.38 62 LYS B O 1
ATOM 5074 N N . LYS B 1 63 ? -3.719 46.844 19.219 1 33.62 63 LYS B N 1
ATOM 5075 C CA . LYS B 1 63 ? -3.645 48.219 19.719 1 33.62 63 LYS B CA 1
ATOM 5076 C C . LYS B 1 63 ? -2.25 48.812 19.516 1 33.62 63 LYS B C 1
ATOM 5078 O O . LYS B 1 63 ? -1.909 49.812 20.125 1 33.62 63 LYS B O 1
ATOM 5083 N N . GLU B 1 64 ? -1.273 48.5 18.672 1 26.81 64 GLU B N 1
ATOM 5084 C CA . GLU B 1 64 ? -0.221 49.375 19.188 1 26.81 64 GLU B CA 1
ATOM 5085 C C . GLU B 1 64 ? -0.335 50.781 18.578 1 26.81 64 GLU B C 1
ATOM 5087 O O . GLU B 1 64 ? 0.568 51.594 18.734 1 26.81 64 GLU B O 1
ATOM 5092 N N . VAL B 1 65 ? -1.364 51.344 17.797 1 24.88 65 VAL B N 1
ATOM 5093 C CA . VAL B 1 65 ? -0.908 52.562 17.141 1 24.88 65 VAL B CA 1
ATOM 5094 C C . VAL B 1 65 ? -0.872 53.688 18.156 1 24.88 65 VAL B C 1
ATOM 5096 O O . VAL B 1 65 ? -1.908 54.094 18.703 1 24.88 65 VAL B O 1
ATOM 5099 N N . SER B 1 66 ? 0.193 54.156 18.641 1 23.09 66 SER B N 1
ATOM 5100 C CA . SER B 1 66 ? 0.389 55.312 19.531 1 23.09 66 SER B CA 1
ATOM 5101 C C . SER B 1 66 ? -0.166 56.594 18.906 1 23.09 66 SER B C 1
ATOM 5103 O O . SER B 1 66 ? -0.914 57.312 19.547 1 23.09 66 SER B O 1
ATOM 5105 N N . SER B 1 67 ? 0.622 57.406 18.016 1 21.38 67 SER B N 1
ATOM 5106 C CA . SER B 1 67 ? 1.044 58.781 18.328 1 21.38 67 SER B CA 1
ATOM 5107 C C . SER B 1 67 ? -0.016 59.812 17.906 1 21.38 67 SER B C 1
ATOM 5109 O O . SER B 1 67 ? -0.341 60.719 18.672 1 21.38 67 SER B O 1
ATOM 5111 N N . HIS B 1 68 ? 0.049 60.375 16.531 1 22.06 68 HIS B N 1
ATOM 5112 C CA . HIS B 1 68 ? -0.081 61.812 16.312 1 22.06 68 HIS B CA 1
ATOM 5113 C C . HIS B 1 68 ? -1.532 62.281 16.438 1 22.06 68 HIS B C 1
ATOM 5115 O O . HIS B 1 68 ? -2.436 61.438 16.562 1 22.06 68 HIS B O 1
ATOM 5121 N N . GLY B 1 69 ? -1.881 63.438 15.547 1 22.75 69 GLY B N 1
ATOM 5122 C CA . GLY B 1 69 ? -2.695 64.625 15.648 1 22.75 69 GLY B CA 1
ATOM 5123 C C . GLY B 1 69 ? -4.184 64.312 15.57 1 22.75 69 GLY B C 1
ATOM 5124 O O . GLY B 1 69 ? -4.953 64.812 16.406 1 22.75 69 GLY B O 1
ATOM 5125 N N . ALA B 1 70 ? -4.797 64.312 14.305 1 25 70 ALA B N 1
ATOM 5126 C CA . ALA B 1 70 ? -5.707 65.188 13.57 1 25 70 ALA B CA 1
ATOM 5127 C C . ALA B 1 70 ? -7.16 64.812 13.867 1 25 70 ALA B C 1
ATOM 5129 O O . ALA B 1 70 ? -7.449 63.719 14.406 1 25 70 ALA B O 1
ATOM 5130 N N . ARG B 1 71 ? -8.109 65.062 12.797 1 25.97 71 ARG B N 1
ATOM 5131 C CA . ARG B 1 71 ? -9.461 65.562 12.586 1 25.97 71 ARG B CA 1
ATOM 5132 C C . ARG B 1 71 ? -10.508 64.5 12.852 1 25.97 71 ARG B C 1
ATOM 5134 O O . ARG B 1 71 ? -10.266 63.344 12.617 1 25.97 71 ARG B O 1
ATOM 5141 N N . GLN B 1 72 ? -11.539 64.812 13.547 1 23.27 72 GLN B N 1
ATOM 5142 C CA . GLN B 1 72 ? -12.781 64.25 14.07 1 23.27 72 GLN B CA 1
ATOM 5143 C C . GLN B 1 72 ? -13.531 63.5 12.992 1 23.27 72 GLN B C 1
ATOM 5145 O O . GLN B 1 72 ? -14.703 63.75 12.734 1 23.27 72 GLN B O 1
ATOM 5150 N N . GLN B 1 73 ? -12.906 63.094 11.812 1 21.91 73 GLN B N 1
ATOM 5151 C CA . GLN B 1 73 ? -13.953 62.688 10.875 1 21.91 73 GLN B CA 1
ATOM 5152 C C . GLN B 1 73 ? -14.797 61.562 11.445 1 21.91 73 GLN B C 1
ATOM 5154 O O . GLN B 1 73 ? -14.312 60.75 12.234 1 21.91 73 GLN B O 1
ATOM 5159 N N . SER B 1 74 ? -16.094 61.594 11.18 1 25.19 74 SER B N 1
ATOM 5160 C CA . SER B 1 74 ? -17.25 60.812 11.539 1 25.19 74 SER B CA 1
ATOM 5161 C C . SER B 1 74 ? -16.969 59.312 11.391 1 25.19 74 SER B C 1
ATOM 5163 O O . SER B 1 74 ? -16.547 58.875 10.32 1 25.19 74 SER B O 1
ATOM 5165 N N . GLN B 1 75 ? -16.656 58.625 12.5 1 24.11 75 GLN B N 1
ATOM 5166 C CA . GLN B 1 75 ? -16.219 57.25 12.727 1 24.11 75 GLN B CA 1
ATOM 5167 C C . GLN B 1 75 ? -17.234 56.281 12.164 1 24.11 75 GLN B C 1
ATOM 5169 O O . GLN B 1 75 ? -18.234 55.969 12.812 1 24.11 75 GLN B O 1
ATOM 5174 N N . SER B 1 76 ? -17.641 56.469 10.812 1 25.41 76 SER B N 1
ATOM 5175 C CA . SER B 1 76 ? -18.484 55.375 10.297 1 25.41 76 SER B CA 1
ATOM 5176 C C . SER B 1 76 ? -17.953 54.031 10.742 1 25.41 76 SER B C 1
ATOM 5178 O O . SER B 1 76 ? -16.734 53.812 10.836 1 25.41 76 SER B O 1
ATOM 5180 N N . ALA B 1 77 ? -18.812 53.219 11.398 1 31.44 77 ALA B N 1
ATOM 5181 C CA . ALA B 1 77 ? -18.75 51.812 11.859 1 31.44 77 ALA B CA 1
ATOM 5182 C C . ALA B 1 77 ? -18 50.938 10.859 1 31.44 77 ALA B C 1
ATOM 5184 O O . ALA B 1 77 ? -18.609 50.312 10.008 1 31.44 77 ALA B O 1
ATOM 5185 N N . ASP B 1 78 ? -16.969 51.562 10.289 1 28.8 78 ASP B N 1
ATOM 5186 C CA . ASP B 1 78 ? -16.25 50.75 9.305 1 28.8 78 ASP B CA 1
ATOM 5187 C C . ASP B 1 78 ? -15.758 49.438 9.906 1 28.8 78 ASP B C 1
ATOM 5189 O O . ASP B 1 78 ? -15.172 49.438 10.992 1 28.8 78 ASP B O 1
ATOM 5193 N N . ILE B 1 79 ? -16.453 48.344 9.617 1 31.25 79 ILE B N 1
ATOM 5194 C CA . ILE B 1 79 ? -16.141 46.969 9.891 1 31.25 79 ILE B CA 1
ATOM 5195 C C . ILE B 1 79 ? -14.625 46.75 9.789 1 31.25 79 ILE B C 1
ATOM 5197 O O . ILE B 1 79 ? -14.016 47.031 8.758 1 31.25 79 ILE B O 1
ATOM 5201 N N . PRO B 1 80 ? -14.094 46.75 10.984 1 31.25 80 PRO B N 1
ATOM 5202 C CA . PRO B 1 80 ? -12.625 46.656 10.969 1 31.25 80 PRO B CA 1
ATOM 5203 C C . PRO B 1 80 ? -12.094 45.656 9.938 1 31.25 80 PRO B C 1
ATOM 5205 O O . PRO B 1 80 ? -12.656 44.594 9.781 1 31.25 80 PRO B O 1
ATOM 5208 N N . LEU B 1 81 ? -11.492 46.219 8.93 1 31.59 81 LEU B N 1
ATOM 5209 C CA . LEU B 1 81 ? -10.664 45.5 7.965 1 31.59 81 LEU B CA 1
ATOM 5210 C C . LEU B 1 81 ? -9.609 44.656 8.68 1 31.59 81 LEU B C 1
ATOM 5212 O O . LEU B 1 81 ? -9.273 44.938 9.836 1 31.59 81 LEU B O 1
ATOM 5216 N N . GLY B 1 82 ? -9.164 43.719 8.086 1 29.33 82 GLY B N 1
ATOM 5217 C CA . GLY B 1 82 ? -8.125 42.781 8.516 1 29.33 82 GLY B CA 1
ATOM 5218 C C . GLY B 1 82 ? -6.918 43.5 9.117 1 29.33 82 GLY B C 1
ATOM 5219 O O . GLY B 1 82 ? -6.523 44.562 8.664 1 29.33 82 GLY B O 1
ATOM 5220 N N . VAL B 1 83 ? -6.891 43.719 10.398 1 29.75 83 VAL B N 1
ATOM 5221 C CA . VAL B 1 83 ? -5.793 44.406 11.078 1 29.75 83 VAL B CA 1
ATOM 5222 C C . VAL B 1 83 ? -4.492 43.656 10.852 1 29.75 83 VAL B C 1
ATOM 5224 O O . VAL B 1 83 ? -4.492 42.406 10.781 1 29.75 83 VAL B O 1
ATOM 5227 N N . THR B 1 84 ? -3.463 44.5 10.453 1 24.45 84 THR B N 1
ATOM 5228 C CA . THR B 1 84 ? -2.057 44.125 10.445 1 24.45 84 THR B CA 1
ATOM 5229 C C . THR B 1 84 ? -1.484 44.125 11.859 1 24.45 84 THR B C 1
ATOM 5231 O O . THR B 1 84 ? -1.693 45.062 12.617 1 24.45 84 THR B O 1
ATOM 5234 N N . SER B 1 85 ? -1.104 43.094 12.375 1 28.44 85 SER B N 1
ATOM 5235 C CA . SER B 1 85 ? -0.525 42.812 13.688 1 28.44 85 SER B CA 1
ATOM 5236 C C . SER B 1 85 ? 0.594 43.781 14.023 1 28.44 85 SER B C 1
ATOM 5238 O O . SER B 1 85 ? 1.409 44.125 13.164 1 28.44 85 SER B O 1
ATOM 5240 N N . ILE B 1 86 ? 0.334 44.656 15.039 1 26.11 86 ILE B N 1
ATOM 5241 C CA . ILE B 1 86 ? 1.406 45.5 15.602 1 26.11 86 ILE B CA 1
ATOM 5242 C C . ILE B 1 86 ? 2.334 44.625 16.438 1 26.11 86 ILE B C 1
ATOM 5244 O O . ILE B 1 86 ? 2.953 45.094 17.391 1 26.11 86 ILE B O 1
ATOM 5248 N N . TYR B 1 87 ? 2.623 43.438 16.125 1 28.69 87 TYR B N 1
ATOM 5249 C CA . TYR B 1 87 ? 3.51 42.531 16.844 1 28.69 87 TYR B CA 1
ATOM 5250 C C . TYR B 1 87 ? 4.859 43.188 17.109 1 28.69 87 TYR B C 1
ATOM 5252 O O . TYR B 1 87 ? 5.457 43.781 16.219 1 28.69 87 TYR B O 1
ATOM 5260 N N . SER B 1 88 ? 5.008 43.531 18.406 1 27.06 88 SER B N 1
ATOM 5261 C CA . SER B 1 88 ? 6.375 43.781 18.859 1 27.06 88 SER B CA 1
ATOM 5262 C C . SER B 1 88 ? 7.223 42.531 18.766 1 27.06 88 SER B C 1
ATOM 5264 O O . SER B 1 88 ? 6.746 41.438 19.078 1 27.06 88 SER B O 1
ATOM 5266 N N . ARG B 1 89 ? 8.531 42.812 18.359 1 27.38 89 ARG B N 1
ATOM 5267 C CA . ARG B 1 89 ? 9.492 41.875 17.797 1 27.38 89 ARG B CA 1
ATOM 5268 C C . ARG B 1 89 ? 10.031 40.906 18.859 1 27.38 89 ARG B C 1
ATOM 5270 O O . ARG B 1 89 ? 10.594 41.344 19.859 1 27.38 89 ARG B O 1
ATOM 5277 N N . PRO B 1 90 ? 9.453 39.844 19.125 1 29.39 90 PRO B N 1
ATOM 5278 C CA . PRO B 1 90 ? 10.297 39 19.984 1 29.39 90 PRO B CA 1
ATOM 5279 C C . PRO B 1 90 ? 11.758 38.969 19.531 1 29.39 90 PRO B C 1
ATOM 5281 O O . PRO B 1 90 ? 12.047 39.25 18.359 1 29.39 90 PRO B O 1
ATOM 5284 N N . ALA B 1 91 ? 12.742 38.969 20.578 1 28.31 91 ALA B N 1
ATOM 5285 C CA . ALA B 1 91 ? 14.188 38.938 20.406 1 28.31 91 ALA B CA 1
ATOM 5286 C C . ALA B 1 91 ? 14.609 37.969 19.312 1 28.31 91 ALA B C 1
ATOM 5288 O O . ALA B 1 91 ? 13.914 36.969 19.062 1 28.31 91 ALA B O 1
ATOM 5289 N N . LYS B 1 92 ? 15.578 38.562 18.531 1 30.33 92 LYS B N 1
ATOM 5290 C CA . LYS B 1 92 ? 16.266 38 17.359 1 30.33 92 LYS B CA 1
ATOM 5291 C C . LYS B 1 92 ? 16.781 36.594 17.656 1 30.33 92 LYS B C 1
ATOM 5293 O O . LYS B 1 92 ? 17.391 36.375 18.688 1 30.33 92 LYS B O 1
ATOM 5298 N N . PHE B 1 93 ? 16.078 35.688 17.203 1 33.5 93 PHE B N 1
ATOM 5299 C CA . PHE B 1 93 ? 16.734 34.406 17.234 1 33.5 93 PHE B CA 1
ATOM 5300 C C . PHE B 1 93 ? 17.984 34.406 16.375 1 33.5 93 PHE B C 1
ATOM 5302 O O . PHE B 1 93 ? 17.922 34.75 15.188 1 33.5 93 PHE B O 1
ATOM 5309 N N . ASP B 1 94 ? 19.141 35.031 16.859 1 33.38 94 ASP B N 1
ATOM 5310 C CA . ASP B 1 94 ? 20.312 34.969 15.992 1 33.38 94 ASP B CA 1
ATOM 5311 C C . ASP B 1 94 ? 20.531 33.531 15.469 1 33.38 94 ASP B C 1
ATOM 5313 O O . ASP B 1 94 ? 21.266 33.344 14.508 1 33.38 94 ASP B O 1
ATOM 5317 N N . ALA B 1 95 ? 20.391 32.625 16.031 1 35.97 95 ALA B N 1
ATOM 5318 C CA . ALA B 1 95 ? 21.141 31.406 15.773 1 35.97 95 ALA B CA 1
ATOM 5319 C C . ALA B 1 95 ? 20.734 30.797 14.438 1 35.97 95 ALA B C 1
ATOM 5321 O O . ALA B 1 95 ? 19.594 30.359 14.266 1 35.97 95 ALA B O 1
ATOM 5322 N N . LEU B 1 96 ? 21.016 31.75 13.227 1 36.84 96 LEU B N 1
ATOM 5323 C CA . LEU B 1 96 ? 20.5 30.781 12.281 1 36.84 96 LEU B CA 1
ATOM 5324 C C . LEU B 1 96 ? 21.203 29.438 12.438 1 36.84 96 LEU B C 1
ATOM 5326 O O . LEU B 1 96 ? 20.562 28.391 12.438 1 36.84 96 LEU B O 1
ATOM 5330 N N . PRO B 1 97 ? 22.641 29.547 12.086 1 39.41 97 PRO B N 1
ATOM 5331 C CA . PRO B 1 97 ? 23.375 28.719 11.125 1 39.41 97 PRO B CA 1
ATOM 5332 C C . PRO B 1 97 ? 23.578 27.297 11.609 1 39.41 97 PRO B C 1
ATOM 5334 O O . PRO B 1 97 ? 24.609 26.969 12.203 1 39.41 97 PRO B O 1
ATOM 5337 N N . GLU B 1 98 ? 22.906 26.906 12.203 1 38.84 98 GLU B N 1
ATOM 5338 C CA . GLU B 1 98 ? 22.812 25.453 12.219 1 38.84 98 GLU B CA 1
ATOM 5339 C C . GLU B 1 98 ? 22.547 24.906 10.82 1 38.84 98 GLU B C 1
ATOM 5341 O O . GLU B 1 98 ? 21.406 24.953 10.336 1 38.84 98 GLU B O 1
ATOM 5346 N N . SER B 1 99 ? 23 25.594 9.797 1 37.75 99 SER B N 1
ATOM 5347 C CA . SER B 1 99 ? 22.969 25.047 8.438 1 37.75 99 SER B CA 1
ATOM 5348 C C . SER B 1 99 ? 23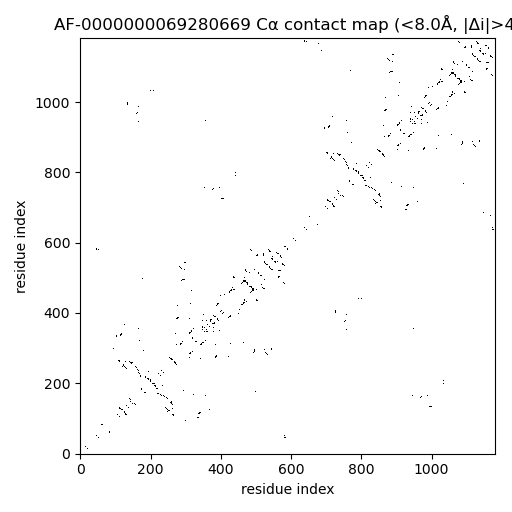.016 23.531 8.453 1 37.75 99 SER B C 1
ATOM 5350 O O . SER B 1 99 ? 22.219 22.859 7.781 1 37.75 99 SER B O 1
ATOM 5352 N N . ASN B 1 100 ? 24.391 22.891 8.5 1 36.16 100 ASN B N 1
ATOM 5353 C CA . ASN B 1 100 ? 24.766 21.641 7.832 1 36.16 100 ASN B CA 1
ATOM 5354 C C . ASN B 1 100 ? 23.828 20.5 8.234 1 36.16 100 ASN B C 1
ATOM 5356 O O . ASN B 1 100 ? 23.281 19.812 7.375 1 36.16 100 ASN B O 1
ATOM 5360 N N . PHE B 1 101 ? 24.719 19.688 9.219 1 37.56 101 PHE B N 1
ATOM 5361 C CA . PHE B 1 101 ? 24.594 18.25 9.508 1 37.56 101 PHE B CA 1
ATOM 5362 C C . PHE B 1 101 ? 23.141 17.906 9.828 1 37.56 101 PHE B C 1
ATOM 5364 O O . PHE B 1 101 ? 22.484 18.625 10.578 1 37.56 101 PHE B O 1
ATOM 5371 N N . VAL B 1 102 ? 22.562 16.906 9.094 1 46.59 102 VAL B N 1
ATOM 5372 C CA . VAL B 1 102 ? 22.078 15.633 8.539 1 46.59 102 VAL B CA 1
ATOM 5373 C C . VAL B 1 102 ? 21.938 14.602 9.648 1 46.59 102 VAL B C 1
ATOM 5375 O O . VAL B 1 102 ? 22.828 13.781 9.859 1 46.59 102 VAL B O 1
ATOM 5378 N N . PRO B 1 103 ? 21.875 14.836 10.781 1 47.66 103 PRO B N 1
ATOM 5379 C CA . PRO B 1 103 ? 22 13.734 11.734 1 47.66 103 PRO B CA 1
ATOM 5380 C C . PRO B 1 103 ? 21.125 12.531 11.359 1 47.66 103 PRO B C 1
ATOM 5382 O O . PRO B 1 103 ? 19.984 12.703 10.93 1 47.66 103 PRO B O 1
ATOM 5385 N N . ASN B 1 104 ? 20.328 11.43 10.766 1 48.44 104 ASN B N 1
ATOM 5386 C CA . ASN B 1 104 ? 20.484 10.07 11.266 1 48.44 104 ASN B CA 1
ATOM 5387 C C . ASN B 1 104 ? 21.875 9.523 10.969 1 48.44 104 ASN B C 1
ATOM 5389 O O . ASN B 1 104 ? 22.031 8.625 10.133 1 48.44 104 ASN B O 1
ATOM 5393 N N . SER B 1 105 ? 23 9.969 10.914 1 46.25 105 SER B N 1
ATOM 5394 C CA . SER B 1 105 ? 24.344 9.648 10.469 1 46.25 105 SER B CA 1
ATOM 5395 C C . SER B 1 105 ? 24.922 8.461 11.242 1 46.25 105 SER B C 1
ATOM 5397 O O . SER B 1 105 ? 26.109 8.422 11.523 1 46.25 105 SER B O 1
ATOM 5399 N N . GLU B 1 106 ? 24.562 7.582 11.242 1 50.09 106 GLU B N 1
ATOM 5400 C CA . GLU B 1 106 ? 23.547 7.016 12.133 1 50.09 106 GLU B CA 1
ATOM 5401 C C . GLU B 1 106 ? 24.141 6.668 13.492 1 50.09 106 GLU B C 1
ATOM 5403 O O . GLU B 1 106 ? 25.297 6.285 13.594 1 50.09 106 GLU B O 1
ATOM 5408 N N . CYS B 1 107 ? 24.5 6 14.609 1 51.59 107 CYS B N 1
ATOM 5409 C CA . CYS B 1 107 ? 24.844 6.051 16.016 1 51.59 107 CYS B CA 1
ATOM 5410 C C . CYS B 1 107 ? 26.312 6.406 16.203 1 51.59 107 CYS B C 1
ATOM 5412 O O . CYS B 1 107 ? 27.203 5.59 15.93 1 51.59 107 CYS B O 1
ATOM 5414 N N . GLY B 1 108 ? 27.328 7.387 15.445 1 49.66 108 GLY B N 1
ATOM 5415 C CA . GLY B 1 108 ? 28.703 7.863 15.445 1 49.66 108 GLY B CA 1
ATOM 5416 C C . GLY B 1 108 ? 29.594 7.125 16.422 1 49.66 108 GLY B C 1
ATOM 5417 O O . GLY B 1 108 ? 30.812 7.301 16.422 1 49.66 108 GLY B O 1
ATOM 5418 N N . GLY B 1 109 ? 29 6.355 17.438 1 55.47 109 GLY B N 1
ATOM 5419 C CA . GLY B 1 109 ? 29.656 5.422 18.344 1 55.47 109 GLY B CA 1
ATOM 5420 C C . GLY B 1 109 ? 28.688 4.426 18.969 1 55.47 109 GLY B C 1
ATOM 5421 O O . GLY B 1 109 ? 27.5 4.699 19.078 1 55.47 109 GLY B O 1
ATOM 5422 N N . GLY B 1 110 ? 28.875 3.203 18.969 1 62.94 110 GLY B N 1
ATOM 5423 C CA . GLY B 1 110 ? 28.156 2.098 19.578 1 62.94 110 GLY B CA 1
ATOM 5424 C C . GLY B 1 110 ? 27.031 1.558 18.703 1 62.94 110 GLY B C 1
ATOM 5425 O O . GLY B 1 110 ? 26.953 1.902 17.516 1 62.94 110 GLY B O 1
ATOM 5426 N N . ASN B 1 111 ? 26.125 0.774 19.203 1 79.06 111 ASN B N 1
ATOM 5427 C CA . ASN B 1 111 ? 24.969 0.202 18.516 1 79.06 111 ASN B CA 1
ATOM 5428 C C . ASN B 1 111 ? 23.828 1.209 18.391 1 79.06 111 ASN B C 1
ATOM 5430 O O . ASN B 1 111 ? 23.469 1.857 19.375 1 79.06 111 ASN B O 1
ATOM 5434 N N . CYS B 1 112 ? 23.406 1.482 17.156 1 81.62 112 CYS B N 1
ATOM 5435 C CA . CYS B 1 112 ? 22.328 2.447 17.031 1 81.62 112 CYS B CA 1
ATOM 5436 C C . CYS B 1 112 ? 21.328 1.998 15.969 1 81.62 112 CYS B C 1
ATOM 5438 O O . CYS B 1 112 ? 21.703 1.387 14.969 1 81.62 112 CYS B O 1
ATOM 5440 N N . SER B 1 113 ? 20.094 2.289 16.328 1 86.19 113 SER B N 1
ATOM 5441 C CA . SER B 1 113 ? 19.047 2.141 15.328 1 86.19 113 SER B CA 1
ATOM 5442 C C . SER B 1 113 ? 19.109 3.246 14.281 1 86.19 113 SER B C 1
ATOM 5444 O O . SER B 1 113 ? 19.719 4.297 14.523 1 86.19 113 SER B O 1
ATOM 5446 N N . GLN B 1 114 ? 18.484 3.047 13.203 1 88.88 114 GLN B N 1
ATOM 5447 C CA . GLN B 1 114 ? 18.531 4.008 12.109 1 88.88 114 GLN B CA 1
ATOM 5448 C C . GLN B 1 114 ? 17.688 5.238 12.422 1 88.88 114 GLN B C 1
ATOM 5450 O O . GLN B 1 114 ? 18 6.344 11.977 1 88.88 114 GLN B O 1
ATOM 5455 N N . GLN B 1 115 ? 16.656 5.031 13.141 1 93.56 115 GLN B N 1
ATOM 5456 C CA . GLN B 1 115 ? 15.742 6.094 13.539 1 93.56 115 GLN B CA 1
ATOM 5457 C C . GLN B 1 115 ? 14.758 5.609 14.609 1 93.56 115 GLN B C 1
ATOM 5459 O O . GLN B 1 115 ? 14.453 4.418 14.68 1 93.56 115 GLN B O 1
ATOM 5464 N N . VAL B 1 116 ? 14.289 6.574 15.453 1 96.62 116 VAL B N 1
ATOM 5465 C CA . VAL B 1 116 ? 13.312 6.309 16.5 1 96.62 116 VAL B CA 1
ATOM 5466 C C . VAL B 1 116 ? 12.242 7.398 16.5 1 96.62 116 VAL B C 1
ATOM 5468 O O . VAL B 1 116 ? 12.562 8.586 16.375 1 96.62 116 VAL B O 1
ATOM 5471 N N . HIS B 1 117 ? 11.039 7.004 16.578 1 98.25 117 HIS B N 1
ATOM 5472 C CA . HIS B 1 117 ? 9.914 7.93 16.625 1 98.25 117 HIS B CA 1
ATOM 5473 C C . HIS B 1 117 ? 8.852 7.457 17.609 1 98.25 117 HIS B C 1
ATOM 5475 O O . HIS B 1 117 ? 8.734 6.258 17.875 1 98.25 117 HIS B O 1
ATOM 5481 N N . ILE B 1 118 ? 8.062 8.383 18.172 1 98.75 118 ILE B N 1
ATOM 5482 C CA . ILE B 1 118 ? 6.957 8 19.031 1 98.75 118 ILE B CA 1
ATOM 5483 C C . ILE B 1 118 ? 5.672 8.672 18.562 1 98.75 118 ILE B C 1
ATOM 5485 O O . ILE B 1 118 ? 5.707 9.773 18 1 98.75 118 ILE B O 1
ATOM 5489 N N . THR B 1 119 ? 4.555 8.094 18.703 1 98.75 119 THR B N 1
ATOM 5490 C CA . THR B 1 119 ? 3.189 8.562 18.5 1 98.75 119 THR B CA 1
ATOM 5491 C C . THR B 1 119 ? 2.285 8.117 19.641 1 98.75 119 THR B C 1
ATOM 5493 O O . THR B 1 119 ? 2.615 7.176 20.359 1 98.75 119 THR B O 1
ATOM 5496 N N . LEU B 1 120 ? 1.189 8.789 19.781 1 98.38 120 LEU B N 1
ATOM 5497 C CA . LEU B 1 120 ? 0.223 8.344 20.781 1 98.38 120 LEU B CA 1
ATOM 5498 C C . LEU B 1 120 ? -0.61 7.184 20.266 1 98.38 120 LEU B C 1
ATOM 5500 O O . LEU B 1 120 ? -1.124 7.234 19.141 1 98.38 120 LEU B O 1
ATOM 5504 N N . GLY B 1 121 ? -0.658 6.086 21.078 1 97.94 121 GLY B N 1
ATOM 5505 C CA . GLY B 1 121 ? -1.611 5.02 20.812 1 97.94 121 GLY B CA 1
ATOM 5506 C C . GLY B 1 121 ? -2.971 5.27 21.438 1 97.94 121 GLY B C 1
ATOM 5507 O O . GLY B 1 121 ? -3.457 6.402 21.453 1 97.94 121 GLY B O 1
ATOM 5508 N N . GLY B 1 122 ? -3.633 4.25 21.844 1 96.5 122 GLY B N 1
ATOM 5509 C CA . GLY B 1 122 ? -4.848 4.418 22.625 1 96.5 122 GLY B CA 1
ATOM 5510 C C . GLY B 1 122 ? -4.605 5.059 23.984 1 96.5 122 GLY B C 1
ATOM 5511 O O . GLY B 1 122 ? -3.482 5.461 24.297 1 96.5 122 GLY B O 1
ATOM 5512 N N . PRO B 1 123 ? -5.629 5.184 24.781 1 94.81 123 PRO B N 1
ATOM 5513 C CA . PRO B 1 123 ? -5.457 5.762 26.125 1 94.81 123 PRO B CA 1
ATOM 5514 C C . PRO B 1 123 ? -4.359 5.07 26.922 1 94.81 123 PRO B C 1
ATOM 5516 O O . PRO B 1 123 ? -4.355 3.842 27.047 1 94.81 123 PRO B O 1
ATOM 5519 N N . GLY B 1 124 ? -3.418 5.855 27.391 1 96.44 124 GLY B N 1
ATOM 5520 C CA . GLY B 1 124 ? -2.34 5.336 28.219 1 96.44 124 GLY B CA 1
ATOM 5521 C C . GLY B 1 124 ? -1.257 4.637 27.406 1 96.44 124 GLY B C 1
ATOM 5522 O O . GLY B 1 124 ? -0.449 3.893 27.969 1 96.44 124 GLY B O 1
ATOM 5523 N N . GLU B 1 125 ? -1.32 4.879 26.156 1 98.19 125 GLU B N 1
ATOM 5524 C CA . GLU B 1 125 ? -0.363 4.16 25.328 1 98.19 125 GLU B CA 1
ATOM 5525 C C . GLU B 1 125 ? 0.528 5.129 24.547 1 98.19 125 GLU B C 1
ATOM 5527 O O . GLU B 1 125 ? 0.08 6.203 24.141 1 98.19 125 GLU B O 1
ATOM 5532 N N . MET B 1 126 ? 1.782 4.789 24.438 1 98.75 126 MET B N 1
ATOM 5533 C CA . MET B 1 126 ? 2.742 5.398 23.516 1 98.75 126 MET B CA 1
ATOM 5534 C C . MET B 1 126 ? 3.301 4.359 22.547 1 98.75 126 MET B C 1
ATOM 5536 O O . MET B 1 126 ? 3.676 3.26 22.969 1 98.75 126 MET B O 1
ATOM 5540 N N . VAL B 1 127 ? 3.248 4.637 21.281 1 98.88 127 VAL B N 1
ATOM 5541 C CA . VAL B 1 127 ? 3.797 3.736 20.266 1 98.88 127 VAL B CA 1
ATOM 5542 C C . VAL B 1 127 ? 5.219 4.16 19.922 1 98.88 127 VAL B C 1
ATOM 5544 O O . VAL B 1 127 ? 5.461 5.316 19.562 1 98.88 127 VAL B O 1
ATOM 5547 N N . VAL B 1 128 ? 6.152 3.295 20.047 1 98.88 128 VAL B N 1
ATOM 5548 C CA . VAL B 1 128 ? 7.535 3.516 19.641 1 98.88 128 VAL B CA 1
ATOM 5549 C C . VAL B 1 128 ? 7.801 2.795 18.312 1 98.88 128 VAL B C 1
ATOM 5551 O O . VAL B 1 128 ? 7.605 1.581 18.219 1 98.88 128 VAL B O 1
ATOM 5554 N N . SER B 1 129 ? 8.195 3.523 17.312 1 98.69 129 SER B N 1
ATOM 5555 C CA . SER B 1 129 ? 8.617 2.979 16.031 1 98.69 129 SER B CA 1
ATOM 5556 C C . SER B 1 129 ? 10.109 3.197 15.812 1 98.69 129 SER B C 1
ATOM 5558 O O . SER B 1 129 ? 10.625 4.293 16.047 1 98.69 129 SER B O 1
ATOM 5560 N N . PHE B 1 130 ? 10.797 2.178 15.43 1 97.31 130 PHE B N 1
ATOM 5561 C CA . PHE B 1 130 ? 12.211 2.342 15.109 1 97.31 130 PHE B CA 1
ATOM 5562 C C . PHE B 1 130 ? 12.625 1.391 13.992 1 97.31 130 PHE B C 1
ATOM 5564 O O . PHE B 1 130 ? 11.875 0.489 13.625 1 97.31 130 PHE B O 1
ATOM 5571 N N . ALA B 1 131 ? 13.742 1.727 13.32 1 95.44 131 ALA B N 1
ATOM 5572 C CA . ALA B 1 131 ? 14.203 0.966 12.164 1 95.44 131 ALA B CA 1
ATOM 5573 C C . ALA B 1 131 ? 15.602 0.41 12.391 1 95.44 131 ALA B C 1
ATOM 5575 O O . ALA B 1 131 ? 16.453 1.072 13 1 95.44 131 ALA B O 1
ATOM 5576 N N . SER B 1 132 ? 15.789 -0.778 11.977 1 92.19 132 SER B N 1
ATOM 5577 C CA . SER B 1 132 ? 17.109 -1.407 12 1 92.19 132 SER B CA 1
ATOM 5578 C C . SER B 1 132 ? 17.422 -2.086 10.672 1 92.19 132 SER B C 1
ATOM 5580 O O . SER B 1 132 ? 16.531 -2.256 9.836 1 92.19 132 SER B O 1
ATOM 5582 N N . SER B 1 133 ? 18.641 -2.395 10.547 1 84.94 133 SER B N 1
ATOM 5583 C CA . SER B 1 133 ? 19 -3.186 9.375 1 84.94 133 SER B CA 1
ATOM 5584 C C . SER B 1 133 ? 18.359 -4.57 9.43 1 84.94 133 SER B C 1
ATOM 5586 O O . SER B 1 133 ? 18.297 -5.184 10.492 1 84.94 133 SER B O 1
ATOM 5588 N N . PRO B 1 134 ? 17.953 -4.996 8.297 1 75 134 PRO B N 1
ATOM 5589 C CA . PRO B 1 134 ? 17.328 -6.32 8.312 1 75 134 PRO B CA 1
ATOM 5590 C C . PRO B 1 134 ? 18.281 -7.422 8.75 1 75 134 PRO B C 1
ATOM 5592 O O . PRO B 1 134 ? 17.844 -8.469 9.234 1 75 134 PRO B O 1
ATOM 5595 N N . ASP B 1 135 ? 19.469 -7.199 8.656 1 69.5 135 ASP B N 1
ATOM 5596 C CA . ASP B 1 135 ? 20.469 -8.211 8.977 1 69.5 135 ASP B CA 1
ATOM 5597 C C . ASP B 1 135 ? 20.75 -8.25 10.477 1 69.5 135 ASP B C 1
ATOM 5599 O O . ASP B 1 135 ? 21.344 -9.203 10.977 1 69.5 135 ASP B O 1
ATOM 5603 N N . ALA B 1 136 ? 20.312 -7.336 11.203 1 66 136 ALA B N 1
ATOM 5604 C CA . ALA B 1 136 ? 20.703 -7.199 12.602 1 66 136 ALA B CA 1
ATOM 5605 C C . ALA B 1 136 ? 19.812 -8.039 13.516 1 66 136 ALA B C 1
ATOM 5607 O O . ALA B 1 136 ? 20.125 -8.242 14.688 1 66 136 ALA B O 1
ATOM 5608 N N . GLU B 1 137 ? 19.031 -8.789 13.125 1 78.88 137 GLU B N 1
ATOM 5609 C CA . GLU B 1 137 ? 18.125 -9.562 13.961 1 78.88 137 GLU B CA 1
ATOM 5610 C C . GLU B 1 137 ? 17.672 -8.766 15.18 1 78.88 137 GLU B C 1
ATOM 5612 O O . GLU B 1 137 ? 17.719 -9.266 16.312 1 78.88 137 GLU B O 1
ATOM 5617 N N . THR B 1 138 ? 17.5 -7.547 15.117 1 91.44 138 THR B N 1
ATOM 5618 C CA . THR B 1 138 ? 17.016 -6.691 16.203 1 91.44 138 THR B CA 1
ATOM 5619 C C . THR B 1 138 ? 15.578 -7.035 16.562 1 91.44 138 THR B C 1
ATOM 5621 O O . THR B 1 138 ? 14.688 -7.004 15.719 1 91.44 138 THR B O 1
ATOM 5624 N N . PRO B 1 139 ? 15.414 -7.422 17.859 1 94.69 139 PRO B N 1
ATOM 5625 C CA . PRO B 1 139 ? 14.031 -7.695 18.266 1 94.69 139 PRO B CA 1
ATOM 5626 C C . PRO B 1 139 ? 13.195 -6.422 18.406 1 94.69 139 PRO B C 1
ATOM 5628 O O . PRO B 1 139 ? 13.734 -5.348 18.672 1 94.69 139 PRO B O 1
ATOM 5631 N N . ALA B 1 140 ? 11.945 -6.539 18.234 1 97.25 140 ALA B N 1
ATOM 5632 C CA . ALA B 1 140 ? 11.023 -5.441 18.5 1 97.25 140 ALA B CA 1
ATOM 5633 C C . ALA B 1 140 ? 10.758 -5.293 20 1 97.25 140 ALA B C 1
ATOM 5635 O O . ALA B 1 140 ? 9.719 -5.742 20.5 1 97.25 140 ALA B O 1
ATOM 5636 N N . GLU B 1 141 ? 11.68 -4.734 20.625 1 98.31 141 GLU B N 1
ATOM 5637 C CA . GLU B 1 141 ? 11.602 -4.598 22.078 1 98.31 141 GLU B CA 1
ATOM 5638 C C . GLU B 1 141 ? 12.008 -3.195 22.516 1 98.31 141 GLU B C 1
ATOM 5640 O O . GLU B 1 141 ? 12.961 -2.621 22 1 98.31 141 GLU B O 1
ATOM 5645 N N . VAL B 1 142 ? 11.273 -2.693 23.484 1 98.75 142 VAL B N 1
ATOM 5646 C CA . VAL B 1 142 ? 11.562 -1.393 24.078 1 98.75 142 VAL B CA 1
ATOM 5647 C C . VAL B 1 142 ? 11.539 -1.508 25.609 1 98.75 142 VAL B C 1
ATOM 5649 O O . VAL B 1 142 ? 10.578 -2.018 26.188 1 98.75 142 VAL B O 1
ATOM 5652 N N . LYS B 1 143 ? 12.594 -1.099 26.203 1 98.62 143 LYS B N 1
ATOM 5653 C CA . LYS B 1 143 ? 12.602 -0.937 27.656 1 98.62 143 LYS B CA 1
ATOM 5654 C C . LYS B 1 143 ? 12.156 0.468 28.062 1 98.62 143 LYS B C 1
ATOM 5656 O O . LYS B 1 143 ? 12.492 1.445 27.391 1 98.62 143 LYS B O 1
ATOM 5661 N N . PHE B 1 144 ? 11.359 0.53 29.125 1 98.81 144 PHE B N 1
ATOM 5662 C CA . PHE B 1 144 ? 10.891 1.846 29.547 1 98.81 144 PHE B CA 1
ATOM 5663 C C . PHE B 1 144 ? 10.594 1.864 31.047 1 98.81 144 PHE B C 1
ATOM 5665 O O . PHE B 1 144 ? 10.43 0.812 31.672 1 98.8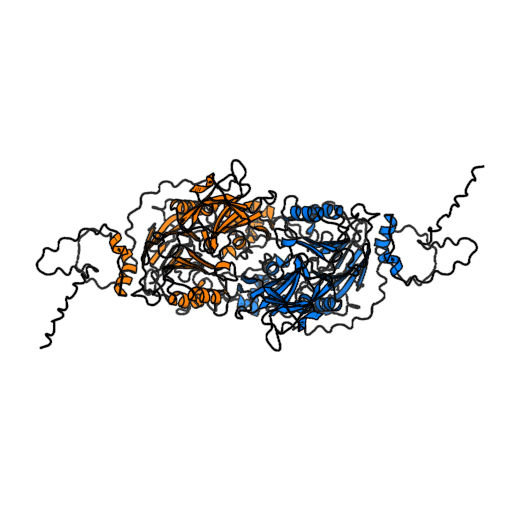1 144 PHE B O 1
ATOM 5672 N N . ALA B 1 145 ? 10.57 2.975 31.609 1 98.56 145 ALA B N 1
ATOM 5673 C CA . ALA B 1 145 ? 10.258 3.219 33 1 98.56 145 ALA B CA 1
ATOM 5674 C C . ALA B 1 145 ? 9.961 4.695 33.25 1 98.56 145 ALA B C 1
ATOM 5676 O O . ALA B 1 145 ? 10.273 5.547 32.438 1 98.56 145 ALA B O 1
ATOM 5677 N N . LEU B 1 146 ? 9.312 4.848 34.406 1 98.19 146 LEU B N 1
ATOM 5678 C CA . LEU B 1 146 ? 9.312 6.23 34.875 1 98.19 146 LEU B CA 1
ATOM 5679 C C . LEU B 1 146 ? 10.734 6.781 34.938 1 98.19 146 LEU B C 1
ATOM 5681 O O . LEU B 1 146 ? 11.656 6.066 35.344 1 98.19 146 LEU B O 1
ATOM 5685 N N . ALA B 1 147 ? 10.867 8.062 34.562 1 97.38 147 ALA B N 1
ATOM 5686 C CA . ALA B 1 147 ? 12.195 8.664 34.5 1 97.38 147 ALA B CA 1
ATOM 5687 C C . ALA B 1 147 ? 12.906 8.531 35.844 1 97.38 147 ALA B C 1
ATOM 5689 O O . ALA B 1 147 ? 14.109 8.25 35.906 1 97.38 147 ALA B O 1
ATOM 5690 N N . ALA B 1 148 ? 12.211 8.656 36.875 1 95.31 148 ALA B N 1
ATOM 5691 C CA . ALA B 1 148 ? 12.773 8.594 38.219 1 95.31 148 ALA B CA 1
ATOM 5692 C C . ALA B 1 148 ? 13.203 7.168 38.562 1 95.31 148 ALA B C 1
ATOM 5694 O O . ALA B 1 148 ? 14.086 6.965 39.406 1 95.31 148 ALA B O 1
ATOM 5695 N N . ASP B 1 149 ? 12.617 6.188 37.875 1 96.12 149 ASP B N 1
ATOM 5696 C CA . ASP B 1 149 ? 12.844 4.781 38.188 1 96.12 149 ASP B CA 1
ATOM 5697 C C . ASP B 1 149 ? 13.781 4.121 37.188 1 96.12 149 ASP B C 1
ATOM 5699 O O . ASP B 1 149 ? 13.992 2.908 37.25 1 96.12 149 ASP B O 1
ATOM 5703 N N . TRP B 1 150 ? 14.297 4.816 36.312 1 95.88 150 TRP B N 1
ATOM 5704 C CA . TRP B 1 150 ? 15.062 4.258 35.219 1 95.88 150 TRP B CA 1
ATOM 5705 C C . TRP B 1 150 ? 16.25 3.459 35.719 1 95.88 150 TRP B C 1
ATOM 5707 O O . TRP B 1 150 ? 16.641 2.447 35.125 1 95.88 150 TRP B O 1
ATOM 5717 N N . GLY B 1 151 ? 16.844 3.832 36.812 1 94 151 GLY B N 1
ATOM 5718 C CA . GLY B 1 151 ? 18.016 3.168 37.344 1 94 151 GLY B CA 1
ATOM 5719 C C . GLY B 1 151 ? 17.672 1.995 38.25 1 94 151 GLY B C 1
ATOM 5720 O O . GLY B 1 151 ? 18.547 1.235 38.656 1 94 151 GLY B O 1
ATOM 5721 N N . LEU B 1 152 ? 16.453 1.834 38.5 1 93.75 152 LEU B N 1
ATOM 5722 C CA . LEU B 1 152 ? 16.016 0.808 39.438 1 93.75 152 LEU B CA 1
ATOM 5723 C C . LEU B 1 152 ? 15.406 -0.38 38.719 1 93.75 152 LEU B C 1
ATOM 5725 O O . LEU B 1 152 ? 15.945 -1.487 38.75 1 93.75 152 LEU B O 1
ATOM 5729 N N . ALA B 1 153 ? 14.227 -0.145 38.062 1 92.62 153 ALA B N 1
ATOM 5730 C CA . ALA B 1 153 ? 13.523 -1.202 37.344 1 92.62 153 ALA B CA 1
ATOM 5731 C C . ALA B 1 153 ? 12.961 -0.68 36.031 1 92.62 153 ALA B C 1
ATOM 5733 O O . ALA B 1 153 ? 12.453 0.441 35.938 1 92.62 153 ALA B O 1
ATOM 5734 N N . ARG B 1 154 ? 13.164 -1.487 35.094 1 95.38 154 ARG B N 1
ATOM 5735 C CA . ARG B 1 154 ? 12.633 -1.182 33.75 1 95.38 154 ARG B CA 1
ATOM 5736 C C . ARG B 1 154 ? 11.664 -2.264 33.281 1 95.38 154 ARG B C 1
ATOM 5738 O O . ARG B 1 154 ? 11.844 -3.441 33.594 1 95.38 154 ARG B O 1
ATOM 5745 N N . GLU B 1 155 ? 10.641 -1.845 32.688 1 97.56 155 GLU B N 1
ATOM 5746 C CA . GLU B 1 155 ? 9.719 -2.764 32.031 1 97.56 155 GLU B CA 1
ATOM 5747 C C . GLU B 1 155 ? 10.094 -2.971 30.578 1 97.56 155 GLU B C 1
ATOM 5749 O O . GLU B 1 155 ? 10.672 -2.082 29.938 1 97.56 155 GLU B O 1
ATOM 5754 N N . ALA B 1 156 ? 9.812 -4.102 30.094 1 98.31 156 ALA B N 1
ATOM 5755 C CA . ALA B 1 156 ? 10.047 -4.398 28.688 1 98.31 156 ALA B CA 1
ATOM 5756 C C . ALA B 1 156 ? 8.734 -4.648 27.953 1 98.31 156 ALA B C 1
ATOM 5758 O O . ALA B 1 156 ? 7.855 -5.344 28.453 1 98.31 156 ALA B O 1
ATOM 5759 N N . ALA B 1 157 ? 8.578 -3.959 26.859 1 98.75 157 ALA B N 1
ATOM 5760 C CA . ALA B 1 157 ? 7.449 -4.199 25.969 1 98.75 157 ALA B CA 1
ATOM 5761 C C . ALA B 1 157 ? 7.91 -4.824 24.656 1 98.75 157 ALA B C 1
ATOM 5763 O O . ALA B 1 157 ? 8.969 -4.469 24.125 1 98.75 157 ALA B O 1
ATOM 5764 N N . GLU B 1 158 ? 7.141 -5.742 24.156 1 98.5 158 GLU B N 1
ATOM 5765 C CA . GLU B 1 158 ? 7.418 -6.398 22.891 1 98.5 158 GLU B CA 1
ATOM 5766 C C . GLU B 1 158 ? 6.43 -5.957 21.812 1 98.5 158 GLU B C 1
ATOM 5768 O O . GLU B 1 158 ? 5.289 -5.602 22.125 1 98.5 158 GLU B O 1
ATOM 5773 N N . GLY B 1 159 ? 6.926 -5.902 20.578 1 98.19 159 GLY B N 1
ATOM 5774 C CA . GLY B 1 159 ? 6.086 -5.5 19.453 1 98.19 159 GLY B CA 1
ATOM 5775 C C . GLY B 1 159 ? 6.266 -6.375 18.234 1 98.19 159 GLY B C 1
ATOM 5776 O O . GLY B 1 159 ? 6.438 -7.59 18.344 1 98.19 159 GLY B O 1
ATOM 5777 N N . THR B 1 160 ? 6.035 -5.75 17.109 1 96.44 160 THR B N 1
ATOM 5778 C CA . THR B 1 160 ? 6.102 -6.473 15.844 1 96.44 160 THR B CA 1
ATOM 5779 C C . THR B 1 160 ? 7.137 -5.84 14.914 1 96.44 160 THR B C 1
ATOM 5781 O O . THR B 1 160 ? 7.504 -4.676 15.086 1 96.44 160 THR B O 1
ATOM 5784 N N . THR B 1 161 ? 7.668 -6.59 14.031 1 96.31 161 THR B N 1
ATOM 5785 C CA . THR B 1 161 ? 8.57 -6.141 12.977 1 96.31 161 THR B CA 1
ATOM 5786 C C . THR B 1 161 ? 7.949 -6.375 11.602 1 96.31 161 THR B C 1
ATOM 5788 O O . THR B 1 161 ? 7.391 -7.445 11.344 1 96.31 161 THR B O 1
ATOM 5791 N N . GLU B 1 162 ? 8.008 -5.402 10.742 1 96.31 162 GLU B N 1
ATOM 5792 C CA . GLU B 1 162 ? 7.523 -5.52 9.367 1 96.31 162 GLU B CA 1
ATOM 5793 C C . GLU B 1 162 ? 8.57 -5.031 8.367 1 96.31 162 GLU B C 1
ATOM 5795 O O . GLU B 1 162 ? 9.328 -4.105 8.664 1 96.31 162 GLU B O 1
ATOM 5800 N N . THR B 1 163 ? 8.68 -5.637 7.25 1 96.38 163 THR B N 1
ATOM 5801 C CA . THR B 1 163 ? 9.398 -5.164 6.074 1 96.38 163 THR B CA 1
ATOM 5802 C C . THR B 1 163 ? 8.477 -5.129 4.855 1 96.38 163 THR B C 1
ATOM 5804 O O . THR B 1 163 ? 7.395 -5.715 4.871 1 96.38 163 THR B O 1
ATOM 5807 N N . TYR B 1 164 ? 8.812 -4.363 3.844 1 96.69 164 TYR B N 1
ATOM 5808 C CA . TYR B 1 164 ? 8.031 -4.289 2.615 1 96.69 164 TYR B CA 1
ATOM 5809 C C . TYR B 1 164 ? 8.906 -3.893 1.433 1 96.69 164 TYR B C 1
ATOM 5811 O O . TYR B 1 164 ? 9.992 -3.338 1.614 1 96.69 164 TYR B O 1
ATOM 5819 N N . SER B 1 165 ? 8.445 -4.234 0.271 1 96.38 165 SER B N 1
ATOM 5820 C CA . SER B 1 165 ? 9.055 -3.811 -0.988 1 96.38 165 SER B CA 1
ATOM 5821 C C . SER B 1 165 ? 8.047 -3.062 -1.857 1 96.38 165 SER B C 1
ATOM 5823 O O . SER B 1 165 ? 6.848 -3.342 -1.811 1 96.38 165 SER B O 1
ATOM 5825 N N . GLN B 1 166 ? 8.547 -2.08 -2.605 1 96.75 166 GLN B N 1
ATOM 5826 C CA . GLN B 1 166 ? 7.707 -1.312 -3.521 1 96.75 166 GLN B CA 1
ATOM 5827 C C . GLN B 1 166 ? 8.445 -1.013 -4.824 1 96.75 166 GLN B C 1
ATOM 5829 O O . GLN B 1 166 ? 9.664 -0.862 -4.828 1 96.75 166 GLN B O 1
ATOM 5834 N N . LEU B 1 167 ? 7.719 -0.949 -5.965 1 96.81 167 LEU B N 1
ATOM 5835 C CA . LEU B 1 167 ? 8.242 -0.493 -7.246 1 96.81 167 LEU B CA 1
ATOM 5836 C C . LEU B 1 167 ? 8.375 1.026 -7.27 1 96.81 167 LEU B C 1
ATOM 5838 O O . LEU B 1 167 ? 7.414 1.739 -6.969 1 96.81 167 LEU B O 1
ATOM 5842 N N . MET B 1 168 ? 9.508 1.554 -7.645 1 95.88 168 MET B N 1
ATOM 5843 C CA . MET B 1 168 ? 9.766 2.99 -7.578 1 95.88 168 MET B CA 1
ATOM 5844 C C . MET B 1 168 ? 9.047 3.725 -8.703 1 95.88 168 MET B C 1
ATOM 5846 O O . MET B 1 168 ? 8.797 3.154 -9.766 1 95.88 168 MET B O 1
ATOM 5850 N N . PHE B 1 169 ? 8.727 4.945 -8.5 1 93.56 169 PHE B N 1
ATOM 5851 C CA . PHE B 1 169 ? 8.242 5.934 -9.453 1 93.56 169 PHE B CA 1
ATOM 5852 C C . PHE B 1 169 ? 9.172 7.141 -9.508 1 93.56 169 PHE B C 1
ATOM 5854 O O . PHE B 1 169 ? 9.758 7.527 -8.492 1 93.56 169 PHE B O 1
ATOM 5861 N N . TRP B 1 170 ? 9.289 7.703 -10.719 1 91.75 170 TRP B N 1
ATOM 5862 C CA . TRP B 1 170 ? 10.25 8.781 -10.945 1 91.75 170 TRP B CA 1
ATOM 5863 C C . TRP B 1 170 ? 9.539 10.094 -11.25 1 91.75 170 TRP B C 1
ATOM 5865 O O . TRP B 1 170 ? 9.047 10.297 -12.359 1 91.75 170 TRP B O 1
ATOM 5875 N N . ASN B 1 171 ? 9.547 10.906 -10.281 1 89.56 171 ASN B N 1
ATOM 5876 C CA . ASN B 1 171 ? 8.953 12.234 -10.359 1 89.56 171 ASN B CA 1
ATOM 5877 C C . ASN B 1 171 ? 9.984 13.289 -10.734 1 89.56 171 ASN B C 1
ATOM 5879 O O . ASN B 1 171 ? 11.125 13.25 -10.273 1 89.56 171 ASN B O 1
ATOM 5883 N N . PRO B 1 172 ? 9.602 14.211 -11.648 1 86.94 172 PRO B N 1
ATOM 5884 C CA . PRO B 1 172 ? 10.57 15.211 -12.109 1 86.94 172 PRO B CA 1
ATOM 5885 C C . PRO B 1 172 ? 11.188 16 -10.961 1 86.94 172 PRO B C 1
ATOM 5887 O O . PRO B 1 172 ? 12.344 16.422 -11.047 1 86.94 172 PRO B O 1
ATOM 5890 N N . GLN B 1 173 ? 10.477 16.219 -9.875 1 87.44 173 GLN B N 1
ATOM 5891 C CA . GLN B 1 173 ? 10.953 17.031 -8.766 1 87.44 173 GLN B CA 1
ATOM 5892 C C . GLN B 1 173 ? 12.062 16.312 -7.996 1 87.44 173 GLN B C 1
ATOM 5894 O O . GLN B 1 173 ? 12.758 16.922 -7.18 1 87.44 173 GLN B O 1
ATOM 5899 N N . LEU B 1 174 ? 12.273 15.031 -8.25 1 86.88 174 LEU B N 1
ATOM 5900 C CA . LEU B 1 174 ? 13.359 14.297 -7.602 1 86.88 174 LEU B CA 1
ATOM 5901 C C . LEU B 1 174 ? 14.711 14.766 -8.117 1 86.88 174 LEU B C 1
ATOM 5903 O O . LEU B 1 174 ? 15.703 14.742 -7.383 1 86.88 174 LEU B O 1
ATOM 5907 N N . VAL B 1 175 ? 14.711 15.219 -9.391 1 86.38 175 VAL B N 1
ATOM 5908 C CA . VAL B 1 175 ? 15.969 15.57 -10.039 1 86.38 175 VAL B CA 1
ATOM 5909 C C . VAL B 1 175 ? 16.109 17.094 -10.086 1 86.38 175 VAL B C 1
ATOM 5911 O O . VAL B 1 175 ? 17.234 17.609 -10.055 1 86.38 175 VAL B O 1
ATOM 5914 N N . ASN B 1 176 ? 14.977 17.781 -10.148 1 84.31 176 ASN B N 1
ATOM 5915 C CA . ASN B 1 176 ? 15.008 19.234 -10.281 1 84.31 176 ASN B CA 1
ATOM 5916 C C . ASN B 1 176 ? 13.992 19.906 -9.352 1 84.31 176 ASN B C 1
ATOM 5918 O O . ASN B 1 176 ? 13.062 20.547 -9.82 1 84.31 176 ASN B O 1
ATOM 5922 N N . PRO B 1 177 ? 14.336 19.859 -8.062 1 87 177 PRO B N 1
ATOM 5923 C CA . PRO B 1 177 ? 13.422 20.531 -7.137 1 87 177 PRO B CA 1
ATOM 5924 C C . PRO B 1 177 ? 13.594 22.047 -7.109 1 87 177 PRO B C 1
ATOM 5926 O O . PRO B 1 177 ? 14.664 22.547 -7.461 1 87 177 PRO B O 1
ATOM 5929 N N . ALA B 1 178 ? 12.555 22.719 -6.711 1 84.06 178 ALA B N 1
ATOM 5930 C CA . ALA B 1 178 ? 12.641 24.172 -6.551 1 84.06 178 ALA B CA 1
ATOM 5931 C C . ALA B 1 178 ? 13.555 24.547 -5.387 1 84.06 178 ALA B C 1
ATOM 5933 O O . ALA B 1 178 ? 14.305 25.516 -5.469 1 84.06 178 ALA B O 1
ATOM 5934 N N . VAL B 1 179 ? 13.391 23.812 -4.32 1 84.56 179 VAL B N 1
ATOM 5935 C CA . VAL B 1 179 ? 14.258 23.984 -3.158 1 84.56 179 VAL B CA 1
ATOM 5936 C C . VAL B 1 179 ? 15.133 22.75 -2.98 1 84.56 179 VAL B C 1
ATOM 5938 O O . VAL B 1 179 ? 14.641 21.656 -2.664 1 84.56 179 VAL B O 1
ATOM 5941 N N . LYS B 1 180 ? 16.375 22.875 -3.113 1 79.56 180 LYS B N 1
ATOM 5942 C CA . LYS B 1 180 ? 17.312 21.766 -3.117 1 79.56 180 LYS B CA 1
ATOM 5943 C C . LYS B 1 180 ? 17.594 21.266 -1.697 1 79.56 180 LYS B C 1
ATOM 5945 O O . LYS B 1 180 ? 17.625 22.062 -0.758 1 79.56 180 LYS B O 1
ATOM 5950 N N . GLY B 1 181 ? 17.734 19.922 -1.659 1 77.19 181 GLY B N 1
ATOM 5951 C CA . GLY B 1 181 ? 18.109 19.281 -0.405 1 77.19 181 GLY B CA 1
ATOM 5952 C C . GLY B 1 181 ? 19.297 18.344 -0.545 1 77.19 181 GLY B C 1
ATOM 5953 O O . GLY B 1 181 ? 19.828 18.172 -1.639 1 77.19 181 GLY B O 1
ATOM 5954 N N . ARG B 1 182 ? 19.656 17.734 0.545 1 69.56 182 ARG B N 1
ATOM 5955 C CA . ARG B 1 182 ? 20.844 16.891 0.647 1 69.56 182 ARG B CA 1
ATOM 5956 C C . ARG B 1 182 ? 20.641 15.578 -0.106 1 69.56 182 ARG B C 1
ATOM 5958 O O . ARG B 1 182 ? 21.594 14.992 -0.609 1 69.56 182 ARG B O 1
ATOM 5965 N N . PHE B 1 183 ? 19.469 15.164 -0.26 1 68.69 183 PHE B N 1
ATOM 5966 C CA . PHE B 1 183 ? 19.219 13.805 -0.745 1 68.69 183 PHE B CA 1
ATOM 5967 C C . PHE B 1 183 ? 18.609 13.828 -2.143 1 68.69 183 PHE B C 1
ATOM 5969 O O . PHE B 1 183 ? 17.938 12.891 -2.545 1 68.69 183 PHE B O 1
ATOM 5976 N N . ASP B 1 184 ? 18.891 14.836 -2.795 1 77.12 184 ASP B N 1
ATOM 5977 C CA . ASP B 1 184 ? 18.406 14.945 -4.164 1 77.12 184 ASP B CA 1
ATOM 5978 C C . ASP B 1 184 ? 19.172 14.023 -5.102 1 77.12 184 ASP B C 1
ATOM 5980 O O . ASP B 1 184 ? 20.375 13.789 -4.906 1 77.12 184 ASP B O 1
ATOM 5984 N N . LEU B 1 185 ? 18.453 13.477 -6.039 1 84.81 185 LEU B N 1
ATOM 5985 C CA . LEU B 1 185 ? 19.016 12.578 -7.047 1 84.81 185 LEU B CA 1
ATOM 5986 C C . LEU B 1 185 ? 19.484 13.359 -8.266 1 84.81 185 LEU B C 1
ATOM 5988 O O . LEU B 1 185 ? 18.828 14.312 -8.695 1 84.81 185 LEU B O 1
ATOM 5992 N N . SER B 1 186 ? 20.641 13 -8.797 1 89 186 SER B N 1
ATOM 5993 C CA . SER B 1 186 ? 21.047 13.562 -10.078 1 89 186 SER B CA 1
ATOM 5994 C C . SER B 1 186 ? 20.453 12.766 -11.234 1 89 186 SER B C 1
ATOM 5996 O O . SER B 1 186 ? 20.062 11.602 -11.07 1 89 186 SER B O 1
ATOM 5998 N N . ALA B 1 187 ? 20.359 13.438 -12.359 1 92.81 187 ALA B N 1
ATOM 5999 C CA . ALA B 1 187 ? 19.875 12.742 -13.547 1 92.81 187 ALA B CA 1
ATOM 6000 C C . ALA B 1 187 ? 20.797 11.57 -13.898 1 92.81 187 ALA B C 1
ATOM 6002 O O . ALA B 1 187 ? 20.328 10.531 -14.375 1 92.81 187 ALA B O 1
ATOM 6003 N N . GLU B 1 188 ? 22.109 11.742 -13.672 1 94.31 188 GLU B N 1
ATOM 6004 C CA . GLU B 1 188 ? 23.078 10.68 -13.938 1 94.31 188 GLU B CA 1
ATOM 6005 C C . GLU B 1 188 ? 22.844 9.477 -13.023 1 94.31 188 GLU B C 1
ATOM 6007 O O . GLU B 1 188 ? 22.859 8.336 -13.484 1 94.31 188 GLU B O 1
ATOM 6012 N N . ALA B 1 189 ? 22.625 9.82 -11.812 1 93.06 189 ALA B N 1
ATOM 6013 C CA . ALA B 1 189 ? 22.391 8.742 -10.852 1 93.06 189 ALA B CA 1
ATOM 6014 C C . ALA B 1 189 ? 21.094 7.996 -11.164 1 93.06 189 ALA B C 1
ATOM 6016 O O . ALA B 1 189 ? 21.047 6.766 -11.094 1 93.06 189 ALA B O 1
ATOM 6017 N N . GLU B 1 190 ? 20.125 8.719 -11.469 1 94 190 GLU B N 1
ATOM 6018 C CA . GLU B 1 190 ? 18.859 8.086 -11.828 1 94 190 GLU B CA 1
ATOM 6019 C C . GLU B 1 190 ? 19.016 7.234 -13.086 1 94 190 GLU B C 1
ATOM 6021 O O . GLU B 1 190 ? 18.453 6.141 -13.172 1 94 190 GLU B O 1
ATOM 6026 N N . ALA B 1 191 ? 19.703 7.738 -14.039 1 96.06 191 ALA B N 1
ATOM 6027 C CA . ALA B 1 191 ? 19.938 6.988 -15.273 1 96.06 191 ALA B CA 1
ATOM 6028 C C . ALA B 1 191 ? 20.594 5.641 -14.977 1 96.06 191 ALA B C 1
ATOM 6030 O O . ALA B 1 191 ? 20.203 4.617 -15.555 1 96.06 191 ALA B O 1
ATOM 6031 N N . LYS B 1 192 ? 21.5 5.664 -14.125 1 95.75 192 LYS B N 1
ATOM 6032 C CA . LYS B 1 192 ? 22.188 4.434 -13.758 1 95.75 192 LYS B CA 1
ATOM 6033 C C . LYS B 1 192 ? 21.234 3.434 -13.109 1 95.75 192 LYS B C 1
ATOM 6035 O O . LYS B 1 192 ? 21.281 2.24 -13.422 1 95.75 192 LYS B O 1
ATOM 6040 N N . ILE B 1 193 ? 20.406 3.893 -12.273 1 94.94 193 ILE B N 1
ATOM 6041 C CA . ILE B 1 193 ? 19.453 3.041 -11.562 1 94.94 193 ILE B CA 1
ATOM 6042 C C . ILE B 1 193 ? 18.469 2.445 -12.555 1 94.94 193 ILE B C 1
ATOM 6044 O O . ILE B 1 193 ? 18.109 1.265 -12.461 1 94.94 193 ILE B O 1
ATOM 6048 N N . ARG B 1 194 ? 18.047 3.193 -13.516 1 95.69 194 ARG B N 1
ATOM 6049 C CA . ARG B 1 194 ? 16.969 2.795 -14.414 1 95.69 194 ARG B CA 1
ATOM 6050 C C . ARG B 1 194 ? 17.5 1.959 -15.578 1 95.69 194 ARG B C 1
ATOM 6052 O O . ARG B 1 194 ? 16.734 1.389 -16.344 1 95.69 194 ARG B O 1
ATOM 6059 N N . SER B 1 195 ? 18.812 1.86 -15.703 1 96.94 195 SER B N 1
ATOM 6060 C CA . SER B 1 195 ? 19.406 1.059 -16.766 1 96.94 195 SER B CA 1
ATOM 6061 C C . SER B 1 195 ? 19.391 -0.424 -16.406 1 96.94 195 SER B C 1
ATOM 6063 O O . SER B 1 195 ? 19.438 -0.787 -15.234 1 96.94 195 SER B O 1
ATOM 6065 N N . THR B 1 196 ? 19.219 -1.284 -17.469 1 95.69 196 THR B N 1
ATOM 6066 C CA . THR B 1 196 ? 19.266 -2.73 -17.297 1 95.69 196 THR B CA 1
ATOM 6067 C C . THR B 1 196 ? 20.484 -3.324 -18 1 95.69 196 THR B C 1
ATOM 6069 O O . THR B 1 196 ? 20.578 -4.543 -18.156 1 95.69 196 THR B O 1
ATOM 6072 N N . ASP B 1 197 ? 21.375 -2.508 -18.406 1 94.62 197 ASP B N 1
ATOM 6073 C CA . ASP B 1 197 ? 22.484 -2.893 -19.266 1 94.62 197 ASP B CA 1
ATOM 6074 C C . ASP B 1 197 ? 23.531 -3.684 -18.484 1 94.62 197 ASP B C 1
ATOM 6076 O O . ASP B 1 197 ? 24.5 -4.191 -19.078 1 94.62 197 ASP B O 1
ATOM 6080 N N . THR B 1 198 ? 23.297 -3.867 -17.234 1 90.5 198 THR B N 1
ATOM 6081 C CA . THR B 1 198 ? 24.266 -4.613 -16.422 1 90.5 198 THR B CA 1
ATOM 6082 C C . THR B 1 198 ? 23.859 -6.078 -16.328 1 90.5 198 THR B C 1
ATOM 6084 O O . THR B 1 198 ? 24.656 -6.922 -15.922 1 90.5 198 THR B O 1
ATOM 6087 N N . TRP B 1 199 ? 22.594 -6.363 -16.797 1 90.38 199 TRP B N 1
ATOM 6088 C CA . TRP B 1 199 ? 22.188 -7.746 -16.562 1 90.38 199 TRP B CA 1
ATOM 6089 C C . TRP B 1 199 ? 21.328 -8.273 -17.703 1 90.38 199 TRP B C 1
ATOM 6091 O O . TRP B 1 199 ? 21.172 -9.484 -17.859 1 90.38 199 TRP B O 1
ATOM 6101 N N . ALA B 1 200 ? 20.688 -7.469 -18.516 1 92.94 200 ALA B N 1
ATOM 6102 C CA . ALA B 1 200 ? 19.703 -7.895 -19.5 1 92.94 200 ALA B CA 1
ATOM 6103 C C . ALA B 1 200 ? 20.375 -8.312 -20.812 1 92.94 200 ALA B C 1
ATOM 6105 O O . ALA B 1 200 ? 20.016 -7.836 -21.891 1 92.94 200 ALA B O 1
ATOM 6106 N N . PHE B 1 201 ? 21.312 -9.133 -20.719 1 91.62 201 PHE B N 1
ATOM 6107 C CA . PHE B 1 201 ? 22.016 -9.688 -21.859 1 91.62 201 PHE B CA 1
ATOM 6108 C C . PHE B 1 201 ? 22.562 -11.078 -21.547 1 91.62 201 PHE B C 1
ATOM 6110 O O . PHE B 1 201 ? 22.672 -11.453 -20.391 1 91.62 201 PHE B O 1
ATOM 6117 N N . ASP B 1 202 ? 22.734 -11.852 -22.609 1 88.31 202 ASP B N 1
ATOM 6118 C CA . ASP B 1 202 ? 23.344 -13.164 -22.469 1 88.31 202 ASP B CA 1
ATOM 6119 C C . ASP B 1 202 ? 24.844 -13.039 -22.172 1 88.31 202 ASP B C 1
ATOM 6121 O O . ASP B 1 202 ? 25.609 -12.539 -23 1 88.31 202 ASP B O 1
ATOM 6125 N N . LYS B 1 203 ? 25.219 -13.516 -21.109 1 85.12 203 LYS B N 1
ATOM 6126 C CA . LYS B 1 203 ? 26.594 -13.336 -20.688 1 85.12 203 LYS B CA 1
ATOM 6127 C C . LYS B 1 203 ? 27.562 -14.109 -21.578 1 85.12 203 LYS B C 1
ATOM 6129 O O . LYS B 1 203 ? 28.719 -13.719 -21.734 1 85.12 203 LYS B O 1
ATOM 6134 N N . GLU B 1 204 ? 27.094 -15.164 -22.125 1 83.12 204 GLU B N 1
ATOM 6135 C CA . GLU B 1 204 ? 27.953 -15.992 -22.984 1 83.12 204 GLU B CA 1
ATOM 6136 C C . GLU B 1 204 ? 28.062 -15.414 -24.391 1 83.12 204 GLU B C 1
ATOM 6138 O O . GLU B 1 204 ? 29.156 -15.32 -24.938 1 83.12 204 GLU B O 1
ATOM 6143 N N . THR B 1 205 ? 26.969 -14.953 -24.906 1 85.38 205 THR B N 1
ATOM 6144 C CA . THR B 1 205 ? 26.953 -14.547 -26.312 1 85.38 205 THR B CA 1
ATOM 6145 C C . THR B 1 205 ? 27.031 -13.031 -26.438 1 85.38 205 THR B C 1
ATOM 6147 O O . THR B 1 205 ? 27.359 -12.5 -27.5 1 85.38 205 THR B O 1
ATOM 6150 N N . GLY B 1 206 ? 26.641 -12.375 -25.375 1 88.94 206 GLY B N 1
ATOM 6151 C CA . GLY B 1 206 ? 26.594 -10.922 -25.406 1 88.94 206 GLY B CA 1
ATOM 6152 C C . GLY B 1 206 ? 25.312 -10.383 -26.016 1 88.94 206 GLY B C 1
ATOM 6153 O O . GLY B 1 206 ? 25.109 -9.172 -26.062 1 88.94 206 GLY B O 1
ATOM 6154 N N . LYS B 1 207 ? 24.484 -11.266 -26.422 1 90 207 LYS B N 1
ATOM 6155 C CA . LYS B 1 207 ? 23.234 -10.844 -27.047 1 90 207 LYS B CA 1
ATOM 6156 C C . LYS B 1 207 ? 22.328 -10.133 -26.062 1 90 207 LYS B C 1
ATOM 6158 O O . LYS B 1 207 ? 22.141 -10.594 -24.938 1 90 207 LYS B O 1
ATOM 6163 N N . HIS B 1 208 ? 21.75 -9.047 -26.547 1 93.81 208 HIS B N 1
ATOM 6164 C CA . HIS B 1 208 ? 20.844 -8.258 -25.719 1 93.81 208 HIS B CA 1
ATOM 6165 C C . HIS B 1 208 ? 19.453 -8.867 -25.688 1 93.81 208 HIS B C 1
ATOM 6167 O O . HIS B 1 208 ? 18.938 -9.312 -26.719 1 93.81 208 HIS B O 1
ATOM 6173 N N . TYR B 1 209 ? 18.922 -8.961 -24.516 1 92.12 209 TYR B N 1
ATOM 6174 C CA . TYR B 1 209 ? 17.516 -9.305 -24.406 1 92.12 209 TYR B CA 1
ATOM 6175 C C . TYR B 1 209 ? 16.625 -8.102 -24.719 1 92.12 209 TYR B C 1
ATOM 6177 O O . TYR B 1 209 ? 17.125 -6.969 -24.781 1 92.12 209 TYR B O 1
ATOM 6185 N N . LYS B 1 210 ? 15.344 -8.352 -24.906 1 89.5 210 LYS B N 1
ATOM 6186 C CA . LYS B 1 210 ? 14.391 -7.281 -25.188 1 89.5 210 LYS B CA 1
ATOM 6187 C C . LYS B 1 210 ? 14.383 -6.25 -24.062 1 89.5 210 LYS B C 1
ATOM 6189 O O . LYS B 1 210 ? 14.172 -5.059 -24.312 1 89.5 210 LYS B O 1
ATOM 6194 N N . ALA B 1 211 ? 14.695 -6.648 -22.875 1 91.25 211 ALA B N 1
ATOM 6195 C CA . ALA B 1 211 ? 14.641 -5.785 -21.703 1 91.25 211 ALA B CA 1
ATOM 6196 C C . ALA B 1 211 ? 15.891 -4.914 -21.594 1 91.25 211 ALA B C 1
ATOM 6198 O O . ALA B 1 211 ? 15.969 -4.023 -20.75 1 91.25 211 ALA B O 1
ATOM 6199 N N . TRP B 1 212 ? 16.875 -5.086 -22.516 1 94.88 212 TRP B N 1
ATOM 6200 C CA . TRP B 1 212 ? 18.125 -4.336 -22.438 1 94.88 212 TRP B CA 1
ATOM 6201 C C . TRP B 1 212 ? 17.891 -2.85 -22.672 1 94.88 212 TRP B C 1
ATOM 6203 O O . TRP B 1 212 ? 17.25 -2.471 -23.656 1 94.88 212 TRP B O 1
ATOM 6213 N N . LYS B 1 213 ? 18.375 -2.076 -21.75 1 94.69 213 LYS B N 1
ATOM 6214 C CA . LYS B 1 213 ? 18.234 -0.626 -21.859 1 94.69 213 LYS B CA 1
ATOM 6215 C C . LYS B 1 213 ? 19.422 0.089 -21.203 1 94.69 213 LYS B C 1
ATOM 6217 O O . LYS B 1 213 ? 19.781 -0.215 -20.062 1 94.69 213 LYS B O 1
ATOM 6222 N N . HIS B 1 214 ? 20.047 0.909 -21.969 1 95.75 214 HIS B N 1
ATOM 6223 C CA . HIS B 1 214 ? 21.016 1.867 -21.438 1 95.75 214 HIS B CA 1
ATOM 6224 C C . HIS B 1 214 ? 20.453 3.289 -21.5 1 95.75 214 HIS B C 1
ATOM 6226 O O . HIS B 1 214 ? 20.203 3.822 -22.578 1 95.75 214 HIS B O 1
ATOM 6232 N N . MET B 1 215 ? 20.359 3.895 -20.328 1 95.75 215 MET B N 1
ATOM 6233 C CA . MET B 1 215 ? 19.766 5.227 -20.25 1 95.75 215 MET B CA 1
ATOM 6234 C C . MET B 1 215 ? 20.828 6.285 -19.984 1 95.75 215 MET B C 1
ATOM 6236 O O . MET B 1 215 ? 21.734 6.059 -19.188 1 95.75 215 MET B O 1
ATOM 6240 N N . THR B 1 216 ? 20.672 7.441 -20.609 1 96.5 216 THR B N 1
ATOM 6241 C CA . THR B 1 216 ? 21.531 8.602 -20.344 1 96.5 216 THR B CA 1
ATOM 6242 C C . THR B 1 216 ? 20.797 9.617 -19.469 1 96.5 216 THR B C 1
ATOM 6244 O O . THR B 1 216 ? 19.578 9.555 -19.328 1 96.5 216 THR B O 1
ATOM 6247 N N . ALA B 1 217 ? 21.609 10.508 -18.938 1 95.12 217 ALA B N 1
ATOM 6248 C CA . ALA B 1 217 ? 21.016 11.594 -18.156 1 95.12 217 ALA B CA 1
ATOM 6249 C C . ALA B 1 217 ? 20.047 12.414 -19 1 95.12 217 ALA B C 1
ATOM 6251 O O . ALA B 1 217 ? 19.016 12.859 -18.516 1 95.12 217 ALA B O 1
ATOM 6252 N N . LYS B 1 218 ? 20.391 12.609 -20.203 1 94.88 218 LYS B N 1
ATOM 6253 C CA . LYS B 1 218 ? 19.547 13.367 -21.125 1 94.88 218 LYS B CA 1
ATOM 6254 C C . LYS B 1 218 ? 18.203 12.695 -21.328 1 94.88 218 LYS B C 1
ATOM 6256 O O . LYS B 1 218 ? 17.172 13.367 -21.422 1 94.88 218 LYS B O 1
ATOM 6261 N N . GLN B 1 219 ? 18.188 11.438 -21.406 1 94.31 219 GLN B N 1
ATOM 6262 C CA . GLN B 1 219 ? 16.938 10.68 -21.578 1 94.31 219 GLN B CA 1
ATOM 6263 C C . GLN B 1 219 ? 16.062 10.781 -20.344 1 94.31 219 GLN B C 1
ATOM 6265 O O . GLN B 1 219 ? 14.836 10.859 -20.453 1 94.31 219 GLN B O 1
ATOM 6270 N N . VAL B 1 220 ? 16.703 10.75 -19.219 1 92.56 220 VAL B N 1
ATOM 6271 C CA . VAL B 1 220 ? 15.969 10.914 -17.969 1 92.56 220 VAL B CA 1
ATOM 6272 C C . VAL B 1 220 ? 15.219 12.25 -17.984 1 92.56 220 VAL B C 1
ATOM 6274 O O . VAL B 1 220 ? 14.016 12.297 -17.734 1 92.56 220 VAL B O 1
ATOM 6277 N N . VAL B 1 221 ? 15.867 13.25 -18.359 1 90.44 221 VAL B N 1
ATOM 6278 C CA . VAL B 1 221 ? 15.297 14.594 -18.359 1 90.44 221 VAL B CA 1
ATOM 6279 C C . VAL B 1 221 ? 14.172 14.68 -19.391 1 90.44 221 VAL B C 1
ATOM 6281 O O . VAL B 1 221 ? 13.133 15.281 -19.125 1 90.44 221 VAL B O 1
ATOM 6284 N N . HIS B 1 222 ? 14.375 14.047 -20.516 1 89.38 222 HIS B N 1
ATOM 6285 C CA . HIS B 1 222 ? 13.359 14.047 -21.562 1 89.38 222 HIS B CA 1
ATOM 6286 C C . HIS B 1 222 ? 12.086 13.352 -21.094 1 89.38 222 HIS B C 1
ATOM 6288 O O . HIS B 1 222 ? 10.984 13.797 -21.406 1 89.38 222 HIS B O 1
ATOM 6294 N N . GLU B 1 223 ? 12.211 12.297 -20.391 1 86.44 223 GLU B N 1
ATOM 6295 C CA . GLU B 1 223 ? 11.055 11.578 -19.875 1 86.44 223 GLU B CA 1
ATOM 6296 C C . GLU B 1 223 ? 10.297 12.406 -18.844 1 86.44 223 GLU B C 1
ATOM 6298 O O . GLU B 1 223 ? 9.062 12.344 -18.766 1 86.44 223 GLU B O 1
ATOM 6303 N N . PHE B 1 224 ? 10.992 13.156 -18.141 1 83.44 224 PHE B N 1
ATOM 6304 C CA . PHE B 1 224 ? 10.367 14.008 -17.141 1 83.44 224 PHE B CA 1
ATOM 6305 C C . PHE B 1 224 ? 9.484 15.062 -17.797 1 83.44 224 PHE B C 1
ATOM 6307 O O . PHE B 1 224 ? 8.508 15.523 -17.203 1 83.44 224 PHE B O 1
ATOM 6314 N N . ASP B 1 225 ? 9.859 15.422 -19.016 1 81.12 225 ASP B N 1
ATOM 6315 C CA . ASP B 1 225 ? 9.039 16.375 -19.75 1 81.12 225 ASP B CA 1
ATOM 6316 C C . ASP B 1 225 ? 7.637 15.82 -20 1 81.12 225 ASP B C 1
ATOM 6318 O O . ASP B 1 225 ? 6.691 16.578 -20.219 1 81.12 225 ASP B O 1
ATOM 6322 N N . ARG B 1 226 ? 7.574 14.547 -19.781 1 78.12 226 ARG B N 1
ATOM 6323 C CA . ARG B 1 226 ? 6.293 13.906 -20.031 1 78.12 226 ARG B CA 1
ATOM 6324 C C . ARG B 1 226 ? 5.57 13.578 -18.734 1 78.12 226 ARG B C 1
ATOM 6326 O O . ARG B 1 226 ? 4.43 13.109 -18.75 1 78.12 226 ARG B O 1
ATOM 6333 N N . GLY B 1 227 ? 6.223 13.836 -17.625 1 81.75 227 GLY B N 1
ATOM 6334 C CA . GLY B 1 227 ? 5.598 13.602 -16.328 1 81.75 227 GLY B CA 1
ATOM 6335 C C . GLY B 1 227 ? 6.238 12.469 -15.547 1 81.75 227 GLY B C 1
ATOM 6336 O O . GLY B 1 227 ? 7.387 12.094 -15.812 1 81.75 227 GLY B O 1
ATOM 6337 N N . THR B 1 228 ? 5.582 12.016 -14.516 1 86.62 228 THR B N 1
ATOM 6338 C CA . THR B 1 228 ? 6.074 10.938 -13.672 1 86.62 228 THR B CA 1
ATOM 6339 C C . THR B 1 228 ? 6.086 9.617 -14.438 1 86.62 228 THR B C 1
ATOM 6341 O O . THR B 1 228 ? 5.148 9.312 -15.18 1 86.62 228 THR B O 1
ATOM 6344 N N . VAL B 1 229 ? 7.176 8.914 -14.164 1 88.75 229 VAL B N 1
ATOM 6345 C CA . VAL B 1 229 ? 7.344 7.648 -14.859 1 88.75 229 VAL B CA 1
ATOM 6346 C C . VAL B 1 229 ? 7.43 6.504 -13.852 1 88.75 229 VAL B C 1
ATOM 6348 O O . VAL B 1 229 ? 8.156 6.598 -12.859 1 88.75 229 VAL B O 1
ATOM 6351 N N . GLN B 1 230 ? 6.711 5.48 -14.055 1 89.5 230 GLN B N 1
ATOM 6352 C CA . GLN B 1 230 ? 6.812 4.285 -13.227 1 89.5 230 GLN B CA 1
ATOM 6353 C C . GLN B 1 230 ? 8.086 3.502 -13.539 1 89.5 230 GLN B C 1
ATOM 6355 O O . GLN B 1 230 ? 8.469 3.381 -14.703 1 89.5 230 GLN B O 1
ATOM 6360 N N . GLY B 1 231 ? 8.648 2.971 -12.453 1 91.81 231 GLY B N 1
ATOM 6361 C CA . GLY B 1 231 ? 9.758 2.055 -12.656 1 91.81 231 GLY B CA 1
ATOM 6362 C C . GLY B 1 231 ? 9.359 0.781 -13.375 1 91.81 231 GLY B C 1
ATOM 6363 O O . GLY B 1 231 ? 8.172 0.487 -13.516 1 91.81 231 GLY B O 1
ATOM 6364 N N . LYS B 1 232 ? 10.406 0.149 -13.852 1 91.69 232 LYS B N 1
ATOM 6365 C CA . LYS B 1 232 ? 10.164 -1.097 -14.578 1 91.69 232 LYS B CA 1
ATOM 6366 C C . LYS B 1 232 ? 10.242 -2.299 -13.641 1 91.69 232 LYS B C 1
ATOM 6368 O O . LYS B 1 232 ? 11.289 -2.568 -13.047 1 91.69 232 LYS B O 1
ATOM 6373 N N . TYR B 1 233 ? 9.172 -3.039 -13.578 1 92.19 233 TYR B N 1
ATOM 6374 C CA . TYR B 1 233 ? 9.094 -4.16 -12.648 1 92.19 233 TYR B CA 1
ATOM 6375 C C . TYR B 1 233 ? 10.188 -5.18 -12.93 1 92.19 233 TYR B C 1
ATOM 6377 O O . TYR B 1 233 ? 10.578 -5.941 -12.047 1 92.19 233 TYR B O 1
ATOM 6385 N N . LYS B 1 234 ? 10.758 -5.238 -14.133 1 92.62 234 LYS B N 1
ATOM 6386 C CA . LYS B 1 234 ? 11.766 -6.234 -14.5 1 92.62 234 LYS B CA 1
ATOM 6387 C C . LYS B 1 234 ? 13.156 -5.781 -14.094 1 92.62 234 LYS B C 1
ATOM 6389 O O . LYS B 1 234 ? 14.133 -6.52 -14.258 1 92.62 234 LYS B O 1
ATOM 6394 N N . ASN B 1 235 ? 13.32 -4.586 -13.617 1 94.06 235 ASN B N 1
ATOM 6395 C CA . ASN B 1 235 ? 14.609 -4.09 -13.164 1 94.06 235 ASN B CA 1
ATOM 6396 C C . ASN B 1 235 ? 14.727 -4.133 -11.648 1 94.06 235 ASN B C 1
ATOM 6398 O O . ASN B 1 235 ? 14.195 -3.264 -10.953 1 94.06 235 ASN B O 1
ATOM 6402 N N . PRO B 1 236 ? 15.531 -4.996 -11.125 1 90.94 236 PRO B N 1
ATOM 6403 C CA . PRO B 1 236 ? 15.648 -5.133 -9.672 1 90.94 236 PRO B CA 1
ATOM 6404 C C . PRO B 1 236 ? 16.172 -3.865 -9 1 90.94 236 PRO B C 1
ATOM 6406 O O . PRO B 1 236 ? 15.969 -3.668 -7.801 1 90.94 236 PRO B O 1
ATOM 6409 N N . SER B 1 237 ? 16.828 -3.031 -9.805 1 91.5 237 SER B N 1
ATOM 6410 C CA . SER B 1 237 ? 17.344 -1.797 -9.219 1 91.5 237 SER B CA 1
ATOM 6411 C C . SER B 1 237 ? 16.234 -0.783 -9 1 91.5 237 SER B C 1
ATOM 6413 O O . SER B 1 237 ? 16.406 0.207 -8.289 1 91.5 237 SER B O 1
ATOM 6415 N N . GLU B 1 238 ? 15.086 -1.054 -9.555 1 94.62 238 GLU B N 1
ATOM 6416 C CA . GLU B 1 238 ? 13.992 -0.089 -9.469 1 94.62 238 GLU B CA 1
ATOM 6417 C C . GLU B 1 238 ? 12.977 -0.505 -8.414 1 94.62 238 GLU B C 1
ATOM 6419 O O . GLU B 1 238 ? 11.859 0.023 -8.383 1 94.62 238 GLU B O 1
ATOM 6424 N N . TYR B 1 239 ? 13.375 -1.421 -7.523 1 94.38 239 TYR B N 1
ATOM 6425 C CA . TYR B 1 239 ? 12.609 -1.76 -6.328 1 94.38 239 TYR B CA 1
ATOM 6426 C C . TYR B 1 239 ? 13.258 -1.18 -5.078 1 94.38 239 TYR B C 1
ATOM 6428 O O . TYR B 1 239 ? 14.484 -1.069 -5.008 1 94.38 239 TYR B O 1
ATOM 6436 N N . TYR B 1 240 ? 12.383 -0.888 -4.227 1 96.19 240 TYR B N 1
ATOM 6437 C CA . TYR B 1 240 ? 12.82 -0.493 -2.889 1 96.19 240 TYR B CA 1
ATOM 6438 C C . TYR B 1 240 ? 12.523 -1.59 -1.874 1 96.19 240 TYR B C 1
ATOM 6440 O O . TYR B 1 240 ? 11.422 -2.143 -1.853 1 96.19 240 TYR B O 1
ATOM 6448 N N . ASP B 1 241 ? 13.5 -2 -1.064 1 96 241 ASP B N 1
ATOM 6449 C CA . ASP B 1 241 ? 13.336 -2.822 0.129 1 96 241 ASP B CA 1
ATOM 6450 C C . ASP B 1 241 ? 13.492 -1.988 1.398 1 96 241 ASP B C 1
ATOM 6452 O O . ASP B 1 241 ? 14.531 -1.365 1.612 1 96 241 ASP B O 1
ATOM 6456 N N . SER B 1 242 ? 12.531 -2.061 2.236 1 96.69 242 SER B N 1
ATOM 6457 C CA . SER B 1 242 ? 12.594 -1.271 3.461 1 96.69 242 SER B CA 1
ATOM 6458 C C . SER B 1 242 ? 13.555 -1.883 4.469 1 96.69 242 SER B C 1
ATOM 6460 O O . SER B 1 242 ? 13.891 -3.066 4.375 1 96.69 242 SER B O 1
ATOM 6462 N N . PRO B 1 243 ? 14.062 -1.074 5.445 1 94.88 243 PRO B N 1
ATOM 6463 C CA . PRO B 1 243 ? 14.656 -1.69 6.637 1 94.88 243 PRO B CA 1
ATOM 6464 C C . PRO B 1 243 ? 13.633 -2.461 7.469 1 94.88 243 PRO B C 1
ATOM 6466 O O . PRO B 1 243 ? 12.461 -2.551 7.09 1 94.88 243 PRO B O 1
ATOM 6469 N N . ALA B 1 244 ? 14.164 -3.141 8.508 1 95.88 244 ALA B N 1
ATOM 6470 C CA . ALA B 1 244 ? 13.227 -3.721 9.469 1 95.88 244 ALA B CA 1
ATOM 6471 C C . ALA B 1 244 ? 12.555 -2.635 10.297 1 95.88 244 ALA B C 1
ATOM 6473 O O . ALA B 1 244 ? 13.227 -1.862 10.984 1 95.88 244 ALA B O 1
ATOM 6474 N N . LEU B 1 245 ? 11.289 -2.555 10.164 1 97.69 245 LEU B N 1
ATOM 6475 C CA . LEU B 1 245 ? 10.516 -1.535 10.867 1 97.69 245 LEU B CA 1
ATOM 6476 C C . LEU B 1 245 ? 9.812 -2.129 12.086 1 97.69 245 LEU B C 1
ATOM 6478 O O . LEU B 1 245 ? 8.977 -3.02 11.945 1 97.69 245 LEU B O 1
ATOM 6482 N N . HIS B 1 246 ? 10.18 -1.634 13.234 1 97.94 246 HIS B N 1
ATOM 6483 C CA . HIS B 1 246 ? 9.664 -2.156 14.492 1 97.94 246 HIS B CA 1
ATOM 6484 C C . HIS B 1 246 ? 8.617 -1.228 15.086 1 97.94 246 HIS B C 1
ATOM 6486 O O . HIS B 1 246 ? 8.773 -0.005 15.07 1 97.94 246 HIS B O 1
ATOM 6492 N N . THR B 1 247 ? 7.543 -1.802 15.562 1 98.62 247 THR B N 1
ATOM 6493 C CA . THR B 1 247 ? 6.484 -1.074 16.266 1 98.62 247 THR B CA 1
ATOM 6494 C C . THR B 1 247 ? 6.211 -1.693 17.625 1 98.62 247 THR B C 1
ATOM 6496 O O . THR B 1 247 ? 5.852 -2.869 17.719 1 98.62 247 THR B O 1
ATOM 6499 N N . VAL B 1 248 ? 6.379 -0.95 18.656 1 98.88 248 VAL B N 1
ATOM 6500 C CA . VAL B 1 248 ? 6.168 -1.424 20.016 1 98.88 248 VAL B CA 1
ATOM 6501 C C . VAL B 1 248 ? 5.215 -0.48 20.75 1 98.88 248 VAL B C 1
ATOM 6503 O O . VAL B 1 248 ? 5.445 0.73 20.797 1 98.88 248 VAL B O 1
ATOM 6506 N N . VAL B 1 249 ? 4.191 -1.016 21.328 1 98.88 249 VAL B N 1
ATOM 6507 C CA . VAL B 1 249 ? 3.227 -0.222 22.078 1 98.88 249 VAL B CA 1
ATOM 6508 C C . VAL B 1 249 ? 3.539 -0.312 23.578 1 98.88 249 VAL B C 1
ATOM 6510 O O . VAL B 1 249 ? 3.523 -1.401 24.156 1 98.88 249 VAL B O 1
ATOM 6513 N N . LEU B 1 250 ? 3.893 0.778 24.156 1 98.88 250 LEU B N 1
ATOM 6514 C CA . LEU B 1 250 ? 4.012 0.874 25.609 1 98.88 250 LEU B CA 1
ATOM 6515 C C . LEU B 1 250 ? 2.65 1.127 26.25 1 98.88 250 LEU B C 1
ATOM 6517 O O . LEU B 1 250 ? 1.913 2.018 25.812 1 98.88 250 LEU B O 1
ATOM 6521 N N . LYS B 1 251 ? 2.33 0.388 27.266 1 98.38 251 LYS B N 1
ATOM 6522 C CA . LYS B 1 251 ? 1.001 0.457 27.859 1 98.38 251 LYS B CA 1
ATOM 6523 C C . LYS B 1 251 ? 1.084 0.842 29.328 1 98.38 251 LYS B C 1
ATOM 6525 O O . LYS B 1 251 ? 2.162 0.807 29.938 1 98.38 251 LYS B O 1
ATOM 6530 N N . GLY B 1 252 ? -0.052 1.258 29.828 1 97.62 252 GLY B N 1
ATOM 6531 C CA . GLY B 1 252 ? -0.164 1.551 31.25 1 97.62 252 GLY B CA 1
ATOM 6532 C C . GLY B 1 252 ? 0.523 2.844 31.641 1 97.62 252 GLY B C 1
ATOM 6533 O O . GLY B 1 252 ? 0.964 2.99 32.781 1 97.62 252 GLY B O 1
ATOM 6534 N N . LEU B 1 253 ? 0.663 3.752 30.781 1 97.81 253 LEU B N 1
ATOM 6535 C CA . LEU B 1 253 ? 1.389 4.992 31.047 1 97.81 253 LEU B CA 1
ATOM 6536 C C . LEU B 1 253 ? 0.485 6.02 31.719 1 97.81 253 LEU B C 1
ATOM 6538 O O . LEU B 1 253 ? -0.701 6.113 31.391 1 97.81 253 LEU B O 1
ATOM 6542 N N . LYS B 1 254 ? 1.041 6.738 32.594 1 95.75 254 LYS B N 1
ATOM 6543 C CA . LYS B 1 254 ? 0.28 7.699 33.375 1 95.75 254 LYS B CA 1
ATOM 6544 C C . LYS B 1 254 ? 0.352 9.094 32.75 1 95.75 254 LYS B C 1
ATOM 6546 O O . LYS B 1 254 ? 1.422 9.539 32.344 1 95.75 254 LYS B O 1
ATOM 6551 N N . PRO B 1 255 ? -0.762 9.773 32.781 1 94.62 255 PRO B N 1
ATOM 6552 C CA . PRO B 1 255 ? -0.768 11.141 32.25 1 94.62 255 PRO B CA 1
ATOM 6553 C C . PRO B 1 255 ? 0.189 12.07 33 1 94.62 255 PRO B C 1
ATOM 6555 O O . PRO B 1 255 ? 0.305 11.992 34.219 1 94.62 255 PRO B O 1
ATOM 6558 N N . GLY B 1 256 ? 0.924 12.867 32.219 1 93.75 256 GLY B N 1
ATOM 6559 C CA . GLY B 1 256 ? 1.75 13.93 32.75 1 93.75 256 GLY B CA 1
ATOM 6560 C C . GLY B 1 256 ? 3.102 13.445 33.25 1 93.75 256 GLY B C 1
ATOM 6561 O O . GLY B 1 256 ? 3.945 14.25 33.656 1 93.75 256 GLY B O 1
ATOM 6562 N N . GLN B 1 257 ? 3.326 12.195 33.156 1 96.12 257 GLN B N 1
ATOM 6563 C CA . GLN B 1 257 ? 4.574 11.656 33.688 1 96.12 257 GLN B CA 1
ATOM 6564 C C . GLN B 1 257 ? 5.629 11.531 32.594 1 96.12 257 GLN B C 1
ATOM 6566 O O . GLN B 1 257 ? 5.301 11.312 31.438 1 96.12 257 GLN B O 1
ATOM 6571 N N . GLU B 1 258 ? 6.852 11.727 33.094 1 97.69 258 GLU B N 1
ATOM 6572 C CA . GLU B 1 258 ? 7.988 11.562 32.188 1 97.69 258 GLU B CA 1
ATOM 6573 C C . GLU B 1 258 ? 8.516 10.133 32.188 1 97.69 258 GLU B C 1
ATOM 6575 O O . GLU B 1 258 ? 8.656 9.531 33.281 1 97.69 258 GLU B O 1
ATOM 6580 N N . TYR B 1 259 ? 8.773 9.602 31.047 1 98.69 259 TYR B N 1
ATOM 6581 C CA . TYR B 1 259 ? 9.32 8.258 30.891 1 98.69 259 TYR B CA 1
ATOM 6582 C C . TYR B 1 259 ? 10.648 8.289 30.141 1 98.69 259 TYR B C 1
ATOM 6584 O O . TYR B 1 259 ? 10.891 9.195 29.328 1 98.69 259 TYR B O 1
ATOM 6592 N N . LYS B 1 260 ? 11.492 7.402 30.516 1 98.56 260 LYS B N 1
ATOM 6593 C CA . LYS B 1 260 ? 12.656 7.07 29.703 1 98.56 260 LYS B CA 1
ATOM 6594 C C . LYS B 1 260 ? 12.461 5.742 28.984 1 98.56 260 LYS B C 1
ATOM 6596 O O . LYS B 1 260 ? 11.727 4.871 29.453 1 98.56 260 LYS B O 1
ATOM 6601 N N . TYR B 1 261 ? 13.07 5.605 27.812 1 98.62 261 TYR B N 1
ATOM 6602 C CA . TYR B 1 261 ? 12.945 4.352 27.078 1 98.62 261 TYR B CA 1
ATOM 6603 C C . TYR B 1 261 ? 14.172 4.109 26.203 1 98.62 261 TYR B C 1
ATOM 6605 O O . TYR B 1 261 ? 14.922 5.043 25.906 1 98.62 261 TYR B O 1
ATOM 6613 N N . GLN B 1 262 ? 14.391 2.867 25.922 1 97.38 262 GLN B N 1
ATOM 6614 C CA . GLN B 1 262 ? 15.5 2.402 25.094 1 97.38 262 GLN B CA 1
ATOM 6615 C C . GLN B 1 262 ? 15.055 1.294 24.141 1 97.38 262 GLN B C 1
ATOM 6617 O O . GLN B 1 262 ? 14.445 0.309 24.562 1 97.38 262 GLN B O 1
ATOM 6622 N N . VAL B 1 263 ? 15.352 1.522 22.875 1 97.44 263 VAL B N 1
ATOM 6623 C CA . VAL B 1 263 ? 14.969 0.503 21.906 1 97.44 263 VAL B CA 1
ATOM 6624 C C . VAL B 1 263 ? 16.062 -0.558 21.797 1 97.44 263 VAL B C 1
ATOM 6626 O O . VAL B 1 263 ? 17.219 -0.293 22.125 1 97.44 263 VAL B O 1
ATOM 6629 N N . ALA B 1 264 ? 15.695 -1.699 21.312 1 96.12 264 ALA B N 1
ATOM 6630 C CA . ALA B 1 264 ? 16.625 -2.82 21.219 1 96.12 264 ALA B CA 1
ATOM 6631 C C . ALA B 1 264 ? 17.812 -2.488 20.312 1 96.12 264 ALA B C 1
ATOM 6633 O O . ALA B 1 264 ? 17.641 -1.864 19.266 1 96.12 264 ALA B O 1
ATOM 6634 N N . ASN B 1 265 ? 19 -2.871 20.781 1 92.12 265 ASN B N 1
ATOM 6635 C CA . ASN B 1 265 ? 20.25 -2.734 20.062 1 92.12 265 ASN B CA 1
ATOM 6636 C C . ASN B 1 265 ? 20.609 -1.269 19.812 1 92.12 265 ASN B C 1
ATOM 6638 O O . ASN B 1 265 ? 21.125 -0.921 18.75 1 92.12 265 ASN B O 1
ATOM 6642 N N . ASP B 1 266 ? 20.172 -0.397 20.609 1 93.25 266 ASP B N 1
ATOM 6643 C CA . ASP B 1 266 ? 20.5 1.027 20.625 1 93.25 266 ASP B CA 1
ATOM 6644 C C . ASP B 1 266 ? 20.984 1.477 22 1 93.25 266 ASP B C 1
ATOM 6646 O O . ASP B 1 266 ? 20.266 1.342 22.984 1 93.25 266 ASP B O 1
ATOM 6650 N N . ASP B 1 267 ? 22.172 2.02 22.031 1 92 267 ASP B N 1
ATOM 6651 C CA . ASP B 1 267 ? 22.766 2.41 23.297 1 92 267 ASP B CA 1
ATOM 6652 C C . ASP B 1 267 ? 22.188 3.734 23.797 1 92 267 ASP B C 1
ATOM 6654 O O . ASP B 1 267 ? 22.375 4.098 24.953 1 92 267 ASP B O 1
ATOM 6658 N N . ARG B 1 268 ? 21.516 4.438 23 1 93.88 268 ARG B N 1
ATOM 6659 C CA . ARG B 1 268 ? 20.938 5.711 23.406 1 93.88 268 ARG B CA 1
ATOM 6660 C C . ARG B 1 268 ? 19.688 5.496 24.25 1 93.88 268 ARG B C 1
ATOM 6662 O O . ARG B 1 268 ? 18.922 4.555 24.016 1 93.88 268 ARG B O 1
ATOM 6669 N N . VAL B 1 269 ? 19.484 6.375 25.141 1 94.94 269 VAL B N 1
ATOM 6670 C CA . VAL B 1 269 ? 18.281 6.414 25.969 1 94.94 269 VAL B CA 1
ATOM 6671 C C . VAL B 1 269 ? 17.469 7.664 25.641 1 94.94 269 VAL B C 1
ATOM 6673 O O . VAL B 1 269 ? 18 8.773 25.625 1 94.94 269 VAL B O 1
ATOM 6676 N N . PHE B 1 270 ? 16.219 7.5 25.391 1 96.75 270 PHE B N 1
ATOM 6677 C CA . PHE B 1 270 ? 15.32 8.594 25.047 1 96.75 270 PHE B CA 1
ATOM 6678 C C . PHE B 1 270 ? 14.328 8.859 26.172 1 96.75 270 PHE B C 1
ATOM 6680 O O . PHE B 1 270 ? 14.266 8.094 27.141 1 96.75 270 PHE B O 1
ATOM 6687 N N . SER B 1 271 ? 13.625 9.953 26.031 1 97.62 271 SER B N 1
ATOM 6688 C CA . SER B 1 271 ? 12.594 10.273 27 1 97.62 271 SER B CA 1
ATOM 6689 C C . SER B 1 271 ? 11.406 10.969 26.344 1 97.62 271 SER B C 1
ATOM 6691 O O . SER B 1 271 ? 11.539 11.539 25.266 1 97.62 271 SER B O 1
ATOM 6693 N N . PHE B 1 272 ? 10.328 10.766 26.953 1 98.25 272 PHE B N 1
ATOM 6694 C CA . PHE B 1 272 ? 9.117 11.492 26.562 1 98.25 272 PHE B CA 1
ATOM 6695 C C . PHE B 1 272 ? 8.234 11.758 27.781 1 98.25 272 PHE B C 1
ATOM 6697 O O . PHE B 1 272 ? 8.406 11.141 28.828 1 98.25 272 PHE B O 1
ATOM 6704 N N . ARG B 1 273 ? 7.355 12.734 27.609 1 96.94 273 ARG B N 1
ATOM 6705 C CA . ARG B 1 273 ? 6.328 13.008 28.609 1 96.94 273 ARG B CA 1
ATOM 6706 C C . ARG B 1 273 ? 4.938 12.688 28.062 1 96.94 273 ARG B C 1
ATOM 6708 O O . ARG B 1 273 ? 4.578 13.109 26.969 1 96.94 273 ARG B O 1
ATOM 6715 N N . MET B 1 274 ? 4.176 11.852 28.828 1 96.75 274 MET B N 1
ATOM 6716 C CA . MET B 1 274 ? 2.785 11.617 28.438 1 96.75 274 MET B CA 1
ATOM 6717 C C . MET B 1 274 ? 1.965 12.898 28.578 1 96.75 274 MET B C 1
ATOM 6719 O O . MET B 1 274 ? 2.127 13.641 29.547 1 96.75 274 MET B O 1
ATOM 6723 N N . PRO B 1 275 ? 1.154 13.148 27.516 1 94.12 275 PRO B N 1
ATOM 6724 C CA . PRO B 1 275 ? 0.262 14.297 27.688 1 94.12 275 PRO B CA 1
ATOM 6725 C C . PRO B 1 275 ? -0.658 14.148 28.906 1 94.12 275 PRO B C 1
ATOM 6727 O O . PRO B 1 275 ? -1.095 13.047 29.219 1 94.12 275 PRO B O 1
ATOM 6730 N N . GLU B 1 276 ? -0.942 15.305 29.469 1 89.56 276 GLU B N 1
ATOM 6731 C CA . GLU B 1 276 ? -1.908 15.312 30.562 1 89.56 276 GLU B CA 1
ATOM 6732 C C . GLU B 1 276 ? -3.297 14.906 30.062 1 89.56 276 GLU B C 1
ATOM 6734 O O . GLU B 1 276 ? -3.609 15.047 28.891 1 89.56 276 GLU B O 1
ATOM 6739 N N . ASP B 1 277 ? -3.992 14.289 31 1 76.75 277 ASP B N 1
ATOM 6740 C CA . ASP B 1 277 ? -5.332 13.836 30.641 1 76.75 277 ASP B CA 1
ATOM 6741 C C . ASP B 1 277 ? -6.359 14.945 30.828 1 76.75 277 ASP B C 1
ATOM 6743 O O . ASP B 1 277 ? -6.305 15.695 31.812 1 76.75 277 ASP B O 1
ATOM 6747 N N . GLY B 1 278 ? -7.254 15.133 29.984 1 70.94 278 GLY B N 1
ATOM 6748 C CA . GLY B 1 278 ? -8.578 15.727 30.031 1 70.94 278 GLY B CA 1
ATOM 6749 C C . GLY B 1 278 ? -8.562 17.203 30.406 1 70.94 278 GLY B C 1
ATOM 6750 O O . GLY B 1 278 ? -7.66 17.938 30.016 1 70.94 278 GLY B O 1
ATOM 6751 N N . ARG B 1 279 ? -9.523 17.594 31.375 1 65.5 279 ARG B N 1
ATOM 6752 C CA . ARG B 1 279 ? -10.078 18.922 31.672 1 65.5 279 ARG B CA 1
ATOM 6753 C C . ARG B 1 279 ? -9.055 19.781 32.406 1 65.5 279 ARG B C 1
ATOM 6755 O O . ARG B 1 279 ? -9.148 21.016 32.375 1 65.5 279 ARG B O 1
ATOM 6762 N N . LYS B 1 280 ? -8.039 19.219 32.781 1 70.81 280 LYS B N 1
ATOM 6763 C CA . LYS B 1 280 ? -7.191 20.125 33.562 1 70.81 280 LYS B CA 1
ATOM 6764 C C . LYS B 1 280 ? -5.777 20.172 33 1 70.81 280 LYS B C 1
ATOM 6766 O O . LYS B 1 280 ? -4.84 20.578 33.688 1 70.81 280 LYS B O 1
ATOM 6771 N N . ALA B 1 281 ? -5.746 19.984 31.797 1 79.5 281 ALA B N 1
ATOM 6772 C CA . ALA B 1 281 ? -4.426 19.891 31.188 1 79.5 281 ALA B CA 1
ATOM 6773 C C . ALA B 1 281 ? -4.02 21.234 30.562 1 79.5 281 ALA B C 1
ATOM 6775 O O . ALA B 1 281 ? -3.979 21.359 29.328 1 79.5 281 ALA B O 1
ATOM 6776 N N . PHE B 1 282 ? -3.893 22.297 31.5 1 89.06 282 PHE B N 1
ATOM 6777 C CA . PHE B 1 282 ? -3.506 23.609 30.969 1 89.06 282 PHE B CA 1
ATOM 6778 C C . PHE B 1 282 ? -2.264 24.125 31.672 1 89.06 282 PHE B C 1
ATOM 6780 O O . PHE B 1 282 ? -2.082 23.891 32.875 1 89.06 282 PHE B O 1
ATOM 6787 N N . PRO B 1 283 ? -1.409 24.938 30.969 1 93.56 283 PRO B N 1
ATOM 6788 C CA . PRO B 1 283 ? -1.394 25.156 29.531 1 93.56 283 PRO B CA 1
ATOM 6789 C C . PRO B 1 283 ? -0.922 23.938 28.75 1 93.56 283 PRO B C 1
ATOM 6791 O O . PRO B 1 283 ? -0.225 23.078 29.297 1 93.56 283 PRO B O 1
ATOM 6794 N N . PHE B 1 284 ? -1.408 23.781 27.641 1 95.75 284 PHE B N 1
ATOM 6795 C CA . PHE B 1 284 ? -1.041 22.703 26.734 1 95.75 284 PHE B CA 1
ATOM 6796 C C . PHE B 1 284 ? -0.483 23.266 25.422 1 95.75 284 PHE B C 1
ATOM 6798 O O . PHE B 1 284 ? -1.116 24.109 24.781 1 95.75 284 PHE B O 1
ATOM 6805 N N . LYS B 1 285 ? 0.706 22.859 25.078 1 96.38 285 LYS B N 1
ATOM 6806 C CA . LYS B 1 285 ? 1.398 23.438 23.922 1 96.38 285 LYS B CA 1
ATOM 6807 C C . LYS B 1 285 ? 1.414 22.453 22.75 1 96.38 285 LYS B C 1
ATOM 6809 O O . LYS B 1 285 ? 1.879 21.328 22.891 1 96.38 285 LYS B O 1
ATOM 6814 N N . VAL B 1 286 ? 0.963 22.906 21.594 1 97.88 286 VAL B N 1
ATOM 6815 C CA . VAL B 1 286 ? 0.875 22.078 20.391 1 97.88 286 VAL B CA 1
ATOM 6816 C C . VAL B 1 286 ? 1.717 22.688 19.281 1 97.88 286 VAL B C 1
ATOM 6818 O O . VAL B 1 286 ? 1.547 23.859 18.938 1 97.88 286 VAL B O 1
ATOM 6821 N N . GLY B 1 287 ? 2.682 21.906 18.781 1 98.38 287 GLY B N 1
ATOM 6822 C CA . GLY B 1 287 ? 3.326 22.297 17.531 1 98.38 287 GLY B CA 1
ATOM 6823 C C . GLY B 1 287 ? 2.512 21.953 16.297 1 98.38 287 GLY B C 1
ATOM 6824 O O . GLY B 1 287 ? 1.866 20.906 16.25 1 98.38 287 GLY B O 1
ATOM 6825 N N . VAL B 1 288 ? 2.5 22.859 15.32 1 98.44 288 VAL B N 1
ATOM 6826 C CA . VAL B 1 288 ? 1.66 22.672 14.141 1 98.44 288 VAL B CA 1
ATOM 6827 C C . VAL B 1 288 ? 2.494 22.844 12.875 1 98.44 288 VAL B C 1
ATOM 6829 O O . VAL B 1 288 ? 3.094 23.906 12.672 1 98.44 288 VAL B O 1
ATOM 6832 N N . ILE B 1 289 ? 2.516 21.766 12.055 1 98.12 289 ILE B N 1
ATOM 6833 C CA . ILE B 1 289 ? 3.238 21.875 10.789 1 98.12 289 ILE B CA 1
ATOM 6834 C C . ILE B 1 289 ? 2.545 21.016 9.727 1 98.12 289 ILE B C 1
ATOM 6836 O O . ILE B 1 289 ? 1.715 20.172 10.055 1 98.12 289 ILE B O 1
ATOM 6840 N N . SER B 1 290 ? 2.781 21.266 8.461 1 98.31 290 SER B N 1
ATOM 6841 C CA . SER B 1 290 ? 2.428 20.453 7.301 1 98.31 290 SER B CA 1
ATOM 6842 C C . SER B 1 290 ? 3.389 20.688 6.141 1 98.31 290 SER B C 1
ATOM 6844 O O . SER B 1 290 ? 4.09 21.703 6.109 1 98.31 290 SER B O 1
ATOM 6846 N N . ASP B 1 291 ? 3.492 19.75 5.25 1 98.44 291 ASP B N 1
ATOM 6847 C CA . ASP B 1 291 ? 4.281 19.891 4.031 1 98.44 291 ASP B CA 1
ATOM 6848 C C . ASP B 1 291 ? 5.75 20.156 4.355 1 98.44 291 ASP B C 1
ATOM 6850 O O . ASP B 1 291 ? 6.297 21.188 3.977 1 98.44 291 ASP B O 1
ATOM 6854 N N . VAL B 1 292 ? 6.387 19.219 4.945 1 96.62 292 VAL B N 1
ATOM 6855 C CA . VAL B 1 292 ? 7.707 19.438 5.531 1 96.62 292 VAL B CA 1
ATOM 6856 C C . VAL B 1 292 ? 8.789 19.156 4.488 1 96.62 292 VAL B C 1
ATOM 6858 O O . VAL B 1 292 ? 9.516 20.062 4.078 1 96.62 292 VAL B O 1
ATOM 6861 N N . GLY B 1 293 ? 8.844 17.875 4.027 1 93 293 GLY B N 1
ATOM 6862 C CA . GLY B 1 293 ? 9.898 17.469 3.109 1 93 293 GLY B CA 1
ATOM 6863 C C . GLY B 1 293 ? 11.25 17.312 3.785 1 93 293 GLY B C 1
ATOM 6864 O O . GLY B 1 293 ? 11.328 16.844 4.926 1 93 293 GLY B O 1
ATOM 6865 N N . GLN B 1 294 ? 12.312 17.484 3.025 1 89.94 294 GLN B N 1
ATOM 6866 C CA . GLN B 1 294 ? 13.664 17.266 3.527 1 89.94 294 GLN B CA 1
ATOM 6867 C C . GLN B 1 294 ? 14.625 18.344 3.014 1 89.94 294 GLN B C 1
ATOM 6869 O O . GLN B 1 294 ? 15.68 18.016 2.457 1 89.94 294 GLN B O 1
ATOM 6874 N N . THR B 1 295 ? 14.305 19.5 3.217 1 88.56 295 THR B N 1
ATOM 6875 C CA . THR B 1 295 ? 15.125 20.656 2.846 1 88.56 295 THR B CA 1
ATOM 6876 C C . THR B 1 295 ? 15.797 21.25 4.078 1 88.56 295 THR B C 1
ATOM 6878 O O . THR B 1 295 ? 15.5 20.859 5.207 1 88.56 295 THR B O 1
ATOM 6881 N N . PRO B 1 296 ? 16.688 22.234 3.83 1 86.06 296 PRO B N 1
ATOM 6882 C CA . PRO B 1 296 ? 17.219 22.938 4.996 1 86.06 296 PRO B CA 1
ATOM 6883 C C . PRO B 1 296 ? 16.141 23.625 5.824 1 86.06 296 PRO B C 1
ATOM 6885 O O . PRO B 1 296 ? 16.281 23.75 7.043 1 86.06 296 PRO B O 1
ATOM 6888 N N . VAL B 1 297 ? 15.125 24.094 5.191 1 90.19 297 VAL B N 1
ATOM 6889 C CA . VAL B 1 297 ? 14.008 24.703 5.898 1 90.19 297 VAL B CA 1
ATOM 6890 C C . VAL B 1 297 ? 13.32 23.672 6.789 1 90.19 297 VAL B C 1
ATOM 6892 O O . VAL B 1 297 ? 12.93 23.969 7.918 1 90.19 297 VAL B O 1
ATOM 6895 N N . SER B 1 298 ? 13.141 22.453 6.262 1 92 298 SER B N 1
ATOM 6896 C CA . SER B 1 298 ? 12.555 21.359 7.043 1 92 298 SER B CA 1
ATOM 6897 C C . SER B 1 298 ? 13.328 21.125 8.336 1 92 298 SER B C 1
ATOM 6899 O O . SER B 1 298 ? 12.727 20.984 9.406 1 92 298 SER B O 1
ATOM 6901 N N . ASN B 1 299 ? 14.602 21.062 8.148 1 88.62 299 ASN B N 1
ATOM 6902 C CA . ASN B 1 299 ? 15.469 20.875 9.312 1 88.62 299 ASN B CA 1
ATOM 6903 C C . ASN B 1 299 ? 15.281 22 10.328 1 88.62 299 ASN B C 1
ATOM 6905 O O . ASN B 1 299 ? 15.195 21.734 11.531 1 88.62 299 ASN B O 1
ATOM 6909 N N . SER B 1 300 ? 15.266 23.188 9.836 1 88.56 300 SER B N 1
ATOM 6910 C CA . SER B 1 300 ? 15.062 24.344 10.695 1 88.56 300 SER B CA 1
ATOM 6911 C C . SER B 1 300 ? 13.719 24.281 11.398 1 88.56 300 SER B C 1
ATOM 6913 O O . SER B 1 300 ? 13.602 24.672 12.562 1 88.56 300 SER B O 1
ATOM 6915 N N . THR B 1 301 ? 12.758 23.859 10.719 1 93.19 301 THR B N 1
ATOM 6916 C CA . THR B 1 301 ? 11.414 23.734 11.281 1 93.19 301 THR B CA 1
ATOM 6917 C C . THR B 1 301 ? 11.406 22.719 12.43 1 93.19 301 THR B C 1
ATOM 6919 O O . THR B 1 301 ? 10.859 23 13.5 1 93.19 301 THR B O 1
ATOM 6922 N N . PHE B 1 302 ? 12.047 21.562 12.258 1 92.06 302 PHE B N 1
ATOM 6923 C CA . PHE B 1 302 ? 12.094 20.547 13.312 1 92.06 302 PHE B CA 1
ATOM 6924 C C . PHE B 1 302 ? 12.859 21.078 14.523 1 92.06 302 PHE B C 1
ATOM 6926 O O . PHE B 1 302 ? 12.453 20.844 15.664 1 92.06 302 PHE B O 1
ATOM 6933 N N . PHE B 1 303 ? 13.867 21.75 14.289 1 86.56 303 PHE B N 1
ATOM 6934 C CA . PHE B 1 303 ? 14.641 22.328 15.375 1 86.56 303 PHE B CA 1
ATOM 6935 C C . PHE B 1 303 ? 13.82 23.359 16.141 1 86.56 303 PHE B C 1
ATOM 6937 O O . PHE B 1 303 ? 13.859 23.406 17.359 1 86.56 303 PHE B O 1
ATOM 6944 N N . GLY B 1 304 ? 13.195 24.219 15.328 1 88.62 304 GLY B N 1
ATOM 6945 C CA . GLY B 1 304 ? 12.336 25.234 15.953 1 88.62 304 GLY B CA 1
ATOM 6946 C C . GLY B 1 304 ? 11.25 24.625 16.812 1 88.62 304 GLY B C 1
ATOM 6947 O O . GLY B 1 304 ? 10.984 25.109 17.922 1 88.62 304 GLY B O 1
ATOM 6948 N N . LEU B 1 305 ? 10.633 23.641 16.297 1 93.44 305 LEU B N 1
ATOM 6949 C CA . LEU B 1 305 ? 9.586 22.969 17.062 1 93.44 305 LEU B CA 1
ATOM 6950 C C . LEU B 1 305 ? 10.164 22.328 18.328 1 93.44 305 LEU B C 1
ATOM 6952 O O . LEU B 1 305 ? 9.555 22.391 19.391 1 93.44 305 LEU B O 1
ATOM 6956 N N . ALA B 1 306 ? 11.273 21.672 18.188 1 89.62 306 ALA B N 1
ATOM 6957 C CA . ALA B 1 306 ? 11.898 21.031 19.344 1 89.62 306 ALA B CA 1
ATOM 6958 C C . ALA B 1 306 ? 12.203 22.047 20.438 1 89.62 306 ALA B C 1
ATOM 6960 O O . ALA B 1 306 ? 12.016 21.766 21.625 1 89.62 306 ALA B O 1
ATOM 6961 N N . LYS B 1 307 ? 12.617 23.156 20.109 1 86.31 307 LYS B N 1
ATOM 6962 C CA . LYS B 1 307 ? 12.984 24.203 21.047 1 86.31 307 LYS B CA 1
ATOM 6963 C C . LYS B 1 307 ? 11.766 24.703 21.828 1 86.31 307 LYS B C 1
ATOM 6965 O O . LYS B 1 307 ? 11.883 25.109 22.984 1 86.31 307 LYS B O 1
ATOM 6970 N N . MET B 1 308 ? 10.68 24.578 21.172 1 89.5 308 MET B N 1
ATOM 6971 C CA . MET B 1 308 ? 9.445 25.031 21.828 1 89.5 308 MET B CA 1
ATOM 6972 C C . MET B 1 308 ? 9 24.031 22.891 1 89.5 308 MET B C 1
ATOM 6974 O O . MET B 1 308 ? 8.156 24.344 23.734 1 89.5 308 MET B O 1
ATOM 6978 N N . SER B 1 309 ? 9.477 22.875 22.953 1 91.69 309 SER B N 1
ATOM 6979 C CA . SER B 1 309 ? 9.125 21.797 23.875 1 91.69 309 SER B CA 1
ATOM 6980 C C . SER B 1 309 ? 7.621 21.562 23.906 1 91.69 309 SER B C 1
ATOM 6982 O O . SER B 1 309 ? 7 21.609 24.969 1 91.69 309 SER B O 1
ATOM 6984 N N . PRO B 1 310 ? 7.086 21.297 22.766 1 97.25 310 PRO B N 1
ATOM 6985 C CA . PRO B 1 310 ? 5.645 21.047 22.719 1 97.25 310 PRO B CA 1
ATOM 6986 C C . PRO B 1 310 ? 5.258 19.734 23.406 1 97.25 310 PRO B C 1
ATOM 6988 O O . PRO B 1 310 ? 6.09 18.844 23.547 1 97.25 310 PRO B O 1
ATOM 6991 N N . ASP B 1 311 ? 3.984 19.688 23.891 1 96.75 311 ASP B N 1
ATOM 6992 C CA . ASP B 1 311 ? 3.441 18.453 24.453 1 96.75 311 ASP B CA 1
ATOM 6993 C C . ASP B 1 311 ? 3.139 17.453 23.344 1 96.75 311 ASP B C 1
ATOM 6995 O O . ASP B 1 311 ? 3.205 16.234 23.562 1 96.75 311 ASP B O 1
ATOM 6999 N N . VAL B 1 312 ? 2.727 17.969 22.234 1 97.88 312 VAL B N 1
ATOM 7000 C CA . VAL B 1 312 ? 2.434 17.156 21.062 1 97.88 312 VAL B CA 1
ATOM 7001 C C . VAL B 1 312 ? 2.652 18 19.797 1 97.88 312 VAL B C 1
ATOM 7003 O O . VAL B 1 312 ? 2.617 19.234 19.859 1 97.88 312 VAL B O 1
ATOM 7006 N N . VAL B 1 313 ? 2.973 17.359 18.719 1 98.62 313 VAL B N 1
ATOM 7007 C CA . VAL B 1 313 ? 3.025 18 17.422 1 98.62 313 VAL B CA 1
ATOM 7008 C C . VAL B 1 313 ? 1.988 17.359 16.484 1 98.62 313 VAL B C 1
ATOM 7010 O O . VAL B 1 313 ? 1.819 16.141 16.469 1 98.62 313 VAL B O 1
ATOM 7013 N N . VAL B 1 314 ? 1.217 18.203 15.812 1 98.75 314 VAL B N 1
ATOM 7014 C CA . VAL B 1 314 ? 0.304 17.719 14.781 1 98.75 314 VAL B CA 1
ATOM 7015 C C . VAL B 1 314 ? 0.829 18.109 13.398 1 98.75 314 VAL B C 1
ATOM 7017 O O . VAL B 1 314 ? 1.295 19.234 13.195 1 98.75 314 VAL B O 1
ATOM 7020 N N . LEU B 1 315 ? 0.89 17.156 12.523 1 98.69 315 LEU B N 1
ATOM 7021 C CA . LEU B 1 315 ? 1.402 17.297 11.164 1 98.69 315 LEU B CA 1
ATOM 7022 C C . LEU B 1 315 ? 0.337 16.906 10.141 1 98.69 315 LEU B C 1
ATOM 7024 O O . LEU B 1 315 ? 0.019 15.734 9.969 1 98.69 315 LEU B O 1
ATOM 7028 N N . SER B 1 316 ? -0.161 17.891 9.359 1 98.38 316 SER B N 1
ATOM 7029 C CA . SER B 1 316 ? -1.348 17.672 8.539 1 98.38 316 SER B CA 1
ATOM 7030 C C . SER B 1 316 ? -0.971 17.266 7.121 1 98.38 316 SER B C 1
ATOM 7032 O O . SER B 1 316 ? -1.439 17.859 6.148 1 98.38 316 SER B O 1
ATOM 7034 N N . GLY B 1 317 ? -0.095 16.391 6.988 1 98.44 317 GLY B N 1
ATOM 7035 C CA . GLY B 1 317 ? 0.121 15.703 5.727 1 98.44 317 GLY B CA 1
ATOM 7036 C C . GLY B 1 317 ? 1.357 16.188 4.988 1 98.44 317 GLY B C 1
ATOM 7037 O O . GLY B 1 317 ? 1.87 17.266 5.266 1 98.44 317 GLY B O 1
ATOM 7038 N N . ASP B 1 318 ? 1.821 15.375 3.975 1 98.56 318 ASP B N 1
ATOM 7039 C CA . ASP B 1 318 ? 3.002 15.57 3.139 1 98.56 318 ASP B CA 1
ATOM 7040 C C . ASP B 1 318 ? 4.273 15.586 3.982 1 98.56 318 ASP B C 1
ATOM 7042 O O . ASP B 1 318 ? 4.875 16.641 4.191 1 98.56 318 ASP B O 1
ATOM 7046 N N . LEU B 1 319 ? 4.688 14.445 4.359 1 98.31 319 LEU B N 1
ATOM 7047 C CA . LEU B 1 319 ? 5.789 14.273 5.301 1 98.31 319 LEU B CA 1
ATOM 7048 C C . LEU B 1 319 ? 7.129 14.25 4.57 1 98.31 319 LEU B C 1
ATOM 7050 O O . LEU B 1 319 ? 7.797 15.281 4.461 1 98.31 319 LEU B O 1
ATOM 7054 N N . SER B 1 320 ? 7.383 13.203 3.785 1 95.75 320 SER B N 1
ATOM 7055 C CA . SER B 1 320 ? 8.734 12.906 3.318 1 95.75 320 SER B CA 1
ATOM 7056 C C . SER B 1 320 ? 8.984 13.5 1.937 1 95.75 320 SER B C 1
ATOM 7058 O O . SER B 1 320 ? 10.133 13.727 1.55 1 95.75 320 SER B O 1
ATOM 7060 N N . TYR B 1 321 ? 7.902 13.641 1.144 1 95.62 321 TYR B N 1
ATOM 7061 C CA . TYR B 1 321 ? 8.023 13.977 -0.272 1 95.62 321 TYR B CA 1
ATOM 7062 C C . TYR B 1 321 ? 8.891 12.953 -0.998 1 95.62 321 TYR B C 1
ATOM 7064 O O . TYR B 1 321 ? 9.742 13.312 -1.811 1 95.62 321 TYR B O 1
ATOM 7072 N N . ALA B 1 322 ? 8.656 11.688 -0.652 1 95.38 322 ALA B N 1
ATOM 7073 C CA . ALA B 1 322 ? 9.367 10.625 -1.353 1 95.38 322 ALA B CA 1
ATOM 7074 C C . ALA B 1 322 ? 8.938 10.547 -2.814 1 95.38 322 ALA B C 1
ATOM 7076 O O . ALA B 1 322 ? 9.758 10.32 -3.699 1 95.38 322 ALA B O 1
ATOM 7077 N N . ASP B 1 323 ? 7.629 10.664 -3.02 1 93.56 323 ASP B N 1
ATOM 7078 C CA . ASP B 1 323 ? 7.055 10.75 -4.359 1 93.56 323 ASP B CA 1
ATOM 7079 C C . ASP B 1 323 ? 7.523 9.594 -5.238 1 93.56 323 ASP B C 1
ATOM 7081 O O . ASP B 1 323 ? 7.992 9.805 -6.359 1 93.56 323 ASP B O 1
ATOM 7085 N N . GLY B 1 324 ? 7.516 8.383 -4.688 1 94 324 GLY B N 1
ATOM 7086 C CA . GLY B 1 324 ? 7.84 7.188 -5.449 1 94 324 GLY B CA 1
ATOM 7087 C C . GLY B 1 324 ? 9.281 6.746 -5.285 1 94 324 GLY B C 1
ATOM 7088 O O . GLY B 1 324 ? 9.625 5.605 -5.602 1 94 324 GLY B O 1
ATOM 7089 N N . TYR B 1 325 ? 10.227 7.605 -4.957 1 94.94 325 TYR B N 1
ATOM 7090 C CA . TYR B 1 325 ? 11.586 7.238 -4.562 1 94.94 325 TYR B CA 1
ATOM 7091 C C . TYR B 1 325 ? 11.664 6.984 -3.061 1 94.94 325 TYR B C 1
ATOM 7093 O O . TYR B 1 325 ? 12.133 7.836 -2.305 1 94.94 325 TYR B O 1
ATOM 7101 N N . TYR B 1 326 ? 11.422 5.852 -2.641 1 96.25 326 TYR B N 1
ATOM 7102 C CA . TYR B 1 326 ? 11.023 5.484 -1.286 1 96.25 326 TYR B CA 1
ATOM 7103 C C . TYR B 1 326 ? 12.203 5.57 -0.327 1 96.25 326 TYR B C 1
ATOM 7105 O O . TYR B 1 326 ? 12.023 5.594 0.892 1 96.25 326 TYR B O 1
ATOM 7113 N N . HIS B 1 327 ? 13.484 5.668 -0.788 1 93.62 327 HIS B N 1
ATOM 7114 C CA . HIS B 1 327 ? 14.641 5.906 0.064 1 93.62 327 HIS B CA 1
ATOM 7115 C C . HIS B 1 327 ? 14.484 7.195 0.864 1 93.62 327 HIS B C 1
ATOM 7117 O O . HIS B 1 327 ? 15.047 7.328 1.951 1 93.62 327 HIS B O 1
ATOM 7123 N N . ARG B 1 328 ? 13.656 8.047 0.376 1 93.81 328 ARG B N 1
ATOM 7124 C CA . ARG B 1 328 ? 13.469 9.336 1.039 1 93.81 328 ARG B CA 1
ATOM 7125 C C . ARG B 1 328 ? 12.641 9.18 2.309 1 93.81 328 ARG B C 1
ATOM 7127 O O . ARG B 1 328 ? 12.648 10.062 3.172 1 93.81 328 ARG B O 1
ATOM 7134 N N . TRP B 1 329 ? 11.891 8.094 2.488 1 96.25 329 TRP B N 1
ATOM 7135 C CA . TRP B 1 329 ? 11.258 7.82 3.775 1 96.25 329 TRP B CA 1
ATOM 7136 C C . TRP B 1 329 ? 12.305 7.512 4.84 1 96.25 329 TRP B C 1
ATOM 7138 O O . TRP B 1 329 ? 12.125 7.844 6.012 1 96.25 329 TRP B O 1
ATOM 7148 N N . ASP B 1 330 ? 13.414 6.84 4.426 1 93.25 330 ASP B N 1
ATOM 7149 C CA . ASP B 1 330 ? 14.5 6.551 5.359 1 93.25 330 ASP B CA 1
ATOM 7150 C C . ASP B 1 330 ? 15.18 7.836 5.828 1 93.25 330 ASP B C 1
ATOM 7152 O O . ASP B 1 330 ? 15.359 8.047 7.031 1 93.25 330 ASP B O 1
ATOM 7156 N N . THR B 1 331 ? 15.477 8.68 4.891 1 91.25 331 THR B N 1
ATOM 7157 C CA . THR B 1 331 ? 16.203 9.891 5.242 1 91.25 331 THR B CA 1
ATOM 7158 C C . THR B 1 331 ? 15.289 10.875 5.977 1 91.25 331 THR B C 1
ATOM 7160 O O . THR B 1 331 ? 15.742 11.617 6.848 1 91.25 331 THR B O 1
ATOM 7163 N N . TYR B 1 332 ? 14.008 10.883 5.652 1 94.69 332 TYR B N 1
ATOM 7164 C CA . TYR B 1 332 ? 13.062 11.719 6.391 1 94.69 332 TYR B CA 1
ATOM 7165 C C . TYR B 1 332 ? 13.016 11.32 7.859 1 94.69 332 TYR B C 1
ATOM 7167 O O . TYR B 1 332 ? 13.023 12.18 8.742 1 94.69 332 TYR B O 1
ATOM 7175 N N . GLY B 1 333 ? 12.898 10.008 8.047 1 94.25 333 GLY B N 1
ATOM 7176 C CA . GLY B 1 333 ? 12.867 9.539 9.43 1 94.25 333 GLY B CA 1
ATOM 7177 C C . GLY B 1 333 ? 14.094 9.945 10.219 1 94.25 333 GLY B C 1
ATOM 7178 O O . GLY B 1 333 ? 14 10.297 11.398 1 94.25 333 GLY B O 1
ATOM 7179 N N . GLN B 1 334 ? 15.227 9.867 9.609 1 90.88 334 GLN B N 1
ATOM 7180 C CA . GLN B 1 334 ? 16.469 10.266 10.258 1 90.88 334 GLN B CA 1
ATOM 7181 C C . GLN B 1 334 ? 16.453 11.75 10.609 1 90.88 334 GLN B C 1
ATOM 7183 O O . GLN B 1 334 ? 16.844 12.148 11.711 1 90.88 334 GLN B O 1
ATOM 7188 N N . LEU B 1 335 ? 15.969 12.508 9.688 1 89.81 335 LEU B N 1
ATOM 7189 C CA . LEU B 1 335 ? 15.891 13.945 9.891 1 89.81 335 LEU B CA 1
ATOM 7190 C C . LEU B 1 335 ? 14.906 14.289 11.008 1 89.81 335 LEU B C 1
ATOM 7192 O O . LEU B 1 335 ? 15.195 15.141 11.852 1 89.81 335 LEU B O 1
ATOM 7196 N N . ALA B 1 336 ? 13.828 13.633 11.031 1 93.69 336 ALA B N 1
ATOM 7197 C CA . ALA B 1 336 ? 12.727 13.969 11.93 1 93.69 336 ALA B CA 1
ATOM 7198 C C . ALA B 1 336 ? 12.969 13.414 13.328 1 93.69 336 ALA B C 1
ATOM 7200 O O . ALA B 1 336 ? 12.297 13.805 14.289 1 93.69 336 ALA B O 1
ATOM 7201 N N . GLU B 1 337 ? 13.922 12.539 13.492 1 93.69 337 GLU B N 1
ATOM 7202 C CA . GLU B 1 337 ? 14.172 11.867 14.766 1 93.69 337 GLU B CA 1
ATOM 7203 C C . GLU B 1 337 ? 14.453 12.883 15.875 1 93.69 337 GLU B C 1
ATOM 7205 O O . GLU B 1 337 ? 14.062 12.672 17.031 1 93.69 337 GLU B O 1
ATOM 7210 N N . GLN B 1 338 ? 15.047 13.992 15.586 1 89.62 338 GLN B N 1
ATOM 7211 C CA . GLN B 1 338 ? 15.414 15 16.578 1 89.62 338 GLN B CA 1
ATOM 7212 C C . GLN B 1 338 ? 14.188 15.508 17.328 1 89.62 338 GLN B C 1
ATOM 7214 O O . GLN B 1 338 ? 14.305 15.969 18.469 1 89.62 338 GLN B O 1
ATOM 7219 N N . LEU B 1 339 ? 13.117 15.422 16.656 1 94.56 339 LEU B N 1
ATOM 7220 C CA . LEU B 1 339 ? 11.844 15.781 17.266 1 94.56 339 LEU B CA 1
ATOM 7221 C C . LEU B 1 339 ? 11.047 14.539 17.656 1 94.56 339 LEU B C 1
ATOM 7223 O O . LEU B 1 339 ? 10.586 14.414 18.781 1 94.56 339 LEU B O 1
ATOM 7227 N N . GLY B 1 340 ? 10.992 13.602 16.75 1 96.38 340 GLY B N 1
ATOM 7228 C CA . GLY B 1 340 ? 10.062 12.484 16.797 1 96.38 340 GLY B CA 1
ATOM 7229 C C . GLY B 1 340 ? 10.414 11.453 17.844 1 96.38 340 GLY B C 1
ATOM 7230 O O . GLY B 1 340 ? 9.586 10.609 18.203 1 96.38 340 GLY B O 1
ATOM 7231 N N . ALA B 1 341 ? 11.609 11.508 18.391 1 96.12 341 ALA B N 1
ATOM 7232 C CA . ALA B 1 341 ? 12 10.562 19.422 1 96.12 341 ALA B CA 1
ATOM 7233 C C . ALA B 1 341 ? 11.625 11.086 20.812 1 96.12 341 ALA B C 1
ATOM 7235 O O . ALA B 1 341 ? 11.656 10.336 21.797 1 96.12 341 ALA B O 1
ATOM 7236 N N . PHE B 1 342 ? 11.188 12.32 20.891 1 96.69 342 PHE B N 1
ATOM 7237 C CA . PHE B 1 342 ? 11.031 12.953 22.203 1 96.69 342 PHE B CA 1
ATOM 7238 C C . PHE B 1 342 ? 9.609 13.461 22.391 1 96.69 342 PHE B C 1
ATOM 7240 O O . PHE B 1 342 ? 9.148 13.625 23.516 1 96.69 342 PHE B O 1
ATOM 7247 N N . VAL B 1 343 ? 8.992 13.82 21.266 1 97.62 343 VAL B N 1
ATOM 7248 C CA . VAL B 1 343 ? 7.633 14.352 21.281 1 97.62 343 VAL B CA 1
ATOM 7249 C C . VAL B 1 343 ? 6.758 13.547 20.328 1 97.62 343 VAL B C 1
ATOM 7251 O O . VAL B 1 343 ? 7.172 13.234 19.203 1 97.62 343 VAL B O 1
ATOM 7254 N N . PRO B 1 344 ? 5.52 13.109 20.812 1 98.31 344 PRO B N 1
ATOM 7255 C CA . PRO B 1 344 ? 4.652 12.43 19.859 1 98.31 344 PRO B CA 1
ATOM 7256 C C . PRO B 1 344 ? 4.254 13.32 18.688 1 98.31 344 PRO B C 1
ATOM 7258 O O . PRO B 1 344 ? 3.775 14.438 18.891 1 98.31 344 PRO B O 1
ATOM 7261 N N . VAL B 1 345 ? 4.473 12.875 17.469 1 98.69 345 VAL B N 1
ATOM 7262 C CA . VAL B 1 345 ? 4.051 13.555 16.25 1 98.69 345 VAL B CA 1
ATOM 7263 C C . VAL B 1 345 ? 2.854 12.828 15.641 1 98.69 345 VAL B C 1
ATOM 7265 O O . VAL B 1 345 ? 2.994 11.727 15.109 1 98.69 345 VAL B O 1
ATOM 7268 N N . MET B 1 346 ? 1.705 13.461 15.727 1 98.75 346 MET B N 1
ATOM 7269 C CA . MET B 1 346 ? 0.468 12.898 15.195 1 98.75 346 MET B CA 1
ATOM 7270 C C . MET B 1 346 ? 0.152 13.477 13.812 1 98.75 346 MET B C 1
ATOM 7272 O O . MET B 1 346 ? 0.238 14.688 13.609 1 98.75 346 MET B O 1
ATOM 7276 N N . SER B 1 347 ? -0.204 12.578 12.812 1 98.75 347 SER B N 1
ATOM 7277 C CA . SER B 1 347 ? -0.318 13.109 11.461 1 98.75 347 SER B CA 1
ATOM 7278 C C . SER B 1 347 ? -1.527 12.531 10.734 1 98.75 347 SER B C 1
ATOM 7280 O O . SER B 1 347 ? -2.098 11.531 11.18 1 98.75 347 SER B O 1
ATOM 7282 N N . CYS B 1 348 ? -2.021 13.188 9.742 1 98.5 348 CYS B N 1
ATOM 7283 C CA . CYS B 1 348 ? -2.855 12.641 8.68 1 98.5 348 CYS B CA 1
ATOM 7284 C C . CYS B 1 348 ? -2.09 12.586 7.359 1 98.5 348 CYS B C 1
ATOM 7286 O O . CYS B 1 348 ? -1.072 13.258 7.199 1 98.5 348 CYS B O 1
ATOM 7288 N N . PRO B 1 349 ? -2.498 11.773 6.469 1 98.25 349 PRO B N 1
ATOM 7289 C CA . PRO B 1 349 ? -1.76 11.688 5.207 1 98.25 349 PRO B CA 1
ATOM 7290 C C . PRO B 1 349 ? -2.178 12.758 4.207 1 98.25 349 PRO B C 1
ATOM 7292 O O . PRO B 1 349 ? -3.287 13.297 4.293 1 98.25 349 PRO B O 1
ATOM 7295 N N . GLY B 1 350 ? -1.276 13.18 3.314 1 98.38 350 GLY B N 1
ATOM 7296 C CA . GLY B 1 350 ? -1.535 14.07 2.195 1 98.38 350 GLY B CA 1
ATOM 7297 C C . GLY B 1 350 ? -1.369 13.398 0.846 1 98.38 350 GLY B C 1
ATOM 7298 O O . GLY B 1 350 ? -1.346 12.172 0.758 1 98.38 350 GLY B O 1
ATOM 7299 N N . ASN B 1 351 ? -1.407 14.242 -0.238 1 97.62 351 ASN B N 1
ATOM 7300 C CA . ASN B 1 351 ? -1.318 13.672 -1.581 1 97.62 351 ASN B CA 1
ATOM 7301 C C . ASN B 1 351 ? 0.045 13.039 -1.831 1 97.62 351 ASN B C 1
ATOM 7303 O O . ASN B 1 351 ? 0.155 12.078 -2.6 1 97.62 351 ASN B O 1
ATOM 7307 N N . HIS B 1 352 ? 1.087 13.422 -1.155 1 97.5 352 HIS B N 1
ATOM 7308 C CA . HIS B 1 352 ? 2.416 12.852 -1.343 1 97.5 352 HIS B CA 1
ATOM 7309 C C . HIS B 1 352 ? 2.549 11.516 -0.625 1 97.5 352 HIS B C 1
ATOM 7311 O O . HIS B 1 352 ? 3.521 10.789 -0.834 1 97.5 352 HIS B O 1
ATOM 7317 N N . GLU B 1 353 ? 1.577 11.164 0.206 1 97.94 353 GLU B N 1
ATOM 7318 C CA . GLU B 1 353 ? 1.545 9.852 0.839 1 97.94 353 GLU B CA 1
ATOM 7319 C C . GLU B 1 353 ? 0.718 8.867 0.021 1 97.94 353 GLU B C 1
ATOM 7321 O O . GLU B 1 353 ? 0.741 7.66 0.283 1 97.94 353 GLU B O 1
ATOM 7326 N N . VAL B 1 354 ? -0.024 9.344 -0.99 1 97.12 354 VAL B N 1
ATOM 7327 C CA . VAL B 1 354 ? -0.872 8.43 -1.743 1 97.12 354 VAL B CA 1
ATOM 7328 C C . VAL B 1 354 ? -0.459 8.43 -3.215 1 97.12 354 VAL B C 1
ATOM 7330 O O . VAL B 1 354 ? -0.556 7.406 -3.895 1 97.12 354 VAL B O 1
ATOM 7333 N N . GLY B 1 355 ? -0.004 9.531 -3.775 1 95.12 355 GLY B N 1
ATOM 7334 C CA . GLY B 1 355 ? 0.345 9.672 -5.18 1 95.12 355 GLY B CA 1
ATOM 7335 C C . GLY B 1 355 ? 1.659 9 -5.535 1 95.12 355 GLY B C 1
ATOM 7336 O O . GLY B 1 355 ? 2.336 8.453 -4.668 1 95.12 355 GLY B O 1
ATOM 7337 N N . ASP B 1 356 ? 1.927 8.922 -6.809 1 92.81 356 ASP B N 1
ATOM 7338 C CA . ASP B 1 356 ? 3.184 8.398 -7.336 1 92.81 356 ASP B CA 1
ATOM 7339 C C . ASP B 1 356 ? 3.459 6.996 -6.797 1 92.81 356 ASP B C 1
ATOM 7341 O O . ASP B 1 356 ? 4.57 6.703 -6.352 1 92.81 356 ASP B O 1
ATOM 7345 N N . GLY B 1 357 ? 2.451 6.203 -6.68 1 93.56 357 GLY B N 1
ATOM 7346 C CA . GLY B 1 357 ? 2.615 4.809 -6.305 1 93.56 357 GLY B CA 1
ATOM 7347 C C . GLY B 1 357 ? 2.754 4.605 -4.809 1 93.56 357 GLY B C 1
ATOM 7348 O O . GLY B 1 357 ? 2.893 3.473 -4.34 1 93.56 357 GLY B O 1
ATOM 7349 N N . GLU B 1 358 ? 2.689 5.645 -3.971 1 97.06 358 GLU B N 1
ATOM 7350 C CA . GLU B 1 358 ? 2.875 5.547 -2.525 1 97.06 358 GLU B CA 1
ATOM 7351 C C . GLU B 1 358 ? 1.797 4.676 -1.887 1 97.06 358 GLU B C 1
ATOM 7353 O O . GLU B 1 358 ? 2.098 3.809 -1.064 1 97.06 358 GLU B O 1
ATOM 7358 N N . ALA B 1 359 ? 0.55 4.961 -2.217 1 97.12 359 ALA B N 1
ATOM 7359 C CA . ALA B 1 359 ? -0.605 4.172 -1.801 1 97.12 359 ALA B CA 1
ATOM 7360 C C . ALA B 1 359 ? -0.671 4.051 -0.281 1 97.12 359 ALA B C 1
ATOM 7362 O O . ALA B 1 359 ? -1.123 3.033 0.249 1 97.12 359 ALA B O 1
ATOM 7363 N N . PHE B 1 360 ? -0.081 4.965 0.458 1 98 360 PHE B N 1
ATOM 7364 C CA . PHE B 1 360 ? -0.08 5.109 1.909 1 98 360 PHE B CA 1
ATOM 7365 C C . PHE B 1 360 ? 0.781 4.031 2.559 1 98 360 PHE B C 1
ATOM 7367 O O . PHE B 1 360 ? 0.85 3.938 3.785 1 98 360 PHE B O 1
ATOM 7374 N N . VAL B 1 361 ? 1.49 3.184 1.813 1 98.12 361 VAL B N 1
ATOM 7375 C CA . VAL B 1 361 ? 2.166 2.014 2.363 1 98.12 361 VAL B CA 1
ATOM 7376 C C . VAL B 1 361 ? 3.252 2.455 3.34 1 98.12 361 VAL B C 1
ATOM 7378 O O . VAL B 1 361 ? 3.236 2.068 4.512 1 98.12 361 VAL B O 1
ATOM 7381 N N . SER B 1 362 ? 4.168 3.309 2.867 1 98.12 362 SER B N 1
ATOM 7382 C CA . SER B 1 362 ? 5.273 3.748 3.713 1 98.12 362 SER B CA 1
ATOM 7383 C C . SER B 1 362 ? 4.766 4.5 4.938 1 98.12 362 SER B C 1
ATOM 7385 O O . SER B 1 362 ? 5.246 4.281 6.051 1 98.12 362 SER B O 1
ATOM 7387 N N . TYR B 1 363 ? 3.799 5.32 4.707 1 98.44 363 TYR B N 1
ATOM 7388 C CA . TYR B 1 363 ? 3.24 6.141 5.773 1 98.44 363 TYR B CA 1
ATOM 7389 C C . TYR B 1 363 ? 2.623 5.273 6.863 1 98.44 363 TYR B C 1
ATOM 7391 O O . TYR B 1 363 ? 2.924 5.441 8.047 1 98.44 363 TYR B O 1
ATOM 7399 N N . ARG B 1 364 ? 1.797 4.336 6.473 1 97.25 364 ARG B N 1
ATOM 7400 C CA . ARG B 1 364 ? 1.045 3.514 7.414 1 97.25 364 ARG B CA 1
ATOM 7401 C C . ARG B 1 364 ? 1.979 2.648 8.25 1 97.25 364 ARG B C 1
ATOM 7403 O O . ARG B 1 364 ? 1.757 2.471 9.453 1 97.25 364 ARG B O 1
ATOM 7410 N N . ILE B 1 365 ? 2.988 2.105 7.629 1 97.62 365 ILE B N 1
ATOM 7411 C CA . ILE B 1 365 ? 3.848 1.148 8.312 1 97.62 365 ILE B CA 1
ATOM 7412 C C . ILE B 1 365 ? 4.809 1.891 9.242 1 97.62 365 ILE B C 1
ATOM 7414 O O . ILE B 1 365 ? 5.109 1.417 10.344 1 97.62 365 ILE B O 1
ATOM 7418 N N . ARG B 1 366 ? 5.234 3.027 8.914 1 98.12 366 ARG B N 1
ATOM 7419 C CA . ARG B 1 366 ? 6.285 3.734 9.641 1 98.12 366 ARG B CA 1
ATOM 7420 C C . ARG B 1 366 ? 5.703 4.582 10.766 1 98.12 366 ARG B C 1
ATOM 7422 O O . ARG B 1 366 ? 6.352 4.793 11.789 1 98.12 366 ARG B O 1
ATOM 7429 N N . TYR B 1 367 ? 4.504 5.07 10.539 1 98 367 TYR B N 1
ATOM 7430 C CA . TYR B 1 367 ? 3.916 5.992 11.5 1 98 367 TYR B CA 1
ATOM 7431 C C . TYR B 1 367 ? 2.492 5.578 11.859 1 98 367 TYR B C 1
ATOM 7433 O O . TYR B 1 367 ? 1.534 6.281 11.516 1 98 367 TYR B O 1
ATOM 7441 N N . PRO B 1 368 ? 2.373 4.539 12.656 1 97.38 368 PRO B N 1
ATOM 7442 C CA . PRO B 1 368 ? 1.036 4.062 13.016 1 97.38 368 PRO B CA 1
ATOM 7443 C C . PRO B 1 368 ? 0.261 5.07 13.867 1 97.38 368 PRO B C 1
ATOM 7445 O O . PRO B 1 368 ? 0.788 5.582 14.859 1 97.38 368 PRO B O 1
ATOM 7448 N N . MET B 1 369 ? -0.878 5.367 13.438 1 98.56 369 MET B N 1
ATOM 7449 C CA . MET B 1 369 ? -1.819 6.227 14.148 1 98.56 369 MET B CA 1
ATOM 7450 C C . MET B 1 369 ? -2.869 5.398 14.883 1 98.56 369 MET B C 1
ATOM 7452 O O . MET B 1 369 ? -3.031 4.207 14.602 1 98.56 369 MET B O 1
ATOM 7456 N N . PRO B 1 370 ? -3.553 5.926 15.82 1 98.38 370 PRO B N 1
ATOM 7457 C CA . PRO B 1 370 ? -4.465 5.148 16.656 1 98.38 370 PRO B CA 1
ATOM 7458 C C . PRO B 1 370 ? -5.836 4.945 16.016 1 98.38 370 PRO B C 1
ATOM 7460 O O . PRO B 1 370 ? -6.863 5.148 16.672 1 98.38 370 PRO B O 1
ATOM 7463 N N . PHE B 1 371 ? -5.871 4.469 14.844 1 98.19 371 PHE B N 1
ATOM 7464 C CA . PHE B 1 371 ? -7.117 4.309 14.102 1 98.19 371 PHE B CA 1
ATOM 7465 C C . PHE B 1 371 ? -8 3.256 14.758 1 98.19 371 PHE B C 1
ATOM 7467 O O . PHE B 1 371 ? -9.211 3.461 14.922 1 98.19 371 PHE B O 1
ATOM 7474 N N . ALA B 1 372 ? -7.402 2.176 15.188 1 96.38 372 ALA B N 1
ATOM 7475 C CA . ALA B 1 372 ? -8.203 1.11 15.789 1 96.38 372 ALA B CA 1
ATOM 7476 C C . ALA B 1 372 ? -8.797 1.562 17.125 1 96.38 372 ALA B C 1
ATOM 7478 O O . ALA B 1 372 ? -9.961 1.28 17.406 1 96.38 372 ALA B O 1
ATOM 7479 N N . ALA B 1 373 ? -8 2.232 17.875 1 96.94 373 ALA B N 1
ATOM 7480 C CA . ALA B 1 373 ? -8.461 2.715 19.172 1 96.94 373 ALA B CA 1
ATOM 7481 C C . ALA B 1 373 ? -9.594 3.721 19.016 1 96.94 373 ALA B C 1
ATOM 7483 O O . ALA B 1 373 ? -10.383 3.926 19.938 1 96.94 373 ALA B O 1
ATOM 7484 N N . SER B 1 374 ? -9.664 4.312 17.859 1 97.75 374 SER B N 1
ATOM 7485 C CA . SER B 1 374 ? -10.703 5.312 17.641 1 97.75 374 SER B CA 1
ATOM 7486 C C . SER B 1 374 ? -11.906 4.711 16.922 1 97.75 374 SER B C 1
ATOM 7488 O O . SER B 1 374 ? -12.805 5.434 16.5 1 97.75 374 SER B O 1
ATOM 7490 N N . GLY B 1 375 ? -11.844 3.424 16.672 1 95.62 375 GLY B N 1
ATOM 7491 C CA . GLY B 1 375 ? -12.969 2.727 16.078 1 95.62 375 GLY B CA 1
ATOM 7492 C C . GLY B 1 375 ? -12.969 2.797 14.555 1 95.62 375 GLY B C 1
ATOM 7493 O O . GLY B 1 375 ? -13.969 2.475 13.914 1 95.62 375 GLY B O 1
ATOM 7494 N N . SER B 1 376 ? -11.922 3.242 13.992 1 96.75 376 SER B N 1
ATOM 7495 C CA . SER B 1 376 ? -11.812 3.311 12.539 1 96.75 376 SER B CA 1
ATOM 7496 C C . SER B 1 376 ? -11.352 1.978 11.953 1 96.75 376 SER B C 1
ATOM 7498 O O . SER B 1 376 ? -10.508 1.293 12.547 1 96.75 376 SER B O 1
ATOM 7500 N N . SER B 1 377 ? -11.867 1.598 10.789 1 95 377 SER B N 1
ATOM 7501 C CA . SER B 1 377 ? -11.422 0.41 10.07 1 95 377 SER B CA 1
ATOM 7502 C C . SER B 1 377 ? -10.344 0.756 9.047 1 95 377 SER B C 1
ATOM 7504 O O . SER B 1 377 ? -9.875 -0.116 8.312 1 95 377 SER B O 1
ATOM 7506 N N . ASP B 1 378 ? -10.016 1.964 8.961 1 96.56 378 ASP B N 1
ATOM 7507 C CA . ASP B 1 378 ? -9.031 2.484 8.016 1 96.56 378 ASP B CA 1
ATOM 7508 C C . ASP B 1 378 ? -7.898 3.207 8.742 1 96.56 378 ASP B C 1
ATOM 7510 O O . ASP B 1 378 ? -8.141 4.105 9.547 1 96.56 378 ASP B O 1
ATOM 7514 N N . SER B 1 379 ? -6.715 2.854 8.391 1 95.69 379 SER B N 1
ATOM 7515 C CA . SER B 1 379 ? -5.555 3.365 9.109 1 95.69 379 SER B CA 1
ATOM 7516 C C . SER B 1 379 ? -5.277 4.82 8.758 1 95.69 379 SER B C 1
ATOM 7518 O O . SER B 1 379 ? -4.488 5.488 9.422 1 95.69 379 SER B O 1
ATOM 7520 N N . SER B 1 380 ? -6.008 5.383 7.777 1 97.19 380 SER B N 1
ATOM 7521 C CA . SER B 1 380 ? -5.66 6.707 7.273 1 97.19 380 SER B CA 1
ATOM 7522 C C . SER B 1 380 ? -6.488 7.789 7.953 1 97.19 380 SER B C 1
ATOM 7524 O O . SER B 1 380 ? -6.289 8.984 7.699 1 97.19 380 SER B O 1
ATOM 7526 N N . TYR B 1 381 ? -7.445 7.445 8.805 1 98.44 381 TYR B N 1
ATOM 7527 C CA . TYR B 1 381 ? -8.156 8.43 9.609 1 98.44 381 TYR B CA 1
ATOM 7528 C C . TYR B 1 381 ? -8.43 7.906 11.016 1 98.44 381 TYR B C 1
ATOM 7530 O O . TYR B 1 381 ? -8.578 6.695 11.211 1 98.44 381 TYR B O 1
ATOM 7538 N N . TRP B 1 382 ? -8.445 8.812 11.969 1 98.69 382 TRP B N 1
ATOM 7539 C CA . TRP B 1 382 ? -8.43 8.445 13.383 1 98.69 382 TRP B CA 1
ATOM 7540 C C . TRP B 1 382 ? -8.836 9.633 14.258 1 98.69 382 TRP B C 1
ATOM 7542 O O . TRP B 1 382 ? -8.961 10.758 13.766 1 98.69 382 TRP B O 1
ATOM 7552 N N . SER B 1 383 ? -9.07 9.336 15.547 1 98.69 383 SER B N 1
ATOM 7553 C CA . SER B 1 383 ? -9.227 10.375 16.562 1 98.69 383 SER B CA 1
ATOM 7554 C C . SER B 1 383 ? -8.547 9.977 17.859 1 98.69 383 SER B C 1
ATOM 7556 O O . SER B 1 383 ? -8.273 8.797 18.094 1 98.69 383 SER B O 1
ATOM 7558 N N . ARG B 1 384 ? -8.242 10.961 18.625 1 97.38 384 ARG B N 1
ATOM 7559 C CA . ARG B 1 384 ? -7.562 10.742 19.906 1 97.38 384 ARG B CA 1
ATOM 7560 C C . ARG B 1 384 ? -7.699 11.953 20.812 1 97.38 384 ARG B C 1
ATOM 7562 O O . ARG B 1 384 ? -7.57 13.094 20.359 1 97.38 384 ARG B O 1
ATOM 7569 N N . ASP B 1 385 ? -8.008 11.695 22.078 1 96.25 385 ASP B N 1
ATOM 7570 C CA . ASP B 1 385 ? -7.883 12.742 23.094 1 96.25 385 ASP B CA 1
ATOM 7571 C C . ASP B 1 385 ? -6.422 12.992 23.453 1 96.25 385 ASP B C 1
ATOM 7573 O O . ASP B 1 385 ? -5.684 12.055 23.766 1 96.25 385 ASP B O 1
ATOM 7577 N N . MET B 1 386 ? -6.023 14.211 23.359 1 94.12 386 MET B N 1
ATOM 7578 C CA . MET B 1 386 ? -4.688 14.672 23.734 1 94.12 386 MET B CA 1
ATOM 7579 C C . MET B 1 386 ? -4.758 15.93 24.594 1 94.12 386 MET B C 1
ATOM 7581 O O . MET B 1 386 ? -4.82 17.047 24.062 1 94.12 386 MET B O 1
ATOM 7585 N N . GLY B 1 387 ? -4.539 15.773 25.844 1 94.62 387 GLY B N 1
ATOM 7586 C CA . GLY B 1 387 ? -4.785 16.906 26.719 1 94.62 387 GLY B CA 1
ATOM 7587 C C . GLY B 1 387 ? -6.215 17.406 26.656 1 94.62 387 GLY B C 1
ATOM 7588 O O . GLY B 1 387 ? -7.16 16.625 26.797 1 94.62 387 GLY B O 1
ATOM 7589 N N . PRO B 1 388 ? -6.285 18.719 26.438 1 95.12 388 PRO B N 1
ATOM 7590 C CA . PRO B 1 388 ? -7.633 19.281 26.422 1 95.12 388 PRO B CA 1
ATOM 7591 C C . PRO B 1 388 ? -8.297 19.203 25.062 1 95.12 388 PRO B C 1
ATOM 7593 O O . PRO B 1 388 ? -9.367 19.781 24.844 1 95.12 388 PRO B O 1
ATOM 7596 N N . MET B 1 389 ? -7.719 18.469 24.172 1 96.06 389 MET B N 1
ATOM 7597 C CA . MET B 1 389 ? -8.242 18.422 22.812 1 96.06 389 MET B CA 1
ATOM 7598 C C . MET B 1 389 ? -8.727 17.016 22.453 1 96.06 389 MET B C 1
ATOM 7600 O O . MET B 1 389 ? -8.102 16.016 22.844 1 96.06 389 MET B O 1
ATOM 7604 N N . HIS B 1 390 ? -9.828 16.969 21.844 1 97.12 390 HIS B N 1
ATOM 7605 C CA . HIS B 1 390 ? -10.148 15.82 21 1 97.12 390 HIS B CA 1
ATOM 7606 C C . HIS B 1 390 ? -9.758 16.094 19.547 1 97.12 390 HIS B C 1
ATOM 7608 O O . HIS B 1 390 ? -10.289 17.016 18.922 1 97.12 390 HIS B O 1
ATOM 7614 N N . VAL B 1 391 ? -8.797 15.336 19.031 1 98.38 391 VAL B N 1
ATOM 7615 C CA . VAL B 1 391 ? -8.297 15.562 17.672 1 98.38 391 VAL B CA 1
ATOM 7616 C C . VAL B 1 391 ? -8.836 14.484 16.734 1 98.38 391 VAL B C 1
ATOM 7618 O O . VAL B 1 391 ? -8.75 13.289 17.031 1 98.38 391 VAL B O 1
ATOM 7621 N N . ILE B 1 392 ? -9.445 14.914 15.648 1 98.88 392 ILE B N 1
ATOM 7622 C CA . ILE B 1 392 ? -9.938 14.039 14.594 1 98.88 392 ILE B CA 1
ATOM 7623 C C . ILE B 1 392 ? -9.109 14.234 13.32 1 98.88 392 ILE B C 1
ATOM 7625 O O . ILE B 1 392 ? -8.961 15.359 12.844 1 98.88 392 ILE B O 1
ATOM 7629 N N . SER B 1 393 ? -8.516 13.188 12.82 1 98.88 393 SER B N 1
ATOM 7630 C CA . SER B 1 393 ? -7.805 13.211 11.547 1 98.88 393 SER B CA 1
ATOM 7631 C C . SER B 1 393 ? -8.664 12.648 10.422 1 98.88 393 SER B C 1
ATOM 7633 O O . SER B 1 393 ? -9.133 11.508 10.5 1 98.88 393 SER B O 1
ATOM 7635 N N . ILE B 1 394 ? -8.812 13.453 9.398 1 98.38 394 ILE B N 1
ATOM 7636 C CA . ILE B 1 394 ? -9.562 13.086 8.203 1 98.38 394 ILE B CA 1
ATOM 7637 C C . ILE B 1 394 ? -8.602 12.867 7.039 1 98.38 394 ILE B C 1
ATOM 7639 O O . ILE B 1 394 ? -7.641 13.625 6.867 1 98.38 394 ILE B O 1
ATOM 7643 N N . ASN B 1 395 ? -8.875 11.805 6.285 1 98.56 395 ASN B N 1
ATOM 7644 C CA . ASN B 1 395 ? -8.141 11.602 5.039 1 98.56 395 ASN B CA 1
ATOM 7645 C C . ASN B 1 395 ? -8.797 12.344 3.875 1 98.56 395 ASN B C 1
ATOM 7647 O O . ASN B 1 395 ? -9.898 11.992 3.447 1 98.56 395 ASN B O 1
ATOM 7651 N N . SER B 1 396 ? -8.094 13.336 3.342 1 98.19 396 SER B N 1
ATOM 7652 C CA . SER B 1 396 ? -8.625 14.148 2.252 1 98.19 396 SER B CA 1
ATOM 7653 C C . SER B 1 396 ? -8.781 13.328 0.977 1 98.19 396 SER B C 1
ATOM 7655 O O . SER B 1 396 ? -9.43 13.766 0.026 1 98.19 396 SER B O 1
ATOM 7657 N N . TYR B 1 397 ? -8.289 12.141 0.937 1 97.5 397 TYR B N 1
ATOM 7658 C CA . TYR B 1 397 ? -8.266 11.32 -0.27 1 97.5 397 TYR B CA 1
ATOM 7659 C C . TYR B 1 397 ? -9.055 10.039 -0.072 1 97.5 397 TYR B C 1
ATOM 7661 O O . TYR B 1 397 ? -8.734 9.008 -0.674 1 97.5 397 TYR B O 1
ATOM 7669 N N . ALA B 1 398 ? -9.961 10.039 0.8 1 97.06 398 ALA B N 1
ATOM 7670 C CA . ALA B 1 398 ? -11.008 9.031 1.009 1 97.06 398 ALA B CA 1
ATOM 7671 C C . ALA B 1 398 ? -12.391 9.664 0.932 1 97.06 398 ALA B C 1
ATOM 7673 O O . ALA B 1 398 ? -12.547 10.875 1.127 1 97.06 398 ALA B O 1
ATOM 7674 N N . GLY B 1 399 ? -13.336 8.844 0.703 1 95.56 399 GLY B N 1
ATOM 7675 C CA . GLY B 1 399 ? -14.695 9.344 0.547 1 95.56 399 GLY B CA 1
ATOM 7676 C C . GLY B 1 399 ? -15.25 9.969 1.814 1 95.56 399 GLY B C 1
ATOM 7677 O O . GLY B 1 399 ? -14.992 9.477 2.916 1 95.56 399 GLY B O 1
ATOM 7678 N N . THR B 1 400 ? -16 11.031 1.616 1 96.38 400 THR B N 1
ATOM 7679 C CA . THR B 1 400 ? -16.625 11.703 2.754 1 96.38 400 THR B CA 1
ATOM 7680 C C . THR B 1 400 ? -18.125 11.914 2.516 1 96.38 400 THR B C 1
ATOM 7682 O O . THR B 1 400 ? -18.797 12.547 3.32 1 96.38 400 THR B O 1
ATOM 7685 N N . ALA B 1 401 ? -18.609 11.445 1.37 1 94.94 401 ALA B N 1
ATOM 7686 C CA . ALA B 1 401 ? -20.062 11.5 1.139 1 94.94 401 ALA B CA 1
ATOM 7687 C C . ALA B 1 401 ? -20.797 10.586 2.1 1 94.94 401 ALA B C 1
ATOM 7689 O O . ALA B 1 401 ? -20.25 9.578 2.559 1 94.94 401 ALA B O 1
ATOM 7690 N N . PRO B 1 402 ? -22.047 10.914 2.381 1 94.19 402 PRO B N 1
ATOM 7691 C CA . PRO B 1 402 ? -22.828 10 3.225 1 94.19 402 PRO B CA 1
ATOM 7692 C C . PRO B 1 402 ? -22.797 8.562 2.713 1 94.19 402 PRO B C 1
ATOM 7694 O O . PRO B 1 402 ? -22.938 8.328 1.509 1 94.19 402 PRO B O 1
ATOM 7697 N N . GLY B 1 403 ? -22.547 7.684 3.559 1 90.62 403 GLY B N 1
ATOM 7698 C CA . GLY B 1 403 ? -22.516 6.281 3.186 1 90.62 403 GLY B CA 1
ATOM 7699 C C . GLY B 1 403 ? -21.109 5.73 3.068 1 90.62 403 GLY B C 1
ATOM 7700 O O . GLY B 1 403 ? -20.906 4.516 3.088 1 90.62 403 GLY B O 1
ATOM 7701 N N . THR B 1 404 ? -20.156 6.555 2.881 1 93.62 404 THR B N 1
ATOM 7702 C CA . THR B 1 404 ? -18.766 6.098 2.826 1 93.62 404 THR B CA 1
ATOM 7703 C C . THR B 1 404 ? -18.266 5.699 4.215 1 93.62 404 THR B C 1
ATOM 7705 O O . THR B 1 404 ? -18.844 6.113 5.227 1 93.62 404 THR B O 1
ATOM 7708 N N . SER B 1 405 ? -17.266 4.934 4.254 1 95 405 SER B N 1
ATOM 7709 C CA . SER B 1 405 ? -16.703 4.461 5.52 1 95 405 SER B CA 1
ATOM 7710 C C . SER B 1 405 ? -16.219 5.625 6.375 1 95 405 SER B C 1
ATOM 7712 O O . SER B 1 405 ? -16.469 5.668 7.582 1 95 405 SER B O 1
ATOM 7714 N N . GLN B 1 406 ? -15.547 6.582 5.824 1 97.12 406 GLN B N 1
ATOM 7715 C CA . GLN B 1 406 ? -15.016 7.699 6.594 1 97.12 406 GLN B CA 1
ATOM 7716 C C . GLN B 1 406 ? -16.141 8.578 7.133 1 97.12 406 GLN B C 1
ATOM 7718 O O . GLN B 1 406 ? -16.078 9.031 8.281 1 97.12 406 GLN B O 1
ATOM 7723 N N . PHE B 1 407 ? -17.141 8.852 6.293 1 96.94 407 PHE B N 1
ATOM 7724 C CA . PHE B 1 407 ? -18.281 9.648 6.738 1 96.94 407 PHE B CA 1
ATOM 7725 C C . PHE B 1 407 ? -18.969 9.008 7.938 1 96.94 407 PHE B C 1
ATOM 7727 O O . PHE B 1 407 ? -19.266 9.68 8.922 1 96.94 407 PHE B O 1
ATOM 7734 N N . ARG B 1 408 ? -19.188 7.742 7.855 1 95.38 408 ARG B N 1
ATOM 7735 C CA . ARG B 1 408 ? -19.859 7.02 8.922 1 95.38 408 ARG B CA 1
ATOM 7736 C C . ARG B 1 408 ? -19.031 7.02 10.203 1 95.38 408 ARG B C 1
ATOM 7738 O O . ARG B 1 408 ? -19.562 7.258 11.289 1 95.38 408 ARG B O 1
ATOM 7745 N N . TRP B 1 409 ? -17.781 6.715 10.031 1 97 409 TRP B N 1
ATOM 7746 C CA . TRP B 1 409 ? -16.891 6.715 11.188 1 97 409 TRP B CA 1
ATOM 7747 C C . TRP B 1 409 ? -16.844 8.094 11.844 1 97 409 TRP B C 1
ATOM 7749 O O . TRP B 1 409 ? -16.938 8.203 13.07 1 97 409 TRP B O 1
ATOM 7759 N N . LEU B 1 410 ? -16.719 9.141 11.047 1 98.38 410 LEU B N 1
ATOM 7760 C CA . LEU B 1 410 ? -16.656 10.508 11.555 1 98.38 410 LEU B CA 1
ATOM 7761 C C . LEU B 1 410 ? -17.922 10.852 12.328 1 98.38 410 LEU B C 1
ATOM 7763 O O . LEU B 1 410 ? -17.859 11.43 13.414 1 98.38 410 LEU B O 1
ATOM 7767 N N . SER B 1 411 ? -19.047 10.523 11.758 1 97.44 411 SER B N 1
ATOM 7768 C CA . SER B 1 411 ? -20.328 10.773 12.406 1 97.44 411 SER B CA 1
ATOM 7769 C C . SER B 1 411 ? -20.406 10.078 13.758 1 97.44 411 SER B C 1
ATOM 7771 O O . SER B 1 411 ? -20.844 10.68 14.75 1 97.44 411 SER B O 1
ATOM 7773 N N . GLN B 1 412 ? -19.969 8.875 13.82 1 96.56 412 GLN B N 1
ATOM 7774 C CA . GLN B 1 412 ? -20 8.109 15.062 1 96.56 412 GLN B CA 1
ATOM 7775 C C . GLN B 1 412 ? -19.047 8.688 16.094 1 96.56 412 GLN B C 1
ATOM 7777 O O . GLN B 1 412 ? -19.375 8.773 17.281 1 96.56 412 GLN B O 1
ATOM 7782 N N . ASP B 1 413 ? -17.906 9.031 15.656 1 98.19 413 ASP B N 1
ATOM 7783 C CA . ASP B 1 413 ? -16.906 9.617 16.562 1 98.19 413 ASP B CA 1
ATOM 7784 C C . ASP B 1 413 ? -17.422 10.914 17.172 1 98.19 413 ASP B C 1
ATOM 7786 O O . ASP B 1 413 ? -17.281 11.141 18.375 1 98.19 413 ASP B O 1
ATOM 7790 N N . LEU B 1 414 ? -18.031 11.773 16.391 1 98.31 414 LEU B N 1
ATOM 7791 C CA . LEU B 1 414 ? -18.531 13.07 16.844 1 98.31 414 LEU B CA 1
ATOM 7792 C C . LEU B 1 414 ? -19.719 12.883 17.781 1 98.31 414 LEU B C 1
ATOM 7794 O O . LEU B 1 414 ? -19.906 13.672 18.703 1 98.31 414 LEU B O 1
ATOM 7798 N N . GLN B 1 415 ? -20.5 11.867 17.562 1 97.19 415 GLN B N 1
ATOM 7799 C CA . GLN B 1 415 ? -21.625 11.578 18.438 1 97.19 415 GLN B CA 1
ATOM 7800 C C . GLN B 1 415 ? -21.172 11.188 19.828 1 97.19 415 GLN B C 1
ATOM 7802 O O . GLN B 1 415 ? -21.844 11.469 20.828 1 97.19 415 GLN B O 1
ATOM 7807 N N . LYS B 1 416 ? -20 10.648 19.906 1 96.19 416 LYS B N 1
ATOM 7808 C CA . LYS B 1 416 ? -19.469 10.18 21.188 1 96.19 416 LYS B CA 1
ATOM 7809 C C . LYS B 1 416 ? -18.656 11.273 21.859 1 96.19 416 LYS B C 1
ATOM 7811 O O . LYS B 1 416 ? -18.297 11.148 23.031 1 96.19 416 LYS B O 1
ATOM 7816 N N . TYR B 1 417 ? -18.422 12.32 21.219 1 95.06 417 TYR B N 1
ATOM 7817 C CA . TYR B 1 417 ? -17.562 13.398 21.719 1 95.06 417 TYR B CA 1
ATOM 7818 C C . TYR B 1 417 ? -18.188 14.094 22.922 1 95.06 417 TYR B C 1
ATOM 7820 O O . TYR B 1 417 ? -19.391 14.352 22.938 1 95.06 417 TYR B O 1
ATOM 7828 N N . SER B 1 418 ? -17.328 14.281 23.938 1 93.56 418 SER B N 1
ATOM 7829 C CA . SER B 1 418 ? -17.734 15.016 25.125 1 93.56 418 SER B CA 1
ATOM 7830 C C . SER B 1 418 ? -16.891 16.266 25.312 1 93.56 418 SER B C 1
ATOM 7832 O O . SER B 1 418 ? -15.719 16.188 25.688 1 93.56 418 SER B O 1
ATOM 7834 N N . ARG B 1 419 ? -17.5 17.391 25.219 1 93.06 419 ARG B N 1
ATOM 7835 C CA . ARG B 1 419 ? -16.797 18.672 25.375 1 93.06 419 ARG B CA 1
ATOM 7836 C C . ARG B 1 419 ? -16.406 18.906 26.828 1 93.06 419 ARG B C 1
ATOM 7838 O O . ARG B 1 419 ? -15.469 19.656 27.109 1 93.06 419 ARG B O 1
ATOM 7845 N N . GLU B 1 420 ? -17.078 18.266 27.75 1 90.62 420 GLU B N 1
ATOM 7846 C CA . GLU B 1 420 ? -16.734 18.375 29.156 1 90.62 420 GLU B CA 1
ATOM 7847 C C . GLU B 1 420 ? -15.359 17.75 29.422 1 90.62 420 GLU B C 1
ATOM 7849 O O . GLU B 1 420 ? -14.594 18.25 30.25 1 90.62 420 GLU B O 1
ATOM 7854 N N . ARG B 1 421 ? -15.07 16.766 28.688 1 92.06 421 ARG B N 1
ATOM 7855 C CA . ARG B 1 421 ? -13.805 16.078 28.875 1 92.06 421 ARG B CA 1
ATOM 7856 C C . ARG B 1 421 ? -12.672 16.797 28.141 1 92.06 421 ARG B C 1
ATOM 7858 O O . ARG B 1 421 ? -11.578 16.969 28.688 1 92.06 421 ARG B O 1
ATOM 7865 N N . THR B 1 422 ? -12.906 17.125 26.938 1 95.19 422 THR B N 1
ATOM 7866 C CA . THR B 1 422 ? -11.961 17.859 26.094 1 95.19 422 THR B CA 1
ATOM 7867 C C . THR B 1 422 ? -12.617 19.094 25.5 1 95.19 422 THR B C 1
ATOM 7869 O O . THR B 1 422 ? -13.25 19.016 24.438 1 95.19 422 THR B O 1
ATOM 7872 N N . PRO B 1 423 ? -12.453 20.203 26.109 1 94.06 423 PRO B N 1
ATOM 7873 C CA . PRO B 1 423 ? -13.188 21.406 25.703 1 94.06 423 PRO B CA 1
ATOM 7874 C C . PRO B 1 423 ? -12.891 21.828 24.266 1 94.06 423 PRO B C 1
ATOM 7876 O O . PRO B 1 423 ? -13.688 22.547 23.656 1 94.06 423 PRO B O 1
ATOM 7879 N N . TRP B 1 424 ? -11.766 21.438 23.734 1 96.25 424 TRP B N 1
ATOM 7880 C CA . TRP B 1 424 ? -11.391 21.844 22.391 1 96.25 424 TRP B CA 1
ATOM 7881 C C . TRP B 1 424 ? -11.516 20.688 21.406 1 96.25 424 TRP B C 1
ATOM 7883 O O . TRP B 1 424 ? -11.047 19.578 21.688 1 96.25 424 TRP B O 1
ATOM 7893 N N . LEU B 1 425 ? -12.188 20.859 20.328 1 97.81 425 LEU B N 1
ATOM 7894 C CA . LEU B 1 425 ? -12.336 19.922 19.234 1 97.81 425 LEU B CA 1
ATOM 7895 C C . LEU B 1 425 ? -11.578 20.391 18 1 97.81 425 LEU B C 1
ATOM 7897 O O . LEU B 1 425 ? -11.883 21.453 17.453 1 97.81 425 LEU B O 1
ATOM 7901 N N . VAL B 1 426 ? -10.555 19.609 17.594 1 98.56 426 VAL B N 1
ATOM 7902 C CA . VAL B 1 426 ? -9.648 19.984 16.5 1 98.56 426 VAL B CA 1
ATOM 7903 C C . VAL B 1 426 ? -9.695 18.938 15.398 1 98.56 426 VAL B C 1
ATOM 7905 O O . VAL B 1 426 ? -9.742 17.734 15.672 1 98.56 426 VAL B O 1
ATOM 7908 N N . VAL B 1 427 ? -9.742 19.359 14.141 1 98.88 427 VAL B N 1
ATOM 7909 C CA . VAL B 1 427 ? -9.719 18.469 12.992 1 98.88 427 VAL B CA 1
ATOM 7910 C C . VAL B 1 427 ? -8.422 18.656 12.211 1 98.88 427 VAL B C 1
ATOM 7912 O O . VAL B 1 427 ? -8.016 19.797 11.945 1 98.88 427 VAL B O 1
ATOM 7915 N N . LEU B 1 428 ? -7.797 17.609 11.938 1 98.75 428 LEU B N 1
ATOM 7916 C CA . LEU B 1 428 ? -6.629 17.547 11.062 1 98.75 428 LEU B CA 1
ATOM 7917 C C . LEU B 1 428 ? -6.996 16.984 9.695 1 98.75 428 LEU B C 1
ATOM 7919 O O . LEU B 1 428 ? -7.574 15.906 9.602 1 98.75 428 LEU B O 1
ATOM 7923 N N . MET B 1 429 ? -6.715 17.688 8.609 1 98.69 429 MET B N 1
ATOM 7924 C CA . MET B 1 429 ? -6.883 17.234 7.23 1 98.69 429 MET B CA 1
ATOM 7925 C C . MET B 1 429 ? -5.859 17.891 6.309 1 98.69 429 MET B C 1
ATOM 7927 O O . MET B 1 429 ? -5.293 18.922 6.645 1 98.69 429 MET B O 1
ATOM 7931 N N . HIS B 1 430 ? -5.641 17.328 5.188 1 98.81 430 HIS B N 1
ATOM 7932 C CA . HIS B 1 430 ? -4.539 17.844 4.379 1 98.81 430 HIS B CA 1
ATOM 7933 C C . HIS B 1 430 ? -5.016 18.938 3.43 1 98.81 430 HIS B C 1
ATOM 7935 O O . HIS B 1 430 ? -4.391 20 3.332 1 98.81 430 HIS B O 1
ATOM 7941 N N . VAL B 1 431 ? -6.133 18.719 2.727 1 98.44 431 VAL B N 1
ATOM 7942 C CA . VAL B 1 431 ? -6.613 19.688 1.736 1 98.44 431 VAL B CA 1
ATOM 7943 C C . VAL B 1 431 ? -7.586 20.656 2.395 1 98.44 431 VAL B C 1
ATOM 7945 O O . VAL B 1 431 ? -8.602 20.25 2.967 1 98.44 431 VAL B O 1
ATOM 7948 N N . PRO B 1 432 ? -7.328 21.922 2.311 1 98.25 432 PRO B N 1
ATOM 7949 C CA . PRO B 1 432 ? -8.148 22.875 3.051 1 98.25 432 PRO B CA 1
ATOM 7950 C C . PRO B 1 432 ? -9.484 23.172 2.373 1 98.25 432 PRO B C 1
ATOM 7952 O O . PRO B 1 432 ? -9.555 23.219 1.143 1 98.25 432 PRO B O 1
ATOM 7955 N N . PHE B 1 433 ? -10.523 23.391 3.166 1 97.5 433 PHE B N 1
ATOM 7956 C CA . PHE B 1 433 ? -11.82 23.844 2.682 1 97.5 433 PHE B CA 1
ATOM 7957 C C . PHE B 1 433 ? -11.742 25.266 2.162 1 97.5 433 PHE B C 1
ATOM 7959 O O . PHE B 1 433 ? -12.344 25.594 1.14 1 97.5 433 PHE B O 1
ATOM 7966 N N . TYR B 1 434 ? -11.07 26.109 2.881 1 96.69 434 TYR B N 1
ATOM 7967 C CA . TYR B 1 434 ? -10.938 27.516 2.561 1 96.69 434 TYR B CA 1
ATOM 7968 C C . TYR B 1 434 ? -9.516 27.859 2.133 1 96.69 434 TYR B C 1
ATOM 7970 O O . TYR B 1 434 ? -8.57 27.688 2.904 1 96.69 434 TYR B O 1
ATOM 7978 N N . ASN B 1 435 ? -9.383 28.281 0.998 1 95.25 435 ASN B N 1
ATOM 7979 C CA . ASN B 1 435 ? -8.133 28.641 0.344 1 95.25 435 ASN B CA 1
ATOM 7980 C C . ASN B 1 435 ? -8.312 29.797 -0.633 1 95.25 435 ASN B C 1
ATOM 7982 O O . ASN B 1 435 ? -9.125 29.719 -1.555 1 95.25 435 ASN B O 1
ATOM 7986 N N . SER B 1 436 ? -7.598 30.875 -0.368 1 94.5 436 SER B N 1
ATOM 7987 C CA . SER B 1 436 ? -7.719 32 -1.275 1 94.5 436 SER B CA 1
ATOM 7988 C C . SER B 1 436 ? -6.484 32.156 -2.16 1 94.5 436 SER B C 1
ATOM 7990 O O . SER B 1 436 ? -6.234 33.219 -2.727 1 94.5 436 SER B O 1
ATOM 7992 N N . ASN B 1 437 ? -5.625 31.141 -2.176 1 94.5 437 ASN B N 1
ATOM 7993 C CA . ASN B 1 437 ? -4.535 31.047 -3.139 1 94.5 437 ASN B CA 1
ATOM 7994 C C . ASN B 1 437 ? -4.977 30.359 -4.43 1 94.5 437 ASN B C 1
ATOM 7996 O O . ASN B 1 437 ? -5.875 29.516 -4.41 1 94.5 437 ASN B O 1
ATOM 8000 N N . SER B 1 438 ? -4.336 30.766 -5.539 1 91.25 438 SER B N 1
ATOM 8001 C CA . SER B 1 438 ? -4.676 30.125 -6.805 1 91.25 438 SER B CA 1
ATOM 8002 C C . SER B 1 438 ? -4.23 28.672 -6.82 1 91.25 438 SER B C 1
ATOM 8004 O O . SER B 1 438 ? -4.805 27.844 -7.539 1 91.25 438 SER B O 1
ATOM 8006 N N . GLY B 1 439 ? -3.211 28.422 -6.027 1 92.56 439 GLY B N 1
ATOM 8007 C CA . GLY B 1 439 ? -2.746 27.047 -5.922 1 92.56 439 GLY B CA 1
ATOM 8008 C C . GLY B 1 439 ? -3.768 26.125 -5.289 1 92.56 439 GLY B C 1
ATOM 8009 O O . GLY B 1 439 ? -4.27 26.391 -4.195 1 92.56 439 GLY B O 1
ATOM 8010 N N . HIS B 1 440 ? -4.133 25.078 -6.016 1 94.25 440 HIS B N 1
ATOM 8011 C CA . HIS B 1 440 ? -5.004 24 -5.547 1 94.25 440 HIS B CA 1
ATOM 8012 C C . HIS B 1 440 ? -6.398 24.531 -5.227 1 94.25 440 HIS B C 1
ATOM 8014 O O . HIS B 1 440 ? -7.117 23.953 -4.406 1 94.25 440 HIS B O 1
ATOM 8020 N N . LEU B 1 441 ? -6.781 25.594 -5.863 1 92.75 441 LEU B N 1
ATOM 8021 C CA . LEU B 1 441 ? -8.062 26.234 -5.605 1 92.75 441 LEU B CA 1
ATOM 8022 C C . LEU B 1 441 ? -9.219 25.281 -5.879 1 92.75 441 LEU B C 1
ATOM 8024 O O . LEU B 1 441 ? -9.273 24.656 -6.949 1 92.75 441 LEU B O 1
ATOM 8028 N N . GLY B 1 442 ? -10.07 25.094 -4.871 1 90.62 442 GLY B N 1
ATOM 8029 C CA . GLY B 1 442 ? -11.312 24.344 -5.027 1 90.62 442 GLY B CA 1
ATOM 8030 C C . GLY B 1 442 ? -11.141 22.859 -4.836 1 90.62 442 GLY B C 1
ATOM 8031 O O . GLY B 1 442 ? -12.117 22.094 -4.891 1 90.62 442 GLY B O 1
ATOM 8032 N N . GLU B 1 443 ? -10.047 22.359 -4.527 1 93.5 443 GLU B N 1
ATOM 8033 C CA . GLU B 1 443 ? -9.758 20.938 -4.516 1 93.5 443 GLU B CA 1
ATOM 8034 C C . GLU B 1 443 ? -10.547 20.219 -3.426 1 93.5 443 GLU B C 1
ATOM 8036 O O . GLU B 1 443 ? -10.844 19.031 -3.549 1 93.5 443 GLU B O 1
ATOM 8041 N N . ALA B 1 444 ? -10.914 20.906 -2.367 1 95 444 ALA B N 1
ATOM 8042 C CA . ALA B 1 444 ? -11.625 20.25 -1.271 1 95 444 ALA B CA 1
ATOM 8043 C C . ALA B 1 444 ? -13.109 20.641 -1.276 1 95 444 ALA B C 1
ATOM 8045 O O . ALA B 1 444 ? -13.812 20.422 -0.292 1 95 444 ALA B O 1
ATOM 8046 N N . LYS B 1 445 ? -13.617 21.203 -2.324 1 93.44 445 LYS B N 1
ATOM 8047 C CA . LYS B 1 445 ? -14.977 21.734 -2.367 1 93.44 445 LYS B CA 1
ATOM 8048 C C . LYS B 1 445 ? -16 20.625 -2.076 1 93.44 445 LYS B C 1
ATOM 8050 O O . LYS B 1 445 ? -16.938 20.844 -1.297 1 93.44 445 LYS B O 1
ATOM 8055 N N . LEU B 1 446 ? -15.875 19.5 -2.723 1 93.5 446 LEU B N 1
ATOM 8056 C CA . LEU B 1 446 ? -16.828 18.406 -2.52 1 93.5 446 LEU B CA 1
ATOM 8057 C C . LEU B 1 446 ? -16.766 17.891 -1.087 1 93.5 446 LEU B C 1
ATOM 8059 O O . LEU B 1 446 ? -17.797 17.578 -0.487 1 93.5 446 LEU B O 1
ATOM 8063 N N . GLN B 1 447 ? -15.609 17.734 -0.565 1 96.75 447 GLN B N 1
ATOM 8064 C CA . GLN B 1 447 ? -15.477 17.328 0.83 1 96.75 447 GLN B CA 1
ATOM 8065 C C . GLN B 1 447 ? -16.125 18.344 1.765 1 96.75 447 GLN B C 1
ATOM 8067 O O . GLN B 1 447 ? -16.766 17.969 2.742 1 96.75 447 GLN B O 1
ATOM 8072 N N . GLN B 1 448 ? -15.875 19.609 1.505 1 97.25 448 GLN B N 1
ATOM 8073 C CA . GLN B 1 448 ? -16.5 20.688 2.275 1 97.25 448 GLN B CA 1
ATOM 8074 C C . GLN B 1 448 ? -18.016 20.547 2.26 1 97.25 448 GLN B C 1
ATOM 8076 O O . GLN B 1 448 ? -18.672 20.625 3.307 1 97.25 448 GLN B O 1
ATOM 8081 N N . GLU B 1 449 ? -18.547 20.328 1.094 1 95.81 449 GLU B N 1
ATOM 8082 C CA . GLU B 1 449 ? -19.984 20.188 0.953 1 95.81 449 GLU B CA 1
ATOM 8083 C C . GLU B 1 449 ? -20.5 18.984 1.742 1 95.81 449 GLU B C 1
ATOM 8085 O O . GLU B 1 449 ? -21.625 19 2.252 1 95.81 449 GLU B O 1
ATOM 8090 N N . ASN B 1 450 ? -19.719 18 1.816 1 97.38 450 ASN B N 1
ATOM 8091 C CA . ASN B 1 450 ? -20.125 16.75 2.443 1 97.38 450 ASN B CA 1
ATOM 8092 C C . ASN B 1 450 ? -20.094 16.844 3.967 1 97.38 450 ASN B C 1
ATOM 8094 O O . ASN B 1 450 ? -20.953 16.281 4.645 1 97.38 450 ASN B O 1
ATOM 8098 N N . ILE B 1 451 ? -19.047 17.625 4.562 1 98.44 451 ILE B N 1
ATOM 8099 C CA . ILE B 1 451 ? -18.891 17.359 5.988 1 98.44 451 ILE B CA 1
ATOM 8100 C C . ILE B 1 451 ? -18.797 18.672 6.75 1 98.44 451 ILE B C 1
ATOM 8102 O O . ILE B 1 451 ? -18.781 18.688 7.984 1 98.44 451 ILE B O 1
ATOM 8106 N N . GLU B 1 452 ? -18.766 19.844 6.125 1 98.5 452 GLU B N 1
ATOM 8107 C CA . GLU B 1 452 ? -18.625 21.094 6.859 1 98.5 452 GLU B CA 1
ATOM 8108 C C . GLU B 1 452 ? -19.781 21.312 7.832 1 98.5 452 GLU B C 1
ATOM 8110 O O . GLU B 1 452 ? -19.578 21.75 8.961 1 98.5 452 GLU B O 1
ATOM 8115 N N . ASP B 1 453 ? -21.016 21.047 7.391 1 98.5 453 ASP B N 1
ATOM 8116 C CA . ASP B 1 453 ? -22.172 21.203 8.266 1 98.5 453 ASP B CA 1
ATOM 8117 C C . ASP B 1 453 ? -22.031 20.344 9.523 1 98.5 453 ASP B C 1
ATOM 8119 O O . ASP B 1 453 ? -22.359 20.797 10.617 1 98.5 453 ASP B O 1
ATOM 8123 N N . MET B 1 454 ? -21.594 19.141 9.305 1 98.44 454 MET B N 1
ATOM 8124 C CA . MET B 1 454 ? -21.391 18.25 10.438 1 98.44 454 MET B CA 1
ATOM 8125 C C . MET B 1 454 ? -20.359 18.812 11.398 1 98.44 454 MET B C 1
ATOM 8127 O O . MET B 1 454 ? -20.562 18.797 12.617 1 98.44 454 MET B O 1
ATOM 8131 N N . LEU B 1 455 ? -19.281 19.312 10.922 1 98.69 455 LEU B N 1
ATOM 8132 C CA . LEU B 1 455 ? -18.219 19.859 11.766 1 98.69 455 LEU B CA 1
ATOM 8133 C C . LEU B 1 455 ? -18.734 21.078 12.539 1 98.69 455 LEU B C 1
ATOM 8135 O O . LEU B 1 455 ? -18.422 21.234 13.719 1 98.69 455 LEU B O 1
ATOM 8139 N N . TYR B 1 456 ? -19.469 21.906 11.844 1 98.38 456 TYR B N 1
ATOM 8140 C CA . TYR B 1 456 ? -20.047 23.078 12.492 1 98.38 456 TYR B CA 1
ATOM 8141 C C . TYR B 1 456 ? -21.031 22.672 13.586 1 98.38 456 TYR B C 1
ATOM 8143 O O . TYR B 1 456 ? -21 23.203 14.688 1 98.38 456 TYR B O 1
ATOM 8151 N N . GLN B 1 457 ? -21.891 21.75 13.297 1 97.56 457 GLN B N 1
ATOM 8152 C CA . GLN B 1 457 ? -22.938 21.312 14.211 1 97.56 457 GLN B CA 1
ATOM 8153 C C . GLN B 1 457 ? -22.344 20.766 15.516 1 97.56 457 GLN B C 1
ATOM 8155 O O . GLN B 1 457 ? -22.906 20.984 16.594 1 97.56 457 GLN B O 1
ATOM 8160 N N . TYR B 1 458 ? -21.25 20.125 15.406 1 97.75 458 TYR B N 1
ATOM 8161 C CA . TYR B 1 458 ? -20.656 19.516 16.594 1 97.75 458 TYR B CA 1
ATOM 8162 C C . TYR B 1 458 ? -19.656 20.469 17.25 1 97.75 458 TYR B C 1
ATOM 8164 O O . TYR B 1 458 ? -19.031 20.125 18.25 1 97.75 458 TYR B O 1
ATOM 8172 N N . GLY B 1 459 ? -19.469 21.656 16.688 1 97.38 459 GLY B N 1
ATOM 8173 C CA . GLY B 1 459 ? -18.719 22.734 17.328 1 97.38 459 GLY B CA 1
ATOM 8174 C C . GLY B 1 459 ? -17.219 22.562 17.203 1 97.38 459 GLY B C 1
ATOM 8175 O O . GLY B 1 459 ? -16.469 22.844 18.141 1 97.38 459 GLY B O 1
ATOM 8176 N N . VAL B 1 460 ? -16.766 22.031 16.062 1 98.44 460 VAL B N 1
ATOM 8177 C CA . VAL B 1 460 ? -15.328 22.016 15.82 1 98.44 460 VAL B CA 1
ATOM 8178 C C . VAL B 1 460 ? -14.758 23.422 15.922 1 98.44 460 VAL B C 1
ATOM 8180 O O . VAL B 1 460 ? -15.344 24.375 15.391 1 98.44 460 VAL B O 1
ATOM 8183 N N . ASN B 1 461 ? -13.617 23.547 16.625 1 97.94 461 ASN B N 1
ATOM 8184 C CA . ASN B 1 461 ? -13.062 24.875 16.875 1 97.94 461 ASN B CA 1
ATOM 8185 C C . ASN B 1 461 ? -12.016 25.25 15.836 1 97.94 461 ASN B C 1
ATOM 8187 O O . ASN B 1 461 ? -11.992 26.391 15.359 1 97.94 461 ASN B O 1
ATOM 8191 N N . VAL B 1 462 ? -11.164 24.297 15.57 1 98.56 462 VAL B N 1
ATOM 8192 C CA . VAL B 1 462 ? -10.031 24.562 14.695 1 98.56 462 VAL B CA 1
ATOM 8193 C C . VAL B 1 462 ? -9.875 23.438 13.688 1 98.56 462 VAL B C 1
ATOM 8195 O O . VAL B 1 462 ? -10.055 22.266 14.023 1 98.56 462 VAL B O 1
ATOM 8198 N N . VAL B 1 463 ? -9.625 23.75 12.445 1 98.88 463 VAL B N 1
ATOM 8199 C CA . VAL B 1 463 ? -9.203 22.812 11.414 1 98.88 463 VAL B CA 1
ATOM 8200 C C . VAL B 1 463 ? -7.789 23.156 10.953 1 98.88 463 VAL B C 1
ATOM 8202 O O . VAL B 1 463 ? -7.504 24.297 10.602 1 98.88 463 VAL B O 1
ATOM 8205 N N . ILE B 1 464 ? -6.938 22.203 11.016 1 98.88 464 ILE B N 1
ATOM 8206 C CA . ILE B 1 464 ? -5.551 22.375 10.594 1 98.88 464 ILE B CA 1
ATOM 8207 C C . ILE B 1 464 ? -5.309 21.625 9.289 1 98.88 464 ILE B C 1
ATOM 8209 O O . ILE B 1 464 ? -5.59 20.438 9.195 1 98.88 464 ILE B O 1
ATOM 8213 N N . SER B 1 465 ? -4.801 22.344 8.289 1 98.75 465 SER B N 1
ATOM 8214 C CA . SER B 1 465 ? -4.578 21.75 6.969 1 98.75 465 SER B CA 1
ATOM 8215 C C . SER B 1 465 ? -3.205 22.141 6.422 1 98.75 465 SER B C 1
ATOM 8217 O O . SER B 1 465 ? -2.451 22.859 7.074 1 98.75 465 SER B O 1
ATOM 8219 N N . GLY B 1 466 ? -2.82 21.578 5.27 1 98.5 466 GLY B N 1
ATOM 8220 C CA . GLY B 1 466 ? -1.62 21.875 4.504 1 98.5 466 GLY B CA 1
ATOM 8221 C C . GLY B 1 466 ? -1.877 22 3.014 1 98.5 466 GLY B C 1
ATOM 8222 O O . GLY B 1 466 ? -2.779 22.719 2.59 1 98.5 466 GLY B O 1
ATOM 8223 N N . HIS B 1 467 ? -1.096 21.391 2.215 1 98.25 467 HIS B N 1
ATOM 8224 C CA . HIS B 1 467 ? -1.334 21.172 0.792 1 98.25 467 HIS B CA 1
ATOM 8225 C C . HIS B 1 467 ? -1.038 22.422 -0.013 1 98.25 467 HIS B C 1
ATOM 8227 O O . HIS B 1 467 ? -0.406 22.359 -1.07 1 98.25 467 HIS B O 1
ATOM 8233 N N . VAL B 1 468 ? -1.636 23.562 0.365 1 97.94 468 VAL B N 1
ATOM 8234 C CA . VAL B 1 468 ? -1.309 24.844 -0.248 1 97.94 468 VAL B CA 1
ATOM 8235 C C . VAL B 1 468 ? -0.017 25.391 0.355 1 97.94 468 VAL B C 1
ATOM 8237 O O . VAL B 1 468 ? 0.047 25.672 1.555 1 97.94 468 VAL B O 1
ATOM 8240 N N . HIS B 1 469 ? 1.009 25.562 -0.48 1 96.31 469 HIS B N 1
ATOM 8241 C CA . HIS B 1 469 ? 2.348 25.875 0.011 1 96.31 469 HIS B CA 1
ATOM 8242 C C . HIS B 1 469 ? 2.463 27.344 0.405 1 96.31 469 HIS B C 1
ATOM 8244 O O . HIS B 1 469 ? 3.318 28.062 -0.114 1 96.31 469 HIS B O 1
ATOM 8250 N N . SER B 1 470 ? 1.686 27.719 1.32 1 95.81 470 SER B N 1
ATOM 8251 C CA . SER B 1 470 ? 1.595 29.031 1.935 1 95.81 470 SER B CA 1
ATOM 8252 C C . SER B 1 470 ? 0.843 28.984 3.26 1 95.81 470 SER B C 1
ATOM 8254 O O . SER B 1 470 ? 0.363 27.922 3.662 1 95.81 470 SER B O 1
ATOM 8256 N N . TYR B 1 471 ? 0.862 30.141 3.949 1 96.81 471 TYR B N 1
ATOM 8257 C CA . TYR B 1 471 ? 0.147 30.234 5.219 1 96.81 471 TYR B CA 1
ATOM 8258 C C . TYR B 1 471 ? -1.103 31.094 5.082 1 96.81 471 TYR B C 1
ATOM 8260 O O . TYR B 1 471 ? -1.062 32.156 4.473 1 96.81 471 TYR B O 1
ATOM 8268 N N . GLU B 1 472 ? -2.242 30.578 5.578 1 97.62 472 GLU B N 1
ATOM 8269 C CA . GLU B 1 472 ? -3.477 31.359 5.641 1 97.62 472 GLU B CA 1
ATOM 8270 C C . GLU B 1 472 ? -4.309 30.969 6.859 1 97.62 472 GLU B C 1
ATOM 8272 O O . GLU B 1 472 ? -4.512 29.781 7.133 1 97.62 472 GLU B O 1
ATOM 8277 N N . ARG B 1 473 ? -4.723 31.938 7.656 1 98.38 473 ARG B N 1
ATOM 8278 C CA . ARG B 1 473 ? -5.668 31.75 8.75 1 98.38 473 ARG B CA 1
ATOM 8279 C C . ARG B 1 473 ? -6.988 32.469 8.453 1 98.38 473 ARG B C 1
ATOM 8281 O O . ARG B 1 473 ? -7 33.562 7.941 1 98.38 473 ARG B O 1
ATOM 8288 N N . THR B 1 474 ? -8.07 31.797 8.797 1 97.94 474 THR B N 1
ATOM 8289 C CA . THR B 1 474 ? -9.375 32.438 8.656 1 97.94 474 THR B CA 1
ATOM 8290 C C . THR B 1 474 ? -9.828 33.031 9.984 1 97.94 474 THR B C 1
ATOM 8292 O O . THR B 1 474 ? -9.336 32.656 11.047 1 97.94 474 THR B O 1
ATOM 8295 N N . PHE B 1 475 ? -10.719 34 9.852 1 95.12 475 PHE B N 1
ATOM 8296 C CA . PHE B 1 475 ? -11.633 34.219 10.961 1 95.12 475 PHE B CA 1
ATOM 8297 C C . PHE B 1 475 ? -12.531 33.031 11.195 1 95.12 475 PHE B C 1
ATOM 8299 O O . PHE B 1 475 ? -12.57 32.094 10.375 1 95.12 475 PHE B O 1
ATOM 8306 N N . PRO B 1 476 ? -13.227 32.938 12.43 1 96.44 476 PRO B N 1
ATOM 8307 C CA . PRO B 1 476 ? -14.258 31.891 12.484 1 96.44 476 PRO B CA 1
ATOM 8308 C C . PRO B 1 476 ? -15.211 31.938 11.297 1 96.44 476 PRO B C 1
ATOM 8310 O O . PRO B 1 476 ? -15.773 33 10.992 1 96.44 476 PRO B O 1
ATOM 8313 N N . THR B 1 477 ? -15.289 30.828 10.594 1 97.25 477 THR B N 1
ATOM 8314 C CA . THR B 1 477 ? -15.922 30.828 9.281 1 97.25 477 THR B CA 1
ATOM 8315 C C . THR B 1 477 ? -16.859 29.625 9.133 1 97.25 477 THR B C 1
ATOM 8317 O O . THR B 1 477 ? -16.547 28.531 9.609 1 97.25 477 THR B O 1
ATOM 8320 N N . TYR B 1 478 ? -17.969 29.797 8.523 1 97 478 TYR B N 1
ATOM 8321 C CA . TYR B 1 478 ? -18.969 28.797 8.156 1 97 478 TYR B CA 1
ATOM 8322 C C . TYR B 1 478 ? -19.734 29.219 6.918 1 97 478 TYR B C 1
ATOM 8324 O O . TYR B 1 478 ? -20.219 30.344 6.824 1 97 478 TYR B O 1
ATOM 8332 N N . HIS B 1 479 ? -19.766 28.344 5.945 1 95.25 479 HIS B N 1
ATOM 8333 C CA . HIS B 1 479 ? -20.484 28.594 4.695 1 95.25 479 HIS B CA 1
ATOM 8334 C C . HIS B 1 479 ? -19.969 29.844 4 1 95.25 479 HIS B C 1
ATOM 8336 O O . HIS B 1 479 ? -20.75 30.703 3.592 1 95.25 479 HIS B O 1
ATOM 8342 N N . ASN B 1 480 ? -18.672 30.016 4.02 1 91.62 480 ASN B N 1
ATOM 8343 C CA . ASN B 1 480 ? -17.938 31.016 3.244 1 91.62 480 ASN B CA 1
ATOM 8344 C C . ASN B 1 480 ? -18.156 32.406 3.805 1 91.62 480 ASN B C 1
ATOM 8346 O O . ASN B 1 480 ? -17.922 33.406 3.109 1 91.62 480 ASN B O 1
ATOM 8350 N N . LYS B 1 481 ? -18.578 32.469 5.027 1 93 481 LYS B N 1
ATOM 8351 C CA . LYS B 1 481 ? -18.766 33.719 5.719 1 93 481 LYS B CA 1
ATOM 8352 C C . LYS B 1 481 ? -18.219 33.656 7.141 1 93 481 LYS B C 1
ATOM 8354 O O . LYS B 1 481 ? -18.172 32.594 7.746 1 93 481 LYS B O 1
ATOM 8359 N N . THR B 1 482 ? -17.781 34.812 7.562 1 94.44 482 THR B N 1
ATOM 8360 C CA . THR B 1 482 ? -17.422 34.875 8.977 1 94.44 482 THR B CA 1
ATOM 8361 C C . THR B 1 482 ? -18.625 34.562 9.859 1 94.44 482 THR B C 1
ATOM 8363 O O . THR B 1 482 ? -19.734 35 9.57 1 94.44 482 THR B O 1
ATOM 8366 N N . HIS B 1 483 ? -18.453 33.75 10.844 1 93.88 483 HIS B N 1
ATOM 8367 C CA . HIS B 1 483 ? -19.469 33.344 11.797 1 93.88 483 HIS B CA 1
ATOM 8368 C C . HIS B 1 483 ? -18.891 33.188 13.195 1 93.88 483 HIS B C 1
ATOM 8370 O O . HIS B 1 483 ? -17.969 32.406 13.406 1 93.88 483 HIS B O 1
ATOM 8376 N N . PRO B 1 484 ? -19.375 33.938 14.203 1 89.94 484 PRO B N 1
ATOM 8377 C CA . PRO B 1 484 ? -18.766 33.938 15.531 1 89.94 484 PRO B CA 1
ATOM 8378 C C . PRO B 1 484 ? -18.672 32.531 16.125 1 89.94 484 PRO B C 1
ATOM 8380 O O . PRO B 1 484 ? -17.781 32.25 16.953 1 89.94 484 PRO B O 1
ATOM 8383 N N . CYS B 1 485 ? -19.562 31.656 15.695 1 94.25 485 CYS B N 1
ATOM 8384 C CA . CYS B 1 485 ? -19.562 30.297 16.219 1 94.25 485 CYS B CA 1
ATOM 8385 C C . CYS B 1 485 ? -18.969 29.312 15.211 1 94.25 485 CYS B C 1
ATOM 8387 O O . CYS B 1 485 ? -19.109 28.109 15.344 1 94.25 485 CYS B O 1
ATOM 8389 N N . GLY B 1 486 ? -18.328 29.844 14.148 1 96.88 486 GLY B N 1
ATOM 8390 C CA . GLY B 1 486 ? -17.734 29.031 13.109 1 96.88 486 GLY B CA 1
ATOM 8391 C C . GLY B 1 486 ? -16.391 28.453 13.508 1 96.88 486 GLY B C 1
ATOM 8392 O O . GLY B 1 486 ? -16 28.516 14.68 1 96.88 486 GLY B O 1
ATOM 8393 N N . LEU B 1 487 ? -15.781 27.781 12.641 1 97.75 487 LEU B N 1
ATOM 8394 C CA . LEU B 1 487 ? -14.469 27.172 12.82 1 97.75 487 LEU B CA 1
ATOM 8395 C C . LEU B 1 487 ? -13.359 28.125 12.375 1 97.75 487 LEU B C 1
ATOM 8397 O O . LEU B 1 487 ? -13.555 28.906 11.445 1 97.75 487 LEU B O 1
ATOM 8401 N N . THR B 1 488 ? -12.234 28.109 13.039 1 98.38 488 THR B N 1
ATOM 8402 C CA . THR B 1 488 ? -11.023 28.734 12.531 1 98.38 488 THR B CA 1
ATOM 8403 C C . THR B 1 488 ? -10.188 27.75 11.727 1 98.38 488 THR B C 1
ATOM 8405 O O . THR B 1 488 ? -9.875 26.656 12.211 1 98.38 488 THR B O 1
ATOM 8408 N N . TYR B 1 489 ? -9.867 28.094 10.508 1 98.62 489 TYR B N 1
ATOM 8409 C CA . TYR B 1 489 ? -9.055 27.266 9.641 1 98.62 489 TYR B CA 1
ATOM 8410 C C . TYR B 1 489 ? -7.617 27.766 9.586 1 98.62 489 TYR B C 1
ATOM 8412 O O . TYR B 1 489 ? -7.379 28.953 9.312 1 98.62 489 TYR B O 1
ATOM 8420 N N . LEU B 1 490 ? -6.695 26.906 9.93 1 98.62 490 LEU B N 1
ATOM 8421 C CA . LEU B 1 490 ? -5.262 27.156 9.836 1 98.62 490 LEU B CA 1
ATOM 8422 C C . LEU B 1 490 ? -4.648 26.359 8.688 1 98.62 490 LEU B C 1
ATOM 8424 O O . LEU B 1 490 ? -4.41 25.156 8.82 1 98.62 490 LEU B O 1
ATOM 8428 N N . ASN B 1 491 ? -4.379 26.969 7.582 1 97.94 491 ASN B N 1
ATOM 8429 C CA . ASN B 1 491 ? -3.699 26.344 6.449 1 97.94 491 ASN B CA 1
ATOM 8430 C C . ASN B 1 491 ? -2.189 26.547 6.523 1 97.94 491 ASN B C 1
ATOM 8432 O O . ASN B 1 491 ? -1.694 27.656 6.262 1 97.94 491 ASN B O 1
ATOM 8436 N N . MET B 1 492 ? -1.48 25.453 6.75 1 96.62 492 MET B N 1
ATOM 8437 C CA . MET B 1 492 ? -0.061 25.547 7.074 1 96.62 492 MET B CA 1
ATOM 8438 C C . MET B 1 492 ? 0.778 24.734 6.102 1 96.62 492 MET B C 1
ATOM 8440 O O . MET B 1 492 ? 1.621 23.938 6.523 1 96.62 492 MET B O 1
ATOM 8444 N N . GLY B 1 493 ? 0.663 24.906 4.82 1 97.38 493 GLY B N 1
ATOM 8445 C CA . GLY B 1 493 ? 1.397 24.109 3.855 1 97.38 493 GLY B CA 1
ATOM 8446 C C . GLY B 1 493 ? 2.803 24.609 3.6 1 97.38 493 GLY B C 1
ATOM 8447 O O . GLY B 1 493 ? 3.266 24.641 2.457 1 97.38 493 GLY B O 1
ATOM 8448 N N . ASP B 1 494 ? 3.598 25 4.625 1 95.75 494 ASP B N 1
ATOM 8449 C CA . ASP B 1 494 ? 4.781 25.828 4.402 1 95.75 494 ASP B CA 1
ATOM 8450 C C . ASP B 1 494 ? 5.918 25.422 5.336 1 95.75 494 ASP B C 1
ATOM 8452 O O . ASP B 1 494 ? 6.777 26.234 5.668 1 95.75 494 ASP B O 1
ATOM 8456 N N . ALA B 1 495 ? 5.984 24.203 5.758 1 96.88 495 ALA B N 1
ATOM 8457 C CA . ALA B 1 495 ? 6.953 23.844 6.793 1 96.88 495 ALA B CA 1
ATOM 8458 C C . ALA B 1 495 ? 8.312 23.516 6.184 1 96.88 495 ALA B C 1
ATOM 8460 O O . ALA B 1 495 ? 9.289 23.312 6.906 1 96.88 495 ALA B O 1
ATOM 8461 N N . GLY B 1 496 ? 8.438 23.359 4.816 1 92.69 496 GLY B N 1
ATOM 8462 C CA . GLY B 1 496 ? 9.781 23.172 4.293 1 92.69 496 GLY B CA 1
ATOM 8463 C C . GLY B 1 496 ? 9.805 22.406 2.986 1 92.69 496 GLY B C 1
ATOM 8464 O O . GLY B 1 496 ? 10.859 21.938 2.564 1 92.69 496 GLY B O 1
ATOM 8465 N N . ASN B 1 497 ? 8.742 22.141 2.312 1 90.06 497 ASN B N 1
ATOM 8466 C CA . ASN B 1 497 ? 8.633 21.328 1.111 1 90.06 497 ASN B CA 1
ATOM 8467 C C . ASN B 1 497 ? 9.594 21.797 0.024 1 90.06 497 ASN B C 1
ATOM 8469 O O . ASN B 1 497 ? 10.023 22.953 0.025 1 90.06 497 ASN B O 1
ATOM 8473 N N . ARG B 1 498 ? 9.922 20.984 -0.874 1 89.62 498 ARG B N 1
ATOM 8474 C CA . ARG B 1 498 ? 10.922 21.25 -1.896 1 89.62 498 ARG B CA 1
ATOM 8475 C C . ARG B 1 498 ? 10.312 21.969 -3.096 1 89.62 498 ARG B C 1
ATOM 8477 O O . ARG B 1 498 ? 11.031 22.391 -4.004 1 89.62 498 ARG B O 1
ATOM 8484 N N . GLU B 1 499 ? 9.031 22.141 -3.141 1 90.81 499 GLU B N 1
ATOM 8485 C CA . GLU B 1 499 ? 8.344 22.656 -4.316 1 90.81 499 GLU B CA 1
ATOM 8486 C C . GLU B 1 499 ? 8.242 24.188 -4.258 1 90.81 499 GLU B C 1
ATOM 8488 O O . GLU B 1 499 ? 7.918 24.828 -5.258 1 90.81 499 GLU B O 1
ATOM 8493 N N . GLY B 1 500 ? 8.555 24.812 -3.096 1 88 500 GLY B N 1
ATOM 8494 C CA . GLY B 1 500 ? 8.523 26.266 -2.957 1 88 500 GLY B CA 1
ATOM 8495 C C . GLY B 1 500 ? 7.156 26.797 -2.586 1 88 500 GLY B C 1
ATOM 8496 O O . GLY B 1 500 ? 6.164 26.062 -2.619 1 88 500 GLY B O 1
ATOM 8497 N N . PRO B 1 501 ? 7.094 28.062 -2.24 1 91.19 501 PRO B N 1
ATOM 8498 C CA . PRO B 1 501 ? 5.836 28.672 -1.795 1 91.19 501 PRO B CA 1
ATOM 8499 C C . PRO B 1 501 ? 4.957 29.125 -2.957 1 91.19 501 PRO B C 1
ATOM 8501 O O . PRO B 1 501 ? 5.469 29.469 -4.027 1 91.19 501 PRO B O 1
ATOM 8504 N N . TYR B 1 502 ? 3.66 29.109 -2.719 1 92.88 502 TYR B N 1
ATOM 8505 C CA . TYR B 1 502 ? 2.697 29.703 -3.639 1 92.88 502 TYR B CA 1
ATOM 8506 C C . TYR B 1 502 ? 2.453 31.172 -3.305 1 92.88 502 TYR B C 1
ATOM 8508 O O . TYR B 1 502 ? 2.396 31.547 -2.131 1 92.88 502 TYR B O 1
ATOM 8516 N N . MET B 1 503 ? 2.303 32.094 -4.367 1 90.75 503 MET B N 1
ATOM 8517 C CA . MET B 1 503 ? 2.389 33.531 -4.121 1 90.75 503 MET B CA 1
ATOM 8518 C C . MET B 1 503 ? 1.176 34.281 -4.699 1 90.75 503 MET B C 1
ATOM 8520 O O . MET B 1 503 ? 0.977 35.469 -4.441 1 90.75 503 MET B O 1
ATOM 8524 N N . ASP B 1 504 ? 0.389 33.562 -5.453 1 91.5 504 ASP B N 1
ATOM 8525 C CA . ASP B 1 504 ? -0.716 34.219 -6.148 1 91.5 504 ASP B CA 1
ATOM 8526 C C . ASP B 1 504 ? -2.006 34.125 -5.336 1 91.5 504 ASP B C 1
ATOM 8528 O O . ASP B 1 504 ? -2.705 33.094 -5.383 1 91.5 504 ASP B O 1
ATOM 8532 N N . TRP B 1 505 ? -2.371 35.188 -4.676 1 93.75 505 TRP B N 1
ATOM 8533 C CA . TRP B 1 505 ? -3.555 35.25 -3.822 1 93.75 505 TRP B CA 1
ATOM 8534 C C . TRP B 1 505 ? -4.719 35.906 -4.551 1 93.75 505 TRP B C 1
ATOM 8536 O O . TRP B 1 505 ? -4.523 36.875 -5.297 1 93.75 505 TRP B O 1
ATOM 8546 N N . LEU B 1 506 ? -5.902 35.406 -4.328 1 89.44 506 LEU B N 1
ATOM 8547 C CA . LEU B 1 506 ? -7.117 35.938 -4.926 1 89.44 506 LEU B CA 1
ATOM 8548 C C . LEU B 1 506 ? -7.609 37.156 -4.145 1 89.44 506 LEU B C 1
ATOM 8550 O O . LEU B 1 506 ? -7.508 37.219 -2.916 1 89.44 506 LEU B O 1
ATOM 8554 N N . PRO B 1 507 ? -8.234 38.094 -4.922 1 86.62 507 PRO B N 1
ATOM 8555 C CA . PRO B 1 507 ? -8.867 39.219 -4.242 1 86.62 507 PRO B CA 1
ATOM 8556 C C . PRO B 1 507 ? -10.203 38.844 -3.605 1 86.62 507 PRO B C 1
ATOM 8558 O O . PRO B 1 507 ? -10.719 37.75 -3.828 1 86.62 507 PRO B O 1
ATOM 8561 N N . GLY B 1 508 ? -10.688 39.719 -2.729 1 83.75 508 GLY B N 1
ATOM 8562 C CA . GLY B 1 508 ? -12.031 39.562 -2.193 1 83.75 508 GLY B CA 1
ATOM 8563 C C . GLY B 1 508 ? -13.102 40.062 -3.131 1 83.75 508 GLY B C 1
ATOM 8564 O O . GLY B 1 508 ? -12.844 40.312 -4.309 1 83.75 508 GLY B O 1
ATOM 8565 N N . GLN B 1 509 ? -14.383 40 -2.604 1 74.19 509 GLN B N 1
ATOM 8566 C CA . GLN B 1 509 ? -15.508 40.531 -3.371 1 74.19 509 GLN B CA 1
ATOM 8567 C C . GLN B 1 509 ? -15.586 42.031 -3.268 1 74.19 509 GLN B C 1
ATOM 8569 O O . GLN B 1 509 ? -15.094 42.625 -2.301 1 74.19 509 GLN B O 1
ATOM 8574 N N . LYS B 1 510 ? -16.156 42.688 -4.277 1 76.69 510 LYS B N 1
ATOM 8575 C CA . LYS B 1 510 ? -16.516 44.094 -4.312 1 76.69 510 LYS B CA 1
ATOM 8576 C C . LYS B 1 510 ? -15.289 44.969 -4.066 1 76.69 510 LYS B C 1
ATOM 8578 O O . LYS B 1 510 ? -15.328 45.875 -3.234 1 76.69 510 LYS B O 1
ATOM 8583 N N . GLY B 1 511 ? -14.195 44.531 -4.59 1 73.44 511 GLY B N 1
ATOM 8584 C CA . GLY B 1 511 ? -13 45.375 -4.562 1 73.44 511 GLY B CA 1
ATOM 8585 C C . GLY B 1 511 ? -12.133 45.094 -3.342 1 73.44 511 GLY B C 1
ATOM 8586 O O . GLY B 1 511 ? -11.055 45.688 -3.209 1 73.44 511 GLY B O 1
ATOM 8587 N N . ALA B 1 512 ? -12.555 44.25 -2.49 1 73.19 512 ALA B N 1
ATOM 8588 C CA . ALA B 1 512 ? -11.75 43.906 -1.322 1 73.19 512 ALA B CA 1
ATOM 8589 C C . ALA B 1 512 ? -10.484 43.156 -1.728 1 73.19 512 ALA B C 1
ATOM 8591 O O . ALA B 1 512 ? -10.461 42.469 -2.756 1 73.19 512 ALA B O 1
ATOM 8592 N N . SER B 1 513 ? -9.445 43.312 -0.938 1 80.19 513 SER B N 1
ATOM 8593 C CA . SER B 1 513 ? -8.141 42.75 -1.24 1 80.19 513 SER B CA 1
ATOM 8594 C C . SER B 1 513 ? -8.125 41.25 -0.936 1 80.19 513 SER B C 1
ATOM 8596 O O . SER B 1 513 ? -7.324 40.5 -1.509 1 80.19 513 SER B O 1
ATOM 8598 N N . SER B 1 514 ? -8.914 40.844 -0.028 1 88.69 514 SER B N 1
ATOM 8599 C CA . SER B 1 514 ? -9 39.438 0.344 1 88.69 514 SER B CA 1
ATOM 8600 C C . SER B 1 514 ? -10.438 39.031 0.651 1 88.69 514 SER B C 1
ATOM 8602 O O . SER B 1 514 ? -11.289 39.875 0.912 1 88.69 514 SER B O 1
ATOM 8604 N N . PRO B 1 515 ? -10.711 37.75 0.518 1 90.88 515 PRO B N 1
ATOM 8605 C CA . PRO B 1 515 ? -12.039 37.312 0.952 1 90.88 515 PRO B CA 1
ATOM 8606 C C . PRO B 1 515 ? -12.336 37.688 2.406 1 90.88 515 PRO B C 1
ATOM 8608 O O . PRO B 1 515 ? -11.422 37.688 3.238 1 90.88 515 PRO B O 1
ATOM 8611 N N . GLU B 1 516 ? -13.633 37.844 2.756 1 89.56 516 GLU B N 1
ATOM 8612 C CA . GLU B 1 516 ? -14.055 38.312 4.074 1 89.56 516 GLU B CA 1
ATOM 8613 C C . GLU B 1 516 ? -13.617 37.344 5.168 1 89.56 516 GLU B C 1
ATOM 8615 O O . GLU B 1 516 ? -13.305 37.75 6.285 1 89.56 516 GLU B O 1
ATOM 8620 N N . TRP B 1 517 ? -13.508 36.094 4.809 1 94.81 517 TRP B N 1
ATOM 8621 C CA . TRP B 1 517 ? -13.219 35.062 5.816 1 94.81 517 TRP B CA 1
ATOM 8622 C C . TRP B 1 517 ? -11.711 34.938 6.047 1 94.81 517 TRP B C 1
ATOM 8624 O O . TRP B 1 517 ? -11.273 34.312 7.02 1 94.81 517 TRP B O 1
ATOM 8634 N N . SER B 1 518 ? -10.859 35.469 5.207 1 95.69 518 SER B N 1
ATOM 8635 C CA . SER B 1 518 ? -9.406 35.375 5.328 1 95.69 518 SER B CA 1
ATOM 8636 C C . SER B 1 518 ? -8.859 36.406 6.301 1 95.69 518 SER B C 1
ATOM 8638 O O . SER B 1 518 ? -9.016 37.625 6.082 1 95.69 518 SER B O 1
ATOM 8640 N N . ALA B 1 519 ? -8.188 36 7.367 1 95.69 519 ALA B N 1
ATOM 8641 C CA . ALA B 1 519 ? -7.715 36.906 8.414 1 95.69 519 ALA B CA 1
ATOM 8642 C C . ALA B 1 519 ? -6.25 37.281 8.203 1 95.69 519 ALA B C 1
ATOM 8644 O O . ALA B 1 519 ? -5.832 38.375 8.516 1 95.69 519 ALA B O 1
ATOM 8645 N N . PHE B 1 520 ? -5.434 36.375 7.773 1 95.12 520 PHE B N 1
ATOM 8646 C CA . PHE B 1 520 ? -4 36.531 7.559 1 95.12 520 PHE B CA 1
ATOM 8647 C C . PHE B 1 520 ? -3.498 35.562 6.484 1 95.12 520 PHE B C 1
ATOM 8649 O O . PHE B 1 520 ? -3.91 34.406 6.438 1 95.12 520 PHE B O 1
ATOM 8656 N N . ARG B 1 521 ? -2.68 36.031 5.602 1 94.75 521 ARG B N 1
ATOM 8657 C CA . ARG B 1 521 ? -2.119 35.156 4.578 1 94.75 521 ARG B CA 1
ATOM 8658 C C . ARG B 1 521 ? -0.72 35.594 4.176 1 94.75 521 ARG B C 1
ATOM 8660 O O . ARG B 1 521 ? -0.436 36.781 4.141 1 94.75 521 ARG B O 1
ATOM 8667 N N . GLU B 1 522 ? 0.206 34.656 3.996 1 92.62 522 GLU B N 1
ATOM 8668 C CA . GLU B 1 522 ? 1.612 34.906 3.695 1 92.62 522 GLU B CA 1
ATOM 8669 C C . GLU B 1 522 ? 2.209 33.781 2.867 1 92.62 522 GLU B C 1
ATOM 8671 O O . GLU B 1 522 ? 1.978 32.594 3.158 1 92.62 522 GLU B O 1
ATOM 8676 N N . GLY B 1 523 ? 2.998 34.156 1.791 1 93.12 523 GLY B N 1
ATOM 8677 C CA . GLY B 1 523 ? 3.639 33.156 0.933 1 93.12 523 GLY B CA 1
ATOM 8678 C C . GLY B 1 523 ? 5.094 32.906 1.285 1 93.12 523 GLY B C 1
ATOM 8679 O O . GLY B 1 523 ? 5.988 33.219 0.492 1 93.12 523 GLY B O 1
ATOM 8680 N N . SER B 1 524 ? 5.441 32.406 2.504 1 92.88 524 SER B N 1
ATOM 8681 C CA . SER B 1 524 ? 6.766 32.062 3.01 1 92.88 524 SER B CA 1
ATOM 8682 C C . SER B 1 524 ? 6.734 30.75 3.787 1 92.88 524 SER B C 1
ATOM 8684 O O . SER B 1 524 ? 5.703 30.078 3.846 1 92.88 524 SER B O 1
ATOM 8686 N N . PHE B 1 525 ? 7.914 30.328 4.281 1 94 525 PHE B N 1
ATOM 8687 C CA . PHE B 1 525 ? 7.996 29.125 5.102 1 94 525 PHE B CA 1
ATOM 8688 C C . PHE B 1 525 ? 7.898 29.469 6.582 1 94 525 PHE B C 1
ATOM 8690 O O . PHE B 1 525 ? 8.398 30.516 7.02 1 94 525 PHE B O 1
ATOM 8697 N N . GLY B 1 526 ? 7.254 28.641 7.301 1 95.31 526 GLY B N 1
ATOM 8698 C CA . GLY B 1 526 ? 7.113 28.859 8.734 1 95.31 526 GLY B CA 1
ATOM 8699 C C . GLY B 1 526 ? 6.484 27.672 9.453 1 95.31 526 GLY B C 1
ATOM 8700 O O . GLY B 1 526 ? 6.324 26.594 8.867 1 95.31 526 GLY B O 1
ATOM 8701 N N . PHE B 1 527 ? 6.23 27.734 10.742 1 96.31 527 PHE B N 1
ATOM 8702 C CA . PHE B 1 527 ? 5.555 26.734 11.562 1 96.31 527 PHE B CA 1
ATOM 8703 C C . PHE B 1 527 ? 4.719 27.406 12.648 1 96.31 527 PHE B C 1
ATOM 8705 O O . PHE B 1 527 ? 4.871 28.609 12.906 1 96.31 527 PHE B O 1
ATOM 8712 N N . GLY B 1 528 ? 3.779 26.672 13.148 1 97.12 528 GLY B N 1
ATOM 8713 C CA . GLY B 1 528 ? 2.814 27.234 14.086 1 97.12 528 GLY B CA 1
ATOM 8714 C C . GLY B 1 528 ? 2.9 26.609 15.469 1 97.12 528 GLY B C 1
ATOM 8715 O O . GLY B 1 528 ? 3.514 25.562 15.648 1 97.12 528 GLY B O 1
ATOM 8716 N N . SER B 1 529 ? 2.316 27.328 16.422 1 96.56 529 SER B N 1
ATOM 8717 C CA . SER B 1 529 ? 2.16 26.859 17.797 1 96.56 529 SER B CA 1
ATOM 8718 C C . SER B 1 529 ? 0.792 27.234 18.359 1 96.56 529 SER B C 1
ATOM 8720 O O . SER B 1 529 ? 0.296 28.328 18.109 1 96.56 529 SER B O 1
ATOM 8722 N N . LEU B 1 530 ? 0.197 26.297 18.953 1 97.06 530 LEU B N 1
ATOM 8723 C CA . LEU B 1 530 ? -1.019 26.516 19.734 1 97.06 530 LEU B CA 1
ATOM 8724 C C . LEU B 1 530 ? -0.748 26.344 21.234 1 97.06 530 LEU B C 1
ATOM 8726 O O . LEU B 1 530 ? -0.314 25.281 21.672 1 97.06 530 LEU B O 1
ATOM 8730 N N . LEU B 1 531 ? -0.96 27.438 21.953 1 96.5 531 LEU B N 1
ATOM 8731 C CA . LEU B 1 531 ? -0.925 27.359 23.406 1 96.5 531 LEU B CA 1
ATOM 8732 C C . LEU B 1 531 ? -2.334 27.406 23.984 1 96.5 531 LEU B C 1
ATOM 8734 O O . LEU B 1 531 ? -2.957 28.469 24.047 1 96.5 531 LEU B O 1
ATOM 8738 N N . ILE B 1 532 ? -2.795 26.266 24.359 1 95.81 532 ILE B N 1
ATOM 8739 C CA . ILE B 1 532 ? -4.117 26.172 24.969 1 95.81 532 ILE B CA 1
ATOM 8740 C C . ILE B 1 532 ? -4.031 26.578 26.438 1 95.81 532 ILE B C 1
ATOM 8742 O O . ILE B 1 532 ? -3.564 25.812 27.281 1 95.81 532 ILE B O 1
ATOM 8746 N N . GLN B 1 533 ? -4.617 27.719 26.688 1 93.75 533 GLN B N 1
ATOM 8747 C CA . GLN B 1 533 ? -4.441 28.312 28.016 1 93.75 533 GLN B CA 1
ATOM 8748 C C . GLN B 1 533 ? -5.488 27.797 29 1 93.75 533 GLN B C 1
ATOM 8750 O O . GLN B 1 533 ? -5.199 27.609 30.172 1 93.75 533 GLN B O 1
ATOM 8755 N N . ASN B 1 534 ? -6.699 27.656 28.531 1 91.62 534 ASN B N 1
ATOM 8756 C CA . ASN B 1 534 ? -7.805 27.141 29.344 1 91.62 534 ASN B CA 1
ATOM 8757 C C . ASN B 1 534 ? -8.945 26.625 28.469 1 91.62 534 ASN B C 1
ATOM 8759 O O . ASN B 1 534 ? -8.734 26.297 27.297 1 91.62 534 ASN B O 1
ATOM 8763 N N . GLU B 1 535 ? -10.141 26.547 29.031 1 91.44 535 GLU B N 1
ATOM 8764 C CA . GLU B 1 535 ? -11.266 25.906 28.344 1 91.44 535 GLU B CA 1
ATOM 8765 C C . GLU B 1 535 ? -11.812 26.781 27.234 1 91.44 535 GLU B C 1
ATOM 8767 O O . GLU B 1 535 ? -12.523 26.297 26.344 1 91.44 535 GLU B O 1
ATOM 8772 N N . THR B 1 536 ? -11.406 28.078 27.188 1 90.5 536 THR B N 1
ATOM 8773 C CA . THR B 1 536 ? -12.07 28.953 26.234 1 90.5 536 THR B CA 1
ATOM 8774 C C . THR B 1 536 ? -11.047 29.719 25.422 1 90.5 536 THR B C 1
ATOM 8776 O O . THR B 1 536 ? -11.383 30.312 24.375 1 90.5 536 THR B O 1
ATOM 8779 N N . HIS B 1 537 ? -9.789 29.781 25.891 1 90.69 537 HIS B N 1
ATOM 8780 C CA . HIS B 1 537 ? -8.797 30.625 25.219 1 90.69 537 HIS B CA 1
ATOM 8781 C C . HIS B 1 537 ? -7.598 29.797 24.75 1 90.69 537 HIS B C 1
ATOM 8783 O O . HIS B 1 537 ? -6.961 29.125 25.562 1 90.69 537 HIS B O 1
ATOM 8789 N N . MET B 1 538 ? -7.293 29.844 23.469 1 94.44 538 MET B N 1
ATOM 8790 C CA . MET B 1 538 ? -6.047 29.328 22.891 1 94.44 538 MET B CA 1
ATOM 8791 C C . MET B 1 538 ? -5.32 30.422 22.109 1 94.44 538 MET B C 1
ATOM 8793 O O . MET B 1 538 ? -5.953 31.234 21.438 1 94.44 538 MET B O 1
ATOM 8797 N N . HIS B 1 539 ? -4.062 30.469 22.312 1 94 539 HIS B N 1
ATOM 8798 C CA . HIS B 1 539 ? -3.219 31.422 21.609 1 94 539 HIS B CA 1
ATOM 8799 C C . HIS B 1 539 ? -2.461 30.75 20.469 1 94 539 HIS B C 1
ATOM 8801 O O . HIS B 1 539 ? -1.727 29.781 20.703 1 94 539 HIS B O 1
ATOM 8807 N N . PHE B 1 540 ? -2.736 31.25 19.25 1 96.75 540 PHE B N 1
ATOM 8808 C CA . PHE B 1 540 ? -2.051 30.719 18.078 1 96.75 540 PHE B CA 1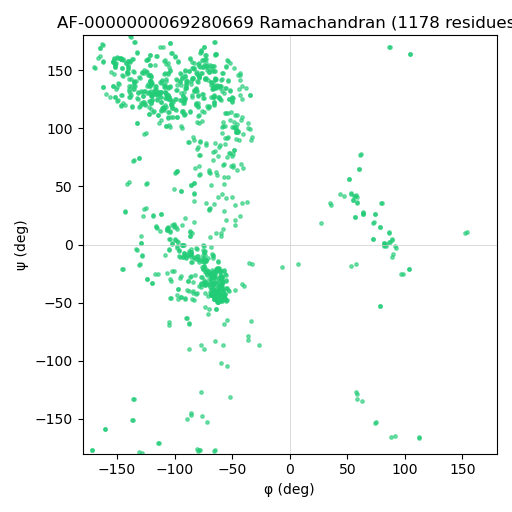
ATOM 8809 C C . PHE B 1 540 ? -0.986 31.703 17.578 1 96.75 540 PHE B C 1
ATOM 8811 O O . PHE B 1 540 ? -1.225 32.906 17.516 1 96.75 540 PHE B O 1
ATOM 8818 N N . THR B 1 541 ? 0.183 31.094 17.281 1 95.75 541 THR B N 1
ATOM 8819 C CA . THR B 1 541 ? 1.24 31.891 16.656 1 95.75 541 THR B CA 1
ATOM 8820 C C . THR B 1 541 ? 1.804 31.156 15.438 1 95.75 541 THR B C 1
ATOM 8822 O O . THR B 1 541 ? 1.977 29.938 15.461 1 95.75 541 THR B O 1
ATOM 8825 N N . TRP B 1 542 ? 1.9 31.828 14.375 1 96.69 542 TRP B N 1
ATOM 8826 C CA . TRP B 1 542 ? 2.697 31.422 13.219 1 96.69 542 TRP B CA 1
ATOM 8827 C C . TRP B 1 542 ? 3.934 32.312 13.078 1 96.69 542 TRP B C 1
ATOM 8829 O O . TRP B 1 542 ? 3.846 33.531 13.188 1 96.69 542 TRP B O 1
ATOM 8839 N N . GLN B 1 543 ? 5.098 31.688 12.812 1 92.88 543 GLN B N 1
ATOM 8840 C CA . GLN B 1 543 ? 6.34 32.438 12.648 1 92.88 543 GLN B CA 1
ATOM 8841 C C . GLN B 1 543 ? 7.043 32.031 11.352 1 92.88 543 GLN B C 1
ATOM 8843 O O . GLN B 1 543 ? 7.234 30.859 11.07 1 92.88 543 GLN B O 1
ATOM 8848 N N . ARG B 1 544 ? 7.438 33.062 10.625 1 92.81 544 ARG B N 1
ATOM 8849 C CA . ARG B 1 544 ? 8.258 32.812 9.445 1 92.81 544 ARG B CA 1
ATOM 8850 C C . ARG B 1 544 ? 9.617 32.25 9.82 1 92.81 544 ARG B C 1
ATOM 8852 O O . ARG B 1 544 ? 10.227 32.688 10.797 1 92.81 544 ARG B O 1
ATOM 8859 N N . ASN B 1 545 ? 9.969 31.234 9.055 1 89.69 545 ASN B N 1
ATOM 8860 C CA . ASN B 1 545 ? 11.273 30.656 9.32 1 89.69 545 ASN B CA 1
ATOM 8861 C C . ASN B 1 545 ? 12.227 30.859 8.141 1 89.69 545 ASN B C 1
ATOM 8863 O O . ASN B 1 545 ? 13.445 30.781 8.312 1 89.69 545 ASN B O 1
ATOM 8867 N N . ALA B 1 546 ? 11.656 31 6.977 1 90.12 546 ALA B N 1
ATOM 8868 C CA . ALA B 1 546 ? 12.461 31.234 5.781 1 90.12 546 ALA B CA 1
ATOM 8869 C C . ALA B 1 546 ? 11.617 31.797 4.645 1 90.12 546 ALA B C 1
ATOM 8871 O O . ALA B 1 546 ? 10.391 31.688 4.668 1 90.12 546 ALA B O 1
ATOM 8872 N N . CYS B 1 547 ? 12.312 32.438 3.76 1 89.06 547 CYS B N 1
ATOM 8873 C CA . CYS B 1 547 ? 11.688 32.844 2.508 1 89.06 547 CYS B CA 1
ATOM 8874 C C . CYS B 1 547 ? 12.492 32.344 1.31 1 89.06 547 CYS B C 1
ATOM 8876 O O . CYS B 1 547 ? 13.656 31.969 1.451 1 89.06 547 CYS B O 1
ATOM 8878 N N . PHE B 1 548 ? 11.812 32.125 0.323 1 84.88 548 PHE B N 1
ATOM 8879 C CA . PHE B 1 548 ? 12.422 31.641 -0.918 1 84.88 548 PHE B CA 1
ATOM 8880 C C . PHE B 1 548 ? 12.109 32.594 -2.068 1 84.88 548 PHE B C 1
ATOM 8882 O O . PHE B 1 548 ? 10.945 32.906 -2.318 1 84.88 548 PHE B O 1
ATOM 8889 N N . ASP B 1 549 ? 13.227 33.188 -2.656 1 77.44 549 ASP B N 1
ATOM 8890 C CA . ASP B 1 549 ? 13.047 34.125 -3.762 1 77.44 549 ASP B CA 1
ATOM 8891 C C . ASP B 1 549 ? 14.102 33.906 -4.848 1 77.44 549 ASP B C 1
ATOM 8893 O O . ASP B 1 549 ? 15.297 33.906 -4.566 1 77.44 549 ASP B O 1
ATOM 8897 N N . HIS B 1 550 ? 13.594 33.812 -6 1 70.88 550 HIS B N 1
ATOM 8898 C CA . HIS B 1 550 ? 14.406 33.656 -7.203 1 70.88 550 HIS B CA 1
ATOM 8899 C C . HIS B 1 550 ? 15.531 32.656 -6.996 1 70.88 550 HIS B C 1
ATOM 8901 O O . HIS B 1 550 ? 16.703 32.969 -7.262 1 70.88 550 HIS B O 1
ATOM 8907 N N . GLY B 1 551 ? 15.188 31.625 -6.398 1 72.25 551 GLY B N 1
ATOM 8908 C CA . GLY B 1 551 ? 16.125 30.516 -6.293 1 72.25 551 GLY B CA 1
ATOM 8909 C C . GLY B 1 551 ? 17.016 30.609 -5.062 1 72.25 551 GLY B C 1
ATOM 8910 O O . GLY B 1 551 ? 17.891 29.766 -4.863 1 72.25 551 GLY B O 1
ATOM 8911 N N . GLN B 1 552 ? 16.734 31.531 -4.336 1 80.62 552 GLN B N 1
ATOM 8912 C CA . GLN B 1 552 ? 17.609 31.672 -3.17 1 80.62 552 GLN B CA 1
ATOM 8913 C C . GLN B 1 552 ? 16.812 31.531 -1.874 1 80.62 552 GLN B C 1
ATOM 8915 O O . GLN B 1 552 ? 15.734 32.125 -1.734 1 80.62 552 GLN B O 1
ATOM 8920 N N . LEU B 1 553 ? 17.359 30.719 -1.066 1 85.5 553 LEU B N 1
ATOM 8921 C CA . LEU B 1 553 ? 16.781 30.516 0.258 1 85.5 553 LEU B CA 1
ATOM 8922 C C . LEU B 1 553 ? 17.422 31.438 1.282 1 85.5 553 LEU B C 1
ATOM 8924 O O . LEU B 1 553 ? 18.656 31.594 1.312 1 85.5 553 LEU B O 1
ATOM 8928 N N . SER B 1 554 ? 16.594 32.156 1.996 1 87.06 554 SER B N 1
ATOM 8929 C CA . SER B 1 554 ? 17.047 33.031 3.082 1 87.06 554 SER B CA 1
ATOM 8930 C C . SER B 1 554 ? 16.406 32.625 4.406 1 87.06 554 SER B C 1
ATOM 8932 O O . SER B 1 554 ? 15.188 32.438 4.473 1 87.06 554 SER B O 1
ATOM 8934 N N . PHE B 1 555 ? 17.188 32.625 5.461 1 87.81 555 PHE B N 1
ATOM 8935 C CA . PHE B 1 555 ? 16.688 32.281 6.781 1 87.81 555 PHE B CA 1
ATOM 8936 C C . PHE B 1 555 ? 16.562 33.5 7.66 1 87.81 555 PHE B C 1
ATOM 8938 O O . PHE B 1 555 ? 16.391 33.406 8.875 1 87.81 555 PHE B O 1
ATOM 8945 N N . ASP B 1 556 ? 16.641 34.656 7.035 1 85.38 556 ASP B N 1
ATOM 8946 C CA . ASP B 1 556 ? 16.406 35.875 7.77 1 85.38 556 ASP B CA 1
ATOM 8947 C C . ASP B 1 556 ? 14.914 36.156 7.957 1 85.38 556 ASP B C 1
ATOM 8949 O O . ASP B 1 556 ? 14.336 36.969 7.242 1 85.38 556 ASP B O 1
ATOM 8953 N N . ALA B 1 557 ? 14.344 35.625 8.867 1 84.25 557 ALA B N 1
ATOM 8954 C CA . ALA B 1 557 ? 12.898 35.625 9.086 1 84.25 557 ALA B CA 1
ATOM 8955 C C . ALA B 1 557 ? 12.367 37.062 9.234 1 84.25 557 ALA B C 1
ATOM 8957 O O . ALA B 1 557 ? 11.211 37.344 8.891 1 84.25 557 ALA B O 1
ATOM 8958 N N . GLU B 1 558 ? 13.156 37.938 9.695 1 85.31 558 GLU B N 1
ATOM 8959 C CA . GLU B 1 558 ? 12.711 39.312 10.008 1 85.31 558 GLU B CA 1
ATOM 8960 C C . GLU B 1 558 ? 12.742 40.188 8.766 1 85.31 558 GLU B C 1
ATOM 8962 O O . GLU B 1 558 ? 11.938 41.125 8.641 1 85.31 558 GLU B O 1
ATOM 8967 N N . ASN B 1 559 ? 13.641 39.906 7.938 1 83.31 559 ASN B N 1
ATOM 8968 C CA . ASN B 1 559 ? 13.875 40.875 6.871 1 83.31 559 ASN B CA 1
ATOM 8969 C C . ASN B 1 559 ? 13.828 40.188 5.496 1 83.31 559 ASN B C 1
ATOM 8971 O O . ASN B 1 559 ? 14.43 40.688 4.543 1 83.31 559 ASN B O 1
ATOM 8975 N N . CYS B 1 560 ? 13.164 39.125 5.438 1 85.12 560 CYS B N 1
ATOM 8976 C CA . CYS B 1 560 ? 13.047 38.562 4.098 1 85.12 560 CYS B CA 1
ATOM 8977 C C . CYS B 1 560 ? 11.594 38.531 3.645 1 85.12 560 CYS B C 1
ATOM 8979 O O . CYS B 1 560 ? 10.688 38.812 4.438 1 85.12 560 CYS B O 1
ATOM 8981 N N . SER B 1 561 ? 11.422 38.562 2.33 1 81.12 561 SER B N 1
ATOM 8982 C CA . SER B 1 561 ? 10.117 38.406 1.713 1 81.12 561 SER B CA 1
ATOM 8983 C C . SER B 1 561 ? 10.203 37.562 0.453 1 81.12 561 SER B C 1
ATOM 8985 O O . SER B 1 561 ? 11.289 37.375 -0.11 1 81.12 561 SER B O 1
ATOM 8987 N N . THR B 1 562 ? 9.141 36.906 0.188 1 86.19 562 THR B N 1
ATOM 8988 C CA . THR B 1 562 ? 9.078 36.156 -1.062 1 86.19 562 THR B CA 1
ATOM 8989 C C . THR B 1 562 ? 8.625 37.062 -2.209 1 86.19 562 THR B C 1
ATOM 8991 O O . THR B 1 562 ? 7.551 37.688 -2.141 1 86.19 562 THR B O 1
ATOM 8994 N N . THR B 1 563 ? 9.406 37.062 -3.246 1 80.88 563 THR B N 1
ATOM 8995 C CA . THR B 1 563 ? 9.078 37.906 -4.387 1 80.88 563 THR B CA 1
ATOM 8996 C C . THR B 1 563 ? 7.762 37.469 -5.02 1 80.88 563 THR B C 1
ATOM 8998 O O . THR B 1 563 ? 7.484 36.281 -5.125 1 80.88 563 THR B O 1
ATOM 9001 N N . ARG B 1 564 ? 6.875 38.281 -5.348 1 84.25 564 ARG B N 1
ATOM 9002 C CA . ARG B 1 564 ? 5.621 38.094 -6.07 1 84.25 564 ARG B CA 1
ATOM 9003 C C . ARG B 1 564 ? 4.484 37.781 -5.109 1 84.25 564 ARG B C 1
ATOM 9005 O O . ARG B 1 564 ? 3.336 37.594 -5.531 1 84.25 564 ARG B O 1
ATOM 9012 N N . ASP B 1 565 ? 4.848 37.562 -3.861 1 90.12 565 ASP B N 1
ATOM 9013 C CA . ASP B 1 565 ? 3.762 37.438 -2.893 1 90.12 565 ASP B CA 1
ATOM 9014 C C . ASP B 1 565 ? 2.867 38.688 -2.924 1 90.12 565 ASP B C 1
ATOM 9016 O O . ASP B 1 565 ? 3.289 39.781 -2.527 1 90.12 565 ASP B O 1
ATOM 9020 N N . ASN B 1 566 ? 1.628 38.562 -3.354 1 89.25 566 ASN B N 1
ATOM 9021 C CA . ASN B 1 566 ? 0.742 39.719 -3.504 1 89.25 566 ASN B CA 1
ATOM 9022 C C . ASN B 1 566 ? -0.192 39.875 -2.307 1 89.25 566 ASN B C 1
ATOM 9024 O O . ASN B 1 566 ? -1.202 40.562 -2.385 1 89.25 566 ASN B O 1
ATOM 9028 N N . SER B 1 567 ? 0.156 39.125 -1.251 1 89.31 567 SER B N 1
ATOM 9029 C CA . SER B 1 567 ? -0.656 39.25 -0.044 1 89.31 567 SER B CA 1
ATOM 9030 C C . SER B 1 567 ? -0.433 40.594 0.643 1 89.31 567 SER B C 1
ATOM 9032 O O . SER B 1 567 ? 0.659 41.156 0.572 1 89.31 567 SER B O 1
ATOM 9034 N N . GLU B 1 568 ? -1.455 41.031 1.324 1 85.44 568 GLU B N 1
ATOM 9035 C CA . GLU B 1 568 ? -1.338 42.281 2.104 1 85.44 568 GLU B CA 1
ATOM 9036 C C . GLU B 1 568 ? -0.366 42.094 3.268 1 85.44 568 GLU B C 1
ATOM 9038 O O . GLU B 1 568 ? 0.252 43.062 3.717 1 85.44 568 GLU B O 1
ATOM 9043 N N . ASP B 1 569 ? -0.133 40.844 3.699 1 87.81 569 ASP B N 1
ATOM 9044 C CA . ASP B 1 569 ? 0.688 40.562 4.875 1 87.81 569 ASP B CA 1
ATOM 9045 C C . ASP B 1 569 ? 2.092 40.125 4.469 1 87.81 569 ASP B C 1
ATOM 9047 O O . ASP B 1 569 ? 2.854 39.625 5.297 1 87.81 569 ASP B O 1
ATOM 9051 N N . LYS B 1 570 ? 2.484 40.312 3.307 1 87.25 570 LYS B N 1
ATOM 9052 C CA . LYS B 1 570 ? 3.717 39.75 2.758 1 87.25 570 LYS B CA 1
ATOM 9053 C C . LYS B 1 570 ? 4.938 40.25 3.525 1 87.25 570 LYS B C 1
ATOM 9055 O O . LYS B 1 570 ? 5.992 39.625 3.51 1 87.25 570 LYS B O 1
ATOM 9060 N N . ALA B 1 571 ? 4.781 41.375 4.23 1 86.25 571 ALA B N 1
ATOM 9061 C CA . ALA B 1 571 ? 5.914 41.969 4.949 1 86.25 571 ALA B CA 1
ATOM 9062 C C . ALA B 1 571 ? 5.883 41.562 6.422 1 86.25 571 ALA B C 1
ATOM 9064 O O . ALA B 1 571 ? 6.82 41.875 7.168 1 86.25 571 ALA B O 1
ATOM 9065 N N . SER B 1 572 ? 4.887 40.844 6.797 1 87.06 572 SER B N 1
ATOM 9066 C CA . SER B 1 572 ? 4.77 40.406 8.188 1 87.06 572 SER B CA 1
ATOM 9067 C C . SER B 1 572 ? 5.461 39.062 8.398 1 87.06 572 SER B C 1
ATOM 9069 O O . SER B 1 572 ? 5.281 38.156 7.605 1 87.06 572 SER B O 1
ATOM 9071 N N . ASN B 1 573 ? 6.195 39.031 9.461 1 87 573 ASN B N 1
ATOM 9072 C CA . ASN B 1 573 ? 6.965 37.812 9.68 1 87 573 ASN B CA 1
ATOM 9073 C C . ASN B 1 573 ? 6.312 36.906 10.734 1 87 573 ASN B C 1
ATOM 9075 O O . ASN B 1 573 ? 6.875 35.906 11.125 1 87 573 ASN B O 1
ATOM 9079 N N . SER B 1 574 ? 5.184 37.344 11.234 1 91.06 574 SER B N 1
ATOM 9080 C CA . SER B 1 574 ? 4.477 36.531 12.227 1 91.06 574 SER B CA 1
ATOM 9081 C C . SER B 1 574 ? 2.986 36.844 12.234 1 91.06 574 SER B C 1
ATOM 9083 O O . SER B 1 574 ? 2.574 37.938 11.82 1 91.06 574 SER B O 1
ATOM 9085 N N . ASP B 1 575 ? 2.234 35.812 12.547 1 93.81 575 ASP B N 1
ATOM 9086 C CA . ASP B 1 575 ? 0.81 35.906 12.852 1 93.81 575 ASP B CA 1
ATOM 9087 C C . ASP B 1 575 ? 0.518 35.5 14.289 1 93.81 575 ASP B C 1
ATOM 9089 O O . ASP B 1 575 ? 1.051 34.5 14.766 1 93.81 575 ASP B O 1
ATOM 9093 N N . ASP B 1 576 ? -0.189 36.281 15.023 1 92.94 576 ASP B N 1
ATOM 9094 C CA . ASP B 1 576 ? -0.558 36.062 16.422 1 92.94 576 ASP B CA 1
ATOM 9095 C C . ASP B 1 576 ? -2.057 36.281 16.625 1 92.94 576 ASP B C 1
ATOM 9097 O O . ASP B 1 576 ? -2.58 37.375 16.375 1 92.94 576 ASP B O 1
ATOM 9101 N N . ALA B 1 577 ? -2.684 35.219 17.047 1 92.31 577 ALA B N 1
ATOM 9102 C CA . ALA B 1 577 ? -4.137 35.344 17.156 1 92.31 577 ALA B CA 1
ATOM 9103 C C . ALA B 1 577 ? -4.656 34.531 18.344 1 92.31 577 ALA B C 1
ATOM 9105 O O . ALA B 1 577 ? -4.125 33.469 18.656 1 92.31 577 ALA B O 1
ATOM 9106 N N . TRP B 1 578 ? -5.734 35.094 18.984 1 92.5 578 TRP B N 1
ATOM 9107 C CA . TRP B 1 578 ? -6.477 34.344 20 1 92.5 578 TRP B CA 1
ATOM 9108 C C . TRP B 1 578 ? -7.656 33.594 19.375 1 92.5 578 TRP B C 1
ATOM 9110 O O . TRP B 1 578 ? -8.383 34.156 18.547 1 92.5 578 TRP B O 1
ATOM 9120 N N . ILE B 1 579 ? -7.797 32.438 19.641 1 93.44 579 ILE B N 1
ATOM 9121 C CA . ILE B 1 579 ? -8.969 31.625 19.297 1 93.44 579 ILE B CA 1
ATOM 9122 C C . ILE B 1 579 ? -9.812 31.391 20.562 1 93.44 579 ILE B C 1
ATOM 9124 O O . ILE B 1 579 ? -9.367 30.734 21.5 1 93.44 579 ILE B O 1
ATOM 9128 N N . VAL B 1 580 ? -10.992 31.969 20.516 1 91.88 580 VAL B N 1
ATOM 9129 C CA . VAL B 1 580 ? -11.828 31.984 21.703 1 91.88 580 VAL B CA 1
ATOM 9130 C C . VAL B 1 580 ? -13.156 31.281 21.422 1 91.88 580 VAL B C 1
ATOM 9132 O O . VAL B 1 580 ? -13.797 31.547 20.391 1 91.88 580 VAL B O 1
ATOM 9135 N N . ARG B 1 581 ? -13.477 30.359 22.25 1 89.88 581 ARG B N 1
ATOM 9136 C CA . ARG B 1 581 ? -14.789 29.734 22.156 1 89.88 581 ARG B CA 1
ATOM 9137 C C . ARG B 1 581 ? -15.703 30.219 23.281 1 89.88 581 ARG B C 1
ATOM 9139 O O . ARG B 1 581 ? -15.227 30.688 24.312 1 89.88 581 ARG B O 1
ATOM 9146 N N . SER B 1 582 ? -17.016 30.125 23.016 1 87.12 582 SER B N 1
ATOM 9147 C CA . SER B 1 582 ? -18 30.516 24.016 1 87.12 582 SER B CA 1
ATOM 9148 C C . SER B 1 582 ? -19.156 29.516 24.094 1 87.12 582 SER B C 1
ATOM 9150 O O . SER B 1 582 ? -19.906 29.375 23.125 1 87.12 582 SER B O 1
ATOM 9152 N N . GLN B 1 583 ? -19.312 28.922 25.203 1 86.12 583 GLN B N 1
ATOM 9153 C CA . GLN B 1 583 ? -20.422 28 25.422 1 86.12 583 GLN B CA 1
ATOM 9154 C C . GLN B 1 583 ? -21.75 28.75 25.562 1 86.12 583 GLN B C 1
ATOM 9156 O O . GLN B 1 583 ? -22.812 28.188 25.297 1 86.12 583 GLN B O 1
ATOM 9161 N N . LEU B 1 584 ? -21.672 29.938 25.922 1 83.38 584 LEU B N 1
ATOM 9162 C CA . LEU B 1 584 ? -22.875 30.719 26.172 1 83.38 584 LEU B CA 1
ATOM 9163 C C . LEU B 1 584 ? -23.422 31.297 24.875 1 83.38 584 LEU B C 1
ATOM 9165 O O . LEU B 1 584 ? -24.625 31.281 24.625 1 83.38 584 LEU B O 1
ATOM 9169 N N . ALA B 1 585 ? -22.5 31.75 24.094 1 86.19 585 ALA B N 1
ATOM 9170 C CA . ALA B 1 585 ? -22.906 32.438 22.875 1 86.19 585 ALA B CA 1
ATOM 9171 C C . ALA B 1 585 ? -23.141 31.469 21.734 1 86.19 585 ALA B C 1
ATOM 9173 O O . ALA B 1 585 ? -23.938 31.734 20.828 1 86.19 585 ALA B O 1
ATOM 9174 N N . CYS B 1 586 ? -22.5 30.375 21.766 1 93.12 586 CYS B N 1
ATOM 9175 C CA . CYS B 1 586 ? -22.547 29.438 20.656 1 93.12 586 CYS B CA 1
ATOM 9176 C C . CYS B 1 586 ? -23.219 28.141 21.062 1 93.12 586 CYS B C 1
ATOM 9178 O O . CYS B 1 586 ? -22.594 27.297 21.734 1 93.12 586 CYS B O 1
ATOM 9180 N N . GLU B 1 587 ? -24.359 27.875 20.547 1 91.88 587 GLU B N 1
ATOM 9181 C CA . GLU B 1 587 ? -25.109 26.688 20.891 1 91.88 587 GLU B CA 1
ATOM 9182 C C . GLU B 1 587 ? -24.359 25.422 20.484 1 91.88 587 GLU B C 1
ATOM 9184 O O . GLU B 1 587 ? -24.438 24.406 21.188 1 91.88 587 GLU B O 1
ATOM 9189 N N . ASN B 1 588 ? -23.672 25.453 19.406 1 93.38 588 ASN B N 1
ATOM 9190 C CA . ASN B 1 588 ? -22.953 24.281 18.922 1 93.38 588 ASN B CA 1
ATOM 9191 C C . ASN B 1 588 ? -21.703 24 19.75 1 93.38 588 ASN B C 1
ATOM 9193 O O . ASN B 1 588 ? -21.047 22.984 19.562 1 93.38 588 ASN B O 1
ATOM 9197 N N . GLN B 1 589 ? -21.391 24.875 20.672 1 92 589 GLN B N 1
ATOM 9198 C CA . GLN B 1 589 ? -20.172 24.703 21.469 1 92 589 GLN B CA 1
ATOM 9199 C C . GLN B 1 589 ? -20.516 24.5 22.953 1 92 589 GLN B C 1
ATOM 9201 O O . GLN B 1 589 ? -19.672 24.672 23.828 1 92 589 GLN B O 1
ATOM 9206 N N . ARG B 1 590 ? -21.766 24.188 23.141 1 86.56 590 ARG B N 1
ATOM 9207 C CA . ARG B 1 590 ? -22.203 23.938 24.516 1 86.56 590 ARG B CA 1
ATOM 9208 C C . ARG B 1 590 ? -21.688 22.578 25 1 86.56 590 ARG B C 1
ATOM 9210 O O . ARG B 1 590 ? -21.438 21.688 24.203 1 86.56 590 ARG B O 1
ATOM 9217 N N . GLY B 1 591 ? -21.562 22.516 26.391 1 72.44 591 GLY B N 1
ATOM 9218 C CA . GLY B 1 591 ? -21.109 21.312 27.047 1 72.44 591 GLY B CA 1
ATOM 9219 C C . GLY B 1 591 ? -19.703 21.422 27.594 1 72.44 591 GLY B C 1
ATOM 9220 O O . GLY B 1 591 ? -18.984 22.375 27.297 1 72.44 591 GLY B O 1
#

Nearest PDB structures (foldseek):
  6gja-assembly1_A  TM=7.577E-01  e=5.391E-39  Triticum aestivum
  6giz-assembly1_A  TM=7.387E-01  e=5.093E-39  Triticum aestivum
  6gj9-assembly1_A  TM=7.454E-01  e=1.589E-38  Triticum aestivum
  6gj2-assembly1_A  TM=7.427E-01  e=5.558E-38  Triticum aestivum
  6git-assembly1_A  TM=7.229E-01  e=1.008E-38  Triticum aestivum

Organism: Polarella glacialis (NCBI:txid89957)

pLDDT: mean 81.85, std 24.51, range [19.73, 98.88]